Protein AF-0000000075321554 (afdb_homodimer)

Secondary structure (DSSP, 8-state):
----S-EEESSS---HHHHHHHHTT---EEE-HHHHHHHHHHHHHHHHHHHHT---TTTTB--GGGTT-B--THHHHHHHHHHHHHH---EEEEPPHHHHHHHHHHHHHHHTTS-S---HHHHHHHHHHHHTT-EE--EEE--SSSSHHHHHHHHHHTT-SEEEETTEEEEHHHHHHHTT--PPPP-TTHHHHTT-SSHHHHHHHHHHHHHHHHHHHHHHHHHHHHHHHTT--GGGG-HHHHTTS--HHHHHHHHHHHHHTTT-HHHHHTTTSSS---HHHHTHHHHHHHHHHHHHHHHHHHHHHHTS---SSEEEEETTEEEEE---TT--HHHHHHHHHHHHHHHHHHHHHHHHHHHHH-TTT-SSPGGG-SSBTTB-TT-THHHHHHHHHHHHHHHTS-GGG----BGGGTB-S---HHHHHHHHHHHHHHHHHHHHHHHHHHHHHHHTTTTSPPPHHHHHHHHHHHTTS----S----HHHHHHHHHHHH-HHHHHHHHHHHH--/----S-EEESSS---HHHHHHHHTT---EEE-HHHHHHHHHHHHHHHHHHHHT---TTTTB--GGGTT-B--THHHHHHHHHHHHHH---EEEEPPHHHHHHHHHHHHHHHTTS-S---HHHHHHHHHHHHTT-EE--EEE--SSSSHHHHHHHHHHTT-SEEEETTEEEEHHHHHHHTT--PPPP-TTHHHHTT-SSHHHHHHHHHHHHHHHHHHHHHHHHHHHHHHHTT--GGGG-HHHHTTS--HHHHHHHHHHHHHTTT-HHHHHTTTSSS---HHHHTHHHHHHHHHHHHHHHHHHHHHHHTS---SSEEEEETTEEEEE---TT--HHHHHHHHHHHHHHHHHHHHHHHHHHHHH-TTT-SSPGGG-SSBTTB-TT-THHHHHHHHHHHHHHHTS-GGG----BTTTTB-S---HHHHHHHHHHHHHHHHHHHHHHHHHHHHHHHTTTTSPPPHHHHHHHHHHHTTS----S----HHHHHHHHHHHH-HHHHHHHHHHHH--

Nearest PDB structures (foldseek):
  1eb4-assembly1_A  TM=9.473E-01  e=1.735E-39  Pseudomonas putida
  1gkj-assembly1_A  TM=9.396E-01  e=2.078E-39  Pseudomonas putida
  1gk2-assembly1_D  TM=9.416E-01  e=1.152E-38  Pseudomonas putida
  1b8f-assembly1_A  TM=9.402E-01  e=2.478E-38  Pseudomonas putida
  1gk3-assembly1_A  TM=9.379E-01  e=2.825E-37  Pseudomonas putida

pLDDT: mean 93.86, std 7.66, range [42.03, 98.88]

Radius of gyration: 30.67 Å; Cα contacts (8 Å, |Δi|>4): 2235; chains: 2; bounding box: 76×90×70 Å

Sequence (1018 aa):
MPPVEQVVIGESPVRWQEVVAVARQGAPLVLSANAWARIDNAQAIVERIIASGERAYGINTGLGALCNVSLEGEQLSQLSRNTLLSHACGVGVALPDEQTRAIICAAIINYSQGKSGLHRQVVEALLALLNRQITPQVPSQGSVGYLTHMAHIGIALLGVGNVSYRGQIMPAQQALEAEGLSPVVLGAKDGLCLVNGTPCMTGLSCLAVADAQRLTQWADVIGAMSFEALGGQINAFDAEIIALKPHPGMQIVGKNLRALLEGSEMVINSHGIRTQDALSVRSIPQVHGATRDQWVHATRQIEIELNSATDNPLLLGTPEAYRVVSQANPHGQSVAMAADLLAIAVAELGSIAERRLDRLINPTISNLPAFLVAQPGVNSGMMIVQYVAASLCAENRQLAQPAVTDNFVTSGLQEDHLSMGTNAALKLHKVLDNTTQILAIEYLLAAQAFEFLKSQRFGVGTDAAWRLLRETVPPYDVDRWLAPDIASSAKVLRSEEMLAKVMSARNERMPPVEQVVIGESPVRWQEVVAVARQGAPLVLSANAWARIDNAQAIVERIIASGERAYGINTGLGALCNVSLEGEQLSQLSRNTLLSHACGVGVALPDEQTRAIICAAIINYSQGKSGLHRQVVEALLALLNRQITPQVPSQGSVGYLTHMAHIGIALLGVGNVSYRGQIMPAQQALEAEGLSPVVLGAKDGLCLVNGTPCMTGLSCLAVADAQRLTQWADVIGAMSFEALGGQINAFDAEIIALKPHPGMQIVGKNLRALLEGSEMVINSHGIRTQDALSVRSIPQVHGATRDQWVHATRQIEIELNSATDNPLLLGTPEAYRVVSQANPHGQSVAMAADLLAIAVAELGSIAERRLDRLINPTISNLPAFLVAQPGVNSGMMIVQYVAASLCAENRQLAQPAVTDNFVTSGLQEDHLSMGTNAALKLHKVLDNTTQILAIEYLLAAQAFEFLKSQRFGVGTDAAWRLLRETVPPYDVDRWLAPDIASSAKVLRSEEMLAKVMSARNER

InterPro domains:
  IPR001106 Aromatic amino acid lyase [PF00221] (16-471)
  IPR001106 Aromatic amino acid lyase [PTHR10362] (6-454)
  IPR001106 Aromatic amino acid lyase [cd00332] (12-453)
  IPR005921 Histidine ammonia-lyase [TIGR01225] (7-503)
  IPR008948 L-Aspartase-like [SSF48557] (6-503)
  IPR024083 Fumarase/histidase, N-terminal [G3DSA:1.10.275.10] (2-197)

Structure (mmCIF, N/CA/C/O backbone):
data_AF-0000000075321554-model_v1
#
loop_
_entity.id
_entity.type
_entity.pdbx_description
1 polymer 'Histidine ammonia-lyase'
#
loop_
_atom_site.group_PDB
_atom_site.id
_atom_site.type_symbol
_atom_site.label_atom_id
_atom_site.label_alt_id
_atom_site.label_comp_id
_atom_site.label_asym_id
_atom_site.label_entity_id
_atom_site.label_seq_id
_atom_site.pdbx_PDB_ins_code
_atom_site.Cartn_x
_atom_site.Cartn_y
_atom_site.Cartn_z
_atom_site.occupancy
_atom_site.B_iso_or_equiv
_atom_site.auth_seq_id
_atom_site.auth_comp_id
_atom_site.auth_asym_id
_atom_site.auth_atom_id
_atom_site.pdbx_PDB_model_num
ATOM 1 N N . MET A 1 1 ? 22.812 8.906 -12.734 1 53.06 1 MET A N 1
ATOM 2 C CA . MET A 1 1 ? 22.297 10.148 -13.305 1 53.06 1 MET A CA 1
ATOM 3 C C . MET A 1 1 ? 23.406 11.172 -13.492 1 53.06 1 MET A C 1
ATOM 5 O O . MET A 1 1 ? 24.344 11.227 -12.695 1 53.06 1 MET A O 1
ATOM 9 N N . PRO A 1 2 ? 23.516 11.766 -14.594 1 59.81 2 PRO A N 1
ATOM 10 C CA . PRO A 1 2 ? 24.562 12.773 -14.75 1 59.81 2 PRO A CA 1
ATOM 11 C C . PRO A 1 2 ? 24.5 13.852 -13.68 1 59.81 2 PRO A C 1
ATOM 13 O O . PRO A 1 2 ? 23.438 14.148 -13.148 1 59.81 2 PRO A O 1
ATOM 16 N N . PRO A 1 3 ? 25.656 14.203 -13.211 1 69.31 3 PRO A N 1
ATOM 17 C CA . PRO A 1 3 ? 25.688 15.25 -12.195 1 69.31 3 PRO A CA 1
ATOM 18 C C . PRO A 1 3 ? 24.875 16.484 -12.586 1 69.31 3 PRO A C 1
ATOM 20 O O . PRO A 1 3 ? 24.906 16.906 -13.742 1 69.31 3 PRO A O 1
ATOM 23 N N . VAL A 1 4 ? 23.953 16.719 -11.781 1 77.25 4 VAL A N 1
ATOM 24 C CA . VAL A 1 4 ? 23.125 17.906 -11.969 1 77.25 4 VAL A CA 1
ATOM 25 C C . VAL A 1 4 ? 23.906 19.156 -11.547 1 77.25 4 VAL A C 1
ATOM 27 O O . VAL A 1 4 ? 24.359 19.25 -10.406 1 77.25 4 VAL A O 1
ATOM 30 N N . GLU A 1 5 ? 24.25 20.047 -12.422 1 85.44 5 GLU A N 1
ATOM 31 C CA . GLU A 1 5 ? 25.031 21.234 -12.133 1 85.44 5 GLU A CA 1
ATOM 32 C C . GLU A 1 5 ? 24.328 22.141 -11.133 1 85.44 5 GLU A C 1
ATOM 34 O O . GLU A 1 5 ? 24.953 22.656 -10.203 1 85.44 5 GLU A O 1
ATOM 39 N N . GLN A 1 6 ? 23.062 22.281 -11.336 1 94.31 6 GLN A N 1
ATOM 40 C CA . GLN A 1 6 ? 22.25 23.125 -10.453 1 94.31 6 GLN A CA 1
ATOM 41 C C . GLN A 1 6 ? 20.781 22.734 -10.523 1 94.31 6 GLN A C 1
ATOM 43 O O . GLN A 1 6 ? 20.297 22.281 -11.57 1 94.31 6 GLN A O 1
ATOM 48 N N . VAL A 1 7 ? 20.156 22.828 -9.391 1 97.06 7 VAL A N 1
ATOM 49 C CA . VAL A 1 7 ? 18.703 22.625 -9.352 1 97.06 7 VAL A CA 1
ATOM 50 C C . VAL A 1 7 ? 18 23.953 -9.141 1 97.06 7 VAL A C 1
ATOM 52 O O . VAL A 1 7 ? 18.281 24.672 -8.18 1 97.06 7 VAL A O 1
ATOM 55 N N . VAL A 1 8 ? 17.094 24.375 -10.07 1 97.44 8 VAL A N 1
ATOM 56 C CA . VAL A 1 8 ? 16.344 25.609 -9.969 1 97.44 8 VAL A CA 1
ATOM 57 C C . VAL A 1 8 ? 14.891 25.312 -9.617 1 97.44 8 VAL A C 1
ATOM 59 O O . VAL A 1 8 ? 14.211 24.562 -10.336 1 97.44 8 VAL A O 1
ATOM 62 N N . ILE A 1 9 ? 14.477 25.875 -8.586 1 96.94 9 ILE A N 1
ATOM 63 C CA . ILE A 1 9 ? 13.109 25.688 -8.125 1 96.94 9 ILE A CA 1
ATOM 64 C C . ILE A 1 9 ? 12.266 26.906 -8.469 1 96.94 9 ILE A C 1
ATOM 66 O O . ILE A 1 9 ? 12.711 28.047 -8.289 1 96.94 9 ILE A O 1
ATOM 70 N N . GLY A 1 10 ? 11.016 26.703 -8.938 1 94.31 10 GLY A N 1
ATOM 71 C CA . GLY A 1 10 ? 10.062 27.797 -9.094 1 94.31 10 GLY A CA 1
ATOM 72 C C . GLY A 1 10 ? 9.492 27.906 -10.492 1 94.31 10 GLY A C 1
ATOM 73 O O . GLY A 1 10 ? 8.578 28.688 -10.734 1 94.31 10 GLY A O 1
ATOM 74 N N . GLU A 1 11 ? 9.938 27.125 -11.398 1 90.56 11 GLU A N 1
ATOM 75 C CA . GLU A 1 11 ? 9.484 27.25 -12.781 1 90.56 11 GLU A CA 1
ATOM 76 C C . GLU A 1 11 ? 8.617 26.062 -13.188 1 90.56 11 GLU A C 1
ATOM 78 O O . GLU A 1 11 ? 7.738 26.203 -14.039 1 90.56 11 GLU A O 1
ATOM 83 N N . SER A 1 12 ? 8.867 24.969 -12.711 1 93.31 12 SER A N 1
ATOM 84 C CA . SER A 1 12 ? 8.148 23.734 -13 1 93.31 12 SER A CA 1
ATOM 85 C C . SER A 1 12 ? 8.07 22.844 -11.766 1 93.31 12 SER A C 1
ATOM 87 O O . SER A 1 12 ? 8.797 23.047 -10.797 1 93.31 12 SER A O 1
ATOM 89 N N . PRO A 1 13 ? 7.113 21.922 -11.789 1 95.94 13 PRO A N 1
ATOM 90 C CA . PRO A 1 13 ? 7.047 20.984 -10.664 1 95.94 13 PRO A CA 1
ATOM 91 C C . PRO A 1 13 ? 8.367 20.266 -10.414 1 95.94 13 PRO A C 1
ATOM 93 O O . PRO A 1 13 ? 9.055 19.875 -11.367 1 95.94 13 PRO A O 1
ATOM 96 N N . VAL A 1 14 ? 8.695 20.141 -9.188 1 97.69 14 VAL A N 1
ATOM 97 C CA . VAL A 1 14 ? 9.953 19.516 -8.773 1 97.69 14 VAL A CA 1
ATOM 98 C C . VAL A 1 14 ? 9.805 18 -8.781 1 97.69 14 VAL A C 1
ATOM 100 O O . VAL A 1 14 ? 8.758 17.469 -8.406 1 97.69 14 VAL A O 1
ATOM 103 N N . ARG A 1 15 ? 10.82 17.312 -9.219 1 97.44 15 ARG A N 1
ATOM 104 C CA . ARG A 1 15 ? 10.875 15.859 -9.211 1 97.44 15 ARG A CA 1
ATOM 105 C C . ARG A 1 15 ? 11.805 15.352 -8.109 1 97.44 15 ARG A C 1
ATOM 107 O O . ARG A 1 15 ? 12.742 16.062 -7.711 1 97.44 15 ARG A O 1
ATOM 114 N N . TRP A 1 16 ? 11.484 14.094 -7.59 1 98.25 16 TRP A N 1
ATOM 115 C CA . TRP A 1 16 ? 12.25 13.547 -6.477 1 98.25 16 TRP A CA 1
ATOM 116 C C . TRP A 1 16 ? 13.734 13.477 -6.824 1 98.25 16 TRP A C 1
ATOM 118 O O . TRP A 1 16 ? 14.594 13.602 -5.949 1 98.25 16 TRP A O 1
ATOM 128 N N . GLN A 1 17 ? 14.094 13.32 -8.086 1 97.88 17 GLN A N 1
ATOM 129 C CA . GLN A 1 17 ? 15.484 13.242 -8.516 1 97.88 17 GLN A CA 1
ATOM 130 C C . GLN A 1 17 ? 16.234 14.523 -8.188 1 97.88 17 GLN A C 1
ATOM 132 O O . GLN A 1 17 ? 17.438 14.492 -7.883 1 97.88 17 GLN A O 1
ATOM 137 N N . GLU A 1 18 ? 15.562 15.648 -8.273 1 98.06 18 GLU A N 1
ATOM 138 C CA . GLU A 1 18 ? 16.172 16.938 -7.953 1 98.06 18 GLU A CA 1
ATOM 139 C C . GLU A 1 18 ? 16.5 17.031 -6.469 1 98.06 18 GLU A C 1
ATOM 141 O O . GLU A 1 18 ? 17.531 17.594 -6.086 1 98.06 18 GLU A O 1
ATOM 146 N N . VAL A 1 19 ? 15.609 16.5 -5.609 1 98.62 19 VAL A N 1
ATOM 147 C CA . VAL A 1 19 ? 15.883 16.438 -4.176 1 98.62 19 VAL A CA 1
ATOM 148 C C . VAL A 1 19 ? 17.109 15.578 -3.918 1 98.62 19 VAL A C 1
ATOM 150 O O . VAL A 1 19 ? 17.969 15.938 -3.107 1 98.62 19 VAL A O 1
ATOM 153 N N . VAL A 1 20 ? 17.203 14.461 -4.602 1 98.12 20 VAL A N 1
ATOM 154 C CA . VAL A 1 20 ? 18.344 13.555 -4.457 1 98.12 20 VAL A CA 1
ATOM 155 C C . VAL A 1 20 ? 19.625 14.258 -4.906 1 98.12 20 VAL A C 1
ATOM 157 O O . VAL A 1 20 ? 20.656 14.156 -4.242 1 98.12 20 VAL A O 1
ATOM 160 N N . ALA A 1 21 ? 19.594 14.961 -6 1 98 21 ALA A N 1
ATOM 161 C CA . ALA A 1 21 ? 20.75 15.688 -6.52 1 98 21 ALA A CA 1
ATOM 162 C C . ALA A 1 21 ? 21.266 16.688 -5.496 1 98 21 ALA A C 1
ATOM 164 O O . ALA A 1 21 ? 22.484 16.812 -5.312 1 98 21 ALA A O 1
ATOM 165 N N . VAL A 1 22 ? 20.391 17.344 -4.824 1 98.38 22 VAL A N 1
ATOM 166 C CA . VAL A 1 22 ? 20.766 18.359 -3.844 1 98.38 22 VAL A CA 1
ATOM 167 C C . VAL A 1 22 ? 21.25 17.688 -2.562 1 98.38 22 VAL A C 1
ATOM 169 O O . VAL A 1 22 ? 22.328 18 -2.051 1 98.38 22 VAL A O 1
ATOM 172 N N . ALA A 1 23 ? 20.516 16.766 -2.076 1 98.31 23 ALA A N 1
ATOM 173 C CA . ALA A 1 23 ? 20.688 16.203 -0.743 1 98.31 23 ALA A CA 1
ATOM 174 C C . ALA A 1 23 ? 21.875 15.242 -0.712 1 98.31 23 ALA A C 1
ATOM 176 O O . ALA A 1 23 ? 22.625 15.211 0.264 1 98.31 23 ALA A O 1
ATOM 177 N N . ARG A 1 24 ? 22 14.469 -1.731 1 95.94 24 ARG A N 1
ATOM 178 C CA . ARG A 1 24 ? 23 13.398 -1.736 1 95.94 24 ARG A CA 1
ATOM 179 C C . ARG A 1 24 ? 24.219 13.789 -2.557 1 95.94 24 ARG A C 1
ATOM 181 O O . ARG A 1 24 ? 25.344 13.5 -2.168 1 95.94 24 ARG A O 1
ATOM 188 N N . GLN A 1 25 ? 24.016 14.516 -3.693 1 94.88 25 GLN A N 1
ATOM 189 C CA . GLN A 1 25 ? 25.125 14.805 -4.609 1 94.88 25 GLN A CA 1
ATOM 190 C C . GLN A 1 25 ? 25.656 16.219 -4.398 1 94.88 25 GLN A C 1
ATOM 192 O O . GLN A 1 25 ? 26.672 16.594 -4.996 1 94.88 25 GLN A O 1
ATOM 197 N N . GLY A 1 26 ? 25 17.031 -3.641 1 95.81 26 GLY A N 1
ATOM 198 C CA . GLY A 1 26 ? 25.5 18.359 -3.275 1 95.81 26 GLY A CA 1
ATOM 199 C C . GLY A 1 26 ? 25.25 19.406 -4.34 1 95.81 26 GLY A C 1
ATOM 200 O O . GLY A 1 26 ? 25.891 20.453 -4.352 1 95.81 26 GLY A O 1
ATOM 201 N N . ALA A 1 27 ? 24.297 19.078 -5.266 1 97.44 27 ALA A N 1
ATOM 202 C CA . ALA A 1 27 ? 23.953 20.078 -6.273 1 97.44 27 ALA A CA 1
ATOM 203 C C . ALA A 1 27 ? 23.453 21.359 -5.625 1 97.44 27 ALA A C 1
ATOM 205 O O . ALA A 1 27 ? 22.672 21.328 -4.676 1 97.44 27 ALA A O 1
ATOM 206 N N . PRO A 1 28 ? 24 22.5 -6.113 1 97.94 28 PRO A N 1
ATOM 207 C CA . PRO A 1 28 ? 23.469 23.766 -5.578 1 97.94 28 PRO A CA 1
ATOM 208 C C . PRO A 1 28 ? 21.984 23.953 -5.867 1 97.94 28 PRO A C 1
ATOM 210 O O . PRO A 1 28 ? 21.516 23.641 -6.965 1 97.94 28 PRO A O 1
ATOM 213 N N . LEU A 1 29 ? 21.281 24.438 -4.902 1 98.38 29 LEU A N 1
ATOM 214 C CA . LEU A 1 29 ? 19.875 24.75 -5.039 1 98.38 29 LEU A CA 1
ATOM 215 C C . LEU A 1 29 ? 19.656 26.266 -5.16 1 98.38 29 LEU A C 1
ATOM 217 O O . LEU A 1 29 ? 20.203 27.031 -4.367 1 98.38 29 LEU A O 1
ATOM 221 N N . VAL A 1 30 ? 18.953 26.688 -6.184 1 98.12 30 VAL A N 1
ATOM 222 C CA . VAL A 1 30 ? 18.625 28.094 -6.371 1 98.12 30 VAL A CA 1
ATOM 223 C C . VAL A 1 30 ? 17.125 28.25 -6.609 1 98.12 30 VAL A C 1
ATOM 225 O O . VAL A 1 30 ? 16.469 27.344 -7.113 1 98.12 30 VAL A O 1
ATOM 228 N N . LEU A 1 31 ? 16.594 29.391 -6.199 1 98.38 31 LEU A N 1
ATOM 229 C CA . LEU A 1 31 ? 15.203 29.719 -6.465 1 98.38 31 LEU A CA 1
ATOM 230 C C . LEU A 1 31 ? 15.086 30.719 -7.621 1 98.38 31 LEU A C 1
ATOM 232 O O . LEU A 1 31 ? 15.914 31.625 -7.754 1 98.38 31 LEU A O 1
ATOM 236 N N . SER A 1 32 ? 14.117 30.516 -8.469 1 98.19 32 SER A N 1
ATOM 237 C CA . SER A 1 32 ? 13.859 31.438 -9.562 1 98.19 32 SER A CA 1
ATOM 238 C C . SER A 1 32 ? 13.328 32.781 -9.047 1 98.19 32 SER A C 1
ATOM 240 O O . SER A 1 32 ? 12.922 32.875 -7.887 1 98.19 32 SER A O 1
ATOM 242 N N . ALA A 1 33 ? 13.352 33.781 -9.906 1 98.06 33 ALA A N 1
ATOM 243 C CA . ALA A 1 33 ? 12.789 35.062 -9.562 1 98.06 33 ALA A CA 1
ATOM 244 C C . ALA A 1 33 ? 11.305 34.969 -9.219 1 98.06 33 ALA A C 1
ATOM 246 O O . ALA A 1 33 ? 10.812 35.656 -8.32 1 98.06 33 ALA A O 1
ATOM 247 N N . ASN A 1 34 ? 10.695 34.062 -9.953 1 97.75 34 ASN A N 1
ATOM 248 C CA . ASN A 1 34 ? 9.273 33.875 -9.711 1 97.75 34 ASN A CA 1
ATOM 249 C C . ASN A 1 34 ? 9.023 33.281 -8.32 1 97.75 34 ASN A C 1
ATOM 251 O O . ASN A 1 34 ? 8.062 33.656 -7.648 1 97.75 34 ASN A O 1
ATOM 255 N N . ALA A 1 35 ? 9.828 32.344 -7.93 1 98.06 35 ALA A N 1
ATOM 256 C CA . ALA A 1 35 ? 9.703 31.766 -6.598 1 98.06 35 ALA A CA 1
ATOM 257 C C . ALA A 1 35 ? 9.906 32.812 -5.508 1 98.06 35 ALA A C 1
ATOM 259 O O . ALA A 1 35 ? 9.164 32.844 -4.527 1 98.06 35 ALA A O 1
ATOM 260 N N . TRP A 1 36 ? 10.883 33.656 -5.676 1 98.5 36 TRP A N 1
ATOM 261 C CA . TRP A 1 36 ? 11.148 34.719 -4.703 1 98.5 36 TRP A CA 1
ATOM 262 C C . TRP A 1 36 ? 9.992 35.719 -4.648 1 98.5 36 TRP A C 1
ATOM 264 O O . TRP A 1 36 ? 9.633 36.188 -3.57 1 98.5 36 TRP A O 1
ATOM 274 N N . ALA A 1 37 ? 9.43 36 -5.812 1 98.38 37 ALA A N 1
ATOM 275 C CA . ALA A 1 37 ? 8.297 36.906 -5.863 1 98.38 37 ALA A CA 1
ATOM 276 C C . ALA A 1 37 ? 7.113 36.344 -5.074 1 98.38 37 ALA A C 1
ATOM 278 O O . ALA A 1 37 ? 6.406 37.094 -4.398 1 98.38 37 ALA A O 1
ATOM 279 N N . ARG A 1 38 ? 6.898 35.094 -5.191 1 98.25 38 ARG A N 1
ATOM 280 C CA . ARG A 1 38 ? 5.82 34.438 -4.449 1 98.25 38 ARG A CA 1
ATOM 281 C C . ARG A 1 38 ? 6.074 34.531 -2.945 1 98.25 38 ARG A C 1
ATOM 283 O O . ARG A 1 38 ? 5.16 34.812 -2.168 1 98.25 38 ARG A O 1
ATOM 290 N N . ILE A 1 39 ? 7.316 34.25 -2.549 1 98.38 39 ILE A N 1
ATOM 291 C CA . ILE A 1 39 ? 7.699 34.312 -1.142 1 98.38 39 ILE A CA 1
ATOM 292 C C . ILE A 1 39 ? 7.504 35.719 -0.607 1 98.38 39 ILE A C 1
ATOM 294 O O . ILE A 1 39 ? 6.926 35.938 0.466 1 98.38 39 ILE A O 1
ATOM 298 N N . ASP A 1 40 ? 7.91 36.719 -1.361 1 98.31 40 ASP A N 1
ATOM 299 C CA . ASP A 1 40 ? 7.809 38.125 -0.96 1 98.31 40 ASP A CA 1
ATOM 300 C C . ASP A 1 40 ? 6.348 38.531 -0.847 1 98.31 40 ASP A C 1
ATOM 302 O O . ASP A 1 40 ? 5.984 39.281 0.063 1 98.31 40 ASP A O 1
ATOM 306 N N . ASN A 1 41 ? 5.59 38.125 -1.799 1 98.31 41 ASN A N 1
ATOM 307 C CA . ASN A 1 41 ? 4.164 38.438 -1.744 1 98.31 41 ASN A CA 1
ATOM 308 C C . ASN A 1 41 ? 3.521 37.906 -0.468 1 98.31 41 ASN A C 1
ATOM 310 O O . ASN A 1 41 ? 2.754 38.594 0.188 1 98.31 41 ASN A O 1
ATOM 314 N N . ALA A 1 42 ? 3.768 36.719 -0.159 1 98 42 ALA A N 1
ATOM 315 C CA . ALA A 1 42 ? 3.203 36.094 1.043 1 98 42 ALA A CA 1
ATOM 316 C C . ALA A 1 42 ? 3.684 36.812 2.299 1 98 42 ALA A C 1
ATOM 318 O O . ALA A 1 42 ? 2.908 37.031 3.232 1 98 42 ALA A O 1
ATOM 319 N N . GLN A 1 43 ? 4.977 37.156 2.316 1 97 43 GLN A N 1
ATOM 320 C CA . GLN A 1 43 ? 5.516 37.875 3.467 1 97 43 GLN A CA 1
ATOM 321 C C . GLN A 1 43 ? 4.883 39.25 3.602 1 97 43 GLN A C 1
ATOM 323 O O . GLN A 1 43 ? 4.625 39.719 4.715 1 97 43 GLN A O 1
ATOM 328 N N . ALA A 1 44 ? 4.602 39.875 2.521 1 97.31 44 ALA A N 1
ATOM 329 C CA . ALA A 1 44 ? 3.947 41.188 2.527 1 97.31 44 ALA A CA 1
ATOM 330 C C . ALA A 1 44 ? 2.549 41.094 3.131 1 97.31 44 ALA A C 1
ATOM 332 O O . ALA A 1 44 ? 2.088 42.031 3.791 1 97.31 44 ALA A O 1
ATOM 333 N N . ILE A 1 45 ? 1.886 40.031 2.885 1 96.44 45 ILE A N 1
ATOM 334 C CA . ILE A 1 45 ? 0.583 39.812 3.5 1 96.44 45 ILE A CA 1
ATOM 335 C C . ILE A 1 45 ? 0.728 39.781 5.02 1 96.44 45 ILE A C 1
ATOM 337 O O . ILE A 1 45 ? -0.06 40.375 5.738 1 96.44 45 ILE A O 1
ATOM 341 N N . VAL A 1 46 ? 1.737 39.062 5.531 1 95 46 VAL A N 1
ATOM 342 C CA . VAL A 1 46 ? 1.99 38.969 6.965 1 95 46 VAL A CA 1
ATOM 343 C C . VAL A 1 46 ? 2.27 40.375 7.539 1 95 46 VAL A C 1
ATOM 345 O O . VAL A 1 46 ? 1.735 40.719 8.594 1 95 46 VAL A O 1
ATOM 348 N N . GLU A 1 47 ? 3.068 41.125 6.84 1 93.19 47 GLU A N 1
ATOM 349 C CA . GLU A 1 47 ? 3.398 42.469 7.281 1 93.19 47 GLU A CA 1
ATOM 350 C C . GLU A 1 47 ? 2.15 43.344 7.352 1 93.19 47 GLU A C 1
ATOM 352 O O . GLU A 1 47 ? 1.998 44.125 8.281 1 93.19 47 GLU A O 1
ATOM 357 N N . ARG A 1 48 ? 1.368 43.156 6.371 1 93.31 48 ARG A N 1
ATOM 358 C CA . ARG A 1 48 ? 0.122 43.938 6.344 1 93.31 48 ARG A CA 1
ATOM 359 C C . ARG A 1 48 ? -0.759 43.562 7.539 1 93.31 48 ARG A C 1
ATOM 361 O O . ARG A 1 48 ? -1.393 44.438 8.133 1 93.31 48 ARG A O 1
ATOM 368 N N . ILE A 1 49 ? -0.866 42.344 7.855 1 91.38 49 ILE A N 1
ATOM 369 C CA . ILE A 1 49 ? -1.68 41.844 8.969 1 91.38 49 ILE A CA 1
ATOM 370 C C . ILE A 1 49 ? -1.153 42.438 10.281 1 91.38 49 ILE A C 1
ATOM 372 O O . ILE A 1 49 ? -1.931 42.875 11.125 1 91.38 49 ILE A O 1
ATOM 376 N N . ILE A 1 50 ? 0.171 42.406 10.477 1 88.19 50 ILE A N 1
ATOM 377 C CA . ILE A 1 50 ? 0.794 42.938 11.688 1 88.19 50 ILE A CA 1
ATOM 378 C C . ILE A 1 50 ? 0.52 44.438 11.797 1 88.19 50 ILE A C 1
ATOM 380 O O . ILE A 1 50 ? 0.173 44.938 12.867 1 88.19 50 ILE A O 1
ATOM 384 N N . ALA A 1 51 ? 0.631 45.094 10.688 1 88.06 51 ALA A N 1
ATOM 385 C CA . ALA A 1 51 ? 0.456 46.531 10.656 1 88.06 51 ALA A CA 1
ATOM 386 C C . ALA A 1 51 ? -0.991 46.938 10.953 1 88.06 51 ALA A C 1
ATOM 388 O O . ALA A 1 51 ? -1.25 47.938 11.594 1 88.06 51 ALA A O 1
ATOM 389 N N . SER A 1 52 ? -1.855 46.125 10.484 1 87.25 52 SER A N 1
ATOM 390 C CA . SER A 1 52 ? -3.273 46.438 10.648 1 87.25 52 SER A CA 1
ATOM 391 C C . SER A 1 52 ? -3.76 46.062 12.047 1 87.25 52 SER A C 1
ATOM 393 O O . SER A 1 52 ? -4.797 46.562 12.492 1 87.25 52 SER A O 1
ATOM 395 N N . GLY A 1 53 ? -3.037 45.094 12.625 1 81.94 53 GLY A N 1
ATOM 396 C CA . GLY A 1 53 ? -3.441 44.625 13.945 1 81.94 53 GLY A CA 1
ATOM 397 C C . GLY A 1 53 ? -4.543 43.594 13.891 1 81.94 53 GLY A C 1
ATOM 398 O O . GLY A 1 53 ? -5.062 43.156 14.938 1 81.94 53 GLY A O 1
ATOM 399 N N . GLU A 1 54 ? -4.863 43.156 12.75 1 82.12 54 GLU A N 1
ATOM 400 C CA . GLU A 1 54 ? -5.859 42.094 12.578 1 82.12 54 GLU A CA 1
ATOM 401 C C . GLU A 1 54 ? -5.379 40.781 13.172 1 82.12 54 GLU A C 1
ATOM 403 O O . GLU A 1 54 ? -4.207 40.406 13.039 1 82.12 54 GLU A O 1
ATOM 408 N N . ARG A 1 55 ? -6.297 40.125 13.859 1 80.44 55 ARG A N 1
ATOM 409 C CA . ARG A 1 55 ? -5.957 38.875 14.484 1 80.44 55 ARG A CA 1
ATOM 410 C C . ARG A 1 55 ? -5.852 37.75 13.438 1 80.44 55 ARG A C 1
ATOM 412 O O . ARG A 1 55 ? -6.785 37.531 12.664 1 80.44 55 ARG A O 1
ATOM 419 N N . ALA A 1 56 ? -4.734 37.156 13.484 1 78.62 56 ALA A N 1
ATOM 420 C CA . ALA A 1 56 ? -4.508 36.031 12.562 1 78.62 56 ALA A CA 1
ATOM 421 C C . ALA A 1 56 ? -3.672 34.938 13.219 1 78.62 56 ALA A C 1
ATOM 423 O O . ALA A 1 56 ? -2.549 35.188 13.664 1 78.62 56 ALA A O 1
ATOM 424 N N . TYR A 1 57 ? -4.168 33.75 13.133 1 75.44 57 TYR A N 1
ATOM 425 C CA . TYR A 1 57 ? -3.555 32.594 13.773 1 75.44 57 TYR A CA 1
ATOM 426 C C . TYR A 1 57 ? -2.115 32.406 13.305 1 75.44 57 TYR A C 1
ATOM 428 O O . TYR A 1 57 ? -1.839 32.406 12.102 1 75.44 57 TYR A O 1
ATOM 436 N N . GLY A 1 58 ? -1.257 32.219 14.266 1 74.62 58 GLY A N 1
ATOM 437 C CA . GLY A 1 58 ? 0.129 31.875 13.984 1 74.62 58 GLY A CA 1
ATOM 438 C C . GLY A 1 58 ? 0.934 33.062 13.469 1 74.62 58 GLY A C 1
ATOM 439 O O . GLY A 1 58 ? 2.146 32.938 13.281 1 74.62 58 GLY A O 1
ATOM 440 N N . ILE A 1 59 ? 0.229 34.094 13.234 1 79.38 59 ILE A N 1
ATOM 441 C CA . ILE A 1 59 ? 0.909 35.312 12.805 1 79.38 59 ILE A CA 1
ATOM 442 C C . ILE A 1 59 ? 1.059 36.281 13.984 1 79.38 59 ILE A C 1
ATOM 444 O O . ILE A 1 59 ? 2.176 36.625 14.367 1 79.38 59 ILE A O 1
ATOM 448 N N . ASN A 1 60 ? -0.029 36.531 14.586 1 77.56 60 ASN A N 1
ATOM 449 C CA . ASN A 1 60 ? 0.065 37.375 15.773 1 77.56 60 ASN A CA 1
ATOM 450 C C . ASN A 1 60 ? -0.709 36.781 16.953 1 77.56 60 ASN A C 1
ATOM 452 O O . ASN A 1 60 ? -1.193 37.5 17.812 1 77.56 60 ASN A O 1
ATOM 456 N N . THR A 1 61 ? -0.94 35.562 16.859 1 73.56 61 THR A N 1
ATOM 457 C CA . THR A 1 61 ? -1.489 34.781 17.984 1 73.56 61 THR A CA 1
ATOM 458 C C . THR A 1 61 ? -0.562 33.625 18.359 1 73.56 61 THR A C 1
ATOM 460 O O . THR A 1 61 ? 0.403 33.344 17.641 1 73.56 61 THR A O 1
ATOM 463 N N . GLY A 1 62 ? -0.843 32.969 19.5 1 68.19 62 GLY A N 1
ATOM 464 C CA . GLY A 1 62 ? -0.138 31.766 19.891 1 68.19 62 GLY A CA 1
ATOM 465 C C . GLY A 1 62 ? -0.473 30.578 19.016 1 68.19 62 GLY A C 1
ATOM 466 O O . GLY A 1 62 ? -1.144 30.719 17.984 1 68.19 62 GLY A O 1
ATOM 467 N N . LEU A 1 63 ? 0.232 29.484 19.297 1 67.81 63 LEU A N 1
ATOM 468 C CA . LEU A 1 63 ? 0.127 28.281 18.484 1 67.81 63 LEU A CA 1
ATOM 469 C C . LEU A 1 63 ? -0.593 27.172 19.25 1 67.81 63 LEU A C 1
ATOM 471 O O . LEU A 1 63 ? -0.6 27.156 20.484 1 67.81 63 LEU A O 1
ATOM 475 N N . GLY A 1 64 ? -1.185 26.234 18.422 1 62.16 64 GLY A N 1
ATOM 476 C CA . GLY A 1 64 ? -1.842 25.094 19.031 1 62.16 64 GLY A CA 1
ATOM 477 C C . GLY A 1 64 ? -2.914 25.484 20.031 1 62.16 64 GLY A C 1
ATOM 478 O O . GLY A 1 64 ? -3.807 26.281 19.719 1 62.16 64 GLY A O 1
ATOM 479 N N . ALA A 1 65 ? -2.809 24.953 21.281 1 61.44 65 ALA A N 1
ATOM 480 C CA . ALA A 1 65 ? -3.754 25.25 22.344 1 61.44 65 ALA A CA 1
ATOM 481 C C . ALA A 1 65 ? -3.654 26.703 22.797 1 61.44 65 ALA A C 1
ATOM 483 O O . ALA A 1 65 ? -4.551 27.219 23.469 1 61.44 65 ALA A O 1
ATOM 484 N N . LEU A 1 66 ? -2.654 27.438 22.359 1 60.5 66 LEU A N 1
ATOM 485 C CA . LEU A 1 66 ? -2.451 28.844 22.75 1 60.5 66 LEU A CA 1
ATOM 486 C C . LEU A 1 66 ? -2.906 29.781 21.625 1 60.5 66 LEU A C 1
ATOM 488 O O . LEU A 1 66 ? -2.576 30.969 21.641 1 60.5 66 LEU A O 1
ATOM 492 N N . CYS A 1 67 ? -3.662 29.328 20.703 1 65.25 67 CYS A N 1
ATOM 493 C CA . CYS A 1 67 ? -4.023 30.047 19.5 1 65.25 67 CYS A CA 1
ATOM 494 C C . CYS A 1 67 ? -4.855 31.281 19.828 1 65.25 67 CYS A C 1
ATOM 496 O O . CYS A 1 67 ? -4.984 32.188 19 1 65.25 67 CYS A O 1
ATOM 498 N N . ASN A 1 68 ? -5.246 31.406 21.062 1 64.94 68 ASN A N 1
ATOM 499 C CA . ASN A 1 68 ? -6.109 32.531 21.406 1 64.94 68 ASN A CA 1
ATOM 500 C C . ASN A 1 68 ? -5.32 33.656 22.078 1 64.94 68 ASN A C 1
ATOM 502 O O . ASN A 1 68 ? -5.871 34.719 22.359 1 64.94 68 ASN A O 1
ATOM 506 N N . VAL A 1 69 ? -3.99 33.5 22.188 1 69.31 69 VAL A N 1
ATOM 507 C CA . VAL A 1 69 ? -3.158 34.531 22.812 1 69.31 69 VAL A CA 1
ATOM 508 C C . VAL A 1 69 ? -2.625 35.5 21.75 1 69.31 69 VAL A C 1
ATOM 510 O O . VAL A 1 69 ? -1.97 35.062 20.797 1 69.31 69 VAL A O 1
ATOM 513 N N . SER A 1 70 ? -2.93 36.812 21.859 1 74.94 70 SER A N 1
ATOM 514 C CA . SER A 1 70 ? -2.443 37.844 20.938 1 74.94 70 SER A CA 1
ATOM 515 C C . SER A 1 70 ? -1.054 38.312 21.344 1 74.94 70 SER A C 1
ATOM 517 O O . SER A 1 70 ? -0.77 38.5 22.516 1 74.94 70 SER A O 1
ATOM 519 N N . LEU A 1 71 ? -0.226 38.5 20.312 1 77.38 71 LEU A N 1
ATOM 520 C CA . LEU A 1 71 ? 1.153 38.906 20.531 1 77.38 71 LEU A CA 1
ATOM 521 C C . LEU A 1 71 ? 1.473 40.188 19.734 1 77.38 71 LEU A C 1
ATOM 523 O O . LEU A 1 71 ? 0.825 40.469 18.719 1 77.38 71 LEU A O 1
ATOM 527 N N . GLU A 1 72 ? 2.342 41.094 20.297 1 76.5 72 GLU A N 1
ATOM 528 C CA . GLU A 1 72 ? 2.695 42.312 19.594 1 76.5 72 GLU A CA 1
ATOM 529 C C . GLU A 1 72 ? 4.207 42.531 19.578 1 76.5 72 GLU A C 1
ATOM 531 O O . GLU A 1 72 ? 4.918 42.031 20.438 1 76.5 72 GLU A O 1
ATOM 536 N N . GLY A 1 73 ? 4.617 43.281 18.5 1 73.38 73 GLY A N 1
ATOM 537 C CA . GLY A 1 73 ? 5.977 43.781 18.391 1 73.38 73 GLY A CA 1
ATOM 538 C C . GLY A 1 73 ? 7.027 42.688 18.547 1 73.38 73 GLY A C 1
ATOM 539 O O . GLY A 1 73 ? 6.98 41.656 17.859 1 73.38 73 GLY A O 1
ATOM 540 N N . GLU A 1 74 ? 7.852 42.938 19.453 1 77.25 74 GLU A N 1
ATOM 541 C CA . GLU A 1 74 ? 9.016 42.094 19.734 1 77.25 74 GLU A CA 1
ATOM 542 C C . GLU A 1 74 ? 8.594 40.688 20.203 1 77.25 74 GLU A C 1
ATOM 544 O O . GLU A 1 74 ? 9.359 39.75 20.078 1 77.25 74 GLU A O 1
ATOM 549 N N . GLN A 1 75 ? 7.473 40.625 20.594 1 82.12 75 GLN A N 1
ATOM 550 C CA . GLN A 1 75 ? 6.957 39.344 21.094 1 82.12 75 GLN A CA 1
ATOM 551 C C . GLN A 1 75 ? 6.816 38.344 19.953 1 82.12 75 GLN A C 1
ATOM 553 O O . GLN A 1 75 ? 6.926 37.125 20.188 1 82.12 75 GLN A O 1
ATOM 558 N N . LEU A 1 76 ? 6.633 38.875 18.828 1 83.06 76 LEU A N 1
ATOM 559 C CA . LEU A 1 76 ? 6.438 37.969 17.672 1 83.06 76 LEU A CA 1
ATOM 560 C C . LEU A 1 76 ? 7.738 37.281 17.297 1 83.06 76 LEU A C 1
ATOM 562 O O . LEU A 1 76 ? 7.746 36.094 17.016 1 83.06 76 LEU A O 1
ATOM 566 N N . SER A 1 77 ? 8.75 38 17.344 1 86.19 77 SER A N 1
ATOM 567 C CA . SER A 1 77 ? 10.07 37.438 17.109 1 86.19 77 SER A CA 1
ATOM 568 C C . SER A 1 77 ? 10.461 36.469 18.219 1 86.19 77 SER A C 1
ATOM 570 O O . SER A 1 77 ? 11.047 35.406 17.938 1 86.19 77 SER A O 1
ATOM 572 N N . GLN A 1 78 ? 10.156 36.812 19.344 1 87.56 78 GLN A N 1
ATOM 573 C CA . GLN A 1 78 ? 10.469 35.938 20.484 1 87.56 78 GLN A CA 1
ATOM 574 C C . GLN A 1 78 ? 9.68 34.656 20.406 1 87.56 78 GLN A C 1
ATOM 576 O O . GLN A 1 78 ? 10.203 33.562 20.75 1 87.56 78 GLN A O 1
ATOM 581 N N . LEU A 1 79 ? 8.469 34.75 20.031 1 86 79 LEU A N 1
ATOM 582 C CA . LEU A 1 79 ? 7.648 33.562 19.875 1 86 79 LEU A CA 1
ATOM 583 C C . LEU A 1 79 ? 8.266 32.594 18.859 1 86 79 LEU A C 1
ATOM 585 O O . LEU A 1 79 ? 8.336 31.391 19.109 1 86 79 LEU A O 1
ATOM 589 N N . SER A 1 80 ? 8.625 33.188 17.797 1 90.62 80 SER A N 1
ATOM 590 C CA . SER A 1 80 ? 9.25 32.344 16.766 1 90.62 80 SER A CA 1
ATOM 591 C C . SER A 1 80 ? 10.5 31.656 17.297 1 90.62 80 SER A C 1
ATOM 593 O O . SER A 1 80 ? 10.695 30.469 17.078 1 90.62 80 SER A O 1
ATOM 595 N N . ARG A 1 81 ? 11.305 32.375 17.953 1 91.19 81 ARG A N 1
ATOM 596 C CA . ARG A 1 81 ? 12.523 31.812 18.531 1 91.19 81 ARG A CA 1
ATOM 597 C C . ARG A 1 81 ? 12.195 30.734 19.547 1 91.19 81 ARG A C 1
ATOM 599 O O . ARG A 1 81 ? 12.797 29.656 19.516 1 91.19 81 ARG A O 1
ATOM 606 N N . ASN A 1 82 ? 11.281 30.984 20.438 1 89.19 82 ASN A N 1
ATOM 607 C CA . ASN A 1 82 ? 10.906 30.047 21.484 1 89.19 82 ASN A CA 1
ATOM 608 C C . ASN A 1 82 ? 10.289 28.766 20.891 1 89.19 82 ASN A C 1
ATOM 610 O O . ASN A 1 82 ? 10.484 27.672 21.438 1 89.19 82 ASN A O 1
ATOM 614 N N . THR A 1 83 ? 9.547 28.953 19.812 1 88.62 83 THR A N 1
ATOM 615 C CA . THR A 1 83 ? 8.953 27.812 19.141 1 88.62 83 THR A CA 1
ATOM 616 C C . THR A 1 83 ? 10.031 26.844 18.672 1 88.62 83 THR A C 1
ATOM 618 O O . THR A 1 83 ? 9.93 25.625 18.891 1 88.62 83 THR A O 1
ATOM 621 N N . LEU A 1 84 ? 11.016 27.344 18.094 1 93.25 84 LEU A N 1
ATOM 622 C CA . LEU A 1 84 ? 12.094 26.484 17.609 1 93.25 84 LEU A CA 1
ATOM 623 C C . LEU A 1 84 ? 12.828 25.812 18.766 1 93.25 84 LEU A C 1
ATOM 625 O O . LEU A 1 84 ? 13.086 24.609 18.734 1 93.25 84 LEU A O 1
ATOM 629 N N . LEU A 1 85 ? 13.078 26.578 19.812 1 92.12 85 LEU A N 1
ATOM 630 C CA . LEU A 1 85 ? 13.836 26.062 20.953 1 92.12 85 LEU A CA 1
ATOM 631 C C . LEU A 1 85 ? 13.047 24.984 21.688 1 92.12 85 LEU A C 1
ATOM 633 O O . LEU A 1 85 ? 13.602 23.969 22.094 1 92.12 85 LEU A O 1
ATOM 637 N N . SER A 1 86 ? 11.789 25.234 21.844 1 90.88 86 SER A N 1
ATOM 638 C CA . SER A 1 86 ? 10.953 24.297 22.594 1 90.88 86 SER A CA 1
ATOM 639 C C . SER A 1 86 ? 10.688 23.031 21.781 1 90.88 86 SER A C 1
ATOM 641 O O . SER A 1 86 ? 10.57 21.938 22.344 1 90.88 86 SER A O 1
ATOM 643 N N . HIS A 1 87 ? 10.578 23.156 20.453 1 91.88 87 HIS A N 1
ATOM 644 C CA . HIS A 1 87 ? 10.164 22.047 19.609 1 91.88 87 HIS A CA 1
ATOM 645 C C . HIS A 1 87 ? 11.367 21.219 19.172 1 91.88 87 HIS A C 1
ATOM 647 O O . HIS A 1 87 ? 11.211 20.078 18.719 1 91.88 87 HIS A O 1
ATOM 653 N N . ALA A 1 88 ? 12.57 21.75 19.312 1 94.56 88 ALA A N 1
ATOM 654 C CA . ALA A 1 88 ? 13.789 20.984 19.031 1 94.56 88 ALA A CA 1
ATOM 655 C C . ALA A 1 88 ? 14.109 20.016 20.156 1 94.56 88 ALA A C 1
ATOM 657 O O . ALA A 1 88 ? 15.094 20.188 20.875 1 94.56 88 ALA A O 1
ATOM 658 N N . CYS A 1 89 ? 13.398 18.953 20.297 1 92.69 89 CYS A N 1
ATOM 659 C CA . CYS A 1 89 ? 13.5 18.047 21.438 1 92.69 89 CYS A CA 1
ATOM 660 C C . CYS A 1 89 ? 13.609 16.594 20.984 1 92.69 89 CYS A C 1
ATOM 662 O O . CYS A 1 89 ? 13.266 15.68 21.734 1 92.69 89 CYS A O 1
ATOM 664 N N . GLY A 1 90 ? 14.031 16.453 19.75 1 93 90 GLY A N 1
ATOM 665 C CA . GLY A 1 90 ? 14.266 15.102 19.25 1 93 90 GLY A CA 1
ATOM 666 C C . GLY A 1 90 ? 15.352 14.375 20.016 1 93 90 GLY A C 1
ATOM 667 O O . GLY A 1 90 ? 16.156 15 20.703 1 93 90 GLY A O 1
ATOM 668 N N . VAL A 1 91 ? 15.414 13.023 19.953 1 92 91 VAL A N 1
ATOM 669 C CA . VAL A 1 91 ? 16.406 12.211 20.656 1 92 91 VAL A CA 1
ATOM 670 C C . VAL A 1 91 ? 16.984 11.172 19.688 1 92 91 VAL A C 1
ATOM 672 O O . VAL A 1 91 ? 16.547 11.062 18.547 1 92 91 VAL A O 1
ATOM 675 N N . GLY A 1 92 ? 18.016 10.5 20.109 1 93.31 92 GLY A N 1
ATOM 676 C CA . GLY A 1 92 ? 18.609 9.414 19.328 1 93.31 92 GLY A CA 1
ATOM 677 C C . GLY A 1 92 ? 19.766 9.867 18.453 1 93.31 92 GLY A C 1
ATOM 678 O O . GLY A 1 92 ? 20.203 11.016 18.547 1 93.31 92 GLY A O 1
ATOM 679 N N . VAL A 1 93 ? 20.219 8.93 17.688 1 94.06 93 VAL A N 1
ATOM 680 C CA . VAL A 1 93 ? 21.344 9.188 16.812 1 94.06 93 VAL A CA 1
ATOM 681 C C . VAL A 1 93 ? 20.938 10.18 15.719 1 94.06 93 VAL A C 1
ATOM 683 O O . VAL A 1 93 ? 19.797 10.18 15.266 1 94.06 93 VAL A O 1
ATOM 686 N N . ALA A 1 94 ? 21.875 11.023 15.336 1 96.94 94 ALA A N 1
ATOM 687 C CA . ALA A 1 94 ? 21.594 12.023 14.312 1 96.94 94 ALA A CA 1
ATOM 688 C C . ALA A 1 94 ? 21.281 11.375 12.969 1 96.94 94 ALA A C 1
ATOM 690 O O . ALA A 1 94 ? 21.906 10.367 12.609 1 96.94 94 ALA A O 1
ATOM 691 N N . LEU A 1 95 ? 20.359 11.953 12.25 1 97.88 95 LEU A N 1
ATOM 692 C CA . LEU A 1 95 ? 20.141 11.578 10.859 1 97.88 95 LEU A CA 1
ATOM 693 C C . LEU A 1 95 ? 21.438 11.719 10.055 1 97.88 95 LEU A C 1
ATOM 695 O O . LEU A 1 95 ? 22.219 12.633 10.297 1 97.88 95 LEU A O 1
ATOM 699 N N . PRO A 1 96 ? 21.641 10.797 9.102 1 97.44 96 PRO A N 1
ATOM 700 C CA . PRO A 1 96 ? 22.688 11.07 8.125 1 97.44 96 PRO A CA 1
ATOM 701 C C . PRO A 1 96 ? 22.531 12.43 7.445 1 97.44 96 PRO A C 1
ATOM 703 O O . PRO A 1 96 ? 21.406 12.891 7.246 1 97.44 96 PRO A O 1
ATOM 706 N N . ASP A 1 97 ? 23.641 13.062 7.004 1 98.38 97 ASP A N 1
ATOM 707 C CA . ASP A 1 97 ? 23.625 14.398 6.406 1 98.38 97 ASP A CA 1
ATOM 708 C C . ASP A 1 97 ? 22.656 14.461 5.227 1 98.38 97 ASP A C 1
ATOM 710 O O . ASP A 1 97 ? 21.891 15.422 5.094 1 98.38 97 ASP A O 1
ATOM 714 N N . GLU A 1 98 ? 22.688 13.469 4.359 1 98.31 98 GLU A N 1
ATOM 715 C CA . GLU A 1 98 ? 21.859 13.523 3.16 1 98.31 98 GLU A CA 1
ATOM 716 C C . GLU A 1 98 ? 20.375 13.57 3.514 1 98.31 98 GLU A C 1
ATOM 718 O O . GLU A 1 98 ? 19.594 14.211 2.811 1 98.31 98 GLU A O 1
ATOM 723 N N . GLN A 1 99 ? 19.969 12.922 4.602 1 98.62 99 GLN A N 1
ATOM 724 C CA . GLN A 1 99 ? 18.578 12.938 5.02 1 98.62 99 GLN A CA 1
ATOM 725 C C . GLN A 1 99 ? 18.172 14.32 5.531 1 98.62 99 GLN A C 1
ATOM 727 O O . GLN A 1 99 ? 17.125 14.844 5.168 1 98.62 99 GLN A O 1
ATOM 732 N N . THR A 1 100 ? 19.031 14.93 6.395 1 98.69 100 THR A N 1
ATOM 733 C CA . THR A 1 100 ? 18.766 16.281 6.867 1 98.69 100 THR A CA 1
ATOM 734 C C . THR A 1 100 ? 18.719 17.266 5.695 1 98.69 100 THR A C 1
ATOM 736 O O . THR A 1 100 ? 17.844 18.125 5.637 1 98.69 100 THR A O 1
ATOM 739 N N . ARG A 1 101 ? 19.625 17.109 4.789 1 98.81 101 ARG A N 1
ATOM 740 C CA . ARG A 1 101 ? 19.672 17.969 3.619 1 98.81 101 ARG A CA 1
ATOM 741 C C . ARG A 1 101 ? 18.422 17.797 2.76 1 98.81 101 ARG A C 1
ATOM 743 O O . ARG A 1 101 ? 17.906 18.781 2.203 1 98.81 101 ARG A O 1
ATOM 750 N N . ALA A 1 102 ? 17.906 16.547 2.617 1 98.81 102 ALA A N 1
ATOM 751 C CA . ALA A 1 102 ? 16.672 16.297 1.877 1 98.81 102 ALA A CA 1
ATOM 752 C C . ALA A 1 102 ? 15.492 17 2.533 1 98.81 102 ALA A C 1
ATOM 754 O O . ALA A 1 102 ? 14.609 17.531 1.846 1 98.81 102 ALA A O 1
ATOM 755 N N . ILE A 1 103 ? 15.461 17 3.842 1 98.62 103 ILE A N 1
ATOM 756 C CA . ILE A 1 103 ? 14.398 17.672 4.59 1 98.62 103 ILE A CA 1
ATOM 757 C C . ILE A 1 103 ? 14.445 19.172 4.32 1 98.62 103 ILE A C 1
ATOM 759 O O . ILE A 1 103 ? 13.414 19.781 4.035 1 98.62 103 ILE A O 1
ATOM 763 N N . ILE A 1 104 ? 15.672 19.75 4.383 1 98.75 104 ILE A N 1
ATOM 764 C CA . ILE A 1 104 ? 15.836 21.172 4.133 1 98.75 104 ILE A CA 1
ATOM 765 C C . ILE A 1 104 ? 15.398 21.5 2.709 1 98.75 104 ILE A C 1
ATOM 767 O O . ILE A 1 104 ? 14.688 22.484 2.48 1 98.75 104 ILE A O 1
ATOM 771 N N . CYS A 1 105 ? 15.797 20.656 1.771 1 98.81 105 CYS A N 1
ATOM 772 C CA . CYS A 1 105 ? 15.43 20.859 0.373 1 98.81 105 CYS A CA 1
ATOM 773 C C . CYS A 1 105 ? 13.914 20.844 0.196 1 98.81 105 CYS A C 1
ATOM 775 O O . CYS A 1 105 ? 13.352 21.734 -0.456 1 98.81 105 CYS A O 1
ATOM 777 N N . ALA A 1 106 ? 13.242 19.891 0.777 1 98.56 106 ALA A N 1
ATOM 778 C CA . ALA A 1 106 ? 11.789 19.781 0.689 1 98.56 106 ALA A CA 1
ATOM 779 C C . ALA A 1 106 ? 11.102 20.984 1.324 1 98.56 106 ALA A C 1
ATOM 781 O O . ALA A 1 106 ? 10.078 21.453 0.833 1 98.56 106 ALA A O 1
ATOM 782 N N . ALA A 1 107 ? 11.656 21.469 2.416 1 98.5 107 ALA A N 1
ATOM 783 C CA . ALA A 1 107 ? 11.109 22.641 3.076 1 98.5 107 ALA A CA 1
ATOM 784 C C . ALA A 1 107 ? 11.18 23.875 2.168 1 98.5 107 ALA A C 1
ATOM 786 O O . ALA A 1 107 ? 10.211 24.625 2.057 1 98.5 107 ALA A O 1
ATOM 787 N N . ILE A 1 108 ? 12.336 24.016 1.532 1 98.62 108 ILE A N 1
ATOM 788 C CA . ILE A 1 108 ? 12.531 25.156 0.645 1 98.62 108 ILE A CA 1
ATOM 789 C C . ILE A 1 108 ? 11.547 25.078 -0.521 1 98.62 108 ILE A C 1
ATOM 791 O O . ILE A 1 108 ? 10.969 26.078 -0.932 1 98.62 108 ILE A O 1
ATOM 795 N N . ILE A 1 109 ? 11.32 23.891 -1.021 1 98.56 109 ILE A N 1
ATOM 796 C CA . ILE A 1 109 ? 10.352 23.688 -2.092 1 98.56 109 ILE A CA 1
ATOM 797 C C . ILE A 1 109 ? 8.961 24.078 -1.609 1 98.56 109 ILE A C 1
ATOM 799 O O . ILE A 1 109 ? 8.211 24.75 -2.33 1 98.56 109 ILE A O 1
ATOM 803 N N . ASN A 1 110 ? 8.625 23.703 -0.431 1 97.88 110 ASN A N 1
ATOM 804 C CA . ASN A 1 110 ? 7.344 24.078 0.163 1 97.88 110 ASN A CA 1
ATOM 805 C C . ASN A 1 110 ? 7.188 25.594 0.263 1 97.88 110 ASN A C 1
ATOM 807 O O . ASN A 1 110 ? 6.152 26.141 -0.112 1 97.88 110 ASN A O 1
ATOM 811 N N . TYR A 1 111 ? 8.203 26.297 0.732 1 98.12 111 TYR A N 1
ATOM 812 C CA . TYR A 1 111 ? 8.164 27.734 0.912 1 98.12 111 TYR A CA 1
ATOM 813 C C . TYR A 1 111 ? 8.109 28.453 -0.433 1 98.12 111 TYR A C 1
ATOM 815 O O . TYR A 1 111 ? 7.512 29.531 -0.546 1 98.12 111 TYR A O 1
ATOM 823 N N . SER A 1 112 ? 8.672 27.828 -1.427 1 97.88 112 SER A N 1
ATOM 824 C CA . SER A 1 112 ? 8.734 28.438 -2.752 1 97.88 112 SER A CA 1
ATOM 825 C C . SER A 1 112 ? 7.344 28.562 -3.373 1 97.88 112 SER A C 1
ATOM 827 O O . SER A 1 112 ? 7.152 29.297 -4.336 1 97.88 112 SER A O 1
ATOM 829 N N . GLN A 1 113 ? 6.367 27.828 -2.777 1 97.19 113 GLN A N 1
ATOM 830 C CA . GLN A 1 113 ? 4.988 27.938 -3.248 1 97.19 113 GLN A CA 1
ATOM 831 C C . GLN A 1 113 ? 4.402 29.297 -2.939 1 97.19 113 GLN A C 1
ATOM 833 O O . GLN A 1 113 ? 3.383 29.688 -3.516 1 97.19 113 GLN A O 1
ATOM 838 N N . GLY A 1 114 ? 4.98 30.031 -2.01 1 97.69 114 GLY A N 1
ATOM 839 C CA . GLY A 1 114 ? 4.57 31.391 -1.685 1 97.69 114 GLY A CA 1
ATOM 840 C C . GLY A 1 114 ? 3.254 31.453 -0.935 1 97.69 114 GLY A C 1
ATOM 841 O O . GLY A 1 114 ? 2.434 32.344 -1.18 1 97.69 114 GLY A O 1
ATOM 842 N N . LYS A 1 115 ? 3.062 30.453 -0.082 1 98.31 115 LYS A N 1
ATOM 843 C CA . LYS A 1 115 ? 1.801 30.406 0.651 1 98.31 115 LYS A CA 1
ATOM 844 C C . LYS A 1 115 ? 2.041 30.422 2.158 1 98.31 115 LYS A C 1
ATOM 846 O O . LYS A 1 115 ? 1.09 30.422 2.943 1 98.31 115 LYS A O 1
ATOM 851 N N . SER A 1 116 ? 3.287 30.5 2.643 1 97.31 116 SER A N 1
ATOM 852 C CA . SER A 1 116 ? 3.631 30.359 4.051 1 97.31 116 SER A CA 1
ATOM 853 C C . SER A 1 116 ? 3.779 31.703 4.73 1 97.31 116 SER A C 1
ATOM 855 O O . SER A 1 116 ? 3.369 31.875 5.883 1 97.31 116 SER A O 1
ATOM 857 N N . GLY A 1 117 ? 4.402 32.688 4.07 1 96.56 117 GLY A N 1
ATOM 858 C CA . GLY A 1 117 ? 4.527 34.031 4.598 1 96.56 117 GLY A CA 1
ATOM 859 C C . GLY A 1 117 ? 5.785 34.25 5.422 1 96.56 117 GLY A C 1
ATOM 860 O O . GLY A 1 117 ? 5.875 35.188 6.203 1 96.56 117 GLY A O 1
ATOM 861 N N . LEU A 1 118 ? 6.758 33.375 5.336 1 95.88 118 LEU A N 1
ATOM 862 C CA . LEU A 1 118 ? 7.996 33.562 6.082 1 95.88 118 LEU A CA 1
ATOM 863 C C . LEU A 1 118 ? 8.867 34.625 5.43 1 95.88 118 LEU A C 1
ATOM 865 O O . LEU A 1 118 ? 8.695 34.938 4.254 1 95.88 118 LEU A O 1
ATOM 869 N N . HIS A 1 119 ? 9.805 35.156 6.223 1 96.25 119 HIS A N 1
ATOM 870 C CA . HIS A 1 119 ? 10.734 36.156 5.715 1 96.25 119 HIS A CA 1
ATOM 871 C C . HIS A 1 119 ? 11.711 35.531 4.715 1 96.25 119 HIS A C 1
ATOM 873 O O . HIS A 1 119 ? 12.18 34.406 4.902 1 96.25 119 HIS A O 1
ATOM 879 N N . ARG A 1 120 ? 12.023 36.312 3.689 1 97.38 120 ARG A N 1
ATOM 880 C CA . ARG A 1 120 ? 12.969 35.906 2.65 1 97.38 120 ARG A CA 1
ATOM 881 C C . ARG A 1 120 ? 14.297 35.469 3.258 1 97.38 120 ARG A C 1
ATOM 883 O O . ARG A 1 120 ? 14.906 34.5 2.811 1 97.38 120 ARG A O 1
ATOM 890 N N . GLN A 1 121 ? 14.75 36.156 4.27 1 97.12 121 GLN A N 1
ATOM 891 C CA . GLN A 1 121 ? 16.062 35.906 4.863 1 97.12 121 GLN A CA 1
ATOM 892 C C . GLN A 1 121 ? 16.141 34.5 5.449 1 97.12 121 GLN A C 1
ATOM 894 O O . GLN A 1 121 ? 17.203 33.906 5.477 1 97.12 121 GLN A O 1
ATOM 899 N N . VAL A 1 122 ? 15.023 34 5.938 1 98 122 VAL A N 1
ATOM 900 C CA . VAL A 1 122 ? 15 32.656 6.504 1 98 122 VAL A CA 1
ATOM 901 C C . VAL A 1 122 ? 15.242 31.625 5.402 1 98 122 VAL A C 1
ATOM 903 O O . VAL A 1 122 ? 16.016 30.672 5.586 1 98 122 VAL A O 1
ATOM 906 N N . VAL A 1 123 ? 14.586 31.828 4.227 1 98.44 123 VAL A N 1
ATOM 907 C CA . VAL A 1 123 ? 14.758 30.922 3.094 1 98.44 123 VAL A CA 1
ATOM 908 C C . VAL A 1 123 ? 16.188 31.031 2.572 1 98.44 123 VAL A C 1
ATOM 910 O O . VAL A 1 123 ? 16.812 30.016 2.234 1 98.44 123 VAL A O 1
ATOM 913 N N . GLU A 1 124 ? 16.703 32.25 2.508 1 98.31 124 GLU A N 1
ATOM 914 C CA . GLU A 1 124 ? 18.078 32.469 2.105 1 98.31 124 GLU A CA 1
ATOM 915 C C . GLU A 1 124 ? 19.047 31.734 3.033 1 98.31 124 GLU A C 1
ATOM 917 O O . GLU A 1 124 ? 20.047 31.172 2.58 1 98.31 124 GLU A O 1
ATOM 922 N N . ALA A 1 125 ? 18.766 31.781 4.297 1 98.5 125 ALA A N 1
ATOM 923 C CA . ALA A 1 125 ? 19.609 31.094 5.27 1 98.5 125 ALA A CA 1
ATOM 924 C C . ALA A 1 125 ? 19.578 29.594 5.066 1 98.5 125 ALA A C 1
ATOM 926 O O . ALA A 1 125 ? 20.609 28.922 5.18 1 98.5 125 ALA A O 1
ATOM 927 N N . LEU A 1 126 ? 18.422 29.016 4.852 1 98.62 126 LEU A N 1
ATOM 928 C CA . LEU A 1 126 ? 18.297 27.578 4.57 1 98.62 126 LEU A CA 1
ATOM 929 C C . LEU A 1 126 ? 19.078 27.219 3.312 1 98.62 126 LEU A C 1
ATOM 931 O O . LEU A 1 126 ? 19.75 26.188 3.275 1 98.62 126 LEU A O 1
ATOM 935 N N . LEU A 1 127 ? 18.906 28.047 2.285 1 98.56 127 LEU A N 1
ATOM 936 C CA . LEU A 1 127 ? 19.688 27.844 1.06 1 98.56 127 LEU A CA 1
ATOM 937 C C . LEU A 1 127 ? 21.172 27.844 1.35 1 98.56 127 LEU A C 1
ATOM 939 O O . LEU A 1 127 ? 21.922 27.031 0.795 1 98.56 127 LEU A O 1
ATOM 943 N N . ALA A 1 128 ? 21.578 28.766 2.15 1 98.38 128 ALA A N 1
ATOM 944 C CA . ALA A 1 128 ? 22.984 28.875 2.496 1 98.38 128 ALA A CA 1
ATOM 945 C C . ALA A 1 128 ? 23.469 27.609 3.203 1 98.38 128 ALA A C 1
ATOM 947 O O . ALA A 1 128 ? 24.578 27.125 2.93 1 98.38 128 ALA A O 1
ATOM 948 N N . LEU A 1 129 ? 22.641 27.094 4.207 1 98.25 129 LEU A N 1
ATOM 949 C CA . LEU A 1 129 ? 23 25.844 4.855 1 98.25 129 LEU A CA 1
ATOM 950 C C . LEU A 1 129 ? 23.25 24.75 3.824 1 98.25 129 LEU A C 1
ATOM 952 O O . LEU A 1 129 ? 24.266 24.047 3.891 1 98.25 129 LEU A O 1
ATOM 956 N N . LEU A 1 130 ? 22.328 24.609 2.861 1 97.88 130 LEU A N 1
ATOM 957 C CA . LEU A 1 130 ? 22.406 23.547 1.854 1 97.88 130 LEU A CA 1
ATOM 958 C C . LEU A 1 130 ? 23.625 23.75 0.961 1 97.88 130 LEU A C 1
ATOM 960 O O . LEU A 1 130 ? 24.438 22.828 0.783 1 97.88 130 LEU A O 1
ATOM 964 N N . ASN A 1 131 ? 23.75 24.938 0.484 1 98.06 131 ASN A N 1
ATOM 965 C CA . ASN A 1 131 ? 24.734 25.203 -0.562 1 98.06 131 ASN A CA 1
ATOM 966 C C . ASN A 1 131 ? 26.156 25.266 0.003 1 98.06 131 ASN A C 1
ATOM 968 O O . ASN A 1 131 ? 27.125 24.969 -0.699 1 98.06 131 ASN A O 1
ATOM 972 N N . ARG A 1 132 ? 26.312 25.641 1.242 1 97.81 132 ARG A N 1
ATOM 973 C CA . ARG A 1 132 ? 27.625 25.703 1.883 1 97.81 132 ARG A CA 1
ATOM 974 C C . ARG A 1 132 ? 27.938 24.422 2.629 1 97.81 132 ARG A C 1
ATOM 976 O O . ARG A 1 132 ? 28.969 24.312 3.293 1 97.81 132 ARG A O 1
ATOM 983 N N . GLN A 1 133 ? 27.031 23.484 2.635 1 97.75 133 GLN A N 1
ATOM 984 C CA . GLN A 1 133 ? 27.188 22.156 3.215 1 97.75 133 GLN A CA 1
ATOM 985 C C . GLN A 1 133 ? 27.328 22.234 4.73 1 97.75 133 GLN A C 1
ATOM 987 O O . GLN A 1 133 ? 28.219 21.594 5.305 1 97.75 133 GLN A O 1
ATOM 992 N N . ILE A 1 134 ? 26.641 23.141 5.309 1 98.62 134 ILE A N 1
ATOM 993 C CA . ILE A 1 134 ? 26.453 23.188 6.754 1 98.62 134 ILE A CA 1
ATOM 994 C C . ILE A 1 134 ? 25.203 22.406 7.148 1 98.62 134 ILE A C 1
ATOM 996 O O . ILE A 1 134 ? 24.078 22.906 7.008 1 98.62 134 ILE A O 1
ATOM 1000 N N . THR A 1 135 ? 25.359 21.219 7.672 1 98.88 135 THR A N 1
ATOM 1001 C CA . THR A 1 135 ? 24.203 20.344 7.867 1 98.88 135 THR A CA 1
ATOM 1002 C C . THR A 1 135 ? 23.891 20.188 9.352 1 98.88 135 THR A C 1
ATOM 1004 O O . THR A 1 135 ? 24.672 19.578 10.086 1 98.88 135 THR A O 1
ATOM 1007 N N . PRO A 1 136 ? 22.734 20.672 9.805 1 98.81 136 PRO A N 1
ATOM 1008 C CA . PRO A 1 136 ? 22.359 20.516 11.211 1 98.81 136 PRO A CA 1
ATOM 1009 C C . PRO A 1 136 ? 22.328 19.062 11.664 1 98.81 136 PRO A C 1
ATOM 1011 O O . PRO A 1 136 ? 21.891 18.188 10.906 1 98.81 136 PRO A O 1
ATOM 1014 N N . GLN A 1 137 ? 22.812 18.766 12.898 1 98.19 137 GLN A N 1
ATOM 1015 C CA . GLN A 1 137 ? 22.641 17.469 13.531 1 98.19 137 GLN A CA 1
ATOM 1016 C C . GLN A 1 137 ? 21.219 17.297 14.055 1 98.19 137 GLN A C 1
ATOM 1018 O O . GLN A 1 137 ? 20.875 17.812 15.117 1 98.19 137 GLN A O 1
ATOM 1023 N N . VAL A 1 138 ? 20.438 16.531 13.344 1 97.94 138 VAL A N 1
ATOM 1024 C CA . VAL A 1 138 ? 19.031 16.328 13.68 1 97.94 138 VAL A CA 1
ATOM 1025 C C . VAL A 1 138 ? 18.844 14.938 14.281 1 97.94 138 VAL A C 1
ATOM 1027 O O . VAL A 1 138 ? 19.062 13.922 13.602 1 97.94 138 VAL A O 1
ATOM 1030 N N . PRO A 1 139 ? 18.469 14.859 15.57 1 95.69 139 PRO A N 1
ATOM 1031 C CA . PRO A 1 139 ? 18.188 13.531 16.125 1 95.69 139 PRO A CA 1
ATOM 1032 C C . PRO A 1 139 ? 17.078 12.797 15.375 1 95.69 139 PRO A C 1
ATOM 1034 O O . PRO A 1 139 ? 16.094 13.406 14.969 1 95.69 139 PRO A O 1
ATOM 1037 N N . SER A 1 140 ? 17.141 11.516 15.25 1 95.56 140 SER A N 1
ATOM 1038 C CA . SER A 1 140 ? 16.312 10.75 14.328 1 95.56 140 SER A CA 1
ATOM 1039 C C . SER A 1 140 ? 14.969 10.406 14.961 1 95.56 140 SER A C 1
ATOM 1041 O O . SER A 1 140 ? 14.016 10.062 14.25 1 95.56 140 SER A O 1
ATOM 1043 N N . GLN A 1 141 ? 14.773 10.508 16.297 1 92.56 141 GLN A N 1
ATOM 1044 C CA . GLN A 1 141 ? 13.578 9.977 16.953 1 92.56 141 GLN A CA 1
ATOM 1045 C C . GLN A 1 141 ? 12.789 11.086 17.641 1 92.56 141 GLN A C 1
ATOM 1047 O O . GLN A 1 141 ? 13.352 12.102 18.047 1 92.56 141 GLN A O 1
ATOM 1052 N N . GLY A 1 142 ? 11.508 10.836 17.719 1 87.94 142 GLY A N 1
ATOM 1053 C CA . GLY A 1 142 ? 10.688 11.711 18.547 1 87.94 142 GLY A CA 1
ATOM 1054 C C . GLY A 1 142 ? 9.68 12.516 17.75 1 87.94 142 GLY A C 1
ATOM 1055 O O . GLY A 1 142 ? 8.852 13.227 18.328 1 87.94 142 GLY A O 1
ATOM 1056 N N . SER A 1 143 ? 9.688 12.359 16.453 1 88.62 143 SER A N 1
ATOM 1057 C CA . SER A 1 143 ? 8.75 13.117 15.625 1 88.62 143 SER A CA 1
ATOM 1058 C C . SER A 1 143 ? 7.523 12.281 15.273 1 88.62 143 SER A C 1
ATOM 1060 O O . SER A 1 143 ? 7.648 11.117 14.883 1 88.62 143 SER A O 1
ATOM 1062 N N . VAL A 1 144 ? 6.332 12.852 15.406 1 84.75 144 VAL A N 1
ATOM 1063 C CA . VAL A 1 144 ? 5.094 12.164 15.055 1 84.75 144 VAL A CA 1
ATOM 1064 C C . VAL A 1 144 ? 4.672 12.547 13.633 1 84.75 144 VAL A C 1
ATOM 1066 O O . VAL A 1 144 ? 3.594 12.164 13.18 1 84.75 144 VAL A O 1
ATOM 1069 N N . GLY A 1 145 ? 5.551 13.234 13.008 1 81 145 GLY A N 1
ATOM 1070 C CA . GLY A 1 145 ? 5.23 13.633 11.641 1 81 145 GLY A CA 1
ATOM 1071 C C . GLY A 1 145 ? 5.832 14.969 11.25 1 81 145 GLY A C 1
ATOM 1072 O O . GLY A 1 145 ? 6.469 15.078 10.203 1 81 145 GLY A O 1
ATOM 1073 N N . TYR A 1 146 ? 5.629 15.891 12.031 1 80.25 146 TYR A N 1
ATOM 1074 C CA . TYR A 1 146 ? 6.148 17.234 11.797 1 80.25 146 TYR A CA 1
ATOM 1075 C C . TYR A 1 146 ? 6.605 17.875 13.102 1 80.25 146 TYR A C 1
ATOM 1077 O O . TYR A 1 146 ? 6.574 17.234 14.156 1 80.25 146 TYR A O 1
ATOM 1085 N N . LEU A 1 147 ? 7.301 19.031 13.117 1 83.56 147 LEU A N 1
ATOM 1086 C CA . LEU A 1 147 ? 7.672 19.953 14.188 1 83.56 147 LEU A CA 1
ATOM 1087 C C . LEU A 1 147 ? 9.125 19.75 14.609 1 83.56 147 LEU A C 1
ATOM 1089 O O . LEU A 1 147 ? 9.945 20.656 14.484 1 83.56 147 LEU A O 1
ATOM 1093 N N . THR A 1 148 ? 9.438 18.422 14.969 1 91.12 148 THR A N 1
ATOM 1094 C CA . THR A 1 148 ? 10.625 18.188 15.789 1 91.12 148 THR A CA 1
ATOM 1095 C C . THR A 1 148 ? 11.891 18.297 14.945 1 91.12 148 THR A C 1
ATOM 1097 O O . THR A 1 148 ? 12.812 19.031 15.297 1 91.12 148 THR A O 1
ATOM 1100 N N . HIS A 1 149 ? 11.938 17.625 13.844 1 95.44 149 HIS A N 1
ATOM 1101 C CA . HIS A 1 149 ? 13.141 17.594 13.031 1 95.44 149 HIS A CA 1
ATOM 1102 C C . HIS A 1 149 ? 13.43 18.969 12.422 1 95.44 149 HIS A C 1
ATOM 1104 O O . HIS A 1 149 ? 14.57 19.438 12.445 1 95.44 149 HIS A O 1
ATOM 1110 N N . MET A 1 150 ? 12.422 19.578 11.977 1 95.38 150 MET A N 1
ATOM 1111 C CA . MET A 1 150 ? 12.578 20.891 11.375 1 95.38 150 MET A CA 1
ATOM 1112 C C . MET A 1 150 ? 12.961 21.938 12.422 1 95.38 150 MET A C 1
ATOM 1114 O O . MET A 1 150 ? 13.688 22.891 12.125 1 95.38 150 MET A O 1
ATOM 1118 N N . ALA A 1 151 ? 12.461 21.719 13.641 1 95.56 151 ALA A N 1
ATOM 1119 C CA . ALA A 1 151 ? 12.875 22.609 14.727 1 95.56 151 ALA A CA 1
ATOM 1120 C C . ALA A 1 151 ? 14.383 22.547 14.945 1 95.56 151 ALA A C 1
ATOM 1122 O O . ALA A 1 151 ? 15.031 23.562 15.164 1 95.56 151 ALA A O 1
ATOM 1123 N N . HIS A 1 152 ? 14.898 21.359 14.883 1 96.38 152 HIS A N 1
ATOM 1124 C CA . HIS A 1 152 ? 16.344 21.188 15.031 1 96.38 152 HIS A CA 1
ATOM 1125 C C . HIS A 1 152 ? 17.094 21.859 13.891 1 96.38 152 HIS A C 1
ATOM 1127 O O . HIS A 1 152 ? 18.188 22.391 14.102 1 96.38 152 HIS A O 1
ATOM 1133 N N . ILE A 1 153 ? 16.562 21.812 12.734 1 97.81 153 ILE A N 1
ATOM 1134 C CA . ILE A 1 153 ? 17.141 22.531 11.609 1 97.81 153 ILE A CA 1
ATOM 1135 C C . ILE A 1 153 ? 17.031 24.047 11.852 1 97.81 153 ILE A C 1
ATOM 1137 O O . ILE A 1 153 ? 18 24.781 11.625 1 97.81 153 ILE A O 1
ATOM 1141 N N . GLY A 1 154 ? 15.914 24.469 12.344 1 97.62 154 GLY A N 1
ATOM 1142 C CA . GLY A 1 154 ? 15.648 25.875 12.586 1 97.62 154 GLY A CA 1
ATOM 1143 C C . GLY A 1 154 ? 16.578 26.484 13.617 1 97.62 154 GLY A C 1
ATOM 1144 O O . GLY A 1 154 ? 17.016 27.625 13.453 1 97.62 154 GLY A O 1
ATOM 1145 N N . ILE A 1 155 ? 16.875 25.75 14.656 1 97.06 155 ILE A N 1
ATOM 1146 C CA . ILE A 1 155 ? 17.703 26.344 15.703 1 97.06 155 ILE A CA 1
ATOM 1147 C C . ILE A 1 155 ? 19.125 26.531 15.18 1 97.06 155 ILE A C 1
ATOM 1149 O O . ILE A 1 155 ? 19.844 27.406 15.648 1 97.06 155 ILE A O 1
ATOM 1153 N N . ALA A 1 156 ? 19.531 25.734 14.234 1 97.94 156 ALA A N 1
ATOM 1154 C CA . ALA A 1 156 ? 20.844 25.922 13.625 1 97.94 156 ALA A CA 1
ATOM 1155 C C . ALA A 1 156 ? 20.938 27.281 12.93 1 97.94 156 ALA A C 1
ATOM 1157 O O . ALA A 1 156 ? 22 27.891 12.891 1 97.94 156 ALA A O 1
ATOM 1158 N N . LEU A 1 157 ? 19.828 27.75 12.383 1 97.81 157 LEU A N 1
ATOM 1159 C CA . LEU A 1 157 ? 19.781 29.078 11.766 1 97.81 157 LEU A CA 1
ATOM 1160 C C . LEU A 1 157 ? 20.062 30.172 12.789 1 97.81 157 LEU A C 1
ATOM 1162 O O . LEU A 1 157 ? 20.484 31.266 12.422 1 97.81 157 LEU A O 1
ATOM 1166 N N . LEU A 1 158 ? 19.812 29.844 14.055 1 97.25 158 LEU A N 1
ATOM 1167 C CA . LEU A 1 158 ? 20 30.797 15.156 1 97.25 158 LEU A CA 1
ATOM 1168 C C . LEU A 1 158 ? 21.406 30.656 15.75 1 97.25 158 LEU A C 1
ATOM 1170 O O . LEU A 1 158 ? 21.734 31.344 16.719 1 97.25 158 LEU A O 1
ATOM 1174 N N . GLY A 1 159 ? 22.172 29.766 15.18 1 97.5 159 GLY A N 1
ATOM 1175 C CA . GLY A 1 159 ? 23.5 29.5 15.719 1 97.5 159 GLY A CA 1
ATOM 1176 C C . GLY A 1 159 ? 23.469 28.531 16.891 1 97.5 159 GLY A C 1
ATOM 1177 O O . GLY A 1 159 ? 24.469 28.406 17.609 1 97.5 159 GLY A O 1
ATOM 1178 N N . VAL A 1 160 ? 22.391 27.906 17.141 1 97.31 160 VAL A N 1
ATOM 1179 C CA . VAL A 1 160 ? 22.219 26.984 18.25 1 97.31 160 VAL A CA 1
ATOM 1180 C C . VAL A 1 160 ? 22.344 25.547 17.766 1 97.31 160 VAL A C 1
ATOM 1182 O O . VAL A 1 160 ? 21.938 25.219 16.641 1 97.31 160 VAL A O 1
ATOM 1185 N N . GLY A 1 161 ? 22.875 24.672 18.609 1 97.12 161 GLY A N 1
ATOM 1186 C CA . GLY A 1 161 ? 23.031 23.266 18.266 1 97.12 161 GLY A CA 1
ATOM 1187 C C . GLY A 1 161 ? 24.328 22.984 17.547 1 97.12 161 GLY A C 1
ATOM 1188 O O . GLY A 1 161 ? 25.25 23.797 17.562 1 97.12 161 GLY A O 1
ATOM 1189 N N . ASN A 1 162 ? 24.391 21.734 17.031 1 98.25 162 ASN A N 1
ATOM 1190 C CA . ASN A 1 162 ? 25.578 21.281 16.312 1 98.25 162 ASN A CA 1
ATOM 1191 C C . ASN A 1 162 ? 25.281 21.016 14.836 1 98.25 162 ASN A C 1
ATOM 1193 O O . ASN A 1 162 ? 24.141 20.766 14.469 1 98.25 162 ASN A O 1
ATOM 1197 N N . VAL A 1 163 ? 26.312 21.172 14.023 1 98.75 163 VAL A N 1
ATOM 1198 C CA . VAL A 1 163 ? 26.203 20.906 12.594 1 98.75 163 VAL A CA 1
ATOM 1199 C C . VAL A 1 163 ? 27.391 20.078 12.125 1 98.75 163 VAL A C 1
ATOM 1201 O O . VAL A 1 163 ? 28.422 20.016 12.797 1 98.75 163 VAL A O 1
ATOM 1204 N N . SER A 1 164 ? 27.156 19.312 11.109 1 98.69 164 SER A N 1
ATOM 1205 C CA . SER A 1 164 ? 28.25 18.719 10.336 1 98.69 164 SER A CA 1
ATOM 1206 C C . SER A 1 164 ? 28.781 19.703 9.305 1 98.69 164 SER A C 1
ATOM 1208 O O . SER A 1 164 ? 28.016 20.234 8.484 1 98.69 164 SER A O 1
ATOM 1210 N N . TYR A 1 165 ? 30.094 20.062 9.305 1 98.06 165 TYR A N 1
ATOM 1211 C CA . TYR A 1 165 ? 30.734 21.047 8.43 1 98.06 165 TYR A CA 1
ATOM 1212 C C . TYR A 1 165 ? 32.188 20.703 8.211 1 98.06 165 TYR A C 1
ATOM 1214 O O . TYR A 1 165 ? 32.938 20.516 9.164 1 98.06 165 TYR A O 1
ATOM 1222 N N . ARG A 1 166 ? 32.5 20.453 6.941 1 96.5 166 ARG A N 1
ATOM 1223 C CA . ARG A 1 166 ? 33.875 20.156 6.535 1 96.5 166 ARG A CA 1
ATOM 1224 C C . ARG A 1 166 ? 34.406 18.922 7.27 1 96.5 166 ARG A C 1
ATOM 1226 O O . ARG A 1 166 ? 35.5 18.953 7.801 1 96.5 166 ARG A O 1
ATOM 1233 N N . GLY A 1 167 ? 33.562 18 7.398 1 95.81 167 GLY A N 1
ATOM 1234 C CA . GLY A 1 167 ? 33.938 16.703 7.926 1 95.81 167 GLY A CA 1
ATOM 1235 C C . GLY A 1 167 ? 33.969 16.656 9.445 1 95.81 167 GLY A C 1
ATOM 1236 O O . GLY A 1 167 ? 34.375 15.648 10.031 1 95.81 167 GLY A O 1
ATOM 1237 N N . GLN A 1 168 ? 33.5 17.703 10.086 1 97.5 168 GLN A N 1
ATOM 1238 C CA . GLN A 1 168 ? 33.562 17.781 11.539 1 97.5 168 GLN A CA 1
ATOM 1239 C C . GLN A 1 168 ? 32.188 18.188 12.102 1 97.5 168 GLN A C 1
ATOM 1241 O O . GLN A 1 168 ? 31.422 18.891 11.438 1 97.5 168 GLN A O 1
ATOM 1246 N N . ILE A 1 169 ? 31.938 17.703 13.336 1 98.38 169 ILE A N 1
ATOM 1247 C CA . ILE A 1 169 ? 30.797 18.203 14.086 1 98.38 169 ILE A CA 1
ATOM 1248 C C . ILE A 1 169 ? 31.219 19.391 14.945 1 98.38 169 ILE A C 1
ATOM 1250 O O . ILE A 1 169 ? 32.188 19.312 15.703 1 98.38 169 ILE A O 1
ATOM 1254 N N . MET A 1 170 ? 30.547 20.5 14.828 1 98.38 170 MET A N 1
ATOM 1255 C CA . MET A 1 170 ? 30.891 21.703 15.57 1 98.38 170 MET A CA 1
ATOM 1256 C C . MET A 1 170 ? 29.641 22.531 15.883 1 98.38 170 MET A C 1
ATOM 1258 O O . MET A 1 170 ? 28.578 22.281 15.32 1 98.38 170 MET A O 1
ATOM 1262 N N . PRO A 1 171 ? 29.75 23.453 16.766 1 98.25 171 PRO A N 1
ATOM 1263 C CA . PRO A 1 171 ? 28.609 24.344 17.031 1 98.25 171 PRO A CA 1
ATOM 1264 C C . PRO A 1 171 ? 28.156 25.125 15.805 1 98.25 171 PRO A C 1
ATOM 1266 O O . PRO A 1 171 ? 29 25.578 15.031 1 98.25 171 PRO A O 1
ATOM 1269 N N . ALA A 1 172 ? 26.891 25.25 15.617 1 98.5 172 ALA A N 1
ATOM 1270 C CA . ALA A 1 172 ? 26.328 25.938 14.461 1 98.5 172 ALA A CA 1
ATOM 1271 C C . ALA A 1 172 ? 26.906 27.359 14.344 1 98.5 172 ALA A C 1
ATOM 1273 O O . ALA A 1 172 ? 27.219 27.812 13.242 1 98.5 172 ALA A O 1
ATOM 1274 N N . GLN A 1 173 ? 26.984 28 15.477 1 98.12 173 GLN A N 1
ATOM 1275 C CA . GLN A 1 173 ? 27.5 29.359 15.5 1 98.12 173 GLN A CA 1
ATOM 1276 C C . GLN A 1 173 ? 28.875 29.438 14.844 1 98.12 173 GLN A C 1
ATOM 1278 O O . GLN A 1 173 ? 29.141 30.359 14.055 1 98.12 173 GLN A O 1
ATOM 1283 N N . GLN A 1 174 ? 29.719 28.516 15.141 1 98.31 174 GLN A N 1
ATOM 1284 C CA . GLN A 1 174 ? 31.078 28.484 14.609 1 98.31 174 GLN A CA 1
ATOM 1285 C C . GLN A 1 174 ? 31.062 28.234 13.109 1 98.31 174 GLN A C 1
ATOM 1287 O O . GLN A 1 174 ? 31.828 28.859 12.367 1 98.31 174 GLN A O 1
ATOM 1292 N N . ALA A 1 175 ? 30.281 27.328 12.672 1 98.5 175 ALA A N 1
ATOM 1293 C CA . ALA A 1 175 ? 30.188 27.016 11.242 1 98.5 175 ALA A CA 1
ATOM 1294 C C . ALA A 1 175 ? 29.656 28.219 10.453 1 98.5 175 ALA A C 1
ATOM 1296 O O . ALA A 1 175 ? 30.156 28.516 9.367 1 98.5 175 ALA A O 1
ATOM 1297 N N . LEU A 1 176 ? 28.625 28.875 11 1 98.31 176 LEU A N 1
ATOM 1298 C CA . LEU A 1 176 ? 28.078 30.062 10.352 1 98.31 176 LEU A CA 1
ATOM 1299 C C . LEU A 1 176 ? 29.141 31.141 10.234 1 98.31 176 LEU A C 1
ATOM 1301 O O . LEU A 1 176 ? 29.328 31.719 9.164 1 98.31 176 LEU A O 1
ATOM 1305 N N . GLU A 1 177 ? 29.828 31.344 11.258 1 97.88 177 GLU A N 1
ATOM 1306 C CA . GLU A 1 177 ? 30.875 32.375 11.273 1 97.88 177 GLU A CA 1
ATOM 1307 C C . GLU A 1 177 ? 31.969 32.031 10.258 1 97.88 177 GLU A C 1
ATOM 1309 O O . GLU A 1 177 ? 32.5 32.938 9.594 1 97.88 177 GLU A O 1
ATOM 1314 N N . ALA A 1 178 ? 32.312 30.797 10.211 1 98 178 ALA A N 1
ATOM 1315 C CA . ALA A 1 178 ? 33.375 30.359 9.289 1 98 178 ALA A CA 1
ATOM 1316 C C . ALA A 1 178 ? 33 30.688 7.844 1 98 178 ALA A C 1
ATOM 1318 O O . ALA A 1 178 ? 33.875 30.875 6.992 1 98 178 ALA A O 1
ATOM 1319 N N . GLU A 1 179 ? 31.734 30.812 7.52 1 97.75 179 GLU A N 1
ATOM 1320 C CA . GLU A 1 179 ? 31.25 31.094 6.168 1 97.75 179 GLU A CA 1
ATOM 1321 C C . GLU A 1 179 ? 30.797 32.531 6.031 1 97.75 179 GLU A C 1
ATOM 1323 O O . GLU A 1 179 ? 30.188 32.906 5.023 1 97.75 179 GLU A O 1
ATOM 1328 N N . GLY A 1 180 ? 30.984 33.344 7.051 1 97.5 180 GLY A N 1
ATOM 1329 C CA . GLY A 1 180 ? 30.594 34.719 7.023 1 97.5 180 GLY A CA 1
ATOM 1330 C C . GLY A 1 180 ? 29.094 34.938 7.129 1 97.5 180 GLY A C 1
ATOM 1331 O O . GLY A 1 180 ? 28.547 35.906 6.617 1 97.5 180 GLY A O 1
ATOM 1332 N N . LEU A 1 181 ? 28.438 33.969 7.688 1 97.38 181 LEU A N 1
ATOM 1333 C CA . LEU A 1 181 ? 27 34.062 7.875 1 97.38 181 LEU A CA 1
ATOM 1334 C C . LEU A 1 181 ? 26.656 34.438 9.305 1 97.38 181 LEU A C 1
ATOM 1336 O O . LEU A 1 181 ? 27.438 34.188 10.227 1 97.38 181 LEU A O 1
ATOM 1340 N N . SER A 1 182 ? 25.578 35.125 9.484 1 96.25 182 SER A N 1
ATOM 1341 C CA . SER A 1 182 ? 25.062 35.5 10.797 1 96.25 182 SER A CA 1
ATOM 1342 C C . SER A 1 182 ? 23.781 34.719 11.117 1 96.25 182 SER A C 1
ATOM 1344 O O . SER A 1 182 ? 23.016 34.375 10.211 1 96.25 182 SER A O 1
ATOM 1346 N N . PRO A 1 183 ? 23.625 34.438 12.43 1 96.56 183 PRO A N 1
ATOM 1347 C CA . PRO A 1 183 ? 22.328 33.875 12.797 1 96.56 183 PRO A CA 1
ATOM 1348 C C . PRO A 1 183 ? 21.156 34.719 12.312 1 96.56 183 PRO A C 1
ATOM 1350 O O . PRO A 1 183 ? 21.234 35.938 12.305 1 96.56 183 PRO A O 1
ATOM 1353 N N . VAL A 1 184 ? 20.125 34.062 11.961 1 96.06 184 VAL A N 1
ATOM 1354 C CA . VAL A 1 184 ? 18.969 34.75 11.406 1 96.06 184 VAL A CA 1
ATOM 1355 C C . VAL A 1 184 ? 18.125 35.344 12.539 1 96.06 184 VAL A C 1
ATOM 1357 O O . VAL A 1 184 ? 18.047 34.75 13.625 1 96.06 184 VAL A O 1
ATOM 1360 N N . VAL A 1 185 ? 17.594 36.469 12.328 1 93.31 185 VAL A N 1
ATOM 1361 C CA . VAL A 1 185 ? 16.578 37.031 13.203 1 93.31 185 VAL A CA 1
ATOM 1362 C C . VAL A 1 185 ? 15.188 36.688 12.672 1 93.31 185 VAL A C 1
ATOM 1364 O O . VAL A 1 185 ? 14.812 37.062 11.57 1 93.31 185 VAL A O 1
ATOM 1367 N N . LEU A 1 186 ? 14.516 35.969 13.453 1 94.56 186 LEU A N 1
ATOM 1368 C CA . LEU A 1 186 ? 13.203 35.5 13.023 1 94.56 186 LEU A CA 1
ATOM 1369 C C . LEU A 1 186 ? 12.141 36.594 13.242 1 94.56 186 LEU A C 1
ATOM 1371 O O . LEU A 1 186 ? 12.227 37.344 14.195 1 94.56 186 LEU A O 1
ATOM 1375 N N . GLY A 1 187 ? 11.234 36.688 12.336 1 90.81 187 GLY A N 1
ATOM 1376 C CA . GLY A 1 187 ? 10.062 37.5 12.508 1 90.81 187 GLY A CA 1
ATOM 1377 C C . GLY A 1 187 ? 8.797 36.719 12.805 1 90.81 187 GLY A C 1
ATOM 1378 O O . GLY A 1 187 ? 8.875 35.562 13.211 1 90.81 187 GLY A O 1
ATOM 1379 N N . ALA A 1 188 ? 7.691 37.531 12.648 1 88.31 188 ALA A N 1
ATOM 1380 C CA . ALA A 1 188 ? 6.391 36.875 12.852 1 88.31 188 ALA A CA 1
ATOM 1381 C C . ALA A 1 188 ? 6.199 35.688 11.914 1 88.31 188 ALA A C 1
ATOM 1383 O O . ALA A 1 188 ? 6.578 35.781 10.734 1 88.31 188 ALA A O 1
ATOM 1384 N N . LYS A 1 189 ? 5.691 34.562 12.383 1 92.5 189 LYS A N 1
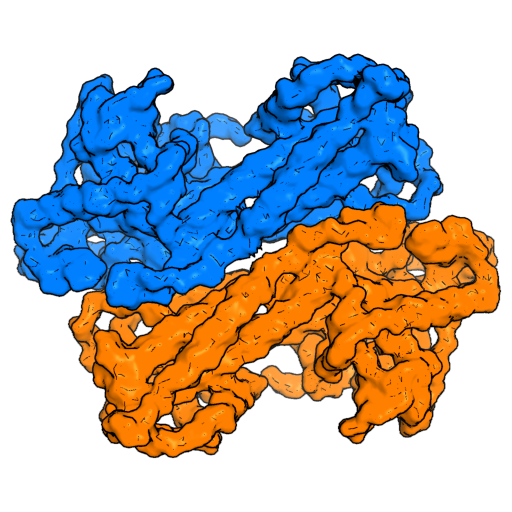ATOM 1385 C CA . LYS A 1 189 ? 5.25 33.375 11.688 1 92.5 189 LYS A CA 1
ATOM 1386 C C . LYS A 1 189 ? 6.441 32.531 11.242 1 92.5 189 LYS A C 1
ATOM 1388 O O . LYS A 1 189 ? 6.285 31.344 10.922 1 92.5 189 LYS A O 1
ATOM 1393 N N . ASP A 1 190 ? 7.746 33.125 11.266 1 94.75 190 ASP A N 1
ATOM 1394 C CA . ASP A 1 190 ? 8.914 32.375 10.805 1 94.75 190 ASP A CA 1
ATOM 1395 C C . ASP A 1 190 ? 9.055 31.062 11.57 1 94.75 190 ASP A C 1
ATOM 1397 O O . ASP A 1 190 ? 9.242 30 10.961 1 94.75 190 ASP A O 1
ATOM 1401 N N . GLY A 1 191 ? 8.992 31.172 12.883 1 93.06 191 GLY A N 1
ATOM 1402 C CA . GLY A 1 191 ? 9.148 29.984 13.703 1 93.06 191 GLY A CA 1
ATOM 1403 C C . GLY A 1 191 ? 8.109 28.922 13.414 1 93.06 191 GLY A C 1
ATOM 1404 O O . GLY A 1 191 ? 8.43 27.734 13.359 1 93.06 191 GLY A O 1
ATOM 1405 N N . LEU A 1 192 ? 6.855 29.359 13.234 1 92.69 192 LEU A N 1
ATOM 1406 C CA . LEU A 1 192 ? 5.773 28.422 12.938 1 92.69 192 LEU A CA 1
ATOM 1407 C C . LEU A 1 192 ? 6 27.75 11.586 1 92.69 192 LEU A C 1
ATOM 1409 O O . LEU A 1 192 ? 5.789 26.531 11.445 1 92.69 192 LEU A O 1
ATOM 1413 N N . CYS A 1 193 ? 6.406 28.5 10.602 1 95.31 193 CYS A N 1
ATOM 1414 C CA . CYS A 1 193 ? 6.676 27.953 9.281 1 95.31 193 CYS A CA 1
ATOM 1415 C C . CYS A 1 193 ? 7.75 26.859 9.344 1 95.31 193 CYS A C 1
ATOM 1417 O O . CYS A 1 193 ? 7.656 25.859 8.648 1 95.31 193 CYS A O 1
ATOM 1419 N N . LEU A 1 194 ? 8.688 27.047 10.188 1 96 194 LEU A N 1
ATOM 1420 C CA . LEU A 1 194 ? 9.852 26.172 10.258 1 96 194 LEU A CA 1
ATOM 1421 C C . LEU A 1 194 ? 9.516 24.875 11.008 1 96 194 LEU A C 1
ATOM 1423 O O . LEU A 1 194 ? 10.305 23.938 11.016 1 96 194 LEU A O 1
ATOM 1427 N N . VAL A 1 195 ? 8.375 24.75 11.625 1 93.62 195 VAL A N 1
ATOM 1428 C CA . VAL A 1 195 ? 8.047 23.531 12.344 1 93.62 195 VAL A CA 1
ATOM 1429 C C . VAL A 1 195 ? 6.758 22.938 11.789 1 93.62 195 VAL A C 1
ATOM 1431 O O . VAL A 1 195 ? 6.09 22.156 12.469 1 93.62 195 VAL A O 1
ATOM 1434 N N . ASN A 1 196 ? 6.367 23.344 10.656 1 93.06 196 ASN A N 1
ATOM 1435 C CA . ASN A 1 196 ? 5.074 22.938 10.109 1 93.06 196 ASN A CA 1
ATOM 1436 C C . ASN A 1 196 ? 5.23 22.234 8.766 1 93.06 196 ASN A C 1
ATOM 1438 O O . ASN A 1 196 ? 6.258 22.391 8.094 1 93.06 196 ASN A O 1
ATOM 1442 N N . GLY A 1 197 ? 4.215 21.422 8.461 1 95.38 197 GLY A N 1
ATOM 1443 C CA . GLY A 1 197 ? 4.129 20.859 7.125 1 95.38 197 GLY A CA 1
ATOM 1444 C C . GLY A 1 197 ? 4.75 19.469 7.031 1 95.38 197 GLY A C 1
ATOM 1445 O O . GLY A 1 197 ? 5.09 18.859 8.047 1 95.38 197 GLY A O 1
ATOM 1446 N N . THR A 1 198 ? 4.875 18.953 5.785 1 97.56 198 THR A N 1
ATOM 1447 C CA . THR A 1 198 ? 5.277 17.562 5.59 1 97.56 198 THR A CA 1
ATOM 1448 C C . THR A 1 198 ? 6.68 17.484 5 1 97.56 198 THR A C 1
ATOM 1450 O O . THR A 1 198 ? 7.043 16.484 4.371 1 97.56 198 THR A O 1
ATOM 1453 N N . PRO A 1 199 ? 7.527 18.531 5.078 1 97.38 199 PRO A N 1
ATOM 1454 C CA . PRO A 1 199 ? 8.852 18.484 4.449 1 97.38 199 PRO A CA 1
ATOM 1455 C C . PRO A 1 199 ? 9.703 17.328 4.961 1 97.38 199 PRO A C 1
ATOM 1457 O O . PRO A 1 199 ? 10.43 16.703 4.184 1 97.38 199 PRO A O 1
ATOM 1460 N N . CYS A 1 200 ? 9.633 17.047 6.27 1 97.5 200 CYS A N 1
ATOM 1461 C CA . CYS A 1 200 ? 10.477 16 6.84 1 97.5 200 CYS A CA 1
ATOM 1462 C C . CYS A 1 200 ? 10.164 14.648 6.199 1 97.5 200 CYS A C 1
ATOM 1464 O O . CYS A 1 200 ? 11.039 14.047 5.562 1 97.5 200 CYS A O 1
ATOM 1466 N N . MET A 1 201 ? 8.922 14.18 6.32 1 98.19 201 MET A N 1
ATOM 1467 C CA . MET A 1 201 ? 8.547 12.883 5.773 1 98.19 201 MET A CA 1
ATOM 1468 C C . MET A 1 201 ? 8.688 12.867 4.254 1 98.19 201 MET A C 1
ATOM 1470 O O . MET A 1 201 ? 9.062 11.844 3.676 1 98.19 201 MET A O 1
ATOM 1474 N N . THR A 1 202 ? 8.422 13.992 3.592 1 98.62 202 THR A N 1
ATOM 1475 C CA . THR A 1 202 ? 8.484 14.055 2.137 1 98.62 202 THR A CA 1
ATOM 1476 C C . THR A 1 202 ? 9.93 14.008 1.654 1 98.62 202 THR A C 1
ATOM 1478 O O . THR A 1 202 ? 10.25 13.273 0.715 1 98.62 202 THR A O 1
ATOM 1481 N N . GLY A 1 203 ? 10.812 14.789 2.279 1 98.69 203 GLY A N 1
ATOM 1482 C CA . GLY A 1 203 ? 12.219 14.75 1.929 1 98.69 203 GLY A CA 1
ATOM 1483 C C . GLY A 1 203 ? 12.844 13.375 2.105 1 98.69 203 GLY A C 1
ATOM 1484 O O . GLY A 1 203 ? 13.523 12.883 1.208 1 98.69 203 GLY A O 1
ATOM 1485 N N . LEU A 1 204 ? 12.594 12.789 3.287 1 98.62 204 LEU A N 1
ATOM 1486 C CA . LEU A 1 204 ? 13.086 11.445 3.564 1 98.62 204 LEU A CA 1
ATOM 1487 C C . LEU A 1 204 ? 12.578 10.453 2.523 1 98.62 20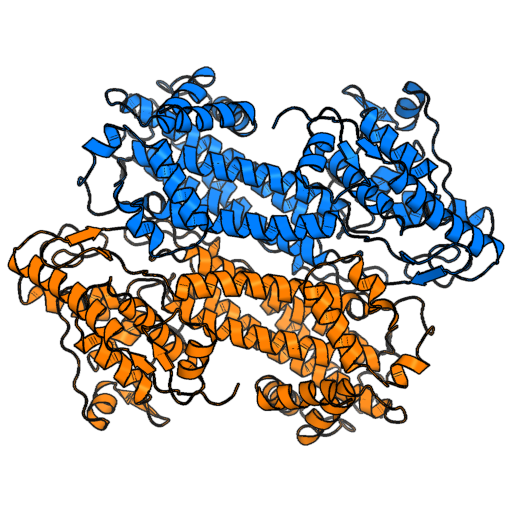4 LEU A C 1
ATOM 1489 O O . LEU A 1 204 ? 13.328 9.594 2.062 1 98.62 204 LEU A O 1
ATOM 1493 N N . SER A 1 205 ? 11.312 10.594 2.143 1 98.81 205 SER A N 1
ATOM 1494 C CA . SER A 1 205 ? 10.688 9.664 1.213 1 98.81 205 SER A CA 1
ATOM 1495 C C . SER A 1 205 ? 11.258 9.812 -0.192 1 98.81 205 SER A C 1
ATOM 1497 O O . SER A 1 205 ? 11.375 8.836 -0.934 1 98.81 205 SER A O 1
ATOM 1499 N N . CYS A 1 206 ? 11.664 11.039 -0.561 1 98.81 206 CYS A N 1
ATOM 1500 C CA . CYS A 1 206 ? 12.305 11.234 -1.856 1 98.81 206 CYS A CA 1
ATOM 1501 C C . CYS A 1 206 ? 13.594 10.43 -1.959 1 98.81 206 CYS A C 1
ATOM 1503 O O . CYS A 1 206 ? 13.852 9.789 -2.98 1 98.81 206 CYS A O 1
ATOM 1505 N N . LEU A 1 207 ? 14.391 10.43 -0.935 1 98.75 207 LEU A N 1
ATOM 1506 C CA . LEU A 1 207 ? 15.609 9.625 -0.918 1 98.75 207 LEU A CA 1
ATOM 1507 C C . LEU A 1 207 ? 15.273 8.141 -0.995 1 98.75 207 LEU A C 1
ATOM 1509 O O . LEU A 1 207 ? 15.961 7.383 -1.689 1 98.75 207 LEU A O 1
ATOM 1513 N N . ALA A 1 208 ? 14.242 7.789 -0.243 1 98.81 208 ALA A N 1
ATOM 1514 C CA . ALA A 1 208 ? 13.844 6.387 -0.208 1 98.81 208 ALA A CA 1
ATOM 1515 C C . ALA A 1 208 ? 13.406 5.906 -1.59 1 98.81 208 ALA A C 1
ATOM 1517 O O . ALA A 1 208 ? 13.68 4.766 -1.971 1 98.81 208 ALA A O 1
ATOM 1518 N N . VAL A 1 209 ? 12.688 6.746 -2.316 1 98.75 209 VAL A N 1
ATOM 1519 C CA . VAL A 1 209 ? 12.258 6.418 -3.672 1 98.75 209 VAL A CA 1
ATOM 1520 C C . VAL A 1 209 ? 13.477 6.094 -4.535 1 98.75 209 VAL A C 1
ATOM 1522 O O . VAL A 1 209 ? 13.469 5.117 -5.289 1 98.75 209 VAL A O 1
ATOM 1525 N N . ALA A 1 210 ? 14.492 6.867 -4.434 1 98.5 210 ALA A N 1
ATOM 1526 C CA . ALA A 1 210 ? 15.719 6.668 -5.207 1 98.5 210 ALA A CA 1
ATOM 1527 C C . ALA A 1 210 ? 16.359 5.324 -4.871 1 98.5 210 ALA A C 1
ATOM 1529 O O . ALA A 1 210 ? 16.766 4.578 -5.77 1 98.5 210 ALA A O 1
ATOM 1530 N N . ASP A 1 211 ? 16.5 5.07 -3.6 1 98.56 211 ASP A N 1
ATOM 1531 C CA . ASP A 1 211 ? 17.141 3.832 -3.154 1 98.56 211 ASP A CA 1
ATOM 1532 C C . ASP A 1 211 ? 16.312 2.615 -3.568 1 98.56 211 ASP A C 1
ATOM 1534 O O . ASP A 1 211 ? 16.859 1.588 -3.967 1 98.56 211 ASP A O 1
ATOM 1538 N N . ALA A 1 212 ? 14.992 2.732 -3.434 1 98.69 212 ALA A N 1
ATOM 1539 C CA . ALA A 1 212 ? 14.117 1.636 -3.838 1 98.69 212 ALA A CA 1
ATOM 1540 C C . ALA A 1 212 ? 14.234 1.36 -5.332 1 98.69 212 ALA A C 1
ATOM 1542 O O . ALA A 1 212 ? 14.227 0.203 -5.758 1 98.69 212 ALA A O 1
ATOM 1543 N N . GLN A 1 213 ? 14.297 2.393 -6.125 1 97.88 213 GLN A N 1
ATOM 1544 C CA . GLN A 1 213 ? 14.461 2.232 -7.566 1 97.88 213 GLN A CA 1
ATOM 1545 C C . GLN A 1 213 ? 15.742 1.468 -7.895 1 97.88 213 GLN A C 1
ATOM 1547 O O . GLN A 1 213 ? 15.727 0.546 -8.711 1 97.88 213 GLN A O 1
ATOM 1552 N N . ARG A 1 214 ? 16.797 1.847 -7.309 1 97.69 214 ARG A N 1
ATOM 1553 C CA . ARG A 1 214 ? 18.094 1.192 -7.52 1 97.69 214 ARG A CA 1
ATOM 1554 C C . ARG A 1 214 ? 18.031 -0.275 -7.105 1 97.69 214 ARG A C 1
ATOM 1556 O O . ARG A 1 214 ? 18.5 -1.15 -7.836 1 97.69 214 ARG A O 1
ATOM 1563 N N . LEU A 1 215 ? 17.422 -0.523 -5.957 1 98.38 215 LEU A N 1
ATOM 1564 C CA . LEU A 1 215 ? 17.375 -1.887 -5.441 1 98.38 215 LEU A CA 1
ATOM 1565 C C . LEU A 1 215 ? 16.516 -2.771 -6.332 1 98.38 215 LEU A C 1
ATOM 1567 O O . LEU A 1 215 ? 16.797 -3.957 -6.508 1 98.38 215 LEU A O 1
ATOM 1571 N N . THR A 1 216 ? 15.406 -2.207 -6.891 1 97.94 216 THR A N 1
ATOM 1572 C CA . THR A 1 216 ? 14.562 -2.998 -7.781 1 97.94 216 THR A CA 1
ATOM 1573 C C . THR A 1 216 ? 15.336 -3.424 -9.023 1 97.94 216 THR A C 1
ATOM 1575 O O . THR A 1 216 ? 15.148 -4.531 -9.531 1 97.94 216 THR A O 1
ATOM 1578 N N . GLN A 1 217 ? 16.219 -2.594 -9.516 1 97.5 217 GLN A N 1
ATOM 1579 C CA . GLN A 1 217 ? 17.047 -2.916 -10.672 1 97.5 217 GLN A CA 1
ATOM 1580 C C . GLN A 1 217 ? 18.094 -3.969 -10.328 1 97.5 217 GLN A C 1
ATOM 1582 O O . GLN A 1 217 ? 18.281 -4.938 -11.07 1 97.5 217 GLN A O 1
ATOM 1587 N N . TRP A 1 218 ? 18.734 -3.762 -9.195 1 98.44 218 TRP A N 1
ATOM 1588 C CA . TRP A 1 218 ? 19.719 -4.738 -8.75 1 98.44 218 TRP A CA 1
ATOM 1589 C C . TRP A 1 218 ? 19.062 -6.086 -8.469 1 98.44 218 TRP A C 1
ATOM 1591 O O . TRP A 1 218 ? 19.672 -7.137 -8.703 1 98.44 218 TRP A O 1
ATOM 1601 N N . ALA A 1 219 ? 17.875 -6.039 -7.934 1 98.75 219 ALA A N 1
ATOM 1602 C CA . ALA A 1 219 ? 17.172 -7.281 -7.641 1 98.75 219 ALA A CA 1
ATOM 1603 C C . ALA A 1 219 ? 16.984 -8.117 -8.906 1 98.75 219 ALA A C 1
ATOM 1605 O O . ALA A 1 219 ? 17.125 -9.344 -8.867 1 98.75 219 ALA A O 1
ATOM 1606 N N . ASP A 1 220 ? 16.656 -7.465 -10.039 1 98.5 220 ASP A N 1
ATOM 1607 C CA . ASP A 1 220 ? 16.531 -8.188 -11.297 1 98.5 220 ASP A CA 1
ATOM 1608 C C . ASP A 1 220 ? 17.859 -8.812 -11.711 1 98.5 220 ASP A C 1
ATOM 1610 O O . ASP A 1 220 ? 17.891 -9.969 -12.141 1 98.5 220 ASP A O 1
ATOM 1614 N N . VAL A 1 221 ? 18.953 -8.031 -11.586 1 98.56 221 VAL A N 1
ATOM 1615 C CA . VAL A 1 221 ? 20.281 -8.492 -11.977 1 98.56 221 VAL A CA 1
ATOM 1616 C C . VAL A 1 221 ? 20.688 -9.688 -11.125 1 98.56 221 VAL A C 1
ATOM 1618 O O . VAL A 1 221 ? 21.062 -10.742 -11.656 1 98.56 221 VAL A O 1
ATOM 1621 N N . ILE A 1 222 ? 20.578 -9.516 -9.852 1 98.81 222 ILE A N 1
ATOM 1622 C CA . ILE A 1 222 ? 21.031 -10.531 -8.898 1 98.81 222 ILE A CA 1
ATOM 1623 C C . ILE A 1 222 ? 20.109 -11.75 -8.977 1 98.81 222 ILE A C 1
ATOM 1625 O O . ILE A 1 222 ? 20.578 -12.891 -8.93 1 98.81 222 ILE A O 1
ATOM 1629 N N . GLY A 1 223 ? 18.797 -11.484 -9.086 1 98.75 223 GLY A N 1
ATOM 1630 C CA . GLY A 1 223 ? 17.875 -12.578 -9.312 1 98.75 223 GLY A CA 1
ATOM 1631 C C . GLY A 1 223 ? 18.172 -13.391 -10.555 1 98.75 223 GLY A C 1
ATOM 1632 O O . GLY A 1 223 ? 18.078 -14.617 -10.539 1 98.75 223 GLY A O 1
ATOM 1633 N N . ALA A 1 224 ? 18.531 -12.688 -11.625 1 98.69 224 ALA A N 1
ATOM 1634 C CA . ALA A 1 224 ? 18.922 -13.367 -12.867 1 98.69 224 ALA A CA 1
ATOM 1635 C C . ALA A 1 224 ? 20.156 -14.234 -12.656 1 98.69 224 ALA A C 1
ATOM 1637 O O . ALA A 1 224 ? 20.25 -15.328 -13.203 1 98.69 224 ALA A O 1
ATOM 1638 N N . MET A 1 225 ? 21.125 -13.734 -11.922 1 98.69 225 MET A N 1
ATOM 1639 C CA . MET A 1 225 ? 22.328 -14.508 -11.641 1 98.69 225 MET A CA 1
ATOM 1640 C C . MET A 1 225 ? 21.984 -15.781 -10.875 1 98.69 225 MET A C 1
ATOM 1642 O O . MET A 1 225 ? 22.484 -16.859 -11.203 1 98.69 225 MET A O 1
ATOM 1646 N N . SER A 1 226 ? 21.203 -15.656 -9.82 1 98.62 226 SER A N 1
ATOM 1647 C CA . SER A 1 226 ? 20.781 -16.828 -9.055 1 98.62 226 SER A CA 1
ATOM 1648 C C . SER A 1 226 ? 20 -17.812 -9.93 1 98.62 226 SER A C 1
ATOM 1650 O O . SER A 1 226 ? 20.219 -19.016 -9.844 1 98.62 226 SER A O 1
ATOM 1652 N N . PHE A 1 227 ? 19.125 -17.281 -10.758 1 98.31 227 PHE A N 1
ATOM 1653 C CA . PHE A 1 227 ? 18.359 -18.094 -11.703 1 98.31 227 PHE A CA 1
ATOM 1654 C C . PHE A 1 227 ? 19.281 -18.906 -12.594 1 98.31 227 PHE A C 1
ATOM 1656 O O . PHE A 1 227 ? 19.078 -20.109 -12.758 1 98.31 227 PHE A O 1
ATOM 1663 N N . GLU A 1 228 ? 20.25 -18.25 -13.148 1 98.06 228 GLU A N 1
ATOM 1664 C CA . GLU A 1 228 ? 21.219 -18.859 -14.055 1 98.06 228 GLU A CA 1
ATOM 1665 C C . GLU A 1 228 ? 22.062 -19.906 -13.336 1 98.06 228 GLU A C 1
ATOM 1667 O O . GLU A 1 228 ? 22.219 -21.031 -13.836 1 98.06 228 GLU A O 1
ATOM 1672 N N . ALA A 1 229 ? 22.516 -19.547 -12.188 1 97.5 229 ALA A N 1
ATOM 1673 C CA . ALA A 1 229 ? 23.359 -20.453 -11.414 1 97.5 229 ALA A CA 1
ATOM 1674 C C . ALA A 1 229 ? 22.609 -21.719 -11.016 1 97.5 229 ALA A C 1
ATOM 1676 O O . ALA A 1 229 ? 23.203 -22.797 -10.93 1 97.5 229 ALA A O 1
ATOM 1677 N N . LEU A 1 230 ? 21.328 -21.594 -10.82 1 96.69 230 LEU A N 1
ATOM 1678 C CA . LEU A 1 230 ? 20.516 -22.719 -10.359 1 96.69 230 LEU A CA 1
ATOM 1679 C C . LEU A 1 230 ? 19.953 -23.5 -11.539 1 96.69 230 LEU A C 1
ATOM 1681 O O . LEU A 1 230 ? 19.188 -24.438 -11.359 1 96.69 230 LEU A O 1
ATOM 1685 N N . GLY A 1 231 ? 20.344 -23.094 -12.734 1 96.06 231 GLY A N 1
ATOM 1686 C CA . GLY A 1 231 ? 19.828 -23.766 -13.914 1 96.06 231 GLY A CA 1
ATOM 1687 C C . GLY A 1 231 ? 18.344 -23.547 -14.133 1 96.06 231 GLY A C 1
ATOM 1688 O O . GLY A 1 231 ? 17.609 -24.5 -14.367 1 96.06 231 GLY A O 1
ATOM 1689 N N . GLY A 1 232 ? 17.938 -22.328 -13.969 1 96.25 232 GLY A N 1
ATOM 1690 C CA . GLY A 1 232 ? 16.531 -22 -14.07 1 96.25 232 GLY A CA 1
ATOM 1691 C C . GLY A 1 232 ? 15.93 -22.328 -15.422 1 96.25 232 GLY A C 1
ATOM 1692 O O . GLY A 1 232 ? 16.625 -22.281 -16.438 1 96.25 232 GLY A O 1
ATOM 1693 N N . GLN A 1 233 ? 14.656 -22.672 -15.43 1 95.88 233 GLN A N 1
ATOM 1694 C CA . GLN A 1 233 ? 13.914 -22.969 -16.656 1 95.88 233 GLN A CA 1
ATOM 1695 C C . GLN A 1 233 ? 13.359 -21.688 -17.281 1 95.88 233 GLN A C 1
ATOM 1697 O O . GLN A 1 233 ? 12.359 -21.141 -16.797 1 95.88 233 GLN A O 1
ATOM 1702 N N . ILE A 1 234 ? 13.93 -21.234 -18.391 1 96.5 234 ILE A N 1
ATOM 1703 C CA . ILE A 1 234 ? 13.773 -19.906 -18.953 1 96.5 234 ILE A CA 1
ATOM 1704 C C . ILE A 1 234 ? 12.336 -19.719 -19.438 1 96.5 234 ILE A C 1
ATOM 1706 O O . ILE A 1 234 ? 11.867 -18.594 -19.609 1 96.5 234 ILE A O 1
ATOM 1710 N N . ASN A 1 235 ? 11.578 -20.812 -19.625 1 94.69 235 ASN A N 1
ATOM 1711 C CA . ASN A 1 235 ? 10.203 -20.734 -20.094 1 94.69 235 ASN A CA 1
ATOM 1712 C C . ASN A 1 235 ? 9.328 -19.938 -19.141 1 94.69 235 ASN A C 1
ATOM 1714 O O . ASN A 1 235 ? 8.344 -19.312 -19.547 1 94.69 235 ASN A O 1
ATOM 1718 N N . ALA A 1 236 ? 9.711 -19.891 -17.891 1 96 236 ALA A N 1
ATOM 1719 C CA . ALA A 1 236 ? 8.961 -19.141 -16.891 1 96 236 ALA A CA 1
ATOM 1720 C C . ALA A 1 236 ? 8.992 -17.641 -17.188 1 96 236 ALA A C 1
ATOM 1722 O O . ALA A 1 236 ? 8.125 -16.906 -16.734 1 96 236 ALA A O 1
ATOM 1723 N N . PHE A 1 237 ? 9.977 -17.203 -18.031 1 97.81 237 PHE A N 1
ATOM 1724 C CA . PHE A 1 237 ? 10.125 -15.797 -18.344 1 97.81 237 PHE A CA 1
ATOM 1725 C C . PHE A 1 237 ? 9.711 -15.516 -19.781 1 97.81 237 PHE A C 1
ATOM 1727 O O . PHE A 1 237 ? 9.961 -14.43 -20.312 1 97.81 237 PHE A O 1
ATOM 1734 N N . ASP A 1 238 ? 8.992 -16.5 -20.422 1 97.12 238 ASP A N 1
ATOM 1735 C CA . ASP A 1 238 ? 8.523 -16.359 -21.812 1 97.12 238 ASP A CA 1
ATOM 1736 C C . ASP A 1 238 ? 7.656 -15.117 -21.969 1 97.12 238 ASP A C 1
ATOM 1738 O O . ASP A 1 238 ? 6.766 -14.867 -21.141 1 97.12 238 ASP A O 1
ATOM 1742 N N . ALA A 1 239 ? 7.941 -14.367 -23.031 1 97.62 239 ALA A N 1
ATOM 1743 C CA . ALA A 1 239 ? 7.273 -13.078 -23.219 1 97.62 239 ALA A CA 1
ATOM 1744 C C . ALA A 1 239 ? 5.773 -13.266 -23.422 1 97.62 239 ALA A C 1
ATOM 1746 O O . ALA A 1 239 ? 4.977 -12.438 -22.953 1 97.62 239 ALA A O 1
ATOM 1747 N N . GLU A 1 240 ? 5.363 -14.266 -24.125 1 97.62 240 GLU A N 1
ATOM 1748 C CA . GLU A 1 240 ? 3.943 -14.516 -24.344 1 97.62 240 GLU A CA 1
ATOM 1749 C C . GLU A 1 240 ? 3.238 -14.898 -23.047 1 97.62 240 GLU A C 1
ATOM 1751 O O . GLU A 1 240 ? 2.088 -14.516 -22.828 1 97.62 240 GLU A O 1
ATOM 1756 N N . ILE A 1 241 ? 3.945 -15.711 -22.219 1 97.12 241 ILE A N 1
ATOM 1757 C CA . ILE A 1 241 ? 3.406 -16.141 -20.938 1 97.12 241 ILE A CA 1
ATOM 1758 C C . ILE A 1 241 ? 3.258 -14.93 -20 1 97.12 241 ILE A C 1
ATOM 1760 O O . ILE A 1 241 ? 2.219 -14.758 -19.359 1 97.12 241 ILE A O 1
ATOM 1764 N N . ILE A 1 242 ? 4.305 -14.117 -19.906 1 97.88 242 ILE A N 1
ATOM 1765 C CA . ILE A 1 242 ? 4.309 -12.938 -19.062 1 97.88 242 ILE A CA 1
ATOM 1766 C C . ILE A 1 242 ? 3.174 -12 -19.469 1 97.88 242 ILE A C 1
ATOM 1768 O O . ILE A 1 242 ? 2.539 -11.367 -18.625 1 97.88 242 ILE A O 1
ATOM 1772 N N . ALA A 1 243 ? 2.855 -11.922 -20.734 1 98.25 243 ALA A N 1
ATOM 1773 C CA . ALA A 1 243 ? 1.835 -11.031 -21.266 1 98.25 243 ALA A CA 1
ATOM 1774 C C . ALA A 1 243 ? 0.438 -11.469 -20.844 1 98.25 243 ALA A C 1
ATOM 1776 O O . ALA A 1 243 ? -0.509 -10.688 -20.891 1 98.25 243 ALA A O 1
ATOM 1777 N N . LEU A 1 244 ? 0.223 -12.695 -20.406 1 98.25 244 LEU A N 1
ATOM 1778 C CA . LEU A 1 244 ? -1.077 -13.227 -20.016 1 98.25 244 LEU A CA 1
ATOM 1779 C C . LEU A 1 244 ? -1.455 -12.766 -18.609 1 98.25 244 LEU A C 1
ATOM 1781 O O . LEU A 1 244 ? -2.588 -12.969 -18.172 1 98.25 244 LEU A O 1
ATOM 1785 N N . LYS A 1 245 ? -0.6 -12.219 -17.875 1 98.19 245 LYS A N 1
ATOM 1786 C CA . LYS A 1 245 ? -0.801 -11.531 -16.594 1 98.19 245 LYS A CA 1
ATOM 1787 C C . LYS A 1 245 ? -0.225 -10.117 -16.641 1 98.19 245 LYS A C 1
ATOM 1789 O O . LYS A 1 245 ? 0.838 -9.859 -16.062 1 98.19 245 LYS A O 1
ATOM 1794 N N . PRO A 1 246 ? -0.957 -9.188 -17.234 1 97.88 246 PRO A N 1
ATOM 1795 C CA . PRO A 1 246 ? -0.342 -7.973 -17.781 1 97.88 246 PRO A CA 1
ATOM 1796 C C . PRO A 1 246 ? -0.185 -6.867 -16.734 1 97.88 246 PRO A C 1
ATOM 1798 O O . PRO A 1 246 ? -0.488 -5.703 -17.016 1 97.88 246 PRO A O 1
ATOM 1801 N N . HIS A 1 247 ? 0.279 -7.207 -15.555 1 98.5 247 HIS A N 1
ATOM 1802 C CA . HIS A 1 247 ? 0.745 -6.172 -14.633 1 98.5 247 HIS A CA 1
ATOM 1803 C C . HIS A 1 247 ? 1.943 -5.426 -15.211 1 98.5 247 HIS A C 1
ATOM 1805 O O . HIS A 1 247 ? 2.908 -6.043 -15.664 1 98.5 247 HIS A O 1
ATOM 1811 N N . PRO A 1 248 ? 1.961 -4.086 -15.203 1 98.5 248 PRO A N 1
ATOM 1812 C CA . PRO A 1 248 ? 3.035 -3.33 -15.852 1 98.5 248 PRO A CA 1
ATOM 1813 C C . PRO A 1 248 ? 4.418 -3.693 -15.312 1 98.5 248 PRO A C 1
ATOM 1815 O O . PRO A 1 248 ? 5.355 -3.881 -16.094 1 98.5 248 PRO A O 1
ATOM 1818 N N . GLY A 1 249 ? 4.562 -3.779 -13.984 1 98.62 249 GLY A N 1
ATOM 1819 C CA . GLY A 1 249 ? 5.844 -4.133 -13.398 1 98.62 249 GLY A CA 1
ATOM 1820 C C . GLY A 1 249 ? 6.344 -5.496 -13.836 1 98.62 249 GLY A C 1
ATOM 1821 O O . GLY A 1 249 ? 7.539 -5.672 -14.086 1 98.62 249 GLY A O 1
ATOM 1822 N N . MET A 1 250 ? 5.461 -6.445 -13.945 1 98.5 250 MET A N 1
ATOM 1823 C CA . MET A 1 250 ? 5.816 -7.797 -14.367 1 98.5 250 MET A CA 1
ATOM 1824 C C . MET A 1 250 ? 6.383 -7.793 -15.781 1 98.5 250 MET A C 1
ATOM 1826 O O . MET A 1 250 ? 7.328 -8.523 -16.078 1 98.5 250 MET A O 1
ATOM 1830 N N . GLN A 1 251 ? 5.758 -6.965 -16.672 1 98.62 251 GLN A N 1
ATOM 1831 C CA . GLN A 1 251 ? 6.242 -6.875 -18.047 1 98.62 251 GLN A CA 1
ATOM 1832 C C . GLN A 1 251 ? 7.68 -6.359 -18.094 1 98.62 251 GLN A C 1
ATOM 1834 O O . GLN A 1 251 ? 8.508 -6.879 -18.844 1 98.62 251 GLN A O 1
ATOM 1839 N N . ILE A 1 252 ? 7.969 -5.363 -17.281 1 98.56 252 ILE A N 1
ATOM 1840 C CA . ILE A 1 252 ? 9.297 -4.758 -17.219 1 98.56 252 ILE A CA 1
ATOM 1841 C C . ILE A 1 252 ? 10.312 -5.777 -16.703 1 98.56 252 ILE A C 1
ATOM 1843 O O . ILE A 1 252 ? 11.383 -5.949 -17.281 1 98.56 252 ILE A O 1
ATOM 1847 N N . VAL A 1 253 ? 9.984 -6.48 -15.656 1 98.62 253 VAL A N 1
ATOM 1848 C CA . VAL A 1 253 ? 10.891 -7.445 -15.039 1 98.62 253 VAL A CA 1
ATOM 1849 C C . VAL A 1 253 ? 11.148 -8.602 -16 1 98.62 253 VAL A C 1
ATOM 1851 O O . VAL A 1 253 ? 12.289 -9.047 -16.156 1 98.62 253 VAL A O 1
ATOM 1854 N N . GLY A 1 254 ? 10.023 -9.133 -16.625 1 98.44 254 GLY A N 1
ATOM 1855 C CA . GLY A 1 254 ? 10.203 -10.188 -17.609 1 98.44 254 GLY A CA 1
ATOM 1856 C C . GLY A 1 254 ? 11.172 -9.82 -18.719 1 98.44 254 GLY A C 1
ATOM 1857 O O . GLY A 1 254 ? 12.047 -10.609 -19.062 1 98.44 254 GLY A O 1
ATOM 1858 N N . LYS A 1 255 ? 11.047 -8.633 -19.266 1 97.94 255 LYS A N 1
ATOM 1859 C CA . LYS A 1 255 ? 11.938 -8.125 -20.312 1 97.94 255 LYS A CA 1
ATOM 1860 C C . LYS A 1 255 ? 13.375 -8.023 -19.797 1 97.94 255 LYS A C 1
ATOM 1862 O O . LYS A 1 255 ? 14.312 -8.414 -20.5 1 97.94 255 LYS A O 1
ATOM 1867 N N . ASN A 1 256 ? 13.555 -7.484 -18.625 1 97.62 256 ASN A N 1
ATOM 1868 C CA . ASN A 1 256 ? 14.875 -7.344 -18.031 1 97.62 256 ASN A CA 1
ATOM 1869 C C . ASN A 1 256 ? 15.57 -8.695 -17.875 1 97.62 256 ASN A C 1
ATOM 1871 O O . ASN A 1 256 ? 16.75 -8.836 -18.203 1 97.62 256 ASN A O 1
ATOM 1875 N N . LEU A 1 257 ? 14.836 -9.641 -17.312 1 98.31 257 LEU A N 1
ATOM 1876 C CA . LEU A 1 257 ? 15.414 -10.953 -17.047 1 98.31 257 LEU A CA 1
ATOM 1877 C C . LEU A 1 257 ? 15.844 -11.641 -18.344 1 98.31 257 LEU A C 1
ATOM 1879 O O . LEU A 1 257 ? 16.938 -12.203 -18.406 1 98.31 257 LEU A O 1
ATOM 1883 N N . ARG A 1 258 ? 15 -11.578 -19.375 1 97.81 258 ARG A N 1
ATOM 1884 C CA . ARG A 1 258 ? 15.367 -12.164 -20.656 1 97.81 258 ARG A CA 1
ATOM 1885 C C . ARG A 1 258 ? 16.609 -11.492 -21.219 1 97.81 258 ARG A C 1
ATOM 1887 O O . ARG A 1 258 ? 17.5 -12.164 -21.766 1 97.81 258 ARG A O 1
ATOM 1894 N N . ALA A 1 259 ? 16.719 -10.18 -21.109 1 97.31 259 ALA A N 1
ATOM 1895 C CA . ALA A 1 259 ? 17.859 -9.438 -21.609 1 97.31 259 ALA A CA 1
ATOM 1896 C C . ALA A 1 259 ? 19.125 -9.781 -20.844 1 97.31 259 ALA A C 1
ATOM 1898 O O . ALA A 1 259 ? 20.203 -9.969 -21.422 1 97.31 259 ALA A O 1
ATOM 1899 N N . LEU A 1 260 ? 19.031 -9.867 -19.562 1 97.88 260 LEU A N 1
ATOM 1900 C CA . LEU A 1 260 ? 20.172 -10.156 -18.703 1 97.88 260 LEU A CA 1
ATOM 1901 C C . LEU A 1 260 ? 20.719 -11.555 -18.969 1 97.88 260 LEU A C 1
ATOM 1903 O O . LEU A 1 260 ? 21.938 -11.773 -18.906 1 97.88 260 LEU A O 1
ATOM 1907 N N . LEU A 1 261 ? 19.844 -12.531 -19.328 1 97.88 261 LEU A N 1
ATOM 1908 C CA . LEU A 1 261 ? 20.203 -13.938 -19.453 1 97.88 261 LEU A CA 1
ATOM 1909 C C . LEU A 1 261 ? 20.516 -14.305 -20.891 1 97.88 261 LEU A C 1
ATOM 1911 O O . LEU A 1 261 ? 20.828 -15.453 -21.203 1 97.88 261 LEU A O 1
ATOM 1915 N N . GLU A 1 262 ? 20.438 -13.312 -21.781 1 96.81 262 GLU A N 1
ATOM 1916 C CA . GLU A 1 262 ? 20.656 -13.555 -23.203 1 96.81 262 GLU A CA 1
ATOM 1917 C C . GLU A 1 262 ? 22.016 -14.203 -23.438 1 96.81 262 GLU A C 1
ATOM 1919 O O . GLU A 1 262 ? 23.031 -13.742 -22.906 1 96.81 262 GLU A O 1
ATOM 1924 N N . GLY A 1 263 ? 22.078 -15.305 -24.219 1 96.06 263 GLY A N 1
ATOM 1925 C CA . GLY A 1 263 ? 23.312 -15.953 -24.609 1 96.06 263 GLY A CA 1
ATOM 1926 C C . GLY A 1 263 ? 23.844 -16.922 -23.562 1 96.06 263 GLY A C 1
ATOM 1927 O O . GLY A 1 263 ? 24.891 -17.531 -23.766 1 96.06 263 GLY A O 1
ATOM 1928 N N . SER A 1 264 ? 23.156 -17.125 -22.5 1 97.19 264 SER A N 1
ATOM 1929 C CA . SER A 1 264 ? 23.609 -18 -21.422 1 97.19 264 SER A CA 1
ATOM 1930 C C . SER A 1 264 ? 23.594 -19.453 -21.844 1 97.19 264 SER A C 1
ATOM 1932 O O . SER A 1 264 ? 22.531 -20.047 -22.016 1 97.19 264 SER A O 1
ATOM 1934 N N . GLU A 1 265 ? 24.75 -20.031 -21.938 1 97.25 265 GLU A N 1
ATOM 1935 C CA . GLU A 1 265 ? 24.844 -21.469 -22.203 1 97.25 265 GLU A CA 1
ATOM 1936 C C . GLU A 1 265 ? 24.312 -22.281 -21.016 1 97.25 265 GLU A C 1
ATOM 1938 O O . GLU A 1 265 ? 23.75 -23.359 -21.203 1 97.25 265 GLU A O 1
ATOM 1943 N N . MET A 1 266 ? 24.516 -21.734 -19.844 1 94.69 266 MET A N 1
ATOM 1944 C CA . MET A 1 266 ? 24.016 -22.406 -18.656 1 94.69 266 MET A CA 1
ATOM 1945 C C . MET A 1 266 ? 22.5 -22.594 -18.734 1 94.69 266 MET A C 1
ATOM 1947 O O . MET A 1 266 ? 21.984 -23.672 -18.453 1 94.69 266 MET A O 1
ATOM 1951 N N . VAL A 1 267 ? 21.812 -21.562 -19.078 1 96.12 267 VAL A N 1
ATOM 1952 C CA . VAL A 1 267 ? 20.359 -21.594 -19.141 1 96.12 267 VAL A CA 1
ATOM 1953 C C . VAL A 1 267 ? 19.906 -22.484 -20.312 1 96.12 267 VAL A C 1
ATOM 1955 O O . VAL A 1 267 ? 19 -23.281 -20.156 1 96.12 267 VAL A O 1
ATOM 1958 N N . ILE A 1 268 ? 20.594 -22.344 -21.406 1 95.75 268 ILE A N 1
ATOM 1959 C CA . ILE A 1 268 ? 20.266 -23.141 -22.594 1 95.75 268 ILE A CA 1
ATOM 1960 C C . ILE A 1 268 ? 20.469 -24.625 -22.297 1 95.75 268 ILE A C 1
ATOM 1962 O O . ILE A 1 268 ? 19.609 -25.438 -22.594 1 95.75 268 ILE A O 1
ATOM 1966 N N . ASN A 1 269 ? 21.562 -24.938 -21.641 1 94.62 269 ASN A N 1
ATOM 1967 C CA . ASN A 1 269 ? 21.922 -26.328 -21.375 1 94.62 269 ASN A CA 1
ATOM 1968 C C . ASN A 1 269 ? 21.047 -26.922 -20.281 1 94.62 269 ASN A C 1
ATOM 1970 O O . ASN A 1 269 ? 20.953 -28.156 -20.141 1 94.62 269 ASN A O 1
ATOM 1974 N N . SER A 1 270 ? 20.469 -26.047 -19.547 1 92.81 270 SER A N 1
ATOM 1975 C CA . SER A 1 270 ? 19.641 -26.516 -18.438 1 92.81 270 SER A CA 1
ATOM 1976 C C . SER A 1 270 ? 18.188 -26.703 -18.859 1 92.81 270 SER A C 1
ATOM 1978 O O . SER A 1 270 ? 17.359 -27.156 -18.062 1 92.81 270 SER A O 1
ATOM 1980 N N . HIS A 1 271 ? 17.906 -26.312 -20.031 1 91.56 271 HIS A N 1
ATOM 1981 C CA . HIS A 1 271 ? 16.531 -26.359 -20.5 1 91.56 271 HIS A CA 1
ATOM 1982 C C . HIS A 1 271 ? 15.977 -27.781 -20.422 1 91.56 271 HIS A C 1
ATOM 1984 O O . HIS A 1 271 ? 16.578 -28.719 -20.953 1 91.56 271 HIS A O 1
ATOM 1990 N N . GLY A 1 272 ? 14.867 -27.938 -19.656 1 86.69 272 GLY A N 1
ATOM 1991 C CA . GLY A 1 272 ? 14.172 -29.219 -19.641 1 86.69 272 GLY A CA 1
ATOM 1992 C C . GLY A 1 272 ? 14.656 -30.141 -18.547 1 86.69 272 GLY A C 1
ATOM 1993 O O . GLY A 1 272 ? 14.133 -31.234 -18.375 1 86.69 272 GLY A O 1
ATOM 1994 N N . ILE A 1 273 ? 15.656 -29.719 -17.734 1 86.5 273 ILE A N 1
ATOM 1995 C CA . ILE A 1 273 ? 16.219 -30.578 -16.703 1 86.5 273 ILE A CA 1
ATOM 1996 C C . ILE A 1 273 ? 15.172 -30.812 -15.609 1 86.5 273 ILE A C 1
ATOM 1998 O O . ILE A 1 273 ? 15.258 -31.797 -14.859 1 86.5 273 ILE A O 1
ATOM 2002 N N . ARG A 1 274 ? 14.297 -29.938 -15.477 1 86.5 274 ARG A N 1
ATOM 2003 C CA . ARG A 1 274 ? 13.164 -30.078 -14.57 1 86.5 274 ARG A CA 1
ATOM 2004 C C . ARG A 1 274 ? 11.914 -29.406 -15.148 1 86.5 274 ARG A C 1
ATOM 2006 O O . ARG A 1 274 ? 12.023 -28.531 -16.016 1 86.5 274 ARG A O 1
ATOM 2013 N N . THR A 1 275 ? 10.789 -29.828 -14.68 1 82.62 275 THR A N 1
ATOM 2014 C CA . THR A 1 275 ? 9.523 -29.328 -15.195 1 82.62 275 THR A CA 1
ATOM 2015 C C . THR A 1 275 ? 9.32 -27.859 -14.812 1 82.62 275 THR A C 1
ATOM 2017 O O . THR A 1 275 ? 8.898 -27.062 -15.648 1 82.62 275 THR A O 1
ATOM 2020 N N . GLN A 1 276 ? 9.594 -27.578 -13.609 1 89.19 276 GLN A N 1
ATOM 2021 C CA . GLN A 1 276 ? 9.477 -26.203 -13.125 1 89.19 276 GLN A CA 1
ATOM 2022 C C . GLN A 1 276 ? 10.43 -25.953 -11.961 1 89.19 276 GLN A C 1
ATOM 2024 O O . GLN A 1 276 ? 10.75 -26.859 -11.195 1 89.19 276 GLN A O 1
ATOM 2029 N N . ASP A 1 277 ? 10.797 -24.672 -11.867 1 93.12 277 ASP A N 1
ATOM 2030 C CA . ASP A 1 277 ? 11.633 -24.25 -10.75 1 93.12 277 ASP A CA 1
ATOM 2031 C C . ASP A 1 277 ? 10.789 -23.938 -9.516 1 93.12 277 ASP A C 1
ATOM 2033 O O . ASP A 1 277 ? 9.57 -23.797 -9.609 1 93.12 277 ASP A O 1
ATOM 2037 N N . ALA A 1 278 ? 11.484 -23.906 -8.32 1 93.75 278 ALA A N 1
ATOM 2038 C CA . ALA A 1 278 ? 10.828 -23.422 -7.105 1 93.75 278 ALA A CA 1
ATOM 2039 C C . ALA A 1 278 ? 10.281 -22.016 -7.301 1 93.75 278 ALA A C 1
ATOM 2041 O O . ALA A 1 278 ? 10.758 -21.281 -8.164 1 93.75 278 ALA A O 1
ATOM 2042 N N . LEU A 1 279 ? 9.312 -21.656 -6.508 1 94.62 279 LEU A N 1
ATOM 2043 C CA . LEU A 1 279 ? 8.602 -20.391 -6.684 1 94.62 279 LEU A CA 1
ATOM 2044 C C . LEU A 1 279 ? 9.562 -19.219 -6.57 1 94.62 279 LEU A C 1
ATOM 2046 O O . LEU A 1 279 ? 9.477 -18.266 -7.352 1 94.62 279 LEU A O 1
ATOM 2050 N N . SER A 1 280 ? 10.516 -19.25 -5.684 1 96.75 280 SER A N 1
ATOM 2051 C CA . SER A 1 280 ? 11.43 -18.141 -5.496 1 96.75 280 SER A CA 1
ATOM 2052 C C . SER A 1 280 ? 12.258 -17.875 -6.75 1 96.75 280 SER A C 1
ATOM 2054 O O . SER A 1 280 ? 12.719 -16.75 -6.973 1 96.75 280 SER A O 1
ATOM 2056 N N . VAL A 1 281 ? 12.391 -18.906 -7.59 1 97.62 281 VAL A N 1
ATOM 2057 C CA . VAL A 1 281 ? 13.219 -18.812 -8.789 1 97.62 281 VAL A CA 1
ATOM 2058 C C . VAL A 1 281 ? 12.352 -18.438 -9.984 1 97.62 281 VAL A C 1
ATOM 2060 O O . VAL A 1 281 ? 12.711 -17.547 -10.758 1 97.62 281 VAL A O 1
ATOM 2063 N N . ARG A 1 282 ? 11.211 -19.031 -10.094 1 97.56 282 ARG A N 1
ATOM 2064 C CA . ARG A 1 282 ? 10.445 -18.828 -11.32 1 97.56 282 ARG A CA 1
ATOM 2065 C C . ARG A 1 282 ? 9.453 -17.688 -11.18 1 97.56 282 ARG A C 1
ATOM 2067 O O . ARG A 1 282 ? 8.891 -17.219 -12.172 1 97.56 282 ARG A O 1
ATOM 2074 N N . SER A 1 283 ? 9.188 -17.172 -9.938 1 97.94 283 SER A N 1
ATOM 2075 C CA . SER A 1 283 ? 8.18 -16.125 -9.758 1 97.94 283 SER A CA 1
ATOM 2076 C C . SER A 1 283 ? 8.82 -14.758 -9.617 1 97.94 283 SER A C 1
ATOM 2078 O O . SER A 1 283 ? 8.188 -13.82 -9.133 1 97.94 283 SER A O 1
ATOM 2080 N N . ILE A 1 284 ? 10.086 -14.617 -10.047 1 98.69 284 ILE A N 1
ATOM 2081 C CA . ILE A 1 284 ? 10.789 -13.344 -9.953 1 98.69 284 ILE A CA 1
ATOM 2082 C C . ILE A 1 284 ? 9.969 -12.25 -10.633 1 98.69 284 ILE A C 1
ATOM 2084 O O . ILE A 1 284 ? 9.734 -11.188 -10.047 1 98.69 284 ILE A O 1
ATOM 2088 N N . PRO A 1 285 ? 9.375 -12.461 -11.883 1 98.69 285 PRO A N 1
ATOM 2089 C CA . PRO A 1 285 ? 8.594 -11.391 -12.508 1 98.69 285 PRO A CA 1
ATOM 2090 C C . PRO A 1 285 ? 7.395 -10.969 -11.672 1 98.69 285 PRO A C 1
ATOM 2092 O O . PRO A 1 285 ? 7.105 -9.773 -11.562 1 98.69 285 PRO A O 1
ATOM 2095 N N . GLN A 1 286 ? 6.688 -11.906 -11.062 1 98.5 286 GLN A N 1
ATOM 2096 C CA . GLN A 1 286 ? 5.488 -11.625 -10.281 1 98.5 286 GLN A CA 1
ATOM 2097 C C . GLN A 1 286 ? 5.824 -10.805 -9.039 1 98.5 286 GLN A C 1
ATOM 2099 O O . GLN A 1 286 ? 5.16 -9.812 -8.742 1 98.5 286 GLN A O 1
ATOM 2104 N N . VAL A 1 287 ? 6.898 -11.18 -8.305 1 98.5 287 VAL A N 1
ATOM 2105 C CA . VAL A 1 287 ? 7.211 -10.562 -7.02 1 98.5 287 VAL A CA 1
ATOM 2106 C C . VAL A 1 287 ? 7.918 -9.234 -7.238 1 98.5 287 VAL A C 1
ATOM 2108 O O . VAL A 1 287 ? 7.516 -8.211 -6.68 1 98.5 287 VAL A O 1
ATOM 2111 N N . HIS A 1 288 ? 9.008 -9.227 -8.133 1 98.81 288 HIS A N 1
ATOM 2112 C CA . HIS A 1 288 ? 9.688 -7.98 -8.461 1 98.81 288 HIS A CA 1
ATOM 2113 C C . HIS A 1 288 ? 8.734 -6.996 -9.133 1 98.81 288 HIS A C 1
ATOM 2115 O O . HIS A 1 288 ? 8.789 -5.793 -8.867 1 98.81 288 HIS A O 1
ATOM 2121 N N . GLY A 1 289 ? 7.895 -7.559 -10.023 1 98.81 289 GLY A N 1
ATOM 2122 C CA . GLY A 1 289 ? 6.949 -6.715 -10.734 1 98.81 289 GLY A CA 1
ATOM 2123 C C . GLY A 1 289 ? 5.953 -6.027 -9.82 1 98.81 289 GLY A C 1
ATOM 2124 O O . GLY A 1 289 ? 5.66 -4.84 -9.992 1 98.81 289 GLY A O 1
ATOM 2125 N N . ALA A 1 290 ? 5.406 -6.777 -8.875 1 98.69 290 ALA A N 1
ATOM 2126 C CA . ALA A 1 290 ? 4.484 -6.199 -7.902 1 98.69 290 ALA A CA 1
ATOM 2127 C C . ALA A 1 290 ? 5.152 -5.074 -7.117 1 98.69 290 ALA A C 1
ATOM 2129 O O . ALA A 1 290 ? 4.523 -4.055 -6.824 1 98.69 290 ALA A O 1
ATOM 2130 N N . THR A 1 291 ? 6.426 -5.262 -6.734 1 98.56 291 THR A N 1
ATOM 2131 C CA . THR A 1 291 ? 7.191 -4.238 -6.031 1 98.56 291 THR A CA 1
ATOM 2132 C C . THR A 1 291 ? 7.316 -2.975 -6.875 1 98.56 291 THR A C 1
ATOM 2134 O O . THR A 1 291 ? 7.145 -1.864 -6.371 1 98.56 291 THR A O 1
ATOM 2137 N N . ARG A 1 292 ? 7.555 -3.152 -8.172 1 98.62 292 ARG A N 1
ATOM 2138 C CA . ARG A 1 292 ? 7.695 -2.016 -9.078 1 98.62 292 ARG A CA 1
ATOM 2139 C C . ARG A 1 292 ? 6.383 -1.248 -9.195 1 98.62 292 ARG A C 1
ATOM 2141 O O . ARG A 1 292 ? 6.383 -0.017 -9.273 1 98.62 292 ARG A O 1
ATOM 2148 N N . ASP A 1 293 ? 5.293 -1.979 -9.258 1 98.69 293 ASP A N 1
ATOM 2149 C CA . ASP A 1 293 ? 3.996 -1.315 -9.352 1 98.69 293 ASP A CA 1
ATOM 2150 C C . ASP A 1 293 ? 3.715 -0.483 -8.102 1 98.69 293 ASP A C 1
ATOM 2152 O O . ASP A 1 293 ? 3.137 0.603 -8.195 1 98.69 293 ASP A O 1
ATOM 2156 N N . GLN A 1 294 ? 4.07 -1.015 -6.898 1 98.75 294 GLN A N 1
ATOM 2157 C CA . GLN A 1 294 ? 3.936 -0.235 -5.672 1 98.75 294 GLN A CA 1
ATOM 2158 C C . GLN A 1 294 ? 4.84 0.994 -5.699 1 98.75 294 GLN A C 1
ATOM 2160 O O . GLN A 1 294 ? 4.457 2.066 -5.227 1 98.75 294 GLN A O 1
ATOM 2165 N N . TRP A 1 295 ? 6.082 0.819 -6.219 1 98.69 295 TRP A N 1
ATOM 2166 C CA . TRP A 1 295 ? 7.039 1.919 -6.316 1 98.69 295 TRP A CA 1
ATOM 2167 C C . TRP A 1 295 ? 6.477 3.053 -7.168 1 98.69 295 TRP A C 1
ATOM 2169 O O . TRP A 1 295 ? 6.586 4.227 -6.797 1 98.69 295 TRP A O 1
ATOM 2179 N N . VAL A 1 296 ? 5.816 2.736 -8.289 1 98.75 296 VAL A N 1
ATOM 2180 C CA . VAL A 1 296 ? 5.246 3.74 -9.18 1 98.75 296 VAL A CA 1
ATOM 2181 C C . VAL A 1 296 ? 4.148 4.516 -8.453 1 98.75 296 VAL A C 1
ATOM 2183 O O . VAL A 1 296 ? 4.109 5.746 -8.516 1 98.75 296 VAL A O 1
ATOM 2186 N N . HIS A 1 297 ? 3.33 3.842 -7.781 1 98.5 297 HIS A N 1
ATOM 2187 C CA . HIS A 1 297 ? 2.219 4.457 -7.066 1 98.5 297 HIS A CA 1
ATOM 2188 C C . HIS A 1 297 ? 2.715 5.352 -5.938 1 98.5 297 HIS A C 1
ATOM 2190 O O . HIS A 1 297 ? 2.293 6.504 -5.816 1 98.5 297 HIS A O 1
ATOM 2196 N N . ALA A 1 298 ? 3.613 4.809 -5.094 1 98.69 298 ALA A N 1
ATOM 2197 C CA . ALA A 1 298 ? 4.16 5.559 -3.969 1 98.69 298 ALA A CA 1
ATOM 2198 C C . ALA A 1 298 ? 4.887 6.812 -4.445 1 98.69 298 ALA A C 1
ATOM 2200 O O . ALA A 1 298 ? 4.762 7.879 -3.838 1 98.69 298 ALA A O 1
ATOM 2201 N N . THR A 1 299 ? 5.633 6.695 -5.535 1 98.69 299 THR A N 1
ATOM 2202 C CA . THR A 1 299 ? 6.391 7.816 -6.082 1 98.69 299 THR A CA 1
ATOM 2203 C C . THR A 1 299 ? 5.457 8.945 -6.508 1 98.69 299 THR A C 1
ATOM 2205 O O . THR A 1 299 ? 5.738 10.117 -6.262 1 98.69 299 THR A O 1
ATOM 2208 N N . ARG A 1 300 ? 4.379 8.578 -7.078 1 98.25 300 ARG A N 1
ATOM 2209 C CA . ARG A 1 300 ? 3.398 9.586 -7.488 1 98.25 300 ARG A CA 1
ATOM 2210 C C . ARG A 1 300 ? 2.865 10.352 -6.285 1 98.25 300 ARG A C 1
ATOM 2212 O O . ARG A 1 300 ? 2.764 11.578 -6.32 1 98.25 300 ARG A O 1
ATOM 2219 N N . GLN A 1 301 ? 2.498 9.703 -5.25 1 98.5 301 GLN A N 1
ATOM 2220 C CA . GLN A 1 301 ? 1.989 10.352 -4.047 1 98.5 301 GLN A CA 1
ATOM 2221 C C . GLN A 1 301 ? 3.037 11.273 -3.432 1 98.5 301 GLN A C 1
ATOM 2223 O O . GLN A 1 301 ? 2.719 12.383 -3.002 1 98.5 301 GLN A O 1
ATOM 2228 N N . ILE A 1 302 ? 4.277 10.797 -3.404 1 98.75 302 ILE A N 1
ATOM 2229 C CA . ILE A 1 302 ? 5.371 11.547 -2.799 1 98.75 302 ILE A CA 1
ATOM 2230 C C . ILE A 1 302 ? 5.645 12.805 -3.623 1 98.75 302 ILE A C 1
ATOM 2232 O O . ILE A 1 302 ? 5.848 13.891 -3.066 1 98.75 302 ILE A O 1
ATOM 2236 N N . GLU A 1 303 ? 5.555 12.703 -4.934 1 98.56 303 GLU A N 1
ATOM 2237 C CA . GLU A 1 303 ? 5.809 13.844 -5.809 1 98.56 303 GLU A CA 1
ATOM 2238 C C . GLU A 1 303 ? 4.684 14.867 -5.715 1 98.56 303 GLU A C 1
ATOM 2240 O O . GLU A 1 303 ? 4.934 16.078 -5.746 1 98.56 303 GLU A O 1
ATOM 2245 N N . ILE A 1 304 ? 3.471 14.375 -5.602 1 98.69 304 ILE A N 1
ATOM 2246 C CA . ILE A 1 304 ? 2.359 15.305 -5.41 1 98.69 304 ILE A CA 1
ATOM 2247 C C . ILE A 1 304 ? 2.562 16.094 -4.121 1 98.69 304 ILE A C 1
ATOM 2249 O O . ILE A 1 304 ? 2.416 17.312 -4.105 1 98.69 304 ILE A O 1
ATOM 2253 N N . GLU A 1 305 ? 2.947 15.406 -3.102 1 98.19 305 GLU A N 1
ATOM 2254 C CA . GLU A 1 305 ? 3.174 16.047 -1.812 1 98.19 305 GLU A CA 1
ATOM 2255 C C . GLU A 1 305 ? 4.336 17.047 -1.889 1 98.19 305 GLU A C 1
ATOM 2257 O O . GLU A 1 305 ? 4.266 18.125 -1.313 1 98.19 305 GLU A O 1
ATOM 2262 N N . LEU A 1 306 ? 5.387 16.625 -2.588 1 98.5 306 LEU A N 1
ATOM 2263 C CA . LEU A 1 306 ? 6.578 17.453 -2.746 1 98.5 306 LEU A CA 1
ATOM 2264 C C . LEU A 1 306 ? 6.227 18.797 -3.371 1 98.5 306 LEU A C 1
ATOM 2266 O O . LEU A 1 306 ? 6.836 19.828 -3.041 1 98.5 306 LEU A O 1
ATOM 2270 N N . ASN A 1 307 ? 5.227 18.828 -4.152 1 98.38 307 ASN A N 1
ATOM 2271 C CA . ASN A 1 307 ? 4.84 20.047 -4.871 1 98.38 307 ASN A CA 1
ATOM 2272 C C . ASN A 1 307 ? 3.609 20.688 -4.246 1 98.38 307 ASN A C 1
ATOM 2274 O O . ASN A 1 307 ? 2.941 21.5 -4.883 1 98.38 307 ASN A O 1
ATOM 2278 N N . SER A 1 308 ? 3.256 2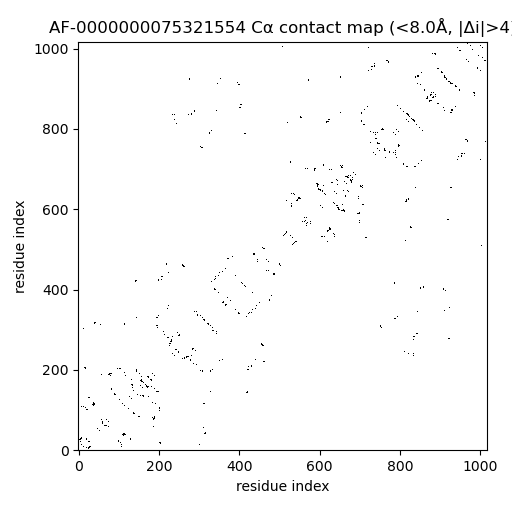0.312 -3.043 1 98.31 308 SER A N 1
ATOM 2279 C CA . SER A 1 308 ? 2.107 20.844 -2.318 1 98.31 308 SER A CA 1
ATOM 2280 C C . SER A 1 308 ? 2.523 21.953 -1.357 1 98.31 308 SER A C 1
ATOM 2282 O O . SER A 1 308 ? 3.693 22.047 -0.977 1 98.31 308 SER A O 1
ATOM 2284 N N . ALA A 1 309 ? 1.571 22.875 -1.042 1 98.31 309 ALA A N 1
ATOM 2285 C CA . ALA A 1 309 ? 1.725 23.766 0.097 1 98.31 309 ALA A CA 1
ATOM 2286 C C . ALA A 1 309 ? 1.196 23.125 1.378 1 98.31 309 ALA A C 1
ATOM 2288 O O . ALA A 1 309 ? 0.003 22.844 1.488 1 98.31 309 ALA A O 1
ATOM 2289 N N . THR A 1 310 ? 2.107 22.938 2.322 1 97.81 310 THR A N 1
ATOM 2290 C CA . THR A 1 310 ? 1.711 22.078 3.434 1 97.81 310 THR A CA 1
ATOM 2291 C C . THR A 1 310 ? 1.833 22.828 4.762 1 97.81 310 THR A C 1
ATOM 2293 O O . THR A 1 310 ? 1.855 22.203 5.824 1 97.81 310 THR A O 1
ATOM 2296 N N . ASP A 1 311 ? 1.957 24.125 4.754 1 96.19 311 ASP A N 1
ATOM 2297 C CA . ASP A 1 311 ? 1.986 24.938 5.961 1 96.19 311 ASP A CA 1
ATOM 2298 C C . ASP A 1 311 ? 0.579 25.156 6.508 1 96.19 311 ASP A C 1
ATOM 2300 O O . ASP A 1 311 ? -0.409 24.828 5.848 1 96.19 311 ASP A O 1
ATOM 2304 N N . ASN A 1 312 ? 0.52 25.672 7.727 1 94.69 312 ASN A N 1
ATOM 2305 C CA . ASN A 1 312 ? -0.719 26.0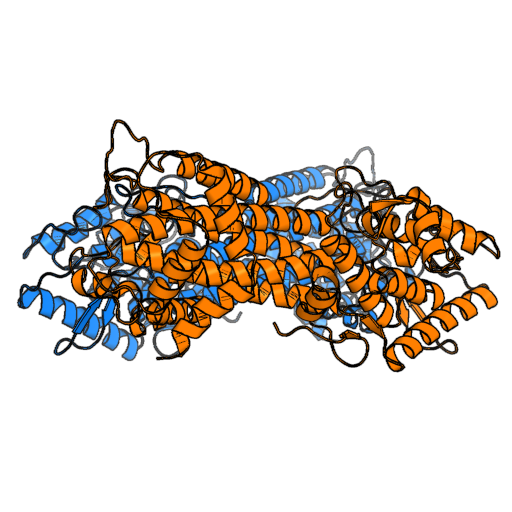78 8.375 1 94.69 312 ASN A CA 1
ATOM 2306 C C . ASN A 1 312 ? -0.479 27.203 9.375 1 94.69 312 ASN A C 1
ATOM 2308 O O . ASN A 1 312 ? 0.347 27.078 10.281 1 94.69 312 ASN A O 1
ATOM 2312 N N . PRO A 1 313 ? -1.156 28.328 9.203 1 95.06 313 PRO A N 1
ATOM 2313 C CA . PRO A 1 313 ? -2.125 28.609 8.141 1 95.06 313 PRO A CA 1
ATOM 2314 C C . PRO A 1 313 ? -1.458 28.906 6.801 1 95.06 313 PRO A C 1
ATOM 2316 O O . PRO A 1 313 ? -0.249 29.156 6.75 1 95.06 313 PRO A O 1
ATOM 2319 N N . LEU A 1 314 ? -2.301 28.859 5.758 1 97.12 314 LEU A N 1
ATOM 2320 C CA . LEU A 1 314 ? -1.85 29.25 4.426 1 97.12 314 LEU A CA 1
ATOM 2321 C C . LEU A 1 314 ? -2.4 30.609 4.043 1 97.12 314 LEU A C 1
ATOM 2323 O O . LEU A 1 314 ? -3.502 30.984 4.457 1 97.12 314 LEU A O 1
ATOM 2327 N N . LEU A 1 315 ? -1.628 31.344 3.311 1 97.06 315 LEU A N 1
ATOM 2328 C CA . LEU A 1 315 ? -1.977 32.688 2.877 1 97.06 315 LEU A CA 1
ATOM 2329 C C . LEU A 1 315 ? -2.381 32.688 1.406 1 97.06 315 LEU A C 1
ATOM 2331 O O . LEU A 1 315 ? -1.666 32.156 0.558 1 97.06 315 LEU A O 1
ATOM 2335 N N . LEU A 1 316 ? -3.543 33.281 1.092 1 96.69 316 LEU A N 1
ATOM 2336 C CA . LEU A 1 316 ? -4.047 33.406 -0.27 1 96.69 316 LEU A CA 1
ATOM 2337 C C . LEU A 1 316 ? -4.199 34.875 -0.648 1 96.69 316 LEU A C 1
ATOM 2339 O O . LEU A 1 316 ? -4.547 35.719 0.194 1 96.69 316 LEU A O 1
ATOM 2343 N N . GLY A 1 317 ? -3.863 35.219 -1.912 1 96.88 317 GLY A N 1
ATOM 2344 C CA . GLY A 1 317 ? -4.145 36.531 -2.447 1 96.88 317 GLY A CA 1
ATOM 2345 C C . GLY A 1 317 ? -2.928 37.438 -2.457 1 96.88 317 GLY A C 1
ATOM 2346 O O . GLY A 1 317 ? -1.814 37 -2.738 1 96.88 317 GLY A O 1
ATOM 2347 N N . THR A 1 318 ? -3.252 38.781 -2.264 1 97.06 318 THR A N 1
ATOM 2348 C CA . THR A 1 318 ? -2.258 39.844 -2.258 1 97.06 318 THR A CA 1
ATOM 2349 C C . THR A 1 318 ? -2.367 40.688 -0.987 1 97.06 318 THR A C 1
ATOM 2351 O O . THR A 1 318 ? -3.344 40.562 -0.244 1 97.06 318 THR A O 1
ATOM 2354 N N . PRO A 1 319 ? -1.358 41.438 -0.695 1 95.06 319 PRO A N 1
ATOM 2355 C CA . PRO A 1 319 ? -1.425 42.25 0.51 1 95.06 319 PRO A CA 1
ATOM 2356 C C . PRO A 1 319 ? -2.662 43.156 0.543 1 95.06 319 PRO A C 1
ATOM 2358 O O . PRO A 1 319 ? -3.143 43.5 1.622 1 95.06 319 PRO A O 1
ATOM 2361 N N . GLU A 1 320 ? -3.227 43.469 -0.631 1 95.12 320 GLU A N 1
ATOM 2362 C CA . GLU A 1 320 ? -4.398 44.344 -0.703 1 95.12 320 GLU A CA 1
ATOM 2363 C C . GLU A 1 320 ? -5.684 43.531 -0.476 1 95.12 320 GLU A C 1
ATOM 2365 O O . GLU A 1 320 ? -6.691 44.094 -0.035 1 95.12 320 GLU A O 1
ATOM 2370 N N . ALA A 1 321 ? -5.68 42.344 -0.782 1 96.06 321 ALA A N 1
ATOM 2371 C CA . ALA A 1 321 ? -6.816 41.406 -0.658 1 96.06 321 ALA A CA 1
ATOM 2372 C C . ALA A 1 321 ? -6.348 40 -0.342 1 96.06 321 ALA A C 1
ATOM 2374 O O . ALA A 1 321 ? -5.938 39.25 -1.239 1 96.06 321 ALA A O 1
ATOM 2375 N N . TYR A 1 322 ? -6.363 39.688 0.951 1 95.12 322 TYR A N 1
ATOM 2376 C CA . TYR A 1 322 ? -5.789 38.406 1.356 1 95.12 322 TYR A CA 1
ATOM 2377 C C . TYR A 1 322 ? -6.766 37.625 2.225 1 95.12 322 TYR A C 1
ATOM 2379 O O . TYR A 1 322 ? -7.754 38.188 2.715 1 95.12 322 TYR A O 1
ATOM 2387 N N . ARG A 1 323 ? -6.578 36.344 2.287 1 94.44 323 ARG A N 1
ATOM 2388 C CA . ARG A 1 323 ? -7.188 35.406 3.246 1 94.44 323 ARG A CA 1
ATOM 2389 C C . ARG A 1 323 ? -6.129 34.594 3.961 1 94.44 323 ARG A C 1
ATOM 2391 O O . ARG A 1 323 ? -5.16 34.156 3.342 1 94.44 323 ARG A O 1
ATOM 2398 N N . VAL A 1 324 ? -6.195 34.5 5.273 1 93.19 324 VAL A N 1
ATOM 2399 C CA . VAL A 1 324 ? -5.414 33.562 6.09 1 93.19 324 VAL A CA 1
ATOM 2400 C C . VAL A 1 324 ? -6.273 32.375 6.496 1 93.19 324 VAL A C 1
ATOM 2402 O O . VAL A 1 324 ? -7.293 32.531 7.168 1 93.19 324 VAL A O 1
ATOM 2405 N N . VAL A 1 325 ? -5.914 31.203 6.102 1 93.69 325 VAL A N 1
ATOM 2406 C CA . VAL A 1 325 ? -6.816 30.062 6.254 1 93.69 325 VAL A CA 1
ATOM 2407 C C . VAL A 1 325 ? -6.145 28.984 7.094 1 93.69 325 VAL A C 1
ATOM 2409 O O . VAL A 1 325 ? -5.125 28.422 6.691 1 93.69 325 VAL A O 1
ATOM 2412 N N . SER A 1 326 ? -6.664 28.75 8.266 1 93.38 326 SER A N 1
ATOM 2413 C CA . SER A 1 326 ? -6.281 27.578 9.062 1 93.38 326 SER A CA 1
ATOM 2414 C C . SER A 1 326 ? -6.898 26.312 8.508 1 93.38 326 SER A C 1
ATOM 2416 O O . SER A 1 326 ? -8.102 26.25 8.25 1 93.38 326 SER A O 1
ATOM 2418 N N . GLN A 1 327 ? -6.074 25.312 8.242 1 94.94 327 GLN A N 1
ATOM 2419 C CA . GLN A 1 327 ? -6.488 24.094 7.555 1 94.94 327 GLN A CA 1
ATOM 2420 C C . GLN A 1 327 ? -5.598 22.906 7.934 1 94.94 327 GLN A C 1
ATOM 2422 O O . GLN A 1 327 ? -4.977 22.922 9 1 94.94 327 GLN A O 1
ATOM 2427 N N . ALA A 1 328 ? -5.641 21.75 7.168 1 96.81 328 ALA A N 1
ATOM 2428 C CA . ALA A 1 328 ? -4.98 20.531 7.641 1 96.81 328 ALA A CA 1
ATOM 2429 C C . ALA A 1 328 ? -4.02 19.984 6.586 1 96.81 328 ALA A C 1
ATOM 2431 O O . ALA A 1 328 ? -3.73 18.797 6.559 1 96.81 328 ALA A O 1
ATOM 2432 N N . ASN A 1 329 ? -3.453 20.812 5.77 1 97.12 329 ASN A N 1
ATOM 2433 C CA . ASN A 1 329 ? -2.516 20.359 4.742 1 97.12 329 ASN A CA 1
ATOM 2434 C C . ASN A 1 329 ? -1.238 19.797 5.359 1 97.12 329 ASN A C 1
ATOM 2436 O O . ASN A 1 329 ? -0.513 19.031 4.711 1 97.12 329 ASN A O 1
ATOM 2440 N N . PRO A 1 330 ? -0.885 20.109 6.582 1 96.56 330 PRO A N 1
ATOM 2441 C CA . PRO A 1 330 ? 0.281 19.484 7.199 1 96.56 330 PRO A CA 1
ATOM 2442 C C . PRO A 1 330 ? 0.054 18 7.508 1 96.56 330 PRO A C 1
ATOM 2444 O O . PRO A 1 330 ? 0.999 17.281 7.852 1 96.56 330 PRO A O 1
ATOM 2447 N N . HIS A 1 331 ? -1.224 17.562 7.488 1 96.88 331 HIS A N 1
ATOM 2448 C CA . HIS A 1 331 ? -1.475 16.141 7.715 1 96.88 331 HIS A CA 1
ATOM 2449 C C . HIS A 1 331 ? -0.876 15.289 6.602 1 96.88 331 HIS A C 1
ATOM 2451 O O . HIS A 1 331 ? -1.221 15.461 5.43 1 96.88 331 HIS A O 1
ATOM 2457 N N . GLY A 1 332 ? 0.029 14.352 6.938 1 96.69 332 GLY A N 1
ATOM 2458 C CA . GLY A 1 332 ? 0.86 13.641 5.977 1 96.69 332 GLY A CA 1
ATOM 2459 C C . GLY A 1 332 ? 0.357 12.25 5.66 1 96.69 332 GLY A C 1
ATOM 2460 O O . GLY A 1 332 ? 1.15 11.336 5.414 1 96.69 332 GLY A O 1
ATOM 2461 N N . GLN A 1 333 ? -1.014 12.023 5.637 1 97.5 333 GLN A N 1
ATOM 2462 C CA . GLN A 1 333 ? -1.587 10.695 5.484 1 97.5 333 GLN A CA 1
ATOM 2463 C C . GLN A 1 333 ? -1.111 10.039 4.191 1 97.5 333 GLN A C 1
ATOM 2465 O O . GLN A 1 333 ? -0.775 8.852 4.18 1 97.5 333 GLN A O 1
ATOM 2470 N N . SER A 1 334 ? -1.056 10.828 3.08 1 98 334 SER A N 1
ATOM 2471 C CA . SER A 1 334 ? -0.712 10.281 1.771 1 98 334 SER A CA 1
ATOM 2472 C C . SER A 1 334 ? 0.738 9.812 1.73 1 98 334 SER A C 1
ATOM 2474 O O . SER A 1 334 ? 1.027 8.703 1.271 1 98 334 SER A O 1
ATOM 2476 N N . VAL A 1 335 ? 1.641 10.633 2.232 1 97.81 335 VAL A N 1
ATOM 2477 C CA . VAL A 1 335 ? 3.059 10.281 2.213 1 97.81 335 VAL A CA 1
ATOM 2478 C C . VAL A 1 335 ? 3.326 9.148 3.201 1 97.81 335 VAL A C 1
ATOM 2480 O O . VAL A 1 335 ? 4.148 8.273 2.938 1 97.81 335 VAL A O 1
ATOM 2483 N N . ALA A 1 336 ? 2.635 9.18 4.312 1 97.81 336 ALA A N 1
ATOM 2484 C CA . ALA A 1 336 ? 2.791 8.109 5.297 1 97.81 336 ALA A CA 1
ATOM 2485 C C . ALA A 1 336 ? 2.4 6.758 4.711 1 97.81 336 ALA A C 1
ATOM 2487 O O . ALA A 1 336 ? 3.143 5.781 4.84 1 97.81 336 ALA A O 1
ATOM 2488 N N . MET A 1 337 ? 1.278 6.688 4.039 1 98.12 337 MET A N 1
ATOM 2489 C CA . MET A 1 337 ? 0.825 5.441 3.428 1 98.12 337 MET A CA 1
ATOM 2490 C C . MET A 1 337 ? 1.769 5.008 2.311 1 98.12 337 MET A C 1
ATOM 2492 O O . MET A 1 337 ? 2.01 3.812 2.125 1 98.12 337 MET A O 1
ATOM 2496 N N . ALA A 1 338 ? 2.268 5.996 1.55 1 98.5 338 ALA A N 1
ATOM 2497 C CA . ALA A 1 338 ? 3.221 5.688 0.488 1 98.5 338 ALA A CA 1
ATOM 2498 C C . ALA A 1 338 ? 4.484 5.043 1.054 1 98.5 338 ALA A C 1
ATOM 2500 O O . ALA A 1 338 ? 4.984 4.059 0.506 1 98.5 338 ALA A O 1
ATOM 2501 N N . ALA A 1 339 ? 4.977 5.609 2.143 1 98.56 339 ALA A N 1
ATOM 2502 C CA . ALA A 1 339 ? 6.184 5.078 2.77 1 98.56 339 ALA A CA 1
ATOM 2503 C C . ALA A 1 339 ? 5.938 3.68 3.332 1 98.56 339 ALA A C 1
ATOM 2505 O O . ALA A 1 339 ? 6.777 2.787 3.186 1 98.56 339 ALA A O 1
ATOM 2506 N N . ASP A 1 340 ? 4.785 3.463 3.992 1 98.44 340 ASP A N 1
ATOM 2507 C CA . ASP A 1 340 ? 4.43 2.15 4.52 1 98.44 340 ASP A CA 1
ATOM 2508 C C . ASP A 1 340 ? 4.312 1.12 3.398 1 98.44 340 ASP A C 1
ATOM 2510 O O . ASP A 1 340 ? 4.785 -0.01 3.535 1 98.44 340 ASP A O 1
ATOM 2514 N N . LEU A 1 341 ? 3.73 1.52 2.336 1 97.94 341 LEU A N 1
ATOM 2515 C CA . LEU A 1 341 ? 3.562 0.634 1.189 1 97.94 341 LEU A CA 1
ATOM 2516 C C . LEU A 1 341 ? 4.918 0.231 0.612 1 97.94 341 LEU A C 1
ATOM 2518 O O . LEU A 1 341 ? 5.133 -0.937 0.28 1 97.94 341 LEU A O 1
ATOM 2522 N N . LEU A 1 342 ? 5.781 1.194 0.474 1 98.38 342 LEU A N 1
ATOM 2523 C CA . LEU A 1 342 ? 7.102 0.908 -0.078 1 98.38 342 LEU A CA 1
ATOM 2524 C C . LEU A 1 342 ? 7.895 -0.004 0.852 1 98.38 342 LEU A C 1
ATOM 2526 O O . LEU A 1 342 ? 8.68 -0.837 0.391 1 98.38 342 LEU A O 1
ATOM 2530 N N . ALA A 1 343 ? 7.703 0.208 2.152 1 98.62 343 ALA A N 1
ATOM 2531 C CA . ALA A 1 343 ? 8.375 -0.668 3.105 1 98.62 343 ALA A CA 1
ATOM 2532 C C . ALA A 1 343 ? 7.941 -2.119 2.922 1 98.62 343 ALA A C 1
ATOM 2534 O O . ALA A 1 343 ? 8.773 -3.029 2.928 1 98.62 343 ALA A O 1
ATOM 2535 N N . ILE A 1 344 ? 6.68 -2.344 2.734 1 98.44 344 ILE A N 1
ATOM 2536 C CA . ILE A 1 344 ? 6.133 -3.68 2.516 1 98.44 344 ILE A CA 1
ATOM 2537 C C . ILE A 1 344 ? 6.703 -4.266 1.224 1 98.44 344 ILE A C 1
ATOM 2539 O O . ILE A 1 344 ? 7.164 -5.406 1.203 1 98.44 344 ILE A O 1
ATOM 2543 N N . ALA A 1 345 ? 6.707 -3.488 0.159 1 98.62 345 ALA A N 1
ATOM 2544 C CA . ALA A 1 345 ? 7.16 -3.934 -1.156 1 98.62 345 ALA A CA 1
ATOM 2545 C C . ALA A 1 345 ? 8.641 -4.297 -1.131 1 98.62 345 ALA A C 1
ATOM 2547 O O . ALA A 1 345 ? 9.039 -5.336 -1.663 1 98.62 345 ALA A O 1
ATOM 2548 N N . VAL A 1 346 ? 9.453 -3.439 -0.492 1 98.62 346 VAL A N 1
ATOM 2549 C CA . VAL A 1 346 ? 10.898 -3.656 -0.449 1 98.62 346 VAL A CA 1
ATOM 2550 C C . VAL A 1 346 ? 11.211 -4.855 0.441 1 98.62 346 VAL A C 1
ATOM 2552 O O . VAL A 1 346 ? 12.141 -5.617 0.161 1 98.62 346 VAL A O 1
ATOM 2555 N N . ALA A 1 347 ? 10.461 -5.016 1.511 1 98.38 347 ALA A N 1
ATOM 2556 C CA . ALA A 1 347 ? 10.633 -6.195 2.357 1 98.38 347 ALA A CA 1
ATOM 2557 C C . ALA A 1 347 ? 10.438 -7.477 1.554 1 98.38 347 ALA A C 1
ATOM 2559 O O . ALA A 1 347 ? 11.156 -8.461 1.761 1 98.38 347 ALA A O 1
ATOM 2560 N N . GLU A 1 348 ? 9.562 -7.473 0.628 1 97.88 348 GLU A N 1
ATOM 2561 C CA . GLU A 1 348 ? 9.289 -8.648 -0.192 1 97.88 348 GLU A CA 1
ATOM 2562 C C . GLU A 1 348 ? 10.438 -8.93 -1.157 1 97.88 348 GLU A C 1
ATOM 2564 O O . GLU A 1 348 ? 10.719 -10.086 -1.47 1 97.88 348 GLU A O 1
ATOM 2569 N N . LEU A 1 349 ? 11.086 -7.887 -1.634 1 97.56 349 LEU A N 1
ATOM 2570 C CA . LEU A 1 349 ? 12.273 -8.07 -2.461 1 97.56 349 LEU A CA 1
ATOM 2571 C C . LEU A 1 349 ? 13.352 -8.828 -1.699 1 97.56 349 LEU A C 1
ATOM 2573 O O . LEU A 1 349 ? 13.992 -9.727 -2.252 1 97.56 349 LEU A O 1
ATOM 2577 N N . GLY A 1 350 ? 13.516 -8.406 -0.423 1 97.94 350 GLY A N 1
ATOM 2578 C CA . GLY A 1 350 ? 14.492 -9.086 0.414 1 97.94 350 GLY A CA 1
ATOM 2579 C C . GLY A 1 350 ? 14.109 -10.523 0.735 1 97.94 350 GLY A C 1
ATOM 2580 O O . GLY A 1 350 ? 14.953 -11.414 0.725 1 97.94 350 GLY A O 1
ATOM 2581 N N . SER A 1 351 ? 12.836 -10.711 0.961 1 97.31 351 SER A N 1
ATOM 2582 C CA . SER A 1 351 ? 12.344 -12.016 1.385 1 97.31 351 SER A CA 1
ATOM 2583 C C . SER A 1 351 ? 12.539 -13.062 0.292 1 97.31 351 SER A C 1
ATOM 2585 O O . SER A 1 351 ? 13.008 -14.164 0.56 1 97.31 351 SER A O 1
ATOM 2587 N N . ILE A 1 352 ? 12.203 -12.75 -0.93 1 97.94 352 ILE A N 1
ATOM 2588 C CA . ILE A 1 352 ? 12.328 -13.727 -2.006 1 97.94 352 ILE A CA 1
ATOM 2589 C C . ILE A 1 352 ? 13.805 -13.945 -2.33 1 97.94 352 ILE A C 1
ATOM 2591 O O . ILE A 1 352 ? 14.211 -15.055 -2.682 1 97.94 352 ILE A O 1
ATOM 2595 N N . ALA A 1 353 ? 14.617 -12.875 -2.197 1 98.31 353 ALA A N 1
ATOM 2596 C CA . ALA A 1 353 ? 16.062 -13.008 -2.377 1 98.31 353 ALA A CA 1
ATOM 2597 C C . ALA A 1 353 ? 16.656 -13.992 -1.372 1 98.31 353 ALA A C 1
ATOM 2599 O O . ALA A 1 353 ? 17.516 -14.789 -1.718 1 98.31 353 ALA A O 1
ATOM 2600 N N . GLU A 1 354 ? 16.219 -13.891 -0.141 1 97.31 354 GLU A N 1
ATOM 2601 C CA . GLU A 1 354 ? 16.703 -14.797 0.895 1 97.31 354 GLU A CA 1
ATOM 2602 C C . GLU A 1 354 ? 16.375 -16.25 0.555 1 97.31 354 GLU A C 1
ATOM 2604 O O . GLU A 1 354 ? 17.188 -17.141 0.807 1 97.31 354 GLU A O 1
ATOM 2609 N N . ARG A 1 355 ? 15.258 -16.547 -0.076 1 96.62 355 ARG A N 1
ATOM 2610 C CA . ARG A 1 355 ? 14.906 -17.891 -0.499 1 96.62 355 ARG A CA 1
ATOM 2611 C C . ARG A 1 355 ? 15.859 -18.391 -1.581 1 96.62 355 ARG A C 1
ATOM 2613 O O . ARG A 1 355 ? 16.281 -19.547 -1.562 1 96.62 355 ARG A O 1
ATOM 2620 N N . ARG A 1 356 ? 16.172 -17.516 -2.508 1 97.44 356 ARG A N 1
ATOM 2621 C CA . ARG A 1 356 ? 17.062 -17.906 -3.584 1 97.44 356 ARG A CA 1
ATOM 2622 C C . ARG A 1 356 ? 18.484 -18.125 -3.059 1 97.44 356 ARG A C 1
ATOM 2624 O O . ARG A 1 356 ? 19.172 -19.047 -3.484 1 97.44 356 ARG A O 1
ATOM 2631 N N . LEU A 1 357 ? 18.922 -17.203 -2.143 1 96.69 357 LEU A N 1
ATOM 2632 C CA . LEU A 1 357 ? 20.281 -17.391 -1.638 1 96.69 357 LEU A CA 1
ATOM 2633 C C . LEU A 1 357 ? 20.375 -18.672 -0.813 1 96.69 357 LEU A C 1
ATOM 2635 O O . LEU A 1 357 ? 21.422 -19.328 -0.805 1 96.69 357 LEU A O 1
ATOM 2639 N N . ASP A 1 358 ? 19.328 -19.078 -0.139 1 95.31 358 ASP A N 1
ATOM 2640 C CA . ASP A 1 358 ? 19.312 -20.391 0.519 1 95.31 358 ASP A CA 1
ATOM 2641 C C . ASP A 1 358 ? 19.469 -21.516 -0.495 1 95.31 358 ASP A C 1
ATOM 2643 O O . ASP A 1 358 ? 20.203 -22.469 -0.256 1 95.31 358 ASP A O 1
ATOM 2647 N N . ARG A 1 359 ? 18.812 -21.438 -1.649 1 95.25 359 ARG A N 1
ATOM 2648 C CA . ARG A 1 359 ? 18.875 -22.484 -2.67 1 95.25 359 ARG A CA 1
ATOM 2649 C C . ARG A 1 359 ? 20.281 -22.594 -3.258 1 95.25 359 ARG A C 1
ATOM 2651 O O . ARG A 1 359 ? 20.703 -23.672 -3.66 1 95.25 359 ARG A O 1
ATOM 2658 N N . LEU A 1 360 ? 20.984 -21.516 -3.312 1 95.94 360 LEU A N 1
ATOM 2659 C CA . LEU A 1 360 ? 22.328 -21.5 -3.871 1 95.94 360 LEU A CA 1
ATOM 2660 C C . LEU A 1 360 ? 23.281 -22.312 -2.996 1 95.94 360 LEU A C 1
ATOM 2662 O O . LEU A 1 360 ? 24.156 -23.016 -3.508 1 95.94 360 LEU A O 1
ATOM 2666 N N . ILE A 1 361 ? 23.109 -22.266 -1.692 1 93.56 361 ILE A N 1
ATOM 2667 C CA . ILE A 1 361 ? 24.141 -22.812 -0.821 1 93.56 361 ILE A CA 1
ATOM 2668 C C . ILE A 1 361 ? 23.703 -24.156 -0.258 1 93.56 361 ILE A C 1
ATOM 2670 O O . ILE A 1 361 ? 24.5 -24.891 0.332 1 93.56 361 ILE A O 1
ATOM 2674 N N . ASN A 1 362 ? 22.406 -24.453 -0.426 1 90.62 362 ASN A N 1
ATOM 2675 C CA . ASN A 1 362 ? 21.797 -25.641 0.196 1 90.62 362 ASN A CA 1
ATOM 2676 C C . ASN A 1 362 ? 22.047 -26.891 -0.634 1 90.62 362 ASN A C 1
ATOM 2678 O O . ASN A 1 362 ? 21.406 -27.078 -1.676 1 90.62 362 ASN A O 1
ATOM 2682 N N . PRO A 1 363 ? 22.859 -27.812 -0.175 1 87.81 363 PRO A N 1
ATOM 2683 C CA . PRO A 1 363 ? 23.219 -28.984 -0.976 1 87.81 363 PRO A CA 1
ATOM 2684 C C . PRO A 1 363 ? 22.062 -29.953 -1.164 1 87.81 363 PRO A C 1
ATOM 2686 O O . PRO A 1 363 ? 22.109 -30.828 -2.035 1 87.81 363 PRO A O 1
ATOM 2689 N N . THR A 1 364 ? 21.031 -29.781 -0.468 1 85.69 364 THR A N 1
ATOM 2690 C CA . THR A 1 364 ? 19.891 -30.688 -0.569 1 85.69 364 THR A CA 1
ATOM 2691 C C . THR A 1 364 ? 19.031 -30.344 -1.776 1 85.69 364 THR A C 1
ATOM 2693 O O . THR A 1 364 ? 18.25 -31.156 -2.248 1 85.69 364 THR A O 1
ATOM 2696 N N . ILE A 1 365 ? 19.203 -29.141 -2.287 1 86.81 365 ILE A N 1
ATOM 2697 C CA . ILE A 1 365 ? 18.25 -28.75 -3.328 1 86.81 365 ILE A CA 1
ATOM 2698 C C . ILE A 1 365 ? 19 -28.094 -4.484 1 86.81 365 ILE A C 1
ATOM 2700 O O . ILE A 1 365 ? 18.391 -27.672 -5.469 1 86.81 365 ILE A O 1
ATOM 2704 N N . SER A 1 366 ? 20.281 -27.984 -4.316 1 88 366 SER A N 1
ATOM 2705 C CA . SER A 1 366 ? 21.109 -27.422 -5.375 1 88 366 SER A CA 1
ATOM 2706 C C . SER A 1 366 ? 22.156 -28.438 -5.848 1 88 366 SER A C 1
ATOM 2708 O O . SER A 1 366 ? 22.562 -29.312 -5.09 1 88 366 SER A O 1
ATOM 2710 N N . ASN A 1 367 ? 22.484 -28.312 -7.059 1 87.56 367 ASN A N 1
ATOM 2711 C CA . ASN A 1 367 ? 23.547 -29.172 -7.582 1 87.56 367 ASN A CA 1
ATOM 2712 C C . ASN A 1 367 ? 24.922 -28.516 -7.438 1 87.56 367 ASN A C 1
ATOM 2714 O O . ASN A 1 367 ? 25.906 -29.031 -7.969 1 87.56 367 ASN A O 1
ATOM 2718 N N . LEU A 1 368 ? 24.984 -27.469 -6.73 1 92.25 368 LEU A N 1
ATOM 2719 C CA . LEU A 1 368 ? 26.234 -26.75 -6.469 1 92.25 368 LEU A CA 1
ATOM 2720 C C . LEU A 1 368 ? 26.938 -27.344 -5.258 1 92.25 368 LEU A C 1
ATOM 2722 O O . LEU A 1 368 ? 26.328 -28.047 -4.445 1 92.25 368 LEU A O 1
ATOM 2726 N N . PRO A 1 369 ? 28.312 -27.188 -5.195 1 91.38 369 PRO A N 1
ATOM 2727 C CA . PRO A 1 369 ? 29 -27.656 -3.994 1 91.38 369 PRO A CA 1
ATOM 2728 C C . PRO A 1 369 ? 28.391 -27.109 -2.707 1 91.38 369 PRO A C 1
ATOM 2730 O O . PRO A 1 369 ? 27.984 -25.953 -2.656 1 91.38 369 PRO A O 1
ATOM 2733 N N . ALA A 1 370 ? 28.375 -27.969 -1.743 1 89.88 370 ALA A N 1
ATOM 2734 C CA . ALA A 1 370 ? 27.781 -27.594 -0.467 1 89.88 370 ALA A CA 1
ATOM 2735 C C . ALA A 1 370 ? 28.375 -26.281 0.049 1 89.88 370 ALA A C 1
ATOM 2737 O O . ALA A 1 370 ? 29.594 -26.156 0.167 1 89.88 370 ALA A O 1
ATOM 2738 N N . PHE A 1 371 ? 27.469 -25.281 0.239 1 90.81 371 PHE A N 1
ATOM 2739 C CA . PHE A 1 371 ? 27.797 -23.984 0.841 1 90.81 371 PHE A CA 1
ATOM 2740 C C . PHE A 1 371 ? 28.812 -23.234 -0.003 1 90.81 371 PHE A C 1
ATOM 2742 O O . PHE A 1 371 ? 29.531 -22.375 0.507 1 90.81 371 PHE A O 1
ATOM 2749 N N . LEU A 1 372 ? 28.969 -23.656 -1.28 1 93.75 372 LEU A N 1
ATOM 2750 C CA . LEU A 1 372 ? 29.703 -22.984 -2.344 1 93.75 372 LEU A CA 1
ATOM 2751 C C . LEU A 1 372 ? 31.172 -22.844 -1.982 1 93.75 372 LEU A C 1
ATOM 2753 O O . LEU A 1 372 ? 31.75 -21.766 -2.098 1 93.75 372 LEU A O 1
ATOM 2757 N N . VAL A 1 373 ? 31.703 -23.875 -1.481 1 89.44 373 VAL A N 1
ATOM 2758 C CA . VAL A 1 373 ? 33.125 -23.938 -1.235 1 89.44 373 VAL A CA 1
ATOM 2759 C C . VAL A 1 373 ? 33.719 -25.219 -1.849 1 89.44 373 VAL A C 1
ATOM 2761 O O . VAL A 1 373 ? 33.031 -26.234 -1.938 1 89.44 373 VAL A O 1
ATOM 2764 N N . ALA A 1 374 ? 34.906 -25.156 -2.334 1 82.69 374 ALA A N 1
ATOM 2765 C CA . ALA A 1 374 ? 35.531 -26.25 -3.086 1 82.69 374 ALA A CA 1
ATOM 2766 C C . ALA A 1 374 ? 35.781 -27.453 -2.188 1 82.69 374 ALA A C 1
ATOM 2768 O O . ALA A 1 374 ? 35.594 -28.594 -2.594 1 82.69 374 ALA A O 1
ATOM 2769 N N . GLN A 1 375 ? 36.312 -27.25 -0.932 1 83 375 GLN A N 1
ATOM 2770 C CA . GLN A 1 375 ? 36.625 -28.344 -0.011 1 83 375 GLN A CA 1
ATOM 2771 C C . GLN A 1 375 ? 35.781 -28.25 1.254 1 83 375 GLN A C 1
ATOM 2773 O O . GLN A 1 375 ? 36.281 -27.844 2.309 1 83 375 GLN A O 1
ATOM 2778 N N . PRO A 1 376 ? 34.562 -28.859 1.122 1 78.44 376 PRO A N 1
ATOM 2779 C CA . PRO A 1 376 ? 33.719 -28.812 2.309 1 78.44 376 PRO A CA 1
ATOM 2780 C C . PRO A 1 376 ? 34.219 -29.703 3.438 1 78.44 376 PRO A C 1
ATOM 2782 O O . PRO A 1 376 ? 34.844 -30.734 3.18 1 78.44 376 PRO A O 1
ATOM 2785 N N . GLY A 1 377 ? 33.938 -29.406 4.707 1 78.25 377 GLY A N 1
ATOM 2786 C CA . GLY A 1 377 ? 34.438 -30.109 5.871 1 78.25 377 GLY A CA 1
ATOM 2787 C C . GLY A 1 377 ? 35.406 -29.297 6.688 1 78.25 377 GLY A C 1
ATOM 2788 O O . GLY A 1 377 ? 35.062 -28.75 7.738 1 78.25 377 GLY A O 1
ATOM 2789 N N . VAL A 1 378 ? 36.562 -28.984 5.965 1 80.75 378 VAL A N 1
ATOM 2790 C CA . VAL A 1 378 ? 37.5 -28.109 6.629 1 80.75 378 VAL A CA 1
ATOM 2791 C C . VAL A 1 378 ? 37.062 -26.656 6.48 1 80.75 378 VAL A C 1
ATOM 2793 O O . VAL A 1 378 ? 37.375 -25.812 7.32 1 80.75 378 VAL A O 1
ATOM 2796 N N . ASN A 1 379 ? 36.312 -26.484 5.387 1 85.38 379 ASN A N 1
ATOM 2797 C CA . ASN A 1 379 ? 35.719 -25.172 5.152 1 85.38 379 ASN A CA 1
ATOM 2798 C C . ASN A 1 379 ? 34.219 -25.203 5.387 1 85.38 379 ASN A C 1
ATOM 2800 O O . ASN A 1 379 ? 33.531 -26.141 4.988 1 85.38 379 ASN A O 1
ATOM 2804 N N . SER A 1 380 ? 33.75 -24.25 6.145 1 82.88 380 SER A N 1
ATOM 2805 C CA . SER A 1 380 ? 32.344 -24.109 6.359 1 82.88 380 SER A CA 1
ATOM 2806 C C . SER A 1 380 ? 31.641 -23.531 5.129 1 82.88 380 SER A C 1
ATOM 2808 O O . SER A 1 380 ? 30.438 -23.703 4.945 1 82.88 380 SER A O 1
ATOM 2810 N N . GLY A 1 381 ? 32.469 -22.859 4.348 1 90.12 381 GLY A N 1
ATOM 2811 C CA . GLY A 1 381 ? 31.922 -22.188 3.188 1 90.12 381 GLY A CA 1
ATOM 2812 C C . GLY A 1 381 ? 31.031 -21 3.551 1 90.12 381 GLY A C 1
ATOM 2813 O O . GLY A 1 381 ? 31.297 -20.312 4.543 1 90.12 381 GLY A O 1
ATOM 2814 N N . MET A 1 382 ? 30 -20.766 2.75 1 91.62 382 MET A N 1
ATOM 2815 C CA . MET A 1 382 ? 29.234 -19.531 2.896 1 91.62 382 MET A CA 1
ATOM 2816 C C . MET A 1 382 ? 27.891 -19.797 3.541 1 91.62 382 MET A C 1
ATOM 2818 O O . MET A 1 382 ? 26.906 -19.109 3.26 1 91.62 382 MET A O 1
ATOM 2822 N N . MET A 1 383 ? 27.922 -20.781 4.441 1 88.06 383 MET A N 1
ATOM 2823 C CA . MET A 1 383 ? 26.688 -21.234 5.094 1 88.06 383 MET A CA 1
ATOM 2824 C C . MET A 1 383 ? 26.109 -20.156 5.98 1 88.06 383 MET A C 1
ATOM 2826 O O . MET A 1 383 ? 24.891 -19.906 5.961 1 88.06 383 MET A O 1
ATOM 2830 N N . ILE A 1 384 ? 26.891 -19.422 6.703 1 88.12 384 ILE A N 1
ATOM 2831 C CA . ILE A 1 384 ? 26.438 -18.594 7.816 1 88.12 384 ILE A CA 1
ATOM 2832 C C . ILE A 1 384 ? 25.922 -17.266 7.289 1 88.12 384 ILE A C 1
ATOM 2834 O O . ILE A 1 384 ? 25.156 -16.562 7.977 1 88.12 384 ILE A O 1
ATOM 2838 N N . VAL A 1 385 ? 26.234 -16.859 6.105 1 91.56 385 VAL A N 1
ATOM 2839 C CA . VAL A 1 385 ? 25.75 -15.602 5.566 1 91.56 385 VAL A CA 1
ATOM 2840 C C . VAL A 1 385 ? 24.234 -15.656 5.379 1 91.56 385 VAL A C 1
ATOM 2842 O O . VAL A 1 385 ? 23.562 -14.633 5.418 1 91.56 385 VAL A O 1
ATOM 2845 N N . GLN A 1 386 ? 23.672 -16.859 5.203 1 92.69 386 GLN A N 1
ATOM 2846 C CA . GLN A 1 386 ? 22.219 -17 5.129 1 92.69 386 GLN A CA 1
ATOM 2847 C C . GLN A 1 386 ? 21.547 -16.609 6.445 1 92.69 386 GLN A C 1
ATOM 2849 O O . GLN A 1 386 ? 20.453 -16.047 6.453 1 92.69 386 GLN A O 1
ATOM 2854 N N . TYR A 1 387 ? 22.266 -16.922 7.574 1 90.06 387 TYR A N 1
ATOM 2855 C CA . TYR A 1 387 ? 21.734 -16.531 8.875 1 90.06 387 TYR A CA 1
ATOM 2856 C C . TYR A 1 387 ? 21.594 -15.023 8.977 1 90.06 387 TYR A C 1
ATOM 2858 O O . TYR A 1 387 ? 20.609 -14.523 9.523 1 90.06 387 TYR A O 1
ATOM 2866 N N . VAL A 1 388 ? 22.562 -14.352 8.43 1 92.75 388 VAL A N 1
ATOM 2867 C CA . VAL A 1 388 ? 22.531 -12.891 8.438 1 92.75 388 VAL A CA 1
ATOM 2868 C C . VAL A 1 388 ? 21.359 -12.391 7.621 1 92.75 388 VAL A C 1
ATOM 2870 O O . VAL A 1 388 ? 20.578 -11.555 8.094 1 92.75 388 VAL A O 1
ATOM 2873 N N . ALA A 1 389 ? 21.156 -12.945 6.457 1 96.25 389 ALA A N 1
ATOM 2874 C CA . ALA A 1 389 ? 20.062 -12.547 5.578 1 96.25 389 ALA A CA 1
ATOM 2875 C C . ALA A 1 389 ? 18.719 -12.844 6.219 1 96.25 389 ALA A C 1
ATOM 2877 O O . ALA A 1 389 ? 17.797 -12.016 6.172 1 96.25 389 ALA A O 1
ATOM 2878 N N . ALA A 1 390 ? 18.594 -14.039 6.828 1 94.25 390 ALA A N 1
ATOM 2879 C CA . ALA A 1 390 ? 17.344 -14.445 7.469 1 94.25 390 ALA A CA 1
ATOM 2880 C C . ALA A 1 390 ? 17 -13.508 8.617 1 94.25 390 ALA A C 1
ATOM 2882 O O . ALA A 1 390 ? 15.836 -13.141 8.797 1 94.25 390 ALA A O 1
ATOM 2883 N N . SER A 1 391 ? 18 -13.172 9.391 1 93.88 391 SER A N 1
ATOM 2884 C CA . SER A 1 391 ? 17.797 -12.25 10.508 1 93.88 391 SER A CA 1
ATOM 2885 C C . SER A 1 391 ? 17.312 -10.891 10.016 1 93.88 391 SER A C 1
ATOM 2887 O O . SER A 1 391 ? 16.406 -10.297 10.609 1 93.88 391 SER A O 1
ATOM 2889 N N . LEU A 1 392 ? 17.906 -10.398 8.984 1 96.19 392 LEU A N 1
ATOM 2890 C CA . LEU A 1 392 ? 17.531 -9.109 8.414 1 96.19 392 LEU A CA 1
ATOM 2891 C C . LEU A 1 392 ? 16.125 -9.156 7.84 1 96.19 392 LEU A C 1
ATOM 2893 O O . LEU A 1 392 ? 15.367 -8.188 7.945 1 96.19 392 LEU A O 1
ATOM 2897 N N . CYS A 1 393 ? 15.703 -10.281 7.215 1 96.44 393 CYS A N 1
ATOM 2898 C CA . CYS A 1 393 ? 14.344 -10.453 6.73 1 96.44 393 CYS A CA 1
ATOM 2899 C C . CYS A 1 393 ? 13.344 -10.406 7.875 1 96.44 393 CYS A C 1
ATOM 2901 O O . CYS A 1 393 ? 12.266 -9.82 7.742 1 96.44 393 CYS A O 1
ATOM 2903 N N . ALA A 1 394 ? 13.711 -11.055 8.984 1 93.88 394 ALA A N 1
ATOM 2904 C CA . ALA A 1 394 ? 12.844 -11.031 10.164 1 93.88 394 ALA A CA 1
ATOM 2905 C C . ALA A 1 394 ? 12.641 -9.609 10.664 1 93.88 394 ALA A C 1
ATOM 2907 O O . ALA A 1 394 ? 11.531 -9.219 11.023 1 93.88 394 ALA A O 1
ATOM 2908 N N . GLU A 1 395 ? 13.711 -8.875 10.703 1 95.19 395 GLU A N 1
ATOM 2909 C CA . GLU A 1 395 ? 13.602 -7.48 11.102 1 95.19 395 GLU A CA 1
ATOM 2910 C C . GLU A 1 395 ? 12.719 -6.695 10.133 1 95.19 395 GLU A C 1
ATOM 2912 O O . GLU A 1 395 ? 11.906 -5.867 10.547 1 95.19 395 GLU A O 1
ATOM 2917 N N . ASN A 1 396 ? 12.938 -6.898 8.797 1 97.31 396 ASN A N 1
ATOM 2918 C CA . ASN A 1 396 ? 12.117 -6.23 7.789 1 97.31 396 ASN A CA 1
ATOM 2919 C C . ASN A 1 396 ? 10.641 -6.535 7.977 1 97.31 396 ASN A C 1
ATOM 2921 O O . ASN A 1 396 ? 9.789 -5.664 7.762 1 97.31 396 ASN A O 1
ATOM 2925 N N . ARG A 1 397 ? 10.266 -7.766 8.336 1 95.56 397 ARG A N 1
ATOM 2926 C CA . ARG A 1 397 ? 8.875 -8.125 8.586 1 95.56 397 ARG A CA 1
ATOM 2927 C C . ARG A 1 397 ? 8.289 -7.281 9.711 1 95.56 397 ARG A C 1
ATOM 2929 O O . ARG A 1 397 ? 7.145 -6.824 9.625 1 95.56 397 ARG A O 1
ATOM 2936 N N . GLN A 1 398 ? 9.078 -7.07 10.742 1 93.19 398 GLN A N 1
ATOM 2937 C CA . GLN A 1 398 ? 8.648 -6.223 11.852 1 93.19 398 GLN A CA 1
ATOM 2938 C C . GLN A 1 398 ? 8.484 -4.773 11.398 1 93.19 398 GLN A C 1
ATOM 2940 O O . GLN A 1 398 ? 7.484 -4.129 11.719 1 93.19 398 GLN A O 1
ATOM 2945 N N . LEU A 1 399 ? 9.422 -4.316 10.633 1 95.69 399 LEU A N 1
ATOM 2946 C CA . LEU A 1 399 ? 9.445 -2.924 10.195 1 95.69 399 LEU A CA 1
ATOM 2947 C C . LEU A 1 399 ? 8.352 -2.658 9.164 1 95.69 399 LEU A C 1
ATOM 2949 O O . LEU A 1 399 ? 7.941 -1.511 8.969 1 95.69 399 LEU A O 1
ATOM 2953 N N . ALA A 1 400 ? 7.844 -3.729 8.531 1 95.75 400 ALA A N 1
ATOM 2954 C CA . ALA A 1 400 ? 6.828 -3.582 7.496 1 95.75 400 ALA A CA 1
ATOM 2955 C C . ALA A 1 400 ? 5.449 -3.355 8.102 1 95.75 400 ALA A C 1
ATOM 2957 O O . ALA A 1 400 ? 4.5 -3.008 7.398 1 95.75 400 ALA A O 1
ATOM 2958 N N . GLN A 1 401 ? 5.312 -3.502 9.406 1 94.75 401 GLN A N 1
ATOM 2959 C CA . GLN A 1 401 ? 4.074 -3.096 10.062 1 94.75 401 GLN A CA 1
ATOM 2960 C C . GLN A 1 401 ? 3.766 -1.626 9.797 1 94.75 401 GLN A C 1
ATOM 2962 O O . GLN A 1 401 ? 4.637 -0.767 9.938 1 94.75 401 GLN A O 1
ATOM 2967 N N . PRO A 1 402 ? 2.52 -1.349 9.414 1 96.31 402 PRO A N 1
ATOM 2968 C CA . PRO A 1 402 ? 2.246 0.032 9.008 1 96.31 402 PRO A CA 1
ATOM 2969 C C . PRO A 1 402 ? 2.264 1.008 10.18 1 96.31 402 PRO A C 1
ATOM 2971 O O . PRO A 1 402 ? 1.502 0.843 11.141 1 96.31 402 PRO A O 1
ATOM 2974 N N . ALA A 1 403 ? 3.057 2.078 10.078 1 95.75 403 ALA A N 1
ATOM 2975 C CA . ALA A 1 403 ? 3.123 3.137 11.078 1 95.75 403 ALA A CA 1
ATOM 2976 C C . ALA A 1 403 ? 1.855 3.986 11.07 1 95.75 403 ALA A C 1
ATOM 2978 O O . ALA A 1 403 ? 1.424 4.48 12.117 1 95.75 403 ALA A O 1
ATOM 2979 N N . VAL A 1 404 ? 1.227 4.125 9.969 1 94.56 404 VAL A N 1
ATOM 2980 C CA . VAL A 1 404 ? 0.097 5.027 9.758 1 94.56 404 VAL A CA 1
ATOM 2981 C C . VAL A 1 404 ? -1.063 4.617 10.664 1 94.56 404 VAL A C 1
ATOM 2983 O O . VAL A 1 404 ? -1.893 5.449 11.039 1 94.56 404 VAL A O 1
ATOM 2986 N N . THR A 1 405 ? -1.125 3.371 11.047 1 93.44 405 THR A N 1
ATOM 2987 C CA . THR A 1 405 ? -2.258 2.887 11.828 1 93.44 405 THR A CA 1
ATOM 2988 C C . THR A 1 405 ? -2.045 3.162 13.312 1 93.44 405 THR A C 1
ATOM 2990 O O . THR A 1 405 ? -2.922 2.883 14.133 1 93.44 405 THR A O 1
ATOM 2993 N N . ASP A 1 406 ? -0.923 3.828 13.57 1 86.38 406 ASP A N 1
ATOM 2994 C CA . ASP A 1 406 ? -0.673 4.246 14.945 1 86.38 406 ASP A CA 1
ATOM 2995 C C . ASP A 1 406 ? -1.39 5.555 15.266 1 86.38 406 ASP A C 1
ATOM 2997 O O . ASP A 1 406 ? -1.402 6.477 14.445 1 86.38 406 ASP A O 1
ATOM 3001 N N . ASN A 1 407 ? -2.377 5.539 16.062 1 79.38 407 ASN A N 1
ATOM 3002 C CA . ASN A 1 407 ? -3.182 6.73 16.312 1 79.38 407 ASN A CA 1
ATOM 3003 C C . ASN A 1 407 ? -3.059 7.207 17.75 1 79.38 407 ASN A C 1
ATOM 3005 O O . ASN A 1 407 ? -3.855 6.816 18.609 1 79.38 407 ASN A O 1
ATOM 3009 N N . PHE A 1 408 ? -2.104 8.148 17.953 1 80.19 408 PHE A N 1
ATOM 3010 C CA . PHE A 1 408 ? -1.906 8.75 19.266 1 80.19 408 PHE A CA 1
ATOM 3011 C C . PHE A 1 408 ? -2.488 10.156 19.297 1 80.19 408 PHE A C 1
ATOM 3013 O O . PHE A 1 408 ? -2.828 10.727 18.266 1 80.19 408 PHE A O 1
ATOM 3020 N N . VAL A 1 409 ? -2.695 10.602 20.484 1 83.69 409 VAL A N 1
ATOM 3021 C CA . VAL A 1 409 ? -3.287 11.914 20.703 1 83.69 409 VAL A CA 1
ATOM 3022 C C . VAL A 1 409 ? -2.268 12.836 21.375 1 83.69 409 VAL A C 1
ATOM 3024 O O . VAL A 1 409 ? -1.609 12.453 22.344 1 83.69 409 VAL A O 1
ATOM 3027 N N . THR A 1 410 ? -2.105 13.992 20.688 1 79.62 410 THR A N 1
ATOM 3028 C CA . THR A 1 410 ? -1.192 14.984 21.234 1 79.62 410 THR A CA 1
ATOM 3029 C C . THR A 1 410 ? -1.852 16.359 21.297 1 79.62 410 THR A C 1
ATOM 3031 O O . THR A 1 410 ? -2.982 16.531 20.844 1 79.62 410 THR A O 1
ATOM 3034 N N . SER A 1 411 ? -1.139 17.359 22.047 1 81.69 411 SER A N 1
ATOM 3035 C CA . SER A 1 411 ? -1.498 18.766 22.078 1 81.69 411 SER A CA 1
ATOM 3036 C C . SER A 1 411 ? -2.885 18.969 22.672 1 81.69 411 SER A C 1
ATOM 3038 O O . SER A 1 411 ? -3.736 19.625 22.078 1 81.69 411 SER A O 1
ATOM 3040 N N . GLY A 1 412 ? -3.25 18.297 23.734 1 76.44 412 GLY A N 1
ATOM 3041 C CA . GLY A 1 412 ? -4.52 18.484 24.422 1 76.44 412 GLY A CA 1
ATOM 3042 C C . GLY A 1 412 ? -5.719 18.125 23.562 1 76.44 412 GLY A C 1
ATOM 3043 O O . GLY A 1 412 ? -6.707 18.859 23.531 1 76.44 412 GLY A O 1
ATOM 3044 N N . LEU A 1 413 ? -5.641 17.156 22.641 1 83.19 413 LEU A N 1
ATOM 3045 C CA . LEU A 1 413 ? -6.719 16.594 21.844 1 83.19 413 LEU A CA 1
ATOM 3046 C C . LEU A 1 413 ? -6.938 17.391 20.562 1 83.19 413 LEU A C 1
ATOM 3048 O O . LEU A 1 413 ? -7.809 17.062 19.75 1 83.19 413 LEU A O 1
ATOM 3052 N N . GLN A 1 414 ? -6.086 18.438 20.391 1 83.62 414 GLN A N 1
ATOM 3053 C CA . GLN A 1 414 ? -6.172 19.172 19.141 1 83.62 414 GLN A CA 1
ATOM 3054 C C . GLN A 1 414 ? -5.562 18.375 17.984 1 83.62 414 GLN A C 1
ATOM 3056 O O . GLN A 1 414 ? -5.996 18.5 16.844 1 83.62 414 GLN A O 1
ATOM 3061 N N . GLU A 1 415 ? -4.535 17.656 18.312 1 87.75 415 GLU A N 1
ATOM 3062 C CA . GLU A 1 415 ? -3.92 16.719 17.375 1 87.75 415 GLU A CA 1
ATOM 3063 C C . GLU A 1 415 ? -4.289 15.273 17.734 1 87.75 415 GLU A C 1
ATOM 3065 O O . GLU A 1 415 ? -3.471 14.539 18.281 1 87.75 415 GLU A O 1
ATOM 3070 N N . ASP A 1 416 ? -5.508 14.914 17.297 1 92.12 416 ASP A N 1
ATOM 3071 C CA . ASP A 1 416 ? -6.102 13.672 17.781 1 92.12 416 ASP A CA 1
ATOM 3072 C C . ASP A 1 416 ? -6.105 12.609 16.688 1 92.12 416 ASP A C 1
ATOM 3074 O O . ASP A 1 416 ? -6.711 11.547 16.859 1 92.12 416 ASP A O 1
ATOM 3078 N N . HIS A 1 417 ? -5.531 12.883 15.617 1 94.06 417 HIS A N 1
ATOM 3079 C CA . HIS A 1 417 ? -5.25 11.922 14.555 1 94.06 417 HIS A CA 1
ATOM 3080 C C . HIS A 1 417 ? -3.971 12.289 13.805 1 94.06 417 HIS A C 1
ATOM 3082 O O . HIS A 1 417 ? -3.943 13.266 13.055 1 94.06 417 HIS A O 1
ATOM 3088 N N . LEU A 1 418 ? -2.979 11.5 14 1 93.12 418 LEU A N 1
ATOM 3089 C CA . LEU A 1 418 ? -1.652 11.789 13.469 1 93.12 418 LEU A CA 1
ATOM 3090 C C . LEU A 1 418 ? -1.273 10.773 12.391 1 93.12 418 LEU A C 1
ATOM 3092 O O . LEU A 1 418 ? -1.588 9.586 12.508 1 93.12 418 LEU A O 1
ATOM 3096 N N . SER A 1 419 ? -0.56 11.227 11.367 1 93.12 419 SER A N 1
ATOM 3097 C CA . SER A 1 419 ? -0.249 10.367 10.234 1 93.12 419 SER A CA 1
ATOM 3098 C C . SER A 1 419 ? 0.951 9.477 10.531 1 93.12 419 SER A C 1
ATOM 3100 O O . SER A 1 419 ? 1.166 8.469 9.852 1 93.12 419 SER A O 1
ATOM 3102 N N . MET A 1 420 ? 1.85 9.891 11.391 1 95.06 420 MET A N 1
ATOM 3103 C CA . MET A 1 420 ? 3.09 9.195 11.719 1 95.06 420 MET A CA 1
ATOM 3104 C C . MET A 1 420 ? 3.975 9.055 10.484 1 95.06 420 MET A C 1
ATOM 3106 O O . MET A 1 420 ? 4.672 8.055 10.328 1 95.06 420 MET A O 1
ATOM 3110 N N . GLY A 1 421 ? 3.92 10.078 9.641 1 96 421 GLY A N 1
ATOM 3111 C CA . GLY A 1 421 ? 4.609 10.016 8.359 1 96 421 GLY A CA 1
ATOM 3112 C C . GLY A 1 421 ? 6.117 9.953 8.492 1 96 421 GLY A C 1
ATOM 3113 O O . GLY A 1 421 ? 6.789 9.258 7.73 1 96 421 GLY A O 1
ATOM 3114 N N . THR A 1 422 ? 6.73 10.68 9.445 1 96.12 422 THR A N 1
ATOM 3115 C CA . THR A 1 422 ? 8.18 10.656 9.648 1 96.12 422 THR A CA 1
ATOM 3116 C C . THR A 1 422 ? 8.633 9.266 10.094 1 96.12 422 THR A C 1
ATOM 3118 O O . THR A 1 422 ? 9.625 8.742 9.594 1 96.12 422 THR A O 1
ATOM 3121 N N . ASN A 1 423 ? 7.871 8.648 11 1 95.25 423 ASN A N 1
ATOM 3122 C CA . ASN A 1 423 ? 8.18 7.293 11.438 1 95.25 423 ASN A CA 1
ATOM 3123 C C . ASN A 1 423 ? 8.117 6.301 10.281 1 95.25 423 ASN A C 1
ATOM 3125 O O . ASN A 1 423 ? 8.953 5.406 10.172 1 95.25 423 ASN A O 1
ATOM 3129 N N . ALA A 1 424 ? 7.062 6.441 9.484 1 97.38 424 ALA A N 1
ATOM 3130 C CA . ALA A 1 424 ? 6.902 5.578 8.32 1 97.38 424 ALA A CA 1
ATOM 3131 C C . ALA A 1 424 ? 8.102 5.691 7.379 1 97.38 424 ALA A C 1
ATOM 3133 O O . ALA A 1 424 ? 8.625 4.68 6.906 1 97.38 424 ALA A O 1
ATOM 3134 N N . ALA A 1 425 ? 8.562 6.922 7.121 1 97.94 425 ALA A N 1
ATOM 3135 C CA . ALA A 1 425 ? 9.688 7.156 6.223 1 97.94 425 ALA A CA 1
ATOM 3136 C C . ALA A 1 425 ? 10.984 6.613 6.816 1 97.94 425 ALA A C 1
ATOM 3138 O O . ALA A 1 425 ? 11.797 6.008 6.109 1 97.94 425 ALA A O 1
ATOM 3139 N N . LEU A 1 426 ? 11.211 6.836 8.109 1 97.5 426 LEU A N 1
ATOM 3140 C CA . LEU A 1 426 ? 12.445 6.402 8.758 1 97.5 426 LEU A CA 1
ATOM 3141 C C . LEU A 1 426 ? 12.539 4.879 8.773 1 97.5 426 LEU A C 1
ATOM 3143 O O . LEU A 1 426 ? 13.602 4.316 8.508 1 97.5 426 LEU A O 1
ATOM 3147 N N . LYS A 1 427 ? 11.445 4.195 9.117 1 96.94 427 LYS A N 1
ATOM 3148 C CA . LYS A 1 427 ? 11.5 2.736 9.102 1 96.94 427 LYS A CA 1
ATOM 3149 C C . LYS A 1 427 ? 11.727 2.207 7.688 1 96.94 427 LYS A C 1
ATOM 3151 O O . LYS A 1 427 ? 12.383 1.183 7.5 1 96.94 427 LYS A O 1
ATOM 3156 N N . LEU A 1 428 ? 11.148 2.879 6.684 1 98.56 428 LEU A N 1
ATOM 3157 C CA . LEU A 1 428 ? 11.391 2.504 5.297 1 98.56 428 LEU A CA 1
ATOM 3158 C C . LEU A 1 428 ? 12.883 2.543 4.98 1 98.56 428 LEU A C 1
ATOM 3160 O O . LEU A 1 428 ? 13.406 1.643 4.32 1 98.56 428 LEU A O 1
ATOM 3164 N N . HIS A 1 429 ? 13.586 3.609 5.422 1 98.56 429 HIS A N 1
ATOM 3165 C CA . HIS A 1 429 ? 15.023 3.703 5.188 1 98.56 429 HIS A CA 1
ATOM 3166 C C . HIS A 1 429 ? 15.758 2.518 5.805 1 98.56 429 HIS A C 1
ATOM 3168 O O . HIS A 1 429 ? 16.719 2.002 5.219 1 98.56 429 HIS A O 1
ATOM 3174 N N . LYS A 1 430 ? 15.328 2.096 6.98 1 98 430 LYS A N 1
ATOM 3175 C CA . LYS A 1 430 ? 15.938 0.93 7.613 1 98 430 LYS A CA 1
ATOM 3176 C C . LYS A 1 430 ? 15.703 -0.331 6.785 1 98 430 LYS A C 1
ATOM 3178 O O . LYS A 1 430 ? 16.609 -1.152 6.629 1 98 430 LYS A O 1
ATOM 3183 N N . VAL A 1 431 ? 14.477 -0.512 6.27 1 98.75 431 VAL A N 1
ATOM 3184 C CA . VAL A 1 431 ? 14.148 -1.652 5.422 1 98.75 431 VAL A CA 1
ATOM 3185 C C . VAL A 1 431 ? 15.031 -1.635 4.172 1 98.75 431 VAL A C 1
ATOM 3187 O O . VAL A 1 431 ? 15.516 -2.68 3.73 1 98.75 431 VAL A O 1
ATOM 3190 N N . LEU A 1 432 ? 15.203 -0.462 3.594 1 98.75 432 LEU A N 1
ATOM 3191 C CA . LEU A 1 432 ? 16.047 -0.31 2.41 1 98.75 432 LEU A CA 1
ATOM 3192 C C . LEU A 1 432 ? 17.484 -0.716 2.707 1 98.75 432 LEU A C 1
ATOM 3194 O O . LEU A 1 432 ? 18.125 -1.395 1.898 1 98.75 432 LEU A O 1
ATOM 3198 N N . ASP A 1 433 ? 17.984 -0.323 3.871 1 98.31 433 ASP A N 1
ATOM 3199 C CA . ASP A 1 433 ? 19.344 -0.694 4.273 1 98.31 433 ASP A CA 1
ATOM 3200 C C . ASP A 1 433 ? 19.469 -2.205 4.449 1 98.31 433 ASP A C 1
ATOM 3202 O O . ASP A 1 433 ? 20.422 -2.814 3.965 1 98.31 433 ASP A O 1
ATOM 3206 N N . ASN A 1 434 ? 18.5 -2.752 5.18 1 98.62 434 ASN A N 1
ATOM 3207 C CA . ASN A 1 434 ? 18.484 -4.199 5.375 1 98.62 434 ASN A CA 1
ATOM 3208 C C . ASN A 1 434 ? 18.438 -4.945 4.047 1 98.62 434 ASN A C 1
ATOM 3210 O O . ASN A 1 434 ? 19.172 -5.914 3.846 1 98.62 434 ASN A O 1
ATOM 3214 N N . THR A 1 435 ? 17.594 -4.527 3.141 1 98.81 435 THR A N 1
ATOM 3215 C CA . THR A 1 435 ? 17.406 -5.203 1.861 1 98.81 435 THR A CA 1
ATOM 3216 C C . THR A 1 435 ? 18.656 -5.066 0.992 1 98.81 435 THR A C 1
ATOM 3218 O O . THR A 1 435 ? 19 -5.984 0.248 1 98.81 435 THR A O 1
ATOM 3221 N N . THR A 1 436 ? 19.328 -3.924 1.114 1 98.75 436 THR A N 1
ATOM 3222 C CA . THR A 1 436 ? 20.625 -3.777 0.44 1 98.75 436 THR A CA 1
ATOM 3223 C C . THR A 1 436 ? 21.594 -4.867 0.882 1 98.75 436 THR A C 1
ATOM 3225 O O . THR A 1 436 ? 22.25 -5.488 0.051 1 98.75 436 THR A O 1
ATOM 3228 N N . GLN A 1 437 ? 21.641 -5.121 2.182 1 98.44 437 GLN A N 1
ATOM 3229 C CA . GLN A 1 437 ? 22.516 -6.16 2.719 1 98.44 437 GLN A CA 1
ATOM 3230 C C . GLN A 1 437 ? 22.078 -7.543 2.24 1 98.44 437 GLN A C 1
ATOM 3232 O O . GLN A 1 437 ? 22.922 -8.367 1.887 1 98.44 437 GLN A O 1
ATOM 3237 N N . ILE A 1 438 ? 20.812 -7.82 2.211 1 98.69 438 ILE A N 1
ATOM 3238 C CA . ILE A 1 438 ? 20.297 -9.109 1.788 1 98.69 438 ILE A CA 1
ATOM 3239 C C . ILE A 1 438 ? 20.656 -9.375 0.331 1 98.69 438 ILE A C 1
ATOM 3241 O O . ILE A 1 438 ? 21.172 -10.445 -0.004 1 98.69 438 ILE A O 1
ATOM 3245 N N . LEU A 1 439 ? 20.422 -8.383 -0.543 1 98.81 439 LEU A N 1
ATOM 3246 C CA . LEU A 1 439 ? 20.75 -8.516 -1.957 1 98.81 439 LEU A CA 1
ATOM 3247 C C . LEU A 1 439 ? 22.266 -8.625 -2.15 1 98.81 439 LEU A C 1
ATOM 3249 O O . LEU A 1 439 ? 22.719 -9.336 -3.045 1 98.81 439 LEU A O 1
ATOM 3253 N N . ALA A 1 440 ? 23 -7.898 -1.293 1 98.69 440 ALA A N 1
ATOM 3254 C CA . ALA A 1 440 ? 24.469 -7.992 -1.354 1 98.69 440 ALA A CA 1
ATOM 3255 C C . ALA A 1 440 ? 24.922 -9.414 -1.065 1 98.69 440 ALA A C 1
ATOM 3257 O O . ALA A 1 440 ? 25.859 -9.914 -1.706 1 98.69 440 ALA A O 1
ATOM 3258 N N . ILE A 1 441 ? 24.328 -10.023 -0.108 1 98.38 441 ILE A N 1
ATOM 3259 C CA . ILE A 1 441 ? 24.672 -11.398 0.25 1 98.38 441 ILE A CA 1
ATOM 3260 C C . ILE A 1 441 ? 24.297 -12.336 -0.896 1 98.38 441 ILE A C 1
ATOM 3262 O O . ILE A 1 441 ? 25.078 -13.203 -1.273 1 98.38 441 ILE A O 1
ATOM 3266 N N . GLU A 1 442 ? 23.094 -12.18 -1.484 1 98.69 442 GLU A N 1
ATOM 3267 C CA . GLU A 1 442 ? 22.719 -13 -2.631 1 98.69 442 GLU A CA 1
ATOM 3268 C C . GLU A 1 442 ? 23.688 -12.805 -3.791 1 98.69 442 GLU A C 1
ATOM 3270 O O . GLU A 1 442 ? 24.031 -13.766 -4.484 1 98.69 442 GLU A O 1
ATOM 3275 N N . TYR A 1 443 ? 24.109 -11.539 -4.031 1 98.62 443 TYR A N 1
ATOM 3276 C CA . TYR A 1 443 ? 25.062 -11.219 -5.086 1 98.62 443 TYR A CA 1
ATOM 3277 C C . TYR A 1 443 ? 26.375 -11.984 -4.891 1 98.62 443 TYR A C 1
ATOM 3279 O O . TYR A 1 443 ? 26.891 -12.586 -5.836 1 98.62 443 TYR A O 1
ATOM 3287 N N . LEU A 1 444 ? 26.812 -12.023 -3.684 1 97.94 444 LEU A N 1
ATOM 3288 C CA . LEU A 1 444 ? 28.031 -12.742 -3.33 1 97.94 444 LEU A CA 1
ATOM 3289 C C . LEU A 1 444 ? 27.891 -14.234 -3.623 1 97.94 444 LEU A C 1
ATOM 3291 O O . LEU A 1 444 ? 28.797 -14.836 -4.211 1 97.94 444 LEU A O 1
ATOM 3295 N N . LEU A 1 445 ? 26.828 -14.75 -3.217 1 98 445 LEU A N 1
ATOM 3296 C CA . LEU A 1 445 ? 26.609 -16.188 -3.352 1 98 445 LEU A CA 1
ATOM 3297 C C . LEU A 1 445 ? 26.422 -16.578 -4.812 1 98 445 LEU A C 1
ATOM 3299 O O . LEU A 1 445 ? 26.953 -17.594 -5.266 1 98 445 LEU A O 1
ATOM 3303 N N . ALA A 1 446 ? 25.656 -15.742 -5.52 1 98.38 446 ALA A N 1
ATOM 3304 C CA . ALA A 1 446 ? 25.453 -16 -6.941 1 98.38 446 ALA A CA 1
ATOM 3305 C C . ALA A 1 446 ? 26.781 -15.938 -7.695 1 98.38 446 ALA A C 1
ATOM 3307 O O . ALA A 1 446 ? 27.062 -16.781 -8.555 1 98.38 446 ALA A O 1
ATOM 3308 N N . ALA A 1 447 ? 27.578 -14.953 -7.383 1 98.06 447 ALA A N 1
ATOM 3309 C CA . ALA A 1 447 ? 28.891 -14.82 -8.016 1 98.06 447 ALA A CA 1
ATOM 3310 C C . ALA A 1 447 ? 29.766 -16.031 -7.691 1 98.06 447 ALA A C 1
ATOM 3312 O O . ALA A 1 447 ? 30.484 -16.516 -8.562 1 98.06 447 ALA A O 1
ATOM 3313 N N . GLN A 1 448 ? 29.75 -16.453 -6.461 1 97.12 448 GLN A N 1
ATOM 3314 C CA . GLN A 1 448 ? 30.516 -17.625 -6.074 1 97.12 448 GLN A CA 1
ATOM 3315 C C . GLN A 1 448 ? 30.047 -18.875 -6.812 1 97.12 448 GLN A C 1
ATOM 3317 O O . GLN A 1 448 ? 30.844 -19.703 -7.219 1 97.12 448 GLN A O 1
ATOM 3322 N N . ALA A 1 449 ? 28.75 -19.031 -6.934 1 97.44 449 ALA A N 1
ATOM 3323 C CA . ALA A 1 449 ? 28.203 -20.141 -7.695 1 97.44 449 ALA A CA 1
ATOM 3324 C C . ALA A 1 449 ? 28.734 -20.156 -9.125 1 97.44 449 ALA A C 1
ATOM 3326 O O . ALA A 1 449 ? 29.016 -21.219 -9.68 1 97.44 449 ALA A O 1
ATOM 3327 N N . PHE A 1 450 ? 28.891 -18.984 -9.719 1 97.69 450 PHE A N 1
ATOM 3328 C CA . PHE A 1 450 ? 29.375 -18.859 -11.086 1 97.69 450 PHE A CA 1
ATOM 3329 C C . PHE A 1 450 ? 30.781 -19.422 -11.211 1 97.69 450 PHE A C 1
ATOM 3331 O O . PHE A 1 450 ? 31.156 -19.953 -12.258 1 97.69 450 PHE A O 1
ATOM 3338 N N . GLU A 1 451 ? 31.594 -19.359 -10.141 1 96.19 451 GLU A N 1
ATOM 3339 C CA . GLU A 1 451 ? 32.969 -19.906 -10.164 1 96.19 451 GLU A CA 1
ATOM 3340 C C . GLU A 1 451 ? 32.938 -21.391 -10.453 1 96.19 451 GLU A C 1
ATOM 3342 O O . GLU A 1 451 ? 33.875 -21.922 -11.078 1 96.19 451 GLU A O 1
ATOM 3347 N N . PHE A 1 452 ? 31.984 -22.031 -10.047 1 94.88 452 PHE A N 1
ATOM 3348 C CA . PHE A 1 452 ? 31.891 -23.469 -10.219 1 94.88 452 PHE A CA 1
ATOM 3349 C C . PHE A 1 452 ? 31.281 -23.812 -11.562 1 94.88 452 PHE A C 1
ATOM 3351 O O . PHE A 1 452 ? 31.266 -24.984 -11.969 1 94.88 452 PHE A O 1
ATOM 3358 N N . LEU A 1 453 ? 30.766 -22.781 -12.266 1 95.25 453 LEU A N 1
ATOM 3359 C CA . LEU A 1 453 ? 30.031 -23.016 -13.5 1 95.25 453 LEU A CA 1
ATOM 3360 C C . LEU A 1 453 ? 30.703 -22.328 -14.68 1 95.25 453 LEU A C 1
ATOM 3362 O O . LEU A 1 453 ? 30.172 -22.297 -15.781 1 95.25 453 LEU A O 1
ATOM 3366 N N . LYS A 1 454 ? 31.812 -21.766 -14.461 1 91.81 454 LYS A N 1
ATOM 3367 C CA . LYS A 1 454 ? 32.438 -20.812 -15.391 1 91.81 454 LYS A CA 1
ATOM 3368 C C . LYS A 1 454 ? 32.969 -21.547 -16.625 1 91.81 454 LYS A C 1
ATOM 3370 O O . LYS A 1 454 ? 33.469 -20.906 -17.547 1 91.81 454 LYS A O 1
ATOM 3375 N N . SER A 1 455 ? 32.812 -22.797 -16.688 1 92.44 455 SER A N 1
ATOM 3376 C CA . SER A 1 455 ? 33.125 -23.531 -17.922 1 92.44 455 SER A CA 1
ATOM 3377 C C . SER A 1 455 ? 32.094 -23.234 -19 1 92.44 455 SER A C 1
ATOM 3379 O O . SER A 1 455 ? 32.312 -23.5 -20.188 1 92.44 455 SER A O 1
ATOM 3381 N N . GLN A 1 456 ? 30.953 -22.703 -18.641 1 93.81 456 GLN A N 1
ATOM 3382 C CA . GLN A 1 456 ? 29.875 -22.312 -19.547 1 93.81 456 GLN A CA 1
ATOM 3383 C C . GLN A 1 456 ? 29.797 -20.781 -19.688 1 93.81 456 GLN A C 1
ATOM 3385 O O . GLN A 1 456 ? 30.156 -20.062 -18.766 1 93.81 456 GLN A O 1
ATOM 3390 N N . ARG A 1 457 ? 29.297 -20.344 -20.828 1 96 457 ARG A N 1
ATOM 3391 C CA . ARG A 1 457 ? 29.094 -18.922 -21.016 1 96 457 ARG A CA 1
ATOM 3392 C C . ARG A 1 457 ? 27.844 -18.438 -20.266 1 96 457 ARG A C 1
ATOM 3394 O O . ARG A 1 457 ? 26.797 -19.078 -20.344 1 96 457 ARG A O 1
ATOM 3401 N N . PHE A 1 458 ? 28.031 -17.406 -19.594 1 97.12 458 PHE A N 1
ATOM 3402 C CA . PHE A 1 458 ? 26.922 -16.812 -18.859 1 97.12 458 PHE A CA 1
ATOM 3403 C C . PHE A 1 458 ? 26.188 -15.781 -19.719 1 97.12 458 PHE A C 1
ATOM 3405 O O . PHE A 1 458 ? 26.672 -15.43 -20.812 1 97.12 458 PHE A O 1
ATOM 3412 N N . GLY A 1 459 ? 24.969 -15.414 -19.312 1 97.06 459 GLY A N 1
ATOM 3413 C CA . GLY A 1 459 ? 24.266 -14.352 -20 1 97.06 459 GLY A CA 1
ATOM 3414 C C . GLY A 1 459 ? 25.047 -13.055 -20.078 1 97.06 459 GLY A C 1
ATOM 3415 O O . GLY A 1 459 ? 25.891 -12.789 -19.203 1 97.06 459 GLY A O 1
ATOM 3416 N N . VAL A 1 460 ? 24.734 -12.234 -21 1 96.38 460 VAL A N 1
ATOM 3417 C CA . VAL A 1 460 ? 25.5 -11.023 -21.25 1 96.38 460 VAL A CA 1
ATOM 3418 C C . VAL A 1 460 ? 25.438 -10.117 -20.016 1 96.38 460 VAL A C 1
ATOM 3420 O O . VAL A 1 460 ? 26.469 -9.578 -19.578 1 96.38 460 VAL A O 1
ATOM 3423 N N . GLY A 1 461 ? 24.25 -9.961 -19.547 1 97.06 461 GLY A N 1
ATOM 3424 C CA . GLY A 1 461 ? 24.094 -9.094 -18.375 1 97.06 461 GLY A CA 1
ATOM 3425 C C . GLY A 1 461 ? 24.641 -9.711 -17.109 1 97.06 461 GLY A C 1
ATOM 3426 O O . GLY A 1 461 ? 25.266 -9.023 -16.297 1 97.06 461 GLY A O 1
ATOM 3427 N N . THR A 1 462 ? 24.391 -11.039 -16.891 1 97.94 462 THR A N 1
ATOM 3428 C CA . THR A 1 462 ? 24.844 -11.703 -15.672 1 97.94 462 THR A CA 1
ATOM 3429 C C . THR A 1 462 ? 26.359 -11.859 -15.656 1 97.94 462 THR A C 1
ATOM 3431 O O . THR A 1 462 ? 26.984 -11.781 -14.594 1 97.94 462 THR A O 1
ATOM 3434 N N . ASP A 1 463 ? 26.922 -12.07 -16.828 1 97.62 463 ASP A N 1
ATOM 3435 C CA . ASP A 1 463 ? 28.375 -12.117 -16.938 1 97.62 463 ASP A CA 1
ATOM 3436 C C . ASP A 1 463 ? 29 -10.781 -16.531 1 97.62 463 ASP A C 1
ATOM 3438 O O . ASP A 1 463 ? 29.984 -10.75 -15.805 1 97.62 463 ASP A O 1
ATOM 3442 N N . ALA A 1 464 ? 28.391 -9.711 -17.062 1 97.44 464 ALA A N 1
ATOM 3443 C CA . ALA A 1 464 ? 28.875 -8.375 -16.719 1 97.44 464 ALA A CA 1
ATOM 3444 C C . ALA A 1 464 ? 28.812 -8.133 -15.211 1 97.44 464 ALA A C 1
ATOM 3446 O O . ALA A 1 464 ? 29.734 -7.547 -14.633 1 97.44 464 ALA A O 1
ATOM 3447 N N . ALA A 1 465 ? 27.734 -8.523 -14.602 1 98.19 465 ALA A N 1
ATOM 3448 C CA . ALA A 1 465 ? 27.562 -8.344 -13.164 1 98.19 465 ALA A CA 1
ATOM 3449 C C . ALA A 1 465 ? 28.578 -9.164 -12.383 1 98.19 465 ALA A C 1
ATOM 3451 O O . ALA A 1 465 ? 29.125 -8.703 -11.375 1 98.19 465 ALA A O 1
ATOM 3452 N N . TRP A 1 466 ? 28.797 -10.406 -12.812 1 98.12 466 TRP A N 1
ATOM 3453 C CA . TRP A 1 466 ? 29.781 -11.289 -12.188 1 98.12 466 TRP A CA 1
ATOM 3454 C C . TRP A 1 466 ? 31.172 -10.664 -12.219 1 98.12 466 TRP A C 1
ATOM 3456 O O . TRP A 1 466 ? 31.844 -10.555 -11.188 1 98.12 466 TRP A O 1
ATOM 3466 N N . ARG A 1 467 ? 31.547 -10.219 -13.367 1 97.31 467 ARG A N 1
ATOM 3467 C CA . ARG A 1 467 ? 32.875 -9.617 -13.547 1 97.31 467 ARG A CA 1
ATOM 3468 C C . ARG A 1 467 ? 33 -8.352 -12.711 1 97.31 467 ARG A C 1
ATOM 3470 O O . ARG A 1 467 ? 34.062 -8.086 -12.148 1 97.31 467 ARG A O 1
ATOM 3477 N N . LEU A 1 468 ? 31.953 -7.641 -12.719 1 97.5 468 LEU A N 1
ATOM 3478 C CA . LEU A 1 468 ? 31.953 -6.398 -11.953 1 97.5 468 LEU A CA 1
ATOM 3479 C C . LEU A 1 468 ? 32.25 -6.664 -10.484 1 97.5 468 LEU A C 1
ATOM 3481 O O . LEU A 1 468 ? 33.094 -5.996 -9.883 1 97.5 468 LEU A O 1
ATOM 3485 N N . LEU A 1 469 ? 31.516 -7.621 -9.867 1 98.12 469 LEU A N 1
ATOM 3486 C CA . LEU A 1 469 ? 31.734 -7.914 -8.453 1 98.12 469 LEU A CA 1
ATOM 3487 C C . LEU A 1 469 ? 33.156 -8.406 -8.211 1 98.12 469 LEU A C 1
ATOM 3489 O O . LEU A 1 469 ? 33.75 -8.094 -7.184 1 98.12 469 LEU A O 1
ATOM 3493 N N . ARG A 1 470 ? 33.719 -9.188 -9.109 1 97.62 470 ARG A N 1
ATOM 3494 C CA . ARG A 1 470 ? 35.031 -9.812 -8.961 1 97.62 470 ARG A CA 1
ATOM 3495 C C . ARG A 1 470 ? 36.156 -8.766 -9.062 1 97.62 470 ARG A C 1
ATOM 3497 O O . ARG A 1 470 ? 37.281 -9.047 -8.711 1 97.62 470 ARG A O 1
ATOM 3504 N N . GLU A 1 471 ? 35.781 -7.582 -9.523 1 96.75 471 GLU A N 1
ATOM 3505 C CA . GLU A 1 471 ? 36.75 -6.492 -9.469 1 96.75 471 GLU A CA 1
ATOM 3506 C C . GLU A 1 471 ? 37.094 -6.129 -8.023 1 96.75 471 GLU A C 1
ATOM 3508 O O . GLU A 1 471 ? 38.188 -5.605 -7.75 1 96.75 471 GLU A O 1
ATOM 3513 N N . THR A 1 472 ? 36.219 -6.453 -7.113 1 95.56 472 THR A N 1
ATOM 3514 C CA . THR A 1 472 ? 36.438 -5.977 -5.75 1 95.56 472 THR A CA 1
ATOM 3515 C C . THR A 1 472 ? 36.375 -7.133 -4.758 1 95.56 472 THR A C 1
ATOM 3517 O O . THR A 1 472 ? 36.938 -7.051 -3.666 1 95.56 472 THR A O 1
ATOM 3520 N N . VAL A 1 473 ? 35.656 -8.219 -5.062 1 97.12 473 VAL A N 1
ATOM 3521 C CA . VAL A 1 473 ? 35.531 -9.367 -4.18 1 97.12 473 VAL A CA 1
ATOM 3522 C C . VAL A 1 473 ? 36.062 -10.617 -4.871 1 97.12 473 VAL A C 1
ATOM 3524 O O . VAL A 1 473 ? 35.469 -11.133 -5.812 1 97.12 473 VAL A O 1
ATOM 3527 N N . PRO A 1 474 ? 37.156 -11.133 -4.422 1 96.12 474 PRO A N 1
ATOM 3528 C CA . PRO A 1 474 ? 37.719 -12.32 -5.055 1 96.12 474 PRO A CA 1
ATOM 3529 C C . PRO A 1 474 ? 36.875 -13.578 -4.805 1 96.12 474 PRO A C 1
ATOM 3531 O O . PRO A 1 474 ? 36.062 -13.609 -3.877 1 96.12 474 PRO A O 1
ATOM 3534 N N . PRO A 1 475 ? 37.031 -14.594 -5.668 1 95.44 475 PRO A N 1
ATOM 3535 C CA . PRO A 1 475 ? 36.375 -15.867 -5.402 1 95.44 475 PRO A CA 1
ATOM 3536 C C . PRO A 1 475 ? 36.688 -16.438 -4.02 1 95.44 475 PRO A C 1
ATOM 3538 O O . PRO A 1 475 ? 37.719 -16.078 -3.434 1 95.44 475 PRO A O 1
ATOM 3541 N N . TYR A 1 476 ? 35.812 -17.203 -3.469 1 92.12 476 TYR A N 1
ATOM 3542 C CA . TYR A 1 476 ? 35.906 -17.75 -2.119 1 92.12 476 TYR A CA 1
ATOM 3543 C C . TYR A 1 476 ? 36.375 -19.203 -2.148 1 92.12 476 TYR A C 1
ATOM 3545 O O . TYR A 1 476 ? 35.562 -20.125 -2.029 1 92.12 476 TYR A O 1
ATOM 3553 N N . ASP A 1 477 ? 37.656 -19.531 -2.16 1 88.12 477 ASP A N 1
ATOM 3554 C CA . ASP A 1 477 ? 38.219 -20.875 -2.275 1 88.12 477 ASP A CA 1
ATOM 3555 C C . ASP A 1 477 ? 38.406 -21.516 -0.901 1 88.12 477 ASP A C 1
ATOM 3557 O O . ASP A 1 477 ? 38.188 -22.719 -0.737 1 88.12 477 ASP A O 1
ATOM 3561 N N . VAL A 1 478 ? 38.875 -20.688 0.078 1 88.25 478 VAL A N 1
ATOM 3562 C CA . VAL A 1 478 ? 39.062 -21.109 1.46 1 88.25 478 VAL A CA 1
ATOM 3563 C C . VAL A 1 478 ? 38.344 -20.156 2.402 1 88.25 478 VAL A C 1
ATOM 3565 O O . VAL A 1 478 ? 38.125 -18.984 2.074 1 88.25 478 VAL A O 1
ATOM 3568 N N . ASP A 1 479 ? 37.938 -20.766 3.549 1 90.12 479 ASP A N 1
ATOM 3569 C CA . ASP A 1 479 ? 37.219 -19.953 4.52 1 90.12 479 ASP A CA 1
ATOM 3570 C C . ASP A 1 479 ? 38 -18.688 4.863 1 90.12 479 ASP A C 1
ATOM 3572 O O . ASP A 1 479 ? 39.219 -18.75 5.074 1 90.12 479 ASP A O 1
ATOM 3576 N N . ARG A 1 480 ? 37.344 -17.5 4.797 1 91.69 480 ARG A N 1
ATOM 3577 C CA . ARG A 1 480 ? 37.875 -16.234 5.285 1 91.69 480 ARG A CA 1
ATOM 3578 C C . ARG A 1 480 ? 36.781 -15.359 5.875 1 91.69 480 ARG A C 1
ATOM 3580 O O . ARG A 1 480 ? 35.594 -15.719 5.805 1 91.69 480 ARG A O 1
ATOM 3587 N N . TRP A 1 481 ? 37.25 -14.32 6.547 1 90.88 481 TRP A N 1
ATOM 3588 C CA . TRP A 1 481 ? 36.344 -13.367 7.152 1 90.88 481 TRP A CA 1
ATOM 3589 C C . TRP A 1 481 ? 35.406 -12.766 6.102 1 90.88 481 TRP A C 1
ATOM 3591 O O . TRP A 1 481 ? 35.844 -11.984 5.254 1 90.88 481 TRP A O 1
ATOM 3601 N N . LEU A 1 482 ? 34.062 -13.125 6.125 1 92.75 482 LEU A N 1
ATOM 3602 C CA . LEU A 1 482 ? 33.125 -12.844 5.039 1 92.75 482 LEU A CA 1
ATOM 3603 C C . LEU A 1 482 ? 32.5 -11.461 5.203 1 92.75 482 LEU A C 1
ATOM 3605 O O . LEU A 1 482 ? 31.969 -10.898 4.246 1 92.75 482 LEU A O 1
ATOM 3609 N N . ALA A 1 483 ? 32.562 -10.883 6.43 1 92.69 483 ALA A N 1
ATOM 3610 C CA . ALA A 1 483 ? 31.891 -9.609 6.691 1 92.69 483 ALA A CA 1
ATOM 3611 C C . ALA A 1 483 ? 32.406 -8.516 5.766 1 92.69 483 ALA A C 1
ATOM 3613 O O . ALA A 1 483 ? 31.641 -7.73 5.211 1 92.69 483 ALA A O 1
ATOM 3614 N N . PRO A 1 484 ? 33.719 -8.438 5.512 1 95.06 484 PRO A N 1
ATOM 3615 C CA . PRO A 1 484 ? 34.219 -7.426 4.578 1 95.06 484 PRO A CA 1
ATOM 3616 C C . PRO A 1 484 ? 33.719 -7.641 3.15 1 95.06 484 PRO A C 1
ATOM 3618 O O . PRO A 1 484 ? 33.5 -6.676 2.414 1 95.06 484 PRO A O 1
ATOM 3621 N N . ASP A 1 485 ? 33.531 -8.891 2.709 1 96.31 485 ASP A N 1
ATOM 3622 C CA . ASP A 1 485 ? 33 -9.195 1.382 1 96.31 485 ASP A CA 1
ATOM 3623 C C . ASP A 1 485 ? 31.578 -8.711 1.238 1 96.31 485 ASP A C 1
ATOM 3625 O O . ASP A 1 485 ? 31.203 -8.156 0.203 1 96.31 485 ASP A O 1
ATOM 3629 N N . ILE A 1 486 ? 30.828 -8.977 2.303 1 96.31 486 ILE A N 1
ATOM 3630 C CA . ILE A 1 486 ? 29.438 -8.492 2.303 1 96.31 486 ILE A CA 1
ATOM 3631 C C . ILE A 1 486 ? 29.422 -6.969 2.186 1 96.31 486 ILE A C 1
ATOM 3633 O O . ILE A 1 486 ? 28.672 -6.41 1.393 1 96.31 486 ILE A O 1
ATOM 3637 N N . ALA A 1 487 ? 30.266 -6.301 2.941 1 96.69 487 ALA A N 1
ATOM 3638 C CA . ALA A 1 487 ? 30.344 -4.84 2.926 1 96.69 487 ALA A CA 1
ATOM 3639 C C . ALA A 1 487 ? 30.734 -4.328 1.543 1 96.69 487 ALA A C 1
ATOM 3641 O O . ALA A 1 487 ? 30.203 -3.318 1.076 1 96.69 487 ALA A O 1
ATOM 3642 N N . SER A 1 488 ? 31.688 -5.004 0.918 1 97.31 488 SER A N 1
ATOM 3643 C CA . SER A 1 488 ? 32.125 -4.625 -0.419 1 97.31 488 SER A CA 1
ATOM 3644 C C . SER A 1 488 ? 31.016 -4.805 -1.443 1 97.31 488 SER A C 1
ATOM 3646 O O . SER A 1 488 ? 30.812 -3.955 -2.314 1 97.31 488 SER A O 1
ATOM 3648 N N . SER A 1 489 ? 30.344 -5.914 -1.355 1 98.06 489 SER A N 1
ATOM 3649 C CA . SER A 1 489 ? 29.203 -6.172 -2.236 1 98.06 489 SER A CA 1
ATOM 3650 C C . SER A 1 489 ? 28.125 -5.113 -2.061 1 98.06 489 SER A C 1
ATOM 3652 O O . SER A 1 489 ? 27.562 -4.621 -3.041 1 98.06 489 SER A O 1
ATOM 3654 N N . ALA A 1 490 ? 27.797 -4.777 -0.834 1 98.19 490 ALA A N 1
ATOM 3655 C CA . ALA A 1 490 ? 26.797 -3.746 -0.544 1 98.19 490 ALA A CA 1
ATOM 3656 C C . ALA A 1 490 ? 27.219 -2.402 -1.132 1 98.19 490 ALA A C 1
ATOM 3658 O O . ALA A 1 490 ? 26.391 -1.639 -1.615 1 98.19 490 ALA A O 1
ATOM 3659 N N . LYS A 1 491 ? 28.5 -2.107 -1.062 1 97.62 491 LYS A N 1
ATOM 3660 C CA . LYS A 1 491 ? 29.016 -0.872 -1.64 1 97.62 491 LYS A CA 1
ATOM 3661 C C . LYS A 1 491 ? 28.781 -0.826 -3.146 1 97.62 491 LYS A C 1
ATOM 3663 O O . LYS A 1 491 ? 28.453 0.229 -3.697 1 97.62 491 LYS A O 1
ATOM 3668 N N . VAL A 1 492 ? 28.953 -1.94 -3.816 1 97.75 492 VAL A N 1
ATOM 3669 C CA . VAL A 1 492 ? 28.688 -2.039 -5.246 1 97.75 492 VAL A CA 1
ATOM 3670 C C . VAL A 1 492 ? 27.234 -1.697 -5.523 1 97.75 492 VAL A C 1
ATOM 3672 O O . VAL A 1 492 ? 26.922 -0.941 -6.449 1 97.75 492 VAL A O 1
ATOM 3675 N N . LEU A 1 493 ? 26.344 -2.24 -4.699 1 98.12 493 LEU A N 1
ATOM 3676 C CA . LEU A 1 493 ? 24.906 -2.037 -4.902 1 98.12 493 LEU A CA 1
ATOM 3677 C C . LEU A 1 493 ? 24.531 -0.572 -4.703 1 98.12 493 LEU A C 1
ATOM 3679 O O . LEU A 1 493 ? 23.562 -0.091 -5.289 1 98.12 493 LEU A O 1
ATOM 3683 N N . ARG A 1 494 ? 25.281 0.17 -3.896 1 96.69 494 ARG A N 1
ATOM 3684 C CA . ARG A 1 494 ? 24.953 1.553 -3.568 1 96.69 494 ARG A CA 1
ATOM 3685 C C . ARG A 1 494 ? 25.469 2.508 -4.641 1 96.69 494 ARG A C 1
ATOM 3687 O O . ARG A 1 494 ? 25.031 3.662 -4.707 1 96.69 494 ARG A O 1
ATOM 3694 N N . SER A 1 495 ? 26.266 1.937 -5.559 1 93.94 495 SER A N 1
ATOM 3695 C CA . SER A 1 495 ? 26.875 2.777 -6.582 1 93.94 495 SER A CA 1
ATOM 3696 C C . SER A 1 495 ? 26.016 2.83 -7.84 1 93.94 495 SER A C 1
ATOM 3698 O O . SER A 1 495 ? 25.812 1.81 -8.5 1 93.94 495 SER A O 1
ATOM 3700 N N . GLU A 1 496 ? 25.562 3.92 -8.258 1 90.56 496 GLU A N 1
ATOM 3701 C CA . GLU A 1 496 ? 24.797 4.09 -9.484 1 90.56 496 GLU A CA 1
ATOM 3702 C C . GLU A 1 496 ? 25.641 3.781 -10.719 1 90.56 496 GLU A C 1
ATOM 3704 O O . GLU A 1 496 ? 25.125 3.262 -11.711 1 90.56 496 GLU A O 1
ATOM 3709 N N . GLU A 1 497 ? 26.859 4.094 -10.633 1 91.12 497 GLU A N 1
ATOM 3710 C CA . GLU A 1 497 ? 27.797 3.854 -11.734 1 91.12 497 GLU A CA 1
ATOM 3711 C C . GLU A 1 497 ? 27.938 2.361 -12.016 1 91.12 497 GLU A C 1
ATOM 3713 O O . GLU A 1 497 ? 27.969 1.943 -13.18 1 91.12 497 GLU A O 1
ATOM 3718 N N . MET A 1 498 ? 28.031 1.614 -10.953 1 93.56 498 MET A N 1
ATOM 3719 C CA . MET A 1 498 ? 28.203 0.172 -11.109 1 93.56 498 MET A CA 1
ATOM 3720 C C . MET A 1 498 ? 26.953 -0.458 -11.727 1 93.56 498 MET A C 1
ATOM 3722 O O . MET A 1 498 ? 27.062 -1.348 -12.57 1 93.56 498 MET A O 1
ATOM 3726 N N . LEU A 1 499 ? 25.844 0.009 -11.297 1 93.62 499 LEU A N 1
ATOM 3727 C CA . LEU A 1 499 ? 24.609 -0.493 -11.867 1 93.62 499 LEU A CA 1
ATOM 3728 C C . LEU A 1 499 ? 24.516 -0.166 -13.352 1 93.62 499 LEU A C 1
ATOM 3730 O O . LEU A 1 499 ? 24.094 -1.004 -14.156 1 93.62 499 LEU A O 1
ATOM 3734 N N . ALA A 1 500 ? 24.891 1.064 -13.703 1 92.62 500 ALA A N 1
ATOM 3735 C CA . ALA A 1 500 ? 24.844 1.503 -15.094 1 92.62 500 ALA A CA 1
ATOM 3736 C C . ALA A 1 500 ? 25.75 0.642 -15.969 1 92.62 500 ALA A C 1
ATOM 3738 O O . ALA A 1 500 ? 25.438 0.385 -17.125 1 92.62 500 ALA A O 1
ATOM 3739 N N . LYS A 1 501 ? 26.844 0.203 -15.406 1 91.88 501 LYS A N 1
ATOM 3740 C CA . LYS A 1 501 ? 27.766 -0.659 -16.125 1 91.88 501 LYS A CA 1
ATOM 3741 C C . LYS A 1 501 ? 27.109 -1.982 -16.5 1 91.88 501 LYS A C 1
ATOM 3743 O O . LYS A 1 501 ? 27.266 -2.463 -17.625 1 91.88 501 LYS A O 1
ATOM 3748 N N . VAL A 1 502 ? 26.359 -2.48 -15.602 1 92.62 502 VAL A N 1
ATOM 3749 C CA . VAL A 1 502 ? 25.703 -3.766 -15.828 1 92.62 502 VAL A CA 1
ATOM 3750 C C . VAL A 1 502 ? 24.547 -3.592 -16.812 1 92.62 502 VAL A C 1
ATOM 3752 O O . VAL A 1 502 ? 24.375 -4.395 -17.734 1 92.62 502 VAL A O 1
ATOM 3755 N N . MET A 1 503 ? 23.812 -2.506 -16.656 1 90.19 503 MET A N 1
ATOM 3756 C CA . MET A 1 503 ? 22.641 -2.266 -17.484 1 90.19 503 MET A CA 1
ATOM 3757 C C . MET A 1 503 ? 23.031 -1.935 -18.922 1 90.19 503 MET A C 1
ATOM 3759 O O . MET A 1 503 ? 22.297 -2.25 -19.859 1 90.19 503 MET A O 1
ATOM 3763 N N . SER A 1 504 ? 24.156 -1.312 -19.094 1 86.81 504 SER A N 1
ATOM 3764 C CA . SER A 1 504 ? 24.641 -0.99 -20.438 1 86.81 504 SER A CA 1
ATOM 3765 C C . SER A 1 504 ? 25.094 -2.246 -21.172 1 86.81 504 SER A C 1
ATOM 3767 O O . SER A 1 504 ? 24.984 -2.318 -22.406 1 86.81 504 SER A O 1
ATOM 3769 N N . ALA A 1 505 ? 25.609 -3.1 -20.453 1 82.62 505 ALA A N 1
ATOM 3770 C CA . ALA A 1 505 ? 26.047 -4.352 -21.062 1 82.62 505 ALA A CA 1
ATOM 3771 C C . ALA A 1 505 ? 24.859 -5.145 -21.609 1 82.62 505 ALA A C 1
ATOM 3773 O O . ALA A 1 505 ? 24.984 -5.809 -22.641 1 82.62 505 ALA A O 1
ATOM 3774 N N . ARG A 1 506 ? 23.859 -4.961 -21.062 1 75.25 506 ARG A N 1
ATOM 3775 C CA . ARG A 1 506 ? 22.625 -5.637 -21.438 1 75.25 506 ARG A CA 1
ATOM 3776 C C . ARG A 1 506 ? 22.094 -5.117 -22.781 1 75.25 506 ARG A C 1
ATOM 3778 O O . ARG A 1 506 ? 21.5 -5.871 -23.547 1 75.25 506 ARG A O 1
ATOM 3785 N N . ASN A 1 507 ? 22.312 -3.76 -23.078 1 70.31 507 ASN A N 1
ATOM 3786 C CA . ASN A 1 507 ? 21.797 -3.092 -24.266 1 70.31 507 ASN A CA 1
ATOM 3787 C C . ASN A 1 507 ? 22.766 -3.193 -25.438 1 70.31 507 ASN A C 1
ATOM 3789 O O . ASN A 1 507 ? 22.438 -2.838 -26.562 1 70.31 507 ASN A O 1
ATOM 3793 N N . GLU A 1 508 ? 24.062 -3.334 -25.266 1 50.72 508 GLU A N 1
ATOM 3794 C CA . GLU A 1 508 ? 25.062 -3.342 -26.328 1 50.72 508 GLU A CA 1
ATOM 3795 C C . GLU A 1 508 ? 24.859 -4.539 -27.266 1 50.72 508 GLU A C 1
ATOM 3797 O O . GLU A 1 508 ? 25.344 -4.531 -28.391 1 50.72 508 GLU A O 1
ATOM 3802 N N . ARG A 1 509 ? 24.109 -5.543 -27.141 1 42.03 509 ARG A N 1
ATOM 3803 C CA . ARG A 1 509 ? 24 -6.473 -28.25 1 42.03 509 ARG A CA 1
ATOM 3804 C C . ARG A 1 509 ? 22.578 -6.547 -28.781 1 42.03 509 ARG A C 1
ATOM 3806 O O . ARG A 1 509 ? 21.625 -6.508 -28 1 42.03 509 ARG A O 1
ATOM 3813 N N . MET B 1 1 ? -26.281 0.243 -7.961 1 52.66 1 MET B N 1
ATOM 3814 C CA . MET B 1 1 ? -26.109 -0.082 -9.375 1 52.66 1 MET B CA 1
ATOM 3815 C C . MET B 1 1 ? -27.359 -0.761 -9.922 1 52.66 1 MET B C 1
ATOM 3817 O O . MET B 1 1 ? -28.047 -1.495 -9.203 1 52.66 1 MET B O 1
ATOM 3821 N N . PRO B 1 2 ? -27.875 -0.346 -11 1 59.5 2 PRO B N 1
ATOM 3822 C CA . PRO B 1 2 ? -29.047 -1.033 -11.539 1 59.5 2 PRO B CA 1
ATOM 3823 C C . PRO B 1 2 ? -28.828 -2.537 -11.695 1 59.5 2 PRO B C 1
ATOM 3825 O O . PRO B 1 2 ? -27.688 -2.984 -11.906 1 59.5 2 PRO B O 1
ATOM 3828 N N . PRO B 1 3 ? -29.828 -3.268 -11.328 1 68.81 3 PRO B N 1
ATOM 3829 C CA . PRO B 1 3 ? -29.719 -4.719 -11.469 1 68.81 3 PRO B CA 1
ATOM 3830 C C . PRO B 1 3 ? -29.219 -5.141 -12.844 1 68.81 3 PRO B C 1
ATOM 3832 O O . PRO B 1 3 ? -29.641 -4.586 -13.859 1 68.81 3 PRO B O 1
ATOM 3835 N N . VAL B 1 4 ? -28.125 -5.766 -12.805 1 76.31 4 VAL B N 1
ATOM 3836 C CA . VAL B 1 4 ? -27.547 -6.309 -14.031 1 76.31 4 VAL B CA 1
ATOM 3837 C C . VAL B 1 4 ? -28.312 -7.551 -14.453 1 76.31 4 VAL B C 1
ATOM 3839 O O . VAL B 1 4 ? -28.438 -8.508 -13.688 1 76.31 4 VAL B O 1
ATOM 3842 N N . GLU B 1 5 ? -29.016 -7.539 -15.555 1 85.06 5 GLU B N 1
ATOM 3843 C CA . GLU B 1 5 ? -29.844 -8.648 -16.031 1 85.06 5 GLU B CA 1
ATOM 3844 C C . GLU B 1 5 ? -29 -9.898 -16.281 1 85.06 5 GLU B C 1
ATOM 3846 O O . GLU B 1 5 ? -29.391 -11 -15.898 1 85.06 5 GLU B O 1
ATOM 3851 N N . GLN B 1 6 ? -27.875 -9.68 -16.875 1 94.19 6 GLN B N 1
ATOM 3852 C CA . GLN B 1 6 ? -26.969 -10.773 -17.172 1 94.19 6 GLN B CA 1
ATOM 3853 C C . GLN B 1 6 ? -25.547 -10.273 -17.359 1 94.19 6 GLN B C 1
ATOM 3855 O O . GLN B 1 6 ? -25.328 -9.141 -17.797 1 94.19 6 GLN B O 1
ATOM 3860 N N . VAL B 1 7 ? -24.625 -11.086 -16.906 1 97 7 VAL B N 1
ATOM 3861 C CA . VAL B 1 7 ? -23.219 -10.789 -17.141 1 97 7 VAL B CA 1
ATOM 3862 C C . VAL B 1 7 ? -22.656 -11.742 -18.203 1 97 7 VAL B C 1
ATOM 3864 O O . VAL B 1 7 ? -22.734 -12.961 -18.062 1 97 7 VAL B O 1
ATOM 3867 N N . VAL B 1 8 ? -22.125 -11.227 -19.344 1 97.38 8 VAL B N 1
ATOM 3868 C CA . VAL B 1 8 ? -21.531 -12.023 -20.406 1 97.38 8 VAL B CA 1
ATOM 3869 C C . VAL B 1 8 ? -20.016 -11.875 -20.391 1 97.38 8 VAL B C 1
ATOM 3871 O O . VAL B 1 8 ? -19.484 -10.766 -20.469 1 97.38 8 VAL B O 1
ATOM 3874 N N . ILE B 1 9 ? -19.406 -12.969 -20.297 1 96.88 9 ILE B N 1
ATOM 3875 C CA . ILE B 1 9 ? -17.953 -12.992 -20.266 1 96.88 9 ILE B CA 1
ATOM 3876 C C . ILE B 1 9 ? -17.406 -13.453 -21.609 1 96.88 9 ILE B C 1
ATOM 3878 O O . ILE B 1 9 ? -17.922 -14.406 -22.203 1 96.88 9 ILE B O 1
ATOM 3882 N N . GLY B 1 10 ? -16.328 -12.789 -22.109 1 94 10 GLY B N 1
ATOM 3883 C CA . GLY B 1 10 ? -15.602 -13.289 -23.281 1 94 10 GLY B CA 1
ATOM 3884 C C . GLY B 1 10 ? -15.445 -12.258 -24.375 1 94 10 GLY B C 1
ATOM 3885 O O . GLY B 1 10 ? -14.75 -12.492 -25.359 1 94 10 GLY B O 1
ATOM 3886 N N . GLU B 1 11 ? -16.031 -11.125 -24.25 1 90.19 11 GLU B N 1
ATOM 3887 C CA . GLU B 1 11 ? -15.984 -10.141 -25.312 1 90.19 11 GLU B CA 1
ATOM 3888 C C . GLU B 1 11 ? -15.125 -8.938 -24.938 1 90.19 11 GLU B C 1
ATOM 3890 O O . GLU B 1 11 ? -14.555 -8.281 -25.812 1 90.19 11 GLU B O 1
ATOM 3895 N N . SER B 1 12 ? -15.102 -8.602 -23.766 1 93.19 12 SER B N 1
ATOM 3896 C CA . SER B 1 12 ? -14.344 -7.473 -23.234 1 93.19 12 SER B CA 1
ATOM 3897 C C . SER B 1 12 ? -13.797 -7.773 -21.844 1 93.19 12 SER B C 1
ATOM 3899 O O . SER B 1 12 ? -14.242 -8.727 -21.188 1 93.19 12 SER B O 1
ATOM 3901 N N . PRO B 1 13 ? -12.789 -7.012 -21.438 1 95.94 13 PRO B N 1
ATOM 3902 C CA . PRO B 1 13 ? -12.281 -7.215 -20.078 1 95.94 13 PRO B CA 1
ATOM 3903 C C . PRO B 1 13 ? -13.375 -7.094 -19.016 1 95.94 13 PRO B C 1
ATOM 3905 O O . PRO B 1 13 ? -14.25 -6.23 -19.125 1 95.94 13 PRO B O 1
ATOM 3908 N N . VAL B 1 14 ? -13.312 -7.945 -18.078 1 97.75 14 VAL B N 1
ATOM 3909 C CA . VAL B 1 14 ? -14.312 -7.996 -17.016 1 97.75 14 VAL B CA 1
ATOM 3910 C C . VAL B 1 14 ? -13.984 -6.965 -15.938 1 97.75 14 VAL B C 1
ATOM 3912 O O . VAL B 1 14 ? -12.812 -6.754 -15.602 1 97.75 14 VAL B O 1
ATOM 3915 N N . ARG B 1 15 ? -14.984 -6.32 -15.43 1 97.44 15 ARG B N 1
ATOM 3916 C CA . ARG B 1 15 ? -14.844 -5.367 -14.328 1 97.44 15 ARG B CA 1
ATOM 3917 C C . ARG B 1 15 ? -15.352 -5.969 -13.016 1 97.44 15 ARG B C 1
ATOM 3919 O O . ARG B 1 15 ? -16.219 -6.848 -13.023 1 97.44 15 ARG B O 1
ATOM 3926 N N . TRP B 1 16 ? -14.727 -5.465 -11.859 1 98.25 16 TRP B N 1
ATOM 3927 C CA . TRP B 1 16 ? -15.07 -6.02 -10.555 1 98.25 16 TRP B CA 1
ATOM 3928 C C . TRP B 1 16 ? -16.578 -5.91 -10.297 1 98.25 16 TRP B C 1
ATOM 3930 O O . TRP B 1 16 ? -17.156 -6.75 -9.609 1 98.25 16 TRP B O 1
ATOM 3940 N N . GLN B 1 17 ? -17.25 -4.93 -10.852 1 97.88 17 GLN B N 1
ATOM 3941 C CA . GLN B 1 17 ? -18.688 -4.738 -10.656 1 97.88 17 GLN B CA 1
ATOM 3942 C C . GLN B 1 17 ? -19.469 -5.934 -11.188 1 97.88 17 GLN B C 1
ATOM 3944 O O . GLN B 1 17 ? -20.516 -6.289 -10.633 1 97.88 17 GLN B O 1
ATOM 3949 N N . GLU B 1 18 ? -19 -6.527 -12.266 1 98.06 18 GLU B N 1
ATOM 3950 C CA . GLU B 1 18 ? -19.656 -7.695 -12.828 1 98.06 18 GLU B CA 1
ATOM 3951 C C . GLU B 1 18 ? -19.562 -8.898 -11.898 1 98.06 18 GLU B C 1
ATOM 3953 O O . GLU B 1 18 ? -20.5 -9.688 -11.781 1 98.06 18 GLU B O 1
ATOM 3958 N N . VAL B 1 19 ? -18.406 -9.055 -11.234 1 98.62 19 VAL B N 1
ATOM 3959 C CA . VAL B 1 19 ? -18.25 -10.109 -10.234 1 98.62 19 VAL B CA 1
ATOM 3960 C C . VAL B 1 19 ? -19.219 -9.883 -9.086 1 98.62 19 VAL B C 1
ATOM 3962 O O . VAL B 1 19 ? -19.859 -10.828 -8.602 1 98.62 19 VAL B O 1
ATOM 3965 N N . VAL B 1 20 ? -19.359 -8.648 -8.656 1 98.12 20 VAL B N 1
ATOM 3966 C CA . VAL B 1 20 ? -20.281 -8.297 -7.578 1 98.12 20 VAL B CA 1
ATOM 3967 C C . VAL B 1 20 ? -21.719 -8.609 -8.008 1 98.12 20 VAL B C 1
ATOM 3969 O O . VAL B 1 20 ? -22.5 -9.164 -7.23 1 98.12 20 VAL B O 1
ATOM 3972 N N . ALA B 1 21 ? -22.078 -8.266 -9.211 1 98 21 ALA B N 1
ATOM 3973 C CA . ALA B 1 21 ? -23.422 -8.516 -9.727 1 98 21 ALA B CA 1
ATOM 3974 C C . ALA B 1 21 ? -23.766 -10 -9.68 1 98 21 ALA B C 1
ATOM 3976 O O . ALA B 1 21 ? -24.875 -10.375 -9.312 1 98 21 ALA B O 1
ATOM 3977 N N . VAL B 1 22 ? -22.812 -10.82 -10.016 1 98.38 22 VAL B N 1
ATOM 3978 C CA . VAL B 1 22 ? -23.031 -12.266 -10.047 1 98.38 22 VAL B CA 1
ATOM 3979 C C . VAL B 1 22 ? -23.031 -12.82 -8.625 1 98.38 22 VAL B C 1
ATOM 3981 O O . VAL B 1 22 ? -23.953 -13.547 -8.242 1 98.38 22 VAL B O 1
ATOM 3984 N N . ALA B 1 23 ? -22.078 -12.477 -7.867 1 98.31 23 ALA B N 1
ATOM 3985 C CA . ALA B 1 23 ? -21.797 -13.102 -6.578 1 98.31 23 ALA B CA 1
ATOM 3986 C C . ALA B 1 23 ? -22.797 -12.641 -5.516 1 98.31 23 ALA B C 1
ATOM 3988 O O . ALA B 1 23 ? -23.219 -13.43 -4.668 1 98.31 23 ALA B O 1
ATOM 3989 N N . ARG B 1 24 ? -23.094 -11.383 -5.543 1 95.94 24 ARG B N 1
ATOM 3990 C CA . ARG B 1 24 ? -23.891 -10.789 -4.473 1 95.94 24 ARG B CA 1
ATOM 3991 C C . ARG B 1 24 ? -25.344 -10.602 -4.91 1 95.94 24 ARG B C 1
ATOM 3993 O O . ARG B 1 24 ? -26.266 -10.828 -4.129 1 95.94 24 ARG B O 1
ATOM 4000 N N . GLN B 1 25 ? -25.578 -10.242 -6.203 1 94.81 25 GLN B N 1
ATOM 4001 C CA . GLN B 1 25 ? -26.922 -9.898 -6.66 1 94.81 25 GLN B CA 1
ATOM 4002 C C . GLN B 1 25 ? -27.562 -11.062 -7.414 1 94.81 25 GLN B C 1
ATOM 4004 O O . GLN B 1 25 ? -28.734 -11.008 -7.773 1 94.81 25 GLN B O 1
ATOM 4009 N N . GLY B 1 26 ? -26.828 -12.094 -7.738 1 95.75 26 GLY B N 1
ATOM 4010 C CA . GLY B 1 26 ? -27.359 -13.297 -8.344 1 95.75 26 GLY B CA 1
ATOM 4011 C C . GLY B 1 26 ? -27.562 -13.18 -9.844 1 95.75 26 GLY B C 1
ATOM 4012 O O . GLY B 1 26 ? -28.312 -13.953 -10.438 1 95.75 26 GLY B O 1
ATOM 4013 N N . ALA B 1 27 ? -26.875 -12.164 -10.438 1 97.44 27 ALA B N 1
ATOM 4014 C CA . ALA B 1 27 ? -26.969 -12.039 -11.891 1 97.44 27 ALA B CA 1
ATOM 4015 C C . ALA B 1 27 ? -26.469 -13.312 -12.578 1 97.44 27 ALA B C 1
ATOM 4017 O O . ALA B 1 27 ? -25.453 -13.875 -12.188 1 97.44 27 ALA B O 1
ATOM 4018 N N . PRO B 1 28 ? -27.281 -13.797 -13.555 1 97.94 28 PRO B N 1
ATOM 4019 C CA . PRO B 1 28 ? -26.797 -14.961 -14.305 1 97.94 28 PRO B CA 1
ATOM 4020 C C . PRO B 1 28 ? -25.5 -14.68 -15.047 1 97.94 28 PRO B C 1
ATOM 4022 O O . PRO B 1 28 ? -25.328 -13.602 -15.617 1 97.94 28 PRO B O 1
ATOM 4025 N N . LEU B 1 29 ? -24.609 -15.609 -15.016 1 98.38 29 LEU B N 1
ATOM 4026 C CA . LEU B 1 29 ? -23.344 -15.531 -15.742 1 98.38 29 LEU B CA 1
ATOM 4027 C C . LEU B 1 29 ? -23.375 -16.422 -16.984 1 98.38 29 LEU B C 1
ATOM 4029 O O . LEU B 1 29 ? -23.766 -17.594 -16.906 1 98.38 29 LEU B O 1
ATOM 4033 N N . VAL B 1 30 ? -23.047 -15.859 -18.125 1 98.12 30 VAL B N 1
ATOM 4034 C CA . VAL B 1 30 ? -22.984 -16.625 -19.359 1 98.12 30 VAL B CA 1
ATOM 4035 C C . VAL B 1 30 ? -21.641 -16.359 -20.062 1 98.12 30 VAL B C 1
ATOM 4037 O O . VAL B 1 30 ? -21.047 -15.289 -19.891 1 98.12 30 VAL B O 1
ATOM 4040 N N . LEU B 1 31 ? -21.172 -17.344 -20.781 1 98.38 31 LEU B N 1
ATOM 4041 C CA . LEU B 1 31 ? -19.969 -17.188 -21.594 1 98.38 31 LEU B CA 1
ATOM 4042 C C . LEU B 1 31 ? -20.328 -16.984 -23.062 1 98.38 31 LEU B C 1
ATOM 4044 O O . LEU B 1 31 ? -21.266 -17.594 -23.578 1 98.38 31 LEU B O 1
ATOM 4048 N N . SER B 1 32 ? -19.625 -16.078 -23.719 1 98.12 32 SER B N 1
ATOM 4049 C CA . SER B 1 32 ? -19.812 -15.859 -25.156 1 98.12 32 SER B CA 1
ATOM 4050 C C . SER B 1 32 ? -19.328 -17.062 -25.969 1 98.12 32 SER B C 1
ATOM 4052 O O . SER B 1 32 ? -18.625 -17.938 -25.438 1 98.12 32 SER B O 1
ATOM 4054 N N . ALA B 1 33 ? -19.734 -17.109 -27.219 1 98.06 33 ALA B N 1
ATOM 4055 C CA . ALA B 1 33 ? -19.266 -18.156 -28.125 1 98.06 33 ALA B CA 1
ATOM 4056 C C . ALA B 1 33 ? -17.75 -18.141 -28.266 1 98.06 33 ALA B C 1
ATOM 4058 O O . ALA B 1 33 ? -17.109 -19.188 -28.344 1 98.06 33 ALA B O 1
ATOM 4059 N N . ASN B 1 34 ? -17.266 -16.922 -28.234 1 97.75 34 ASN B N 1
ATOM 4060 C CA . ASN B 1 34 ? -15.82 -16.781 -28.344 1 97.75 34 ASN B CA 1
ATOM 4061 C C . ASN B 1 34 ? -15.102 -17.375 -27.125 1 97.75 34 ASN B C 1
ATOM 4063 O O . ASN B 1 34 ? -14.047 -18 -27.266 1 97.75 34 ASN B O 1
ATOM 4067 N N . ALA B 1 35 ? -15.633 -17.156 -25.969 1 98.06 35 ALA B N 1
ATOM 4068 C CA . ALA B 1 35 ? -15.055 -17.719 -24.75 1 98.06 35 ALA B CA 1
ATOM 4069 C C . ALA B 1 35 ? -15.07 -19.234 -24.797 1 98.06 35 ALA B C 1
ATOM 4071 O O . ALA B 1 35 ? -14.094 -19.891 -24.438 1 98.06 35 ALA B O 1
ATOM 4072 N N . TRP B 1 36 ? -16.156 -19.812 -25.25 1 98.5 36 TRP B N 1
ATOM 4073 C CA . TRP B 1 36 ? -16.266 -21.266 -25.344 1 98.5 36 TRP B CA 1
ATOM 4074 C C . TRP B 1 36 ? -15.281 -21.812 -26.375 1 98.5 36 TRP B C 1
ATOM 4076 O O . TRP B 1 36 ? -14.688 -22.875 -26.172 1 98.5 36 TRP B O 1
ATOM 4086 N N . ALA B 1 37 ? -15.125 -21.062 -27.453 1 98.38 37 ALA B N 1
ATOM 4087 C CA . ALA B 1 37 ? -14.18 -21.484 -28.484 1 98.38 37 ALA B CA 1
ATOM 4088 C C . ALA B 1 37 ? -12.758 -21.547 -27.938 1 98.38 37 ALA B C 1
ATOM 4090 O O . ALA B 1 37 ? -11.992 -22.453 -28.266 1 98.38 37 ALA B O 1
ATOM 4091 N N . ARG B 1 38 ? -12.422 -20.594 -27.141 1 98.25 38 ARG B N 1
ATOM 4092 C CA . ARG B 1 38 ? -11.102 -20.578 -26.516 1 98.25 38 ARG B CA 1
ATOM 4093 C C . ARG B 1 38 ? -10.914 -21.766 -25.578 1 98.25 38 ARG B C 1
ATOM 4095 O O . ARG B 1 38 ? -9.867 -22.391 -25.578 1 98.25 38 ARG B O 1
ATOM 4102 N N . ILE B 1 39 ? -11.945 -22.031 -24.781 1 98.38 39 ILE B N 1
ATOM 4103 C CA . ILE B 1 39 ? -11.906 -23.156 -23.844 1 98.38 39 ILE B CA 1
ATOM 4104 C C . ILE B 1 39 ? -11.758 -24.469 -24.625 1 98.38 39 ILE B C 1
ATOM 4106 O O . ILE B 1 39 ? -10.922 -25.312 -24.266 1 98.38 39 ILE B O 1
ATOM 4110 N N . ASP B 1 40 ? -12.492 -24.625 -25.688 1 98.31 40 ASP B N 1
ATOM 4111 C CA . ASP B 1 40 ? -12.461 -25.828 -26.5 1 98.31 40 ASP B CA 1
ATOM 4112 C C . ASP B 1 40 ? -11.094 -26.016 -27.172 1 98.31 40 ASP B C 1
ATOM 4114 O O . ASP B 1 40 ? -10.586 -27.125 -27.266 1 98.31 40 ASP B O 1
ATOM 4118 N N . ASN B 1 41 ? -10.594 -24.922 -27.641 1 98.31 41 ASN B N 1
ATOM 4119 C CA . ASN B 1 41 ? -9.273 -24.984 -28.25 1 98.31 41 ASN B CA 1
ATOM 4120 C C . ASN B 1 41 ? -8.227 -25.484 -27.25 1 98.31 41 ASN B C 1
ATOM 4122 O O . ASN B 1 41 ? -7.402 -26.344 -27.594 1 98.31 41 ASN B O 1
ATOM 4126 N N . ALA B 1 42 ? -8.219 -24.953 -26.125 1 98 42 ALA B N 1
ATOM 4127 C CA . ALA B 1 42 ? -7.258 -25.359 -25.109 1 98 42 ALA B CA 1
ATOM 4128 C C . ALA B 1 42 ? -7.445 -26.828 -24.719 1 98 42 ALA B C 1
ATOM 4130 O O . ALA B 1 42 ? -6.473 -27.562 -24.531 1 98 42 ALA B O 1
ATOM 4131 N N . GLN B 1 43 ? -8.711 -27.234 -24.594 1 97 43 GLN B N 1
ATOM 4132 C CA . GLN B 1 43 ? -8.984 -28.625 -24.25 1 97 43 GLN B CA 1
ATOM 4133 C C . GLN B 1 43 ? -8.523 -29.562 -25.375 1 97 43 GLN B C 1
ATOM 4135 O O . GLN B 1 43 ? -8.016 -30.656 -25.109 1 97 43 GLN B O 1
ATOM 4140 N N . ALA B 1 44 ? -8.648 -29.141 -26.562 1 97.25 44 ALA B N 1
ATOM 4141 C CA . ALA B 1 44 ? -8.195 -29.938 -27.719 1 97.25 44 ALA B CA 1
ATOM 4142 C C . ALA B 1 44 ? -6.68 -30.141 -27.672 1 97.25 44 ALA B C 1
ATOM 4144 O O . ALA B 1 44 ? -6.176 -31.188 -28.078 1 97.25 44 ALA B O 1
ATOM 4145 N N . ILE B 1 45 ? -5.988 -29.156 -27.234 1 96.44 45 ILE B N 1
ATOM 4146 C CA . ILE B 1 45 ? -4.543 -29.297 -27.062 1 96.44 45 ILE B CA 1
ATOM 4147 C C . ILE B 1 45 ? -4.242 -30.406 -26.062 1 96.44 45 ILE B C 1
ATOM 4149 O O . ILE B 1 45 ? -3.369 -31.234 -26.297 1 96.44 45 ILE B O 1
ATOM 4153 N N . VAL B 1 46 ? -4.949 -30.453 -24.938 1 95 46 VAL B N 1
ATOM 4154 C CA . VAL B 1 46 ? -4.766 -31.469 -23.906 1 95 46 VAL B CA 1
ATOM 4155 C C . VAL B 1 46 ? -5.043 -32.844 -24.5 1 95 46 VAL B C 1
ATOM 4157 O O . VAL B 1 46 ? -4.281 -33.781 -24.281 1 95 46 VAL B O 1
ATOM 4160 N N . GLU B 1 47 ? -6.102 -32.938 -25.266 1 93.12 47 GLU B N 1
ATOM 4161 C CA . GLU B 1 47 ? -6.461 -34.219 -25.891 1 93.12 47 GLU B CA 1
ATOM 4162 C C . GLU B 1 47 ? -5.367 -34.688 -26.844 1 93.12 47 GLU B C 1
ATOM 4164 O O . GLU B 1 47 ? -5.059 -35.875 -26.906 1 93.12 47 GLU B O 1
ATOM 4169 N N . ARG B 1 48 ? -4.891 -33.75 -27.547 1 93.25 48 ARG B N 1
ATOM 4170 C CA . ARG B 1 48 ? -3.811 -34.062 -28.469 1 93.25 48 ARG B CA 1
ATOM 4171 C C . ARG B 1 48 ? -2.588 -34.594 -27.734 1 93.25 48 ARG B C 1
ATOM 4173 O O . ARG B 1 48 ? -1.929 -35.531 -28.188 1 93.25 48 ARG B O 1
ATOM 4180 N N . ILE B 1 49 ? -2.238 -34 -26.656 1 91.38 49 ILE B N 1
ATOM 4181 C CA . ILE B 1 49 ? -1.087 -34.375 -25.844 1 91.38 49 ILE B CA 1
ATOM 4182 C C . ILE B 1 49 ? -1.284 -35.781 -25.312 1 91.38 49 ILE B C 1
ATOM 4184 O O . ILE B 1 49 ? -0.363 -36.594 -25.359 1 91.38 49 ILE B O 1
ATOM 4188 N N . ILE B 1 50 ? -2.48 -36.094 -24.797 1 88.19 50 ILE B N 1
ATOM 4189 C CA . ILE B 1 50 ? -2.793 -37.406 -24.266 1 88.19 50 ILE B CA 1
ATOM 4190 C C . ILE B 1 50 ? -2.695 -38.469 -25.391 1 88.19 50 ILE B C 1
ATOM 4192 O O . ILE B 1 50 ? -2.117 -39.531 -25.188 1 88.19 50 ILE B O 1
ATOM 4196 N N . ALA B 1 51 ? -3.203 -38.094 -26.516 1 88.06 51 ALA B N 1
ATOM 4197 C CA . ALA B 1 51 ? -3.229 -39 -27.641 1 88.06 51 ALA B CA 1
ATOM 4198 C C . ALA B 1 51 ? -1.818 -39.281 -28.156 1 88.06 51 ALA B C 1
ATOM 4200 O O . ALA B 1 51 ? -1.519 -40.406 -28.594 1 88.06 51 ALA B O 1
ATOM 4201 N N . SER B 1 52 ? -1.039 -38.281 -28.109 1 87.19 52 SER B N 1
ATOM 4202 C CA . SER B 1 52 ? 0.316 -38.438 -28.625 1 87.19 52 SER B CA 1
ATOM 4203 C C . SER B 1 52 ? 1.226 -39.156 -27.641 1 87.19 52 SER B C 1
ATOM 4205 O O . SER B 1 52 ? 2.279 -39.656 -28.016 1 87.19 52 SER B O 1
ATOM 4207 N N . GLY B 1 53 ? 0.833 -39.031 -26.359 1 81.81 53 GLY B N 1
ATOM 4208 C CA . GLY B 1 53 ? 1.651 -39.625 -25.312 1 81.81 53 GLY B CA 1
ATOM 4209 C C . GLY B 1 53 ? 2.818 -38.75 -24.891 1 81.81 53 GLY B C 1
ATOM 4210 O O . GLY B 1 53 ? 3.658 -39.188 -24.094 1 81.81 53 GLY B O 1
ATOM 4211 N N . GLU B 1 54 ? 2.854 -37.562 -25.375 1 82.25 54 GLU B N 1
ATOM 4212 C CA . GLU B 1 54 ? 3.887 -36.625 -24.984 1 82.25 54 GLU B CA 1
ATOM 4213 C C . GLU B 1 54 ? 3.766 -36.25 -23.5 1 82.25 54 GLU B C 1
ATOM 4215 O O . GLU B 1 54 ? 2.658 -36.062 -23 1 82.25 54 GLU B O 1
ATOM 4220 N N . ARG B 1 55 ? 4.914 -36.219 -22.891 1 80.38 55 ARG B N 1
ATOM 4221 C CA . ARG B 1 55 ? 4.934 -35.875 -21.469 1 80.38 55 ARG B CA 1
ATOM 4222 C C . ARG B 1 55 ? 4.68 -34.375 -21.266 1 80.38 55 ARG B C 1
ATOM 4224 O O . ARG B 1 55 ? 5.375 -33.531 -21.844 1 80.38 55 ARG B O 1
ATOM 4231 N N . ALA B 1 56 ? 3.701 -34.156 -20.484 1 78.75 56 ALA B N 1
ATOM 4232 C CA . ALA B 1 56 ? 3.363 -32.781 -20.172 1 78.75 56 ALA B CA 1
ATOM 4233 C C . ALA B 1 56 ? 2.898 -32.625 -18.719 1 78.75 56 ALA B C 1
ATOM 4235 O O . ALA B 1 56 ? 1.926 -33.281 -18.312 1 78.75 56 ALA B O 1
ATOM 4236 N N . TYR B 1 57 ? 3.492 -31.703 -18.031 1 75.81 57 TYR B N 1
ATOM 4237 C CA . TYR B 1 57 ? 3.24 -31.484 -16.609 1 75.81 57 TYR B CA 1
ATOM 4238 C C . TYR B 1 57 ? 1.762 -31.219 -16.359 1 75.81 57 TYR B C 1
ATOM 4240 O O . TYR B 1 57 ? 1.151 -30.375 -17.016 1 75.81 57 TYR B O 1
ATOM 4248 N N . GLY B 1 58 ? 1.259 -31.906 -15.367 1 75 58 GLY B N 1
ATOM 4249 C CA . GLY B 1 58 ? -0.098 -31.656 -14.906 1 75 58 GLY B CA 1
ATOM 4250 C C . GLY B 1 58 ? -1.157 -32.188 -15.859 1 75 58 GLY B C 1
ATOM 4251 O O . GLY B 1 58 ? -2.352 -32.125 -15.547 1 75 58 GLY B O 1
ATOM 4252 N N . ILE B 1 59 ? -0.689 -32.594 -16.984 1 79.56 59 ILE B N 1
ATOM 4253 C CA . ILE B 1 59 ? -1.613 -33.188 -17.953 1 79.56 59 ILE B CA 1
ATOM 4254 C C . ILE B 1 59 ? -1.539 -34.719 -17.875 1 79.56 59 ILE B C 1
ATOM 4256 O O . ILE B 1 59 ? -2.541 -35.375 -17.594 1 79.56 59 ILE B O 1
ATOM 4260 N N . ASN B 1 60 ? -0.363 -35.188 -18 1 77.62 60 ASN B N 1
ATOM 4261 C CA . ASN B 1 60 ? -0.218 -36.625 -17.859 1 77.62 60 ASN B CA 1
ATOM 4262 C C . ASN B 1 60 ? 0.929 -36.969 -16.922 1 77.62 60 ASN B C 1
ATOM 4264 O O . ASN B 1 60 ? 1.541 -38.031 -17.047 1 77.62 60 ASN B O 1
ATOM 4268 N N . THR B 1 61 ? 1.271 -36.062 -16.141 1 73.81 61 THR B N 1
ATOM 4269 C CA . THR B 1 61 ? 2.211 -36.312 -15.047 1 73.81 61 THR B CA 1
ATOM 4270 C C . THR B 1 61 ? 1.587 -35.938 -13.703 1 73.81 61 THR B C 1
ATOM 4272 O O . THR B 1 61 ? 0.503 -35.344 -13.656 1 73.81 61 THR B O 1
ATOM 4275 N N . GLY B 1 62 ? 2.273 -36.281 -12.578 1 68.38 62 GLY B N 1
ATOM 4276 C CA . GLY B 1 62 ? 1.873 -35.875 -11.25 1 68.38 62 GLY B CA 1
ATOM 4277 C C . GLY B 1 62 ? 2.1 -34.375 -11.008 1 68.38 62 GLY B C 1
ATOM 4278 O O . GLY B 1 62 ? 2.43 -33.656 -11.938 1 68.38 62 GLY B O 1
ATOM 4279 N N . LEU B 1 63 ? 1.661 -33.969 -9.836 1 68.12 63 LEU B N 1
ATOM 4280 C CA . LEU B 1 63 ? 1.683 -32.562 -9.484 1 68.12 63 LEU B CA 1
ATOM 4281 C C . LEU B 1 63 ? 2.729 -32.281 -8.414 1 68.12 63 LEU B C 1
ATOM 4283 O O . LEU B 1 63 ? 3.09 -33.156 -7.645 1 68.12 63 LEU B O 1
ATOM 4287 N N . GLY B 1 64 ? 3.166 -30.969 -8.406 1 62.62 64 GLY B N 1
ATOM 4288 C CA . GLY B 1 64 ? 4.117 -30.562 -7.375 1 62.62 64 GLY B CA 1
ATOM 4289 C C . GLY B 1 64 ? 5.367 -31.422 -7.359 1 62.62 64 GLY B C 1
ATOM 4290 O O . GLY B 1 64 ? 6.02 -31.594 -8.391 1 62.62 64 GLY B O 1
ATOM 4291 N N . ALA B 1 65 ? 5.688 -32 -6.172 1 62.25 65 ALA B N 1
ATOM 4292 C CA . ALA B 1 65 ? 6.859 -32.875 -5.988 1 62.25 65 ALA B CA 1
ATOM 4293 C C . ALA B 1 65 ? 6.703 -34.188 -6.75 1 62.25 65 ALA B C 1
ATOM 4295 O O . ALA B 1 65 ? 7.684 -34.906 -6.961 1 62.25 65 ALA B O 1
ATOM 4296 N N . LEU B 1 66 ? 5.539 -34.469 -7.293 1 60.91 66 LEU B N 1
ATOM 4297 C CA . LEU B 1 66 ? 5.281 -35.719 -8.023 1 60.91 66 LEU B CA 1
ATOM 4298 C C . LEU B 1 66 ? 5.27 -35.438 -9.531 1 60.91 66 LEU B C 1
ATOM 4300 O O . LEU B 1 66 ? 4.805 -36.281 -10.297 1 60.91 66 LEU B O 1
ATOM 4304 N N . CYS B 1 67 ? 5.777 -34.375 -9.977 1 65.62 67 CYS B N 1
ATOM 4305 C CA . CYS B 1 67 ? 5.684 -33.938 -11.359 1 65.62 67 CYS B CA 1
ATOM 4306 C C . CYS B 1 67 ? 6.41 -34.875 -12.297 1 65.62 67 CYS B C 1
ATOM 4308 O O . CYS B 1 67 ? 6.188 -34.844 -13.508 1 65.62 67 CYS B O 1
ATOM 4310 N N . ASN B 1 68 ? 7.125 -35.844 -11.734 1 65.31 68 ASN B N 1
ATOM 4311 C CA . ASN B 1 68 ? 7.898 -36.719 -12.586 1 65.31 68 ASN B CA 1
ATOM 4312 C C . ASN B 1 68 ? 7.195 -38.062 -12.781 1 65.31 68 ASN B C 1
ATOM 4314 O O . ASN B 1 68 ? 7.668 -38.906 -13.547 1 65.31 68 ASN B O 1
ATOM 4318 N N . VAL B 1 69 ? 5.965 -38.219 -12.234 1 69.38 69 VAL B N 1
ATOM 4319 C CA . VAL B 1 69 ? 5.223 -39.469 -12.367 1 69.38 69 VAL B CA 1
ATOM 4320 C C . VAL B 1 69 ? 4.285 -39.406 -13.57 1 69.38 69 VAL B C 1
ATOM 4322 O O . VAL B 1 69 ? 3.436 -38.5 -13.648 1 69.38 69 VAL B O 1
ATOM 4325 N N . SER B 1 70 ? 4.441 -40.312 -14.555 1 75 70 SER B N 1
ATOM 4326 C CA . SER B 1 70 ? 3.582 -40.375 -15.734 1 75 70 SER B CA 1
ATOM 4327 C C . SER B 1 70 ? 2.316 -41.156 -15.453 1 75 70 SER B C 1
ATOM 4329 O O . SER B 1 70 ? 2.363 -42.188 -14.781 1 75 70 SER B O 1
ATOM 4331 N N . LEU B 1 71 ? 1.211 -40.656 -15.984 1 77.38 71 LEU B N 1
ATOM 4332 C CA . LEU B 1 71 ? -0.09 -41.281 -15.766 1 77.38 71 LEU B CA 1
ATOM 4333 C C . LEU B 1 71 ? -0.784 -41.562 -17.094 1 77.38 71 LEU B C 1
ATOM 4335 O O . LEU B 1 71 ? -0.495 -40.938 -18.094 1 77.38 71 LEU B O 1
ATOM 4339 N N . GLU B 1 72 ? -1.571 -42.719 -17.172 1 76.5 72 GLU B N 1
ATOM 4340 C CA . GLU B 1 72 ? -2.27 -43.062 -18.406 1 76.5 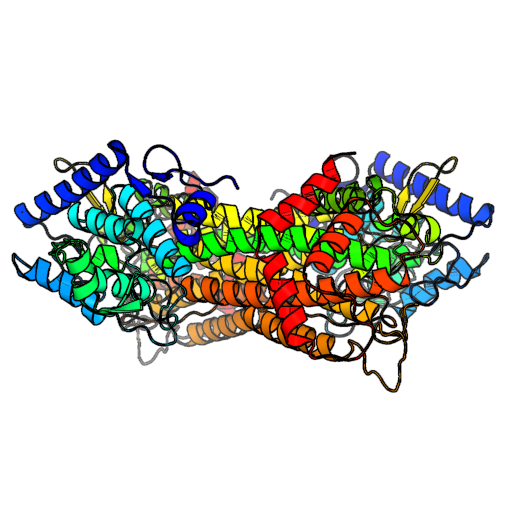72 GLU B CA 1
ATOM 4341 C C . GLU B 1 72 ? -3.734 -43.375 -18.141 1 76.5 72 GLU B C 1
ATOM 4343 O O . GLU B 1 72 ? -4.094 -43.781 -17.031 1 76.5 72 GLU B O 1
ATOM 4348 N N . GLY B 1 73 ? -4.523 -43.156 -19.219 1 73.44 73 GLY B N 1
ATOM 4349 C CA . GLY B 1 73 ? -5.914 -43.562 -19.281 1 73.44 73 GLY B CA 1
ATOM 4350 C C . GLY B 1 73 ? -6.727 -43.094 -18.094 1 73.44 73 GLY B C 1
ATOM 4351 O O . GLY B 1 73 ? -6.746 -41.906 -17.766 1 73.44 73 GLY B O 1
ATOM 4352 N N . GLU B 1 74 ? -7.266 -44.062 -17.453 1 77.31 74 GLU B N 1
ATOM 4353 C CA . GLU B 1 74 ? -8.188 -43.844 -16.344 1 77.31 74 GLU B CA 1
ATOM 4354 C C . GLU B 1 74 ? -7.477 -43.219 -15.156 1 77.31 74 GLU B C 1
ATOM 4356 O O . GLU B 1 74 ? -8.117 -42.594 -14.305 1 77.31 74 GLU B O 1
ATOM 4361 N N . GLN B 1 75 ? -6.293 -43.281 -15.172 1 82 75 GLN B N 1
ATOM 4362 C CA . GLN B 1 75 ? -5.496 -42.719 -14.086 1 82 75 GLN B CA 1
ATOM 4363 C C . GLN B 1 75 ? -5.562 -41.219 -14.078 1 82 75 GLN B C 1
ATOM 4365 O O . GLN B 1 75 ? -5.449 -40.594 -13.023 1 82 75 GLN B O 1
ATOM 4370 N N . LEU B 1 76 ? -5.781 -40.719 -15.227 1 82.88 76 LEU B N 1
ATOM 4371 C CA . LEU B 1 76 ? -5.816 -39.25 -15.336 1 82.88 76 LEU B CA 1
ATOM 4372 C C . LEU B 1 76 ? -7.07 -38.688 -14.688 1 82.88 76 LEU B C 1
ATOM 4374 O O . LEU B 1 76 ? -7.008 -37.688 -13.984 1 82.88 76 LEU B O 1
ATOM 4378 N N . SER B 1 77 ? -8.109 -39.344 -14.898 1 86.06 77 SER B N 1
ATOM 4379 C CA . SER B 1 77 ? -9.359 -38.969 -14.25 1 86.06 77 SER B CA 1
ATOM 4380 C C . SER B 1 77 ? -9.281 -39.156 -12.742 1 86.06 77 SER B C 1
ATOM 4382 O O . SER B 1 77 ? -9.781 -38.344 -11.969 1 86.06 77 SER B O 1
ATOM 4384 N N . GLN B 1 78 ? -8.711 -40.188 -12.391 1 87.56 78 GLN B N 1
ATOM 4385 C CA . GLN B 1 78 ? -8.562 -40.5 -10.969 1 87.56 78 GLN B CA 1
ATOM 4386 C C . GLN B 1 78 ? -7.668 -39.469 -10.281 1 87.56 78 GLN B C 1
ATOM 4388 O O . GLN B 1 78 ? -7.93 -39.062 -9.141 1 87.56 78 GLN B O 1
ATOM 4393 N N . LEU B 1 79 ? -6.641 -39.094 -10.93 1 86.12 79 LEU B N 1
ATOM 4394 C CA . LEU B 1 79 ? -5.754 -38.094 -10.383 1 86.12 79 LEU B CA 1
ATOM 4395 C C . LEU B 1 79 ? -6.512 -36.781 -10.125 1 86.12 79 LEU B C 1
ATOM 4397 O O . LEU B 1 79 ? -6.352 -36.156 -9.07 1 86.12 79 LEU B O 1
ATOM 4401 N N . SER B 1 80 ? -7.234 -36.438 -11.102 1 90.75 80 SER B N 1
ATOM 4402 C CA . SER B 1 80 ? -8.023 -35.219 -10.953 1 90.75 80 SER B CA 1
ATOM 4403 C C . SER B 1 80 ? -8.969 -35.312 -9.758 1 90.75 80 SER B C 1
ATOM 4405 O O . SER B 1 80 ? -9.062 -34.375 -8.961 1 90.75 80 SER B O 1
ATOM 4407 N N . ARG B 1 81 ? -9.633 -36.375 -9.656 1 91.31 81 ARG B N 1
ATOM 4408 C CA . ARG B 1 81 ? -10.547 -36.594 -8.547 1 91.31 81 ARG B CA 1
ATOM 4409 C C . ARG B 1 81 ? -9.805 -36.562 -7.215 1 91.31 81 ARG B C 1
ATOM 4411 O O . ARG B 1 81 ? -10.234 -35.906 -6.262 1 91.31 81 ARG B O 1
ATOM 4418 N N . ASN B 1 82 ? -8.711 -37.281 -7.113 1 89.25 82 ASN B N 1
ATOM 4419 C CA . ASN B 1 82 ? -7.93 -37.375 -5.883 1 89.25 82 ASN B CA 1
ATOM 4420 C C . ASN B 1 82 ? -7.352 -36 -5.488 1 89.25 82 ASN B C 1
ATOM 4422 O O . ASN B 1 82 ? -7.238 -35.688 -4.301 1 89.25 82 ASN B O 1
ATOM 4426 N N . THR B 1 83 ? -6.988 -35.219 -6.508 1 88.69 83 THR B N 1
ATOM 4427 C CA . THR B 1 83 ? -6.469 -33.906 -6.25 1 88.69 83 THR B CA 1
ATOM 4428 C C . THR B 1 83 ? -7.5 -33.031 -5.516 1 88.69 83 THR B C 1
ATOM 4430 O O . THR B 1 83 ? -7.18 -32.406 -4.523 1 88.69 83 THR B O 1
ATOM 4433 N N . LEU B 1 84 ? -8.672 -33.094 -5.949 1 93.31 84 LEU B N 1
ATOM 4434 C CA . LEU B 1 84 ? -9.719 -32.312 -5.312 1 93.31 84 LEU B CA 1
ATOM 4435 C C . LEU B 1 84 ? -9.992 -32.812 -3.902 1 93.31 84 LEU B C 1
ATOM 4437 O O . LEU B 1 84 ? -10.102 -32.031 -2.963 1 93.31 84 LEU B O 1
ATOM 4441 N N . LEU B 1 85 ? -10.039 -34.125 -3.738 1 92.12 85 LEU B N 1
ATOM 4442 C CA . LEU B 1 85 ? -10.367 -34.719 -2.445 1 92.12 85 LEU B CA 1
ATOM 4443 C C . LEU B 1 85 ? -9.258 -34.438 -1.43 1 92.12 85 LEU B C 1
ATOM 4445 O O . LEU B 1 85 ? -9.539 -34.125 -0.268 1 92.12 85 LEU B O 1
ATOM 4449 N N . SER B 1 86 ? -8.055 -34.562 -1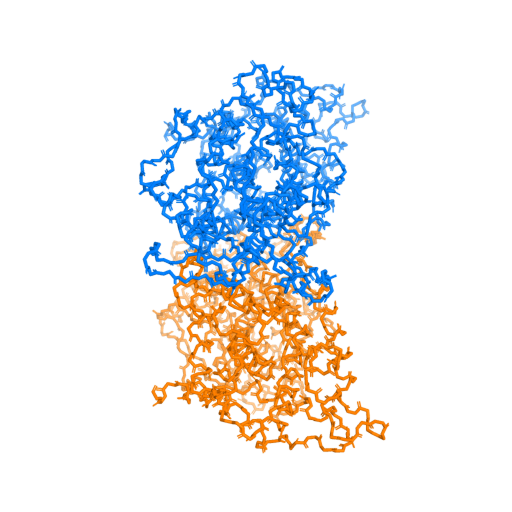.87 1 90.88 86 SER B N 1
ATOM 4450 C CA . SER B 1 86 ? -6.93 -34.375 -0.963 1 90.88 86 SER B CA 1
ATOM 4451 C C . SER B 1 86 ? -6.738 -32.906 -0.606 1 90.88 86 SER B C 1
ATOM 4453 O O . SER B 1 86 ? -6.32 -32.562 0.506 1 90.88 86 SER B O 1
ATOM 4455 N N . HIS B 1 87 ? -7.031 -32 -1.546 1 91.88 87 HIS B N 1
ATOM 4456 C CA . HIS B 1 87 ? -6.738 -30.578 -1.359 1 91.88 87 HIS B CA 1
ATOM 4457 C C . HIS B 1 87 ? -7.895 -29.859 -0.667 1 91.88 87 HIS B C 1
ATOM 4459 O O . HIS B 1 87 ? -7.727 -28.75 -0.167 1 91.88 87 HIS B O 1
ATOM 4465 N N . ALA B 1 88 ? -9.07 -30.484 -0.631 1 94.5 88 ALA B N 1
ATOM 4466 C CA . ALA B 1 88 ? -10.203 -29.922 0.094 1 94.5 88 ALA B CA 1
ATOM 4467 C C . ALA B 1 88 ? -10.055 -30.141 1.597 1 94.5 88 ALA B C 1
ATOM 4469 O O . ALA B 1 88 ? -10.812 -30.906 2.197 1 94.5 88 ALA B O 1
ATOM 4470 N N . CYS B 1 89 ? -9.203 -29.422 2.256 1 92.75 89 CYS B N 1
ATOM 4471 C CA . CYS B 1 89 ? -8.852 -29.688 3.648 1 92.75 89 CYS B CA 1
ATOM 4472 C C . CYS B 1 89 ? -8.906 -28.406 4.469 1 92.75 89 CYS B C 1
ATOM 4474 O O . CYS B 1 89 ? -8.25 -28.297 5.508 1 92.75 89 CYS B O 1
ATOM 4476 N N . GLY B 1 90 ? -9.641 -27.453 3.93 1 92.94 90 GLY B N 1
ATOM 4477 C CA . GLY B 1 90 ? -9.836 -26.219 4.688 1 92.94 90 GLY B CA 1
ATOM 4478 C C . GLY B 1 90 ? -10.555 -26.438 6.004 1 92.94 90 GLY B C 1
ATOM 4479 O O . GLY B 1 90 ? -11.195 -27.469 6.199 1 92.94 90 GLY B O 1
ATOM 4480 N N . VAL B 1 91 ? -10.461 -25.5 6.98 1 92 91 VAL B N 1
ATOM 4481 C CA . VAL B 1 91 ? -11.094 -25.609 8.289 1 92 91 VAL B CA 1
ATOM 4482 C C . VAL B 1 91 ? -11.781 -24.281 8.641 1 92 91 VAL B C 1
ATOM 4484 O O . VAL B 1 91 ? -11.68 -23.312 7.887 1 92 91 VAL B O 1
ATOM 4487 N N . GLY B 1 92 ? -12.555 -24.281 9.688 1 93.31 92 GLY B N 1
ATOM 4488 C CA . GLY B 1 92 ? -13.203 -23.078 10.18 1 93.31 92 GLY B CA 1
ATOM 4489 C C . GLY B 1 92 ? -14.602 -22.875 9.633 1 93.31 92 GLY B C 1
ATOM 4490 O O . GLY B 1 92 ? -15.141 -23.766 8.969 1 93.31 92 GLY B O 1
ATOM 4491 N N . VAL B 1 93 ? -15.133 -21.75 9.977 1 94 93 VAL B N 1
ATOM 4492 C CA . VAL B 1 93 ? -16.484 -21.422 9.562 1 94 93 VAL B CA 1
ATOM 4493 C C . VAL B 1 93 ? -16.547 -21.234 8.047 1 94 93 VAL B C 1
ATOM 4495 O O . VAL B 1 93 ? -15.578 -20.75 7.445 1 94 93 VAL B O 1
ATOM 4498 N N . ALA B 1 94 ? -17.641 -21.625 7.461 1 96.94 94 ALA B N 1
ATOM 4499 C CA . ALA B 1 94 ? -17.797 -21.5 6.012 1 96.94 94 ALA B CA 1
ATOM 4500 C C . ALA B 1 94 ? -17.812 -20.047 5.578 1 96.94 94 ALA B C 1
ATOM 4502 O O . ALA B 1 94 ? -18.375 -19.188 6.273 1 96.94 94 ALA B O 1
ATOM 4503 N N . LEU B 1 95 ? -17.203 -19.781 4.445 1 97.81 95 LEU B N 1
ATOM 4504 C CA . LEU B 1 95 ? -17.359 -18.484 3.807 1 97.81 95 LEU B CA 1
ATOM 4505 C C . LEU B 1 95 ? -18.828 -18.156 3.566 1 97.81 95 LEU B C 1
ATOM 4507 O O . LEU B 1 95 ? -19.625 -19.047 3.264 1 97.81 95 LEU B O 1
ATOM 4511 N N . PRO B 1 96 ? -19.172 -16.859 3.719 1 97.38 96 PRO B N 1
ATOM 4512 C CA . PRO B 1 96 ? -20.484 -16.469 3.223 1 97.38 96 PRO B CA 1
ATOM 4513 C C . PRO B 1 96 ? -20.703 -16.844 1.761 1 97.38 96 PRO B C 1
ATOM 4515 O O . PRO B 1 96 ? -19.766 -16.875 0.974 1 97.38 96 PRO B O 1
ATOM 4518 N N . ASP B 1 97 ? -21.969 -17.094 1.343 1 98.38 97 ASP B N 1
ATOM 4519 C CA . ASP B 1 97 ? -22.297 -17.547 -0.006 1 98.38 97 ASP B CA 1
ATOM 4520 C C . ASP B 1 97 ? -21.734 -16.594 -1.057 1 98.38 97 ASP B C 1
ATOM 4522 O O . ASP B 1 97 ? -21.172 -17.031 -2.062 1 98.38 97 ASP B O 1
ATOM 4526 N N . GLU B 1 98 ? -21.875 -15.289 -0.85 1 98.31 98 GLU B N 1
ATOM 4527 C CA . GLU B 1 98 ? -21.438 -14.336 -1.863 1 98.31 98 GLU B CA 1
ATOM 4528 C C . GLU B 1 98 ? -19.938 -14.438 -2.111 1 98.31 98 GLU B C 1
ATOM 4530 O O . GLU B 1 98 ? -19.469 -14.242 -3.236 1 98.31 98 GLU B O 1
ATOM 4535 N N . GLN B 1 99 ? -19.156 -14.758 -1.079 1 98.56 99 GLN B N 1
ATOM 4536 C CA . GLN B 1 99 ? -17.719 -14.898 -1.238 1 98.56 99 GLN B CA 1
ATOM 4537 C C . GLN B 1 99 ? -17.375 -16.141 -2.053 1 98.56 99 GLN B C 1
ATOM 4539 O O . GLN B 1 99 ? -16.547 -16.078 -2.965 1 98.56 99 GLN B O 1
ATOM 4544 N N . THR B 1 100 ? -18.016 -17.281 -1.723 1 98.69 100 THR B N 1
ATOM 4545 C CA . THR B 1 100 ? -17.812 -18.5 -2.504 1 98.69 100 THR B CA 1
ATOM 4546 C C . THR B 1 100 ? -18.219 -18.281 -3.957 1 98.69 100 THR B C 1
ATOM 4548 O O . THR B 1 100 ? -17.516 -18.703 -4.879 1 98.69 100 THR B O 1
ATOM 4551 N N . ARG B 1 101 ? -19.312 -17.641 -4.141 1 98.81 101 ARG B N 1
ATOM 4552 C CA . ARG B 1 101 ? -19.812 -17.359 -5.484 1 98.81 101 ARG B CA 1
ATOM 4553 C C . ARG B 1 101 ? -18.844 -16.453 -6.246 1 98.81 101 ARG B C 1
ATOM 4555 O O . ARG B 1 101 ? -18.641 -16.625 -7.449 1 98.81 101 ARG B O 1
ATOM 4562 N N . ALA B 1 102 ? -18.234 -15.438 -5.562 1 98.81 102 ALA B N 1
ATOM 4563 C CA . ALA B 1 102 ? -17.25 -14.57 -6.188 1 98.81 102 ALA B CA 1
ATOM 4564 C C . ALA B 1 102 ? -16.031 -15.367 -6.637 1 98.81 102 ALA B C 1
ATOM 4566 O O . ALA B 1 102 ? -15.461 -15.102 -7.699 1 98.81 102 ALA B O 1
ATOM 4567 N N . ILE B 1 103 ? -15.625 -16.328 -5.836 1 98.62 103 ILE B N 1
ATOM 4568 C CA . ILE B 1 103 ? -14.492 -17.188 -6.168 1 98.62 103 ILE B CA 1
ATOM 4569 C C . ILE B 1 103 ? -14.805 -17.984 -7.426 1 98.62 103 ILE B C 1
ATOM 4571 O O . ILE B 1 103 ? -13.984 -18.062 -8.344 1 98.62 103 ILE B O 1
ATOM 4575 N N . ILE B 1 104 ? -16.031 -18.578 -7.469 1 98.75 104 ILE B N 1
ATOM 4576 C CA . ILE B 1 104 ? -16.438 -19.375 -8.625 1 98.75 104 ILE B CA 1
ATOM 4577 C C . ILE B 1 104 ? -16.469 -18.484 -9.867 1 98.75 104 ILE B C 1
ATOM 4579 O O . ILE B 1 104 ? -15.992 -18.875 -10.93 1 98.75 104 ILE B O 1
ATOM 4583 N N . CYS B 1 105 ? -17 -17.281 -9.703 1 98.75 105 CYS B N 1
ATOM 4584 C CA . CYS B 1 105 ? -17.094 -16.344 -10.82 1 98.75 105 CYS B CA 1
ATOM 4585 C C . CYS B 1 105 ? -15.695 -16 -11.344 1 98.75 105 CYS B C 1
ATOM 4587 O O . CYS B 1 105 ? -15.461 -16.031 -12.555 1 98.75 105 CYS B O 1
ATOM 4589 N N . ALA B 1 106 ? -14.766 -15.711 -10.484 1 98.56 106 ALA B N 1
ATOM 4590 C CA . ALA B 1 106 ? -13.391 -15.383 -10.875 1 98.56 106 ALA B CA 1
ATOM 4591 C C . ALA B 1 106 ? -12.719 -16.562 -11.562 1 98.56 106 ALA B C 1
ATOM 4593 O O . ALA B 1 106 ? -11.945 -16.375 -12.508 1 98.56 106 ALA B O 1
ATOM 4594 N N . ALA B 1 107 ? -13 -17.75 -11.078 1 98.5 107 ALA B N 1
ATOM 4595 C CA . ALA B 1 107 ? -12.438 -18.953 -11.703 1 98.5 107 ALA B CA 1
ATOM 4596 C C . ALA B 1 107 ? -12.93 -19.109 -13.141 1 98.5 107 ALA B C 1
ATOM 4598 O O . ALA B 1 107 ? -12.141 -19.406 -14.039 1 98.5 107 ALA B O 1
ATOM 4599 N N . ILE B 1 108 ? -14.227 -18.891 -13.305 1 98.62 108 ILE B N 1
ATOM 4600 C CA . ILE B 1 108 ? -14.805 -19.016 -14.633 1 98.62 108 ILE B CA 1
ATOM 4601 C C . ILE B 1 108 ? -14.195 -17.984 -15.57 1 98.62 108 ILE B C 1
ATOM 4603 O O . ILE B 1 108 ? -13.898 -18.266 -16.734 1 98.62 108 ILE B O 1
ATOM 4607 N N . ILE B 1 109 ? -13.977 -16.797 -15.078 1 98.56 109 ILE B N 1
ATOM 4608 C CA . ILE B 1 109 ? -13.336 -15.742 -15.859 1 98.56 109 ILE B CA 1
ATOM 4609 C C . ILE B 1 109 ? -11.93 -16.172 -16.25 1 98.56 109 ILE B C 1
ATOM 4611 O O . ILE B 1 109 ? -11.508 -15.992 -17.391 1 98.56 109 ILE B O 1
ATOM 4615 N N . ASN B 1 110 ? -11.219 -16.75 -15.352 1 97.94 110 ASN B N 1
ATOM 4616 C CA . ASN B 1 110 ? -9.883 -17.266 -15.625 1 97.94 110 ASN B CA 1
ATOM 4617 C C . ASN B 1 110 ? -9.906 -18.328 -16.719 1 97.94 110 ASN B C 1
ATOM 4619 O O . ASN B 1 110 ? -9.102 -18.281 -17.656 1 97.94 110 ASN B O 1
ATOM 4623 N N . TYR B 1 111 ? -10.828 -19.266 -16.656 1 98.12 111 TYR B N 1
ATOM 4624 C CA . TYR B 1 111 ? -10.93 -20.359 -17.625 1 98.12 111 TYR B CA 1
ATOM 4625 C C . TYR B 1 111 ? -11.352 -19.828 -19 1 98.12 111 TYR B C 1
ATOM 4627 O O . TYR B 1 111 ? -10.961 -20.391 -20.031 1 98.12 111 TYR B O 1
ATOM 4635 N N . SER B 1 112 ? -12.086 -18.766 -18.984 1 97.88 112 SER B N 1
ATOM 4636 C CA . SER B 1 112 ? -12.609 -18.188 -20.219 1 97.88 112 SER B CA 1
ATOM 4637 C C . SER B 1 112 ? -11.477 -17.641 -21.094 1 97.88 112 SER B C 1
ATOM 4639 O O . SER B 1 112 ? -11.672 -17.391 -22.281 1 97.88 112 SER B O 1
ATOM 4641 N N . GLN B 1 113 ? -10.289 -17.453 -20.469 1 97.19 113 GLN B N 1
ATOM 4642 C CA . GLN B 1 113 ? -9.125 -17 -21.219 1 97.19 113 GLN B CA 1
ATOM 4643 C C . GLN B 1 113 ? -8.656 -18.062 -22.203 1 97.19 113 GLN B C 1
ATOM 4645 O O . GLN B 1 113 ? -7.906 -17.766 -23.141 1 97.19 113 GLN B O 1
ATOM 4650 N N . GLY B 1 114 ? -9.031 -19.312 -22 1 97.69 114 GLY B N 1
ATOM 4651 C CA . GLY B 1 114 ? -8.727 -20.406 -22.906 1 97.69 114 GLY B CA 1
ATOM 4652 C C . GLY B 1 114 ? -7.273 -20.828 -22.875 1 97.69 114 GLY B C 1
ATOM 4653 O O . GLY B 1 114 ? -6.68 -21.125 -23.906 1 97.69 114 GLY B O 1
ATOM 4654 N N . LYS B 1 115 ? -6.719 -20.766 -21.688 1 98.31 115 LYS B N 1
ATOM 4655 C CA . LYS B 1 115 ? -5.305 -21.109 -21.562 1 98.31 115 LYS B CA 1
ATOM 4656 C C . LYS B 1 115 ? -5.102 -22.25 -20.578 1 98.31 115 LYS B C 1
ATOM 4658 O O . LYS B 1 115 ? -3.975 -22.703 -20.359 1 98.31 115 LYS B O 1
ATOM 4663 N N . SER B 1 116 ? -6.16 -22.828 -19.984 1 97.31 116 SER B N 1
ATOM 4664 C CA . SER B 1 116 ? -6.066 -23.797 -18.906 1 97.31 116 SER B CA 1
ATOM 4665 C C . SER B 1 116 ? -6.18 -25.234 -19.438 1 97.31 116 SER B C 1
ATOM 4667 O O . SER B 1 116 ? -5.488 -26.125 -18.969 1 97.31 116 SER B O 1
ATOM 4669 N N . GLY B 1 117 ? -7.074 -25.469 -20.391 1 96.56 117 GLY B N 1
ATOM 4670 C CA . GLY B 1 117 ? -7.211 -26.781 -21.016 1 96.56 117 GLY B CA 1
ATOM 4671 C C . GLY B 1 117 ? -8.203 -27.688 -20.297 1 96.56 117 GLY B C 1
ATOM 4672 O O . GLY B 1 117 ? -8.188 -28.906 -20.5 1 96.56 117 GLY B O 1
ATOM 4673 N N . LEU B 1 118 ? -9.039 -27.156 -19.438 1 95.88 118 LEU B N 1
ATOM 4674 C CA . LEU B 1 118 ? -10.023 -28 -18.766 1 95.88 118 LEU B CA 1
ATOM 4675 C C . LEU B 1 118 ? -11.18 -28.344 -19.703 1 95.88 118 LEU B C 1
ATOM 4677 O O . LEU B 1 118 ? -11.383 -27.672 -20.703 1 95.88 118 LEU B O 1
ATOM 4681 N N . HIS B 1 119 ? -11.914 -29.391 -19.328 1 96.19 119 HIS B N 1
ATOM 4682 C CA . HIS B 1 119 ? -13.07 -29.797 -20.109 1 96.19 119 HIS B CA 1
ATOM 4683 C C . HIS B 1 119 ? -14.203 -28.797 -20 1 96.19 119 HIS B C 1
ATOM 4685 O O . HIS B 1 119 ? -14.453 -28.25 -18.922 1 96.19 119 HIS B O 1
ATOM 4691 N N . ARG B 1 120 ? -14.898 -28.594 -21.109 1 97.38 120 ARG B N 1
ATOM 4692 C CA . ARG B 1 120 ? -16.047 -27.688 -21.188 1 97.38 120 ARG B CA 1
ATOM 4693 C C . ARG B 1 120 ? -17.078 -28.031 -20.109 1 97.38 120 ARG B C 1
ATOM 4695 O O . ARG B 1 120 ? -17.656 -27.125 -19.5 1 97.38 120 ARG B O 1
ATOM 4702 N N . GLN B 1 121 ? -17.312 -29.281 -19.875 1 97.12 121 GLN B N 1
ATOM 4703 C CA . GLN B 1 121 ? -18.344 -29.734 -18.953 1 97.12 121 GLN B CA 1
ATOM 4704 C C . GLN B 1 121 ? -18.078 -29.234 -17.531 1 97.12 121 GLN B C 1
ATOM 4706 O O . GLN B 1 121 ? -19 -28.984 -16.766 1 97.12 121 GLN B O 1
ATOM 4711 N N . VAL B 1 122 ? -16.812 -29.109 -17.172 1 98 122 VAL B N 1
ATOM 4712 C CA . VAL B 1 122 ? -16.453 -28.625 -15.836 1 98 122 VAL B CA 1
ATOM 4713 C C . VAL B 1 122 ? -16.859 -27.156 -15.688 1 98 122 VAL B C 1
ATOM 4715 O O . VAL B 1 122 ? -17.422 -26.766 -14.656 1 98 122 VAL B O 1
ATOM 4718 N N . VAL B 1 123 ? -16.594 -26.344 -16.734 1 98.44 123 VAL B N 1
ATOM 4719 C CA . VAL B 1 123 ? -16.984 -24.938 -16.734 1 98.44 123 VAL B CA 1
ATOM 4720 C C . VAL B 1 123 ? -18.5 -24.812 -16.719 1 98.44 123 VAL B C 1
ATOM 4722 O O . VAL B 1 123 ? -19.047 -23.969 -16 1 98.44 123 VAL B O 1
ATOM 4725 N N . GLU B 1 124 ? -19.156 -25.641 -17.516 1 98.31 124 GLU B N 1
ATOM 4726 C CA . GLU B 1 124 ? -20.609 -25.672 -17.516 1 98.31 124 GLU B CA 1
ATOM 4727 C C . GLU B 1 124 ? -21.172 -26 -16.141 1 98.31 124 GLU B C 1
ATOM 4729 O O . GLU B 1 124 ? -22.172 -25.422 -15.711 1 98.31 124 GLU B O 1
ATOM 4734 N N . ALA B 1 125 ? -20.531 -26.906 -15.477 1 98.44 125 ALA B N 1
ATOM 4735 C CA . ALA B 1 125 ? -20.984 -27.281 -14.133 1 98.44 125 ALA B CA 1
ATOM 4736 C C . ALA B 1 125 ? -20.812 -26.125 -13.156 1 98.44 125 ALA B C 1
ATOM 4738 O O . ALA B 1 125 ? -21.672 -25.906 -12.305 1 98.44 125 ALA B O 1
ATOM 4739 N N . LEU B 1 126 ? -19.688 -25.438 -13.203 1 98.62 126 LEU B N 1
ATOM 4740 C CA . LEU B 1 126 ? -19.484 -24.266 -12.359 1 98.62 126 LEU B CA 1
ATOM 4741 C C . LEU B 1 126 ? -20.531 -23.188 -12.633 1 98.62 126 LEU B C 1
ATOM 4743 O O . LEU B 1 126 ? -21.047 -22.562 -11.711 1 98.62 126 LEU B O 1
ATOM 4747 N N . LEU B 1 127 ? -20.766 -22.969 -13.93 1 98.56 127 LEU B N 1
ATOM 4748 C CA . LEU B 1 127 ? -21.828 -22.031 -14.312 1 98.56 127 LEU B CA 1
ATOM 4749 C C . LEU B 1 127 ? -23.156 -22.438 -13.703 1 98.56 127 LEU B C 1
ATOM 4751 O O . LEU B 1 127 ? -23.922 -21.594 -13.234 1 98.56 127 LEU B O 1
ATOM 4755 N N . ALA B 1 128 ? -23.438 -23.703 -13.773 1 98.38 128 ALA B N 1
ATOM 4756 C CA . ALA B 1 128 ? -24.688 -24.203 -13.234 1 98.38 128 ALA B CA 1
ATOM 4757 C C . ALA B 1 128 ? -24.781 -23.953 -11.734 1 98.38 128 ALA B C 1
ATOM 4759 O O . ALA B 1 128 ? -25.844 -23.578 -11.234 1 98.38 128 ALA B O 1
ATOM 4760 N N . LEU B 1 129 ? -23.641 -24.234 -10.984 1 98.25 129 LEU B N 1
ATOM 4761 C CA . LEU B 1 129 ? -23.625 -23.938 -9.555 1 98.25 129 LEU B CA 1
ATOM 4762 C C . LEU B 1 129 ? -24.016 -22.484 -9.312 1 98.25 129 LEU B C 1
ATOM 4764 O O . LEU B 1 129 ? -24.875 -22.188 -8.469 1 98.25 129 LEU B O 1
ATOM 4768 N N . LEU B 1 130 ? -23.391 -21.562 -10.07 1 97.88 130 LEU B N 1
ATOM 4769 C CA . LEU B 1 130 ? -23.625 -20.141 -9.891 1 97.88 130 LEU B CA 1
ATOM 4770 C C . LEU B 1 130 ? -25.062 -19.766 -10.242 1 97.88 130 LEU B C 1
ATOM 4772 O O . LEU B 1 130 ? -25.766 -19.125 -9.445 1 97.88 130 LEU B O 1
ATOM 4776 N N . ASN B 1 131 ? -25.484 -20.219 -11.367 1 98.06 131 ASN B N 1
ATOM 4777 C CA . ASN B 1 131 ? -26.75 -19.75 -11.922 1 98.06 131 ASN B CA 1
ATOM 4778 C C . ASN B 1 131 ? -27.938 -20.391 -11.227 1 98.06 131 ASN B C 1
ATOM 4780 O O . ASN B 1 131 ? -29.016 -19.812 -11.164 1 98.06 131 ASN B O 1
ATOM 4784 N N . ARG B 1 132 ? -27.781 -21.578 -10.688 1 97.81 132 ARG B N 1
ATOM 4785 C CA . ARG B 1 132 ? -28.859 -22.266 -9.961 1 97.81 132 ARG B CA 1
ATOM 4786 C C . ARG B 1 132 ? -28.766 -22 -8.469 1 97.81 132 ARG B C 1
ATOM 4788 O O . ARG B 1 132 ? -29.531 -22.547 -7.684 1 97.81 132 ARG B O 1
ATOM 4795 N N . GLN B 1 133 ? -27.781 -21.266 -8.039 1 97.75 133 GLN B N 1
ATOM 4796 C CA . GLN B 1 133 ? -27.594 -20.828 -6.664 1 97.75 133 GLN B CA 1
ATOM 4797 C C . GLN B 1 133 ? -27.312 -22.016 -5.742 1 97.75 133 GLN B C 1
ATOM 4799 O O . GLN B 1 133 ? -27.922 -22.125 -4.672 1 97.75 133 GLN B O 1
ATOM 4804 N N . ILE B 1 134 ? -26.594 -22.953 -6.254 1 98.62 134 ILE B N 1
ATOM 4805 C CA . ILE B 1 134 ? -26.016 -24.016 -5.449 1 98.62 134 ILE B CA 1
ATOM 4806 C C . ILE B 1 134 ? -24.609 -23.625 -4.988 1 98.62 134 ILE B C 1
ATOM 4808 O O . ILE B 1 134 ? -23.656 -23.703 -5.762 1 98.62 134 ILE B O 1
ATOM 4812 N N . THR B 1 135 ? -24.469 -23.234 -3.756 1 98.88 135 THR B N 1
ATOM 4813 C CA . THR B 1 135 ? -23.203 -22.656 -3.328 1 98.88 135 THR B CA 1
ATOM 4814 C C . THR B 1 135 ? -22.453 -23.594 -2.383 1 98.88 135 THR B C 1
ATOM 4816 O O . THR B 1 135 ? -22.906 -23.828 -1.261 1 98.88 135 THR B O 1
ATOM 4819 N N . PRO B 1 136 ? -21.297 -24.094 -2.781 1 98.75 136 PRO B N 1
ATOM 4820 C CA . PRO B 1 136 ? -20.516 -24.984 -1.92 1 98.75 136 PRO B CA 1
ATOM 4821 C C . PRO B 1 136 ? -20.156 -24.344 -0.578 1 98.75 136 PRO B C 1
ATOM 4823 O O . PRO B 1 136 ? -19.859 -23.141 -0.52 1 98.75 136 PRO B O 1
ATOM 4826 N N . GLN B 1 137 ? -20.234 -25.125 0.53 1 98.19 137 GLN B N 1
ATOM 4827 C CA . GLN B 1 137 ? -19.719 -24.703 1.828 1 98.19 137 GLN B CA 1
ATOM 4828 C C . GLN B 1 137 ? -18.203 -24.781 1.868 1 98.19 137 GLN B C 1
ATOM 4830 O O . GLN B 1 137 ? -17.625 -25.859 2.039 1 98.19 137 GLN B O 1
ATOM 4835 N N . VAL B 1 138 ? -17.562 -23.656 1.771 1 98 138 VAL B N 1
ATOM 4836 C CA . VAL B 1 138 ? -16.109 -23.578 1.731 1 98 138 VAL B CA 1
ATOM 4837 C C . VAL B 1 138 ? -15.578 -23.062 3.072 1 98 138 VAL B C 1
ATOM 4839 O O . VAL B 1 138 ? -15.844 -21.922 3.457 1 98 138 VAL B O 1
ATOM 4842 N N . PRO B 1 139 ? -14.844 -23.906 3.818 1 95.69 139 PRO B N 1
ATOM 4843 C CA . PRO B 1 139 ? -14.25 -23.391 5.059 1 95.69 139 PRO B CA 1
ATOM 4844 C C . PRO B 1 139 ? -13.312 -22.219 4.824 1 95.69 139 PRO B C 1
ATOM 4846 O O . PRO B 1 139 ? -12.57 -22.188 3.84 1 95.69 139 PRO B O 1
ATOM 4849 N N . SER B 1 140 ? -13.258 -21.281 5.695 1 95.56 140 SER B N 1
ATOM 4850 C CA . SER B 1 140 ? -12.633 -19.984 5.453 1 95.56 140 SER B CA 1
ATOM 4851 C C . SER B 1 140 ? -11.125 -20.047 5.707 1 95.56 140 SER B C 1
ATOM 4853 O O . SER B 1 140 ? -10.375 -19.188 5.227 1 95.56 140 SER B O 1
ATOM 4855 N N . GLN B 1 141 ? -10.57 -21.062 6.414 1 92.56 141 GLN B N 1
ATOM 4856 C CA . GLN B 1 141 ? -9.18 -21.031 6.859 1 92.56 141 GLN B CA 1
ATOM 4857 C C . GLN B 1 141 ? -8.383 -22.172 6.234 1 92.56 141 GLN B C 1
ATOM 4859 O O . GLN B 1 141 ? -8.938 -23.234 5.91 1 92.56 141 GLN B O 1
ATOM 4864 N N . GLY B 1 142 ? -7.098 -21.906 6.098 1 88.12 142 GLY B N 1
ATOM 4865 C CA . GLY B 1 142 ? -6.199 -23 5.73 1 88.12 142 GLY B CA 1
ATOM 4866 C C . GLY B 1 142 ? -5.586 -22.828 4.352 1 88.12 142 GLY B C 1
ATOM 4867 O O . GLY B 1 142 ? -4.746 -23.625 3.936 1 88.12 142 GLY B O 1
ATOM 4868 N N . SER B 1 143 ? -5.941 -21.75 3.68 1 88.69 143 SER B N 1
ATOM 4869 C CA . SER B 1 143 ? -5.395 -21.516 2.346 1 88.69 143 SER B CA 1
ATOM 4870 C C . SER B 1 143 ? -4.223 -20.547 2.389 1 88.69 143 SER B C 1
ATOM 4872 O O . SER B 1 143 ? -4.305 -19.484 3.025 1 88.69 143 SER B O 1
ATOM 4874 N N . VAL B 1 144 ? -3.141 -20.859 1.699 1 84.88 144 VAL B N 1
ATOM 4875 C CA . VAL B 1 144 ? -1.976 -19.984 1.639 1 84.88 144 VAL B CA 1
ATOM 4876 C C . VAL B 1 144 ? -2.035 -19.141 0.374 1 84.88 144 VAL B C 1
ATOM 4878 O O . VAL B 1 144 ? -1.081 -18.422 0.053 1 84.88 144 VAL B O 1
ATOM 4881 N N . GLY B 1 145 ? -3.148 -19.25 -0.269 1 80.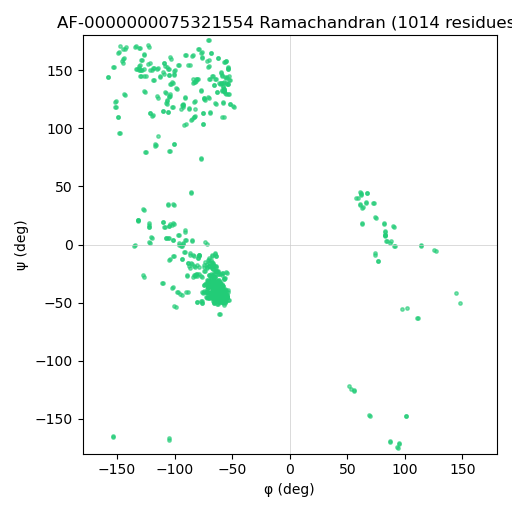06 145 GLY B N 1
ATOM 4882 C CA . GLY B 1 145 ? -3.283 -18.438 -1.469 1 80.06 145 GLY B CA 1
ATOM 4883 C C . GLY B 1 145 ? -4.07 -19.125 -2.568 1 80.06 145 GLY B C 1
ATOM 4884 O O . GLY B 1 145 ? -4.902 -18.5 -3.227 1 80.06 145 GLY B O 1
ATOM 4885 N N . TYR B 1 146 ? -3.824 -20.312 -2.73 1 80.56 146 TYR B N 1
ATOM 4886 C CA . TYR B 1 146 ? -4.504 -21.109 -3.746 1 80.56 146 TYR B CA 1
ATOM 4887 C C . TYR B 1 146 ? -4.676 -22.562 -3.281 1 80.56 146 TYR B C 1
ATOM 4889 O O . TYR B 1 146 ? -4.328 -22.891 -2.148 1 80.56 146 TYR B O 1
ATOM 4897 N N . LEU B 1 147 ? -5.445 -23.422 -3.984 1 83.31 147 LEU B N 1
ATOM 4898 C CA . LEU B 1 147 ? -5.613 -24.875 -3.885 1 83.31 147 LEU B CA 1
ATOM 4899 C C . LEU B 1 147 ? -6.848 -25.219 -3.059 1 83.31 147 LEU B C 1
ATOM 4901 O O . LEU B 1 147 ? -7.805 -25.797 -3.576 1 83.31 147 LEU B O 1
ATOM 4905 N N . THR B 1 148 ? -6.883 -24.672 -1.768 1 91 148 THR B N 1
ATOM 4906 C CA . THR B 1 148 ? -7.746 -25.281 -0.758 1 91 148 THR B CA 1
ATOM 4907 C C . THR B 1 148 ? -9.203 -24.891 -0.99 1 91 148 THR B C 1
ATOM 4909 O O . THR B 1 148 ? -10.078 -25.75 -1.055 1 91 148 THR B O 1
ATOM 4912 N N . HIS B 1 149 ? -9.477 -23.641 -1.147 1 95.31 149 HIS B N 1
ATOM 4913 C CA . HIS B 1 149 ? -10.852 -23.172 -1.275 1 95.31 149 HIS B CA 1
ATOM 4914 C C . HIS B 1 149 ? -11.484 -23.672 -2.572 1 95.31 149 HIS B C 1
ATOM 4916 O O . HIS B 1 149 ? -12.625 -24.141 -2.576 1 95.31 149 HIS B O 1
ATOM 4922 N N . MET B 1 150 ? -10.734 -23.609 -3.598 1 95.25 150 MET B N 1
ATOM 4923 C CA . MET B 1 150 ? -11.234 -24.062 -4.891 1 95.25 150 MET B CA 1
ATOM 4924 C C . MET B 1 150 ? -11.43 -25.578 -4.898 1 95.25 150 MET B C 1
ATOM 4926 O O . MET B 1 150 ? -12.328 -26.094 -5.574 1 95.25 150 MET B O 1
ATOM 4930 N N . ALA B 1 151 ? -10.578 -26.266 -4.125 1 95.56 151 ALA B N 1
ATOM 4931 C CA . ALA B 1 151 ? -10.773 -27.703 -4.004 1 95.56 151 ALA B CA 1
ATOM 4932 C C . ALA B 1 151 ? -12.133 -28.016 -3.389 1 95.56 151 ALA B C 1
ATOM 4934 O O . ALA B 1 151 ? -12.82 -28.953 -3.826 1 95.56 151 ALA B O 1
ATOM 4935 N N . HIS B 1 152 ? -12.492 -27.266 -2.406 1 96.38 152 HIS B N 1
ATOM 4936 C CA . HIS B 1 152 ? -13.789 -27.453 -1.778 1 96.38 152 HIS B CA 1
ATOM 4937 C C . HIS B 1 152 ? -14.922 -27.156 -2.758 1 96.38 152 HIS B C 1
ATOM 4939 O O . HIS B 1 152 ? -15.977 -27.797 -2.711 1 96.38 152 HIS B O 1
ATOM 4945 N N . ILE B 1 153 ? -14.758 -26.203 -3.588 1 97.81 153 ILE B N 1
ATOM 4946 C CA . ILE B 1 153 ? -15.719 -25.938 -4.652 1 97.81 153 ILE B CA 1
ATOM 4947 C C . ILE B 1 153 ? -15.734 -27.094 -5.637 1 97.81 153 ILE B C 1
ATOM 4949 O O . ILE B 1 153 ? -16.812 -27.562 -6.047 1 97.81 153 ILE B O 1
ATOM 4953 N N . GLY B 1 154 ? -14.586 -27.594 -5.965 1 97.62 154 GLY B N 1
ATOM 4954 C CA . GLY B 1 154 ? -14.438 -28.672 -6.926 1 97.62 154 GLY B CA 1
ATOM 4955 C C . GLY B 1 154 ? -15.109 -29.969 -6.484 1 97.62 154 GLY B C 1
ATOM 4956 O O . GLY B 1 154 ? -15.727 -30.656 -7.293 1 97.62 154 GLY B O 1
ATOM 4957 N N . ILE B 1 155 ? -14.992 -30.281 -5.211 1 97.12 155 ILE B N 1
ATOM 4958 C CA . ILE B 1 155 ? -15.562 -31.547 -4.773 1 97.12 155 ILE B CA 1
ATOM 4959 C C . ILE B 1 155 ? -17.078 -31.469 -4.824 1 97.12 155 ILE B C 1
ATOM 4961 O O . ILE B 1 155 ? -17.75 -32.5 -4.98 1 97.12 155 ILE B O 1
ATOM 4965 N N . ALA B 1 156 ? -17.641 -30.297 -4.699 1 97.94 156 ALA B N 1
ATOM 4966 C CA . ALA B 1 156 ? -19.094 -30.156 -4.84 1 97.94 156 ALA B CA 1
ATOM 4967 C C . ALA B 1 156 ? -19.547 -30.547 -6.238 1 97.94 156 ALA B C 1
ATOM 4969 O O . ALA B 1 156 ? -20.656 -31.078 -6.41 1 97.94 156 ALA B O 1
ATOM 4970 N N . LEU B 1 157 ? -18.719 -30.328 -7.242 1 97.81 157 LEU B N 1
ATOM 4971 C CA . LEU B 1 157 ? -19.031 -30.734 -8.609 1 97.81 157 LEU B CA 1
ATOM 4972 C C . LEU B 1 157 ? -19.141 -32.25 -8.711 1 97.81 157 LEU B C 1
ATOM 4974 O O . LEU B 1 157 ? -19.781 -32.781 -9.625 1 97.81 157 LEU B O 1
ATOM 4978 N N . LEU B 1 158 ? -18.5 -32.938 -7.762 1 97.25 158 LEU B N 1
ATOM 4979 C CA . LEU B 1 158 ? -18.484 -34.406 -7.73 1 97.25 158 LEU B CA 1
ATOM 4980 C C . LEU B 1 158 ? -19.625 -34.938 -6.863 1 97.25 158 LEU B C 1
ATOM 4982 O O . LEU B 1 158 ? -19.75 -36.156 -6.688 1 97.25 158 LEU B O 1
ATOM 4986 N N . GLY B 1 159 ? -20.391 -34.031 -6.336 1 97.56 159 GLY B N 1
ATOM 4987 C CA . GLY B 1 159 ? -21.469 -34.406 -5.426 1 97.56 159 GLY B CA 1
ATOM 4988 C C . GLY B 1 159 ? -20.984 -34.625 -4.004 1 97.56 159 GLY B C 1
ATOM 4989 O O . GLY B 1 159 ? -21.703 -35.219 -3.186 1 97.56 159 GLY B O 1
ATOM 4990 N N . VAL B 1 160 ? -19.812 -34.25 -3.701 1 97.31 160 VAL B N 1
ATOM 4991 C CA . VAL B 1 160 ? -19.203 -34.438 -2.387 1 97.31 160 VAL B CA 1
ATOM 4992 C C . VAL B 1 160 ? -19.266 -33.125 -1.591 1 97.31 160 VAL B C 1
ATOM 4994 O O . VAL B 1 160 ? -19.156 -32.031 -2.16 1 97.31 160 VAL B O 1
ATOM 4997 N N . GLY B 1 161 ? -19.422 -33.25 -0.289 1 97.12 161 GLY B N 1
ATOM 4998 C CA . GLY B 1 161 ? -19.484 -32.094 0.582 1 97.12 161 GLY B CA 1
ATOM 4999 C C . GLY B 1 161 ? -20.891 -31.531 0.723 1 97.12 161 GLY B C 1
ATOM 5000 O O . GLY B 1 161 ? -21.875 -32.219 0.406 1 97.12 161 GLY B O 1
ATOM 5001 N N . ASN B 1 162 ? -20.938 -30.328 1.333 1 98.25 162 ASN B N 1
ATOM 5002 C CA . ASN B 1 162 ? -22.219 -29.656 1.563 1 98.25 162 ASN B CA 1
ATOM 5003 C C . ASN B 1 162 ? -22.328 -28.344 0.781 1 98.25 162 ASN B C 1
ATOM 5005 O O . ASN B 1 162 ? -21.297 -27.766 0.41 1 98.25 162 ASN B O 1
ATOM 5009 N N . VAL B 1 163 ? -23.547 -28 0.45 1 98.75 163 VAL B N 1
ATOM 5010 C CA . VAL B 1 163 ? -23.812 -26.766 -0.27 1 98.75 163 VAL B CA 1
ATOM 5011 C C . VAL B 1 163 ? -24.969 -26.016 0.401 1 98.75 163 VAL B C 1
ATOM 5013 O O . VAL B 1 163 ? -25.75 -26.609 1.146 1 98.75 163 VAL B O 1
ATOM 5016 N N . SER B 1 164 ? -24.938 -24.719 0.279 1 98.69 164 SER B N 1
ATOM 5017 C CA . SER B 1 164 ? -26.125 -23.906 0.543 1 98.69 164 SER B CA 1
ATOM 5018 C C . SER B 1 164 ? -27.047 -23.875 -0.667 1 98.69 164 SER B C 1
ATOM 5020 O O . SER B 1 164 ? -26.625 -23.516 -1.77 1 98.69 164 SER B O 1
ATOM 5022 N N . TYR B 1 165 ? -28.344 -24.281 -0.551 1 98.06 165 TYR B N 1
ATOM 5023 C CA . TYR B 1 165 ? -29.328 -24.375 -1.626 1 98.06 165 TYR B CA 1
ATOM 5024 C C . TYR B 1 165 ? -30.734 -24.172 -1.093 1 98.06 165 TYR B C 1
ATOM 5026 O O . TYR B 1 165 ? -31.156 -24.859 -0.154 1 98.06 165 TYR B O 1
ATOM 5034 N N . ARG B 1 166 ? -31.344 -23.125 -1.606 1 96.5 166 ARG B N 1
ATOM 5035 C CA . ARG B 1 166 ? -32.719 -22.797 -1.243 1 96.5 166 ARG B CA 1
ATOM 5036 C C . ARG B 1 166 ? -32.875 -22.594 0.261 1 96.5 166 ARG B C 1
ATOM 5038 O O . ARG B 1 166 ? -33.781 -23.141 0.89 1 96.5 166 ARG B O 1
ATOM 5045 N N . GLY B 1 167 ? -31.891 -21.953 0.782 1 95.75 167 GLY B N 1
ATOM 5046 C CA . GLY B 1 167 ? -31.938 -21.531 2.17 1 95.75 167 GLY B CA 1
ATOM 5047 C C . GLY B 1 167 ? -31.531 -22.625 3.145 1 95.75 167 GLY B C 1
ATOM 5048 O O . GLY B 1 167 ? -31.609 -22.438 4.359 1 95.75 167 GLY B O 1
ATOM 5049 N N . GLN B 1 168 ? -31.047 -23.734 2.637 1 97.5 168 GLN B N 1
ATOM 5050 C CA . GLN B 1 168 ? -30.672 -24.844 3.498 1 97.5 168 GLN B CA 1
ATOM 5051 C C . GLN B 1 168 ? -29.281 -25.359 3.146 1 97.5 168 GLN B C 1
ATOM 5053 O O . GLN B 1 168 ? -28.828 -25.25 2.002 1 97.5 168 GLN B O 1
ATOM 5058 N N . ILE B 1 169 ? -28.625 -25.922 4.184 1 98.38 169 ILE B N 1
ATOM 5059 C CA . ILE B 1 169 ? -27.391 -26.656 3.953 1 98.38 169 ILE B CA 1
ATOM 5060 C C . ILE B 1 169 ? -27.703 -28.141 3.721 1 98.38 169 ILE B C 1
ATOM 5062 O O . ILE B 1 169 ? -28.391 -28.766 4.523 1 98.38 169 ILE B O 1
ATOM 5066 N N . MET B 1 170 ? -27.234 -28.703 2.646 1 98.31 170 MET B N 1
ATOM 5067 C CA . MET B 1 170 ? -27.5 -30.094 2.312 1 98.31 170 MET B CA 1
ATOM 5068 C C . MET B 1 170 ? -26.344 -30.703 1.54 1 98.31 170 MET B C 1
ATOM 5070 O O . MET B 1 170 ? -25.453 -29.984 1.073 1 98.31 170 MET B O 1
ATOM 5074 N N . PRO B 1 171 ? -26.312 -31.984 1.435 1 98.25 171 PRO B N 1
ATOM 5075 C CA . PRO B 1 171 ? -25.266 -32.625 0.625 1 98.25 171 PRO B CA 1
ATOM 5076 C C . PRO B 1 171 ? -25.297 -32.188 -0.836 1 98.25 171 PRO B C 1
ATOM 5078 O O . PRO B 1 171 ? -26.375 -32.031 -1.413 1 98.25 171 PRO B O 1
ATOM 5081 N N . ALA B 1 172 ? -24.172 -31.969 -1.41 1 98.5 172 ALA B N 1
ATOM 5082 C CA . ALA B 1 172 ? -24.062 -31.5 -2.791 1 98.5 172 ALA B CA 1
ATOM 5083 C C . ALA B 1 172 ? -24.812 -32.438 -3.742 1 98.5 172 ALA B C 1
ATOM 5085 O O . ALA B 1 172 ? -25.484 -31.953 -4.664 1 98.5 172 ALA B O 1
ATOM 5086 N N . GLN B 1 173 ? -24.672 -33.688 -3.49 1 98.12 173 GLN B N 1
ATOM 5087 C CA . GLN B 1 173 ? -25.328 -34.688 -4.336 1 98.12 173 GLN B CA 1
ATOM 5088 C C . GLN B 1 173 ? -26.828 -34.438 -4.406 1 98.12 173 GLN B C 1
ATOM 5090 O O . GLN B 1 173 ? -27.422 -34.5 -5.484 1 98.12 173 GLN B O 1
ATOM 5095 N N . GLN B 1 174 ? -27.406 -34.156 -3.301 1 98.31 174 GLN B N 1
ATOM 5096 C CA . GLN B 1 174 ? -28.844 -33.906 -3.223 1 98.31 174 GLN B CA 1
ATOM 5097 C C . GLN B 1 174 ? -29.234 -32.656 -3.963 1 98.31 174 GLN B C 1
ATOM 5099 O O . GLN B 1 174 ? -30.25 -32.625 -4.656 1 98.31 174 GLN B O 1
ATOM 5104 N N . ALA B 1 175 ? -28.5 -31.625 -3.781 1 98.5 175 ALA B N 1
ATOM 5105 C CA . ALA B 1 175 ? -28.781 -30.359 -4.453 1 98.5 175 ALA B CA 1
ATOM 5106 C C . ALA B 1 175 ? -28.656 -30.5 -5.969 1 98.5 175 ALA B C 1
ATOM 5108 O O . ALA B 1 175 ? -29.469 -29.969 -6.715 1 98.5 175 ALA B O 1
ATOM 5109 N N . LEU B 1 176 ? -27.594 -31.203 -6.414 1 98.31 176 LEU B N 1
ATOM 5110 C CA . LEU B 1 176 ? -27.422 -31.438 -7.844 1 98.31 176 LEU B CA 1
ATOM 5111 C C . LEU B 1 176 ? -28.609 -32.219 -8.414 1 98.31 176 LEU B C 1
ATOM 5113 O O . LEU B 1 176 ? -29.156 -31.828 -9.445 1 98.31 176 LEU B O 1
ATOM 5117 N N . GLU B 1 177 ? -29 -33.188 -7.734 1 97.81 177 GLU B N 1
ATOM 5118 C CA . GLU B 1 177 ? -30.125 -34 -8.172 1 97.81 177 GLU B CA 1
ATOM 5119 C C . GLU B 1 177 ? -31.406 -33.188 -8.258 1 97.81 177 GLU B C 1
ATOM 5121 O O . GLU B 1 177 ? -32.188 -33.375 -9.18 1 97.81 177 GLU B O 1
ATOM 5126 N N . ALA B 1 178 ? -31.594 -32.375 -7.262 1 98 178 ALA B N 1
ATOM 5127 C CA . ALA B 1 178 ? -32.781 -31.547 -7.207 1 98 178 ALA B CA 1
ATOM 5128 C C . ALA B 1 178 ? -32.875 -30.656 -8.438 1 98 178 ALA B C 1
ATOM 5130 O O . ALA B 1 178 ? -33.969 -30.266 -8.844 1 98 178 ALA B O 1
ATOM 5131 N N . GLU B 1 179 ? -31.812 -30.344 -9.094 1 97.75 179 GLU B N 1
ATOM 5132 C CA . GLU B 1 179 ? -31.781 -29.469 -10.266 1 97.75 179 GLU B CA 1
ATOM 5133 C C . GLU B 1 179 ? -31.562 -30.266 -11.547 1 97.75 179 GLU B C 1
ATOM 5135 O O . GLU B 1 179 ? -31.328 -29.688 -12.617 1 97.75 179 GLU B O 1
ATOM 5140 N N . GLY B 1 180 ? -31.547 -31.562 -11.438 1 97.5 180 GLY B N 1
ATOM 5141 C CA . GLY B 1 180 ? -31.359 -32.406 -12.602 1 97.5 180 GLY B CA 1
ATOM 5142 C C . GLY B 1 180 ? -29.938 -32.438 -13.109 1 97.5 180 GLY B C 1
ATOM 5143 O O . GLY B 1 180 ? -29.703 -32.656 -14.305 1 97.5 180 GLY B O 1
ATOM 5144 N N . LEU B 1 181 ? -29.047 -32.125 -12.25 1 97.31 181 LEU B N 1
ATOM 5145 C CA . LEU B 1 181 ? -27.641 -32.125 -12.602 1 97.31 181 LEU B CA 1
ATOM 5146 C C . LEU B 1 181 ? -26.953 -33.406 -12.117 1 97.31 181 LEU B C 1
ATOM 5148 O O . LEU B 1 181 ? -27.406 -34.031 -11.141 1 97.31 181 LEU B O 1
ATOM 5152 N N . SER B 1 182 ? -25.953 -33.844 -12.805 1 96.25 182 SER B N 1
ATOM 5153 C CA . SER B 1 182 ? -25.125 -34.969 -12.406 1 96.25 182 SER B CA 1
ATOM 5154 C C . SER B 1 182 ? -23.719 -34.531 -12.008 1 96.25 182 SER B C 1
ATOM 5156 O O . SER B 1 182 ? -23.219 -33.531 -12.531 1 96.25 182 SER B O 1
ATOM 5158 N N . PRO B 1 183 ? -23.172 -35.312 -11.047 1 96.56 183 PRO B N 1
ATOM 5159 C CA . PRO B 1 183 ? -21.766 -35.031 -10.773 1 96.56 183 PRO B CA 1
ATOM 5160 C C . PRO B 1 183 ? -20.891 -35.094 -12.023 1 96.56 183 PRO B C 1
ATOM 5162 O O . PRO B 1 183 ? -21.125 -35.906 -12.906 1 96.56 183 PRO B O 1
ATOM 5165 N N . VAL B 1 184 ? -19.938 -34.25 -12.055 1 96.06 184 VAL B N 1
ATOM 5166 C CA . VAL B 1 184 ? -19.078 -34.156 -13.227 1 96.06 184 VAL B CA 1
ATOM 5167 C C . VAL B 1 184 ? -18.047 -35.25 -13.211 1 96.06 184 VAL B C 1
ATOM 5169 O O . VAL B 1 184 ? -17.562 -35.656 -12.141 1 96.06 184 VAL B O 1
ATOM 5172 N N . VAL B 1 185 ? -17.75 -35.781 -14.336 1 93.25 185 VAL B N 1
ATOM 5173 C CA . VAL B 1 185 ? -16.609 -36.656 -14.5 1 93.25 185 VAL B CA 1
ATOM 5174 C C . VAL B 1 185 ? -15.391 -35.844 -14.953 1 93.25 185 VAL B C 1
ATOM 5176 O O . VAL B 1 185 ? -15.406 -35.25 -16.031 1 93.25 185 VAL B O 1
ATOM 5179 N N . LEU B 1 186 ? -14.445 -35.875 -14.156 1 94.56 186 LEU B N 1
ATOM 5180 C CA . LEU B 1 186 ? -13.258 -35.062 -14.445 1 94.56 186 LEU B CA 1
ATOM 5181 C C . LEU B 1 186 ? -12.328 -35.812 -15.406 1 94.56 186 LEU B C 1
ATOM 5183 O O . LEU B 1 186 ? -12.234 -37.031 -15.375 1 94.56 186 LEU B O 1
ATOM 5187 N N . GLY B 1 187 ? -11.734 -35.094 -16.281 1 90.69 187 GLY B N 1
ATOM 5188 C CA . GLY B 1 187 ? -10.68 -35.594 -17.141 1 90.69 187 GLY B CA 1
ATOM 5189 C C . GLY B 1 187 ? -9.297 -35.125 -16.734 1 90.69 187 GLY B C 1
ATOM 5190 O O . GLY B 1 187 ? -9.094 -34.656 -15.609 1 90.69 187 GLY B O 1
ATOM 5191 N N . ALA B 1 188 ? -8.391 -35.406 -17.734 1 88.31 188 ALA B N 1
ATOM 5192 C CA . ALA B 1 188 ? -7.016 -34.969 -17.516 1 88.31 188 ALA B CA 1
ATOM 5193 C C . ALA B 1 188 ? -6.953 -33.469 -17.281 1 88.31 188 ALA B C 1
ATOM 5195 O O . ALA B 1 188 ? -7.656 -32.688 -17.938 1 88.31 188 ALA B O 1
ATOM 5196 N N . LYS B 1 189 ? -6.184 -33 -16.297 1 92.5 189 LYS B N 1
ATOM 5197 C CA . LYS B 1 189 ? -5.809 -31.625 -15.969 1 92.5 189 LYS B CA 1
ATOM 5198 C C . LYS B 1 189 ? -6.957 -30.891 -15.273 1 92.5 189 LYS B C 1
ATOM 5200 O O . LYS B 1 189 ? -6.75 -29.859 -14.656 1 92.5 189 LYS B O 1
ATOM 5205 N N . ASP B 1 190 ? -8.266 -31.484 -15.328 1 94.69 190 ASP B N 1
ATOM 5206 C CA . ASP B 1 190 ? -9.406 -30.797 -14.727 1 94.69 190 ASP B CA 1
ATOM 5207 C C . ASP B 1 190 ? -9.156 -30.5 -13.25 1 94.69 190 ASP B C 1
ATOM 5209 O O . ASP B 1 190 ? -9.367 -29.375 -12.797 1 94.69 190 ASP B O 1
ATOM 5213 N N . GLY B 1 191 ? -8.742 -31.547 -12.539 1 93.06 191 GLY B N 1
ATOM 5214 C CA . GLY B 1 191 ? -8.492 -31.375 -11.117 1 93.06 191 GLY B CA 1
ATOM 5215 C C . GLY B 1 191 ? -7.457 -30.312 -10.812 1 93.06 191 GLY B C 1
ATOM 5216 O O . GLY B 1 191 ? -7.621 -29.531 -9.883 1 93.06 191 GLY B O 1
ATOM 5217 N N . LEU B 1 192 ? -6.371 -30.312 -11.602 1 92.69 192 LEU B N 1
ATOM 5218 C CA . LEU B 1 192 ? -5.312 -29.328 -11.406 1 92.69 192 LEU B CA 1
ATOM 5219 C C . LEU B 1 192 ? -5.82 -27.922 -11.68 1 92.69 192 LEU B C 1
ATOM 5221 O O . LEU B 1 192 ? -5.508 -26.984 -10.938 1 92.69 192 LEU B O 1
ATOM 5225 N N . CYS B 1 193 ? -6.586 -27.75 -12.719 1 95.25 193 CYS B N 1
ATOM 5226 C CA . CYS B 1 193 ? -7.148 -26.453 -13.055 1 95.25 193 CYS B CA 1
ATOM 5227 C C . CYS B 1 193 ? -8.008 -25.922 -11.914 1 95.25 193 CYS B C 1
ATOM 5229 O O . CYS B 1 193 ? -7.984 -24.719 -11.625 1 95.25 193 CYS B O 1
ATOM 5231 N N . LEU B 1 194 ? -8.68 -26.766 -11.258 1 96 194 LEU B N 1
ATOM 5232 C CA . LEU B 1 194 ? -9.648 -26.391 -10.227 1 96 194 LEU B CA 1
ATOM 5233 C C . LEU B 1 194 ? -8.938 -26.031 -8.922 1 96 194 LEU B C 1
ATOM 5235 O O . LEU B 1 194 ? -9.562 -25.5 -8 1 96 194 LEU B O 1
ATOM 5239 N N . VAL B 1 195 ? -7.672 -26.266 -8.781 1 93.62 195 VAL B N 1
ATOM 5240 C CA . VAL B 1 195 ? -6.988 -25.938 -7.535 1 93.62 195 VAL B CA 1
ATOM 5241 C C . VAL B 1 195 ? -5.832 -24.984 -7.812 1 93.62 195 VAL B C 1
ATOM 5243 O O . VAL B 1 195 ? -4.879 -24.906 -7.031 1 93.62 195 VAL B O 1
ATOM 5246 N N . ASN B 1 196 ? -5.852 -24.359 -8.906 1 93 196 ASN B N 1
ATOM 5247 C CA . ASN B 1 196 ? -4.73 -23.516 -9.32 1 93 196 ASN B CA 1
ATOM 5248 C C . ASN B 1 196 ? -5.164 -22.078 -9.586 1 93 196 ASN B C 1
ATOM 5250 O O . ASN B 1 196 ? -6.352 -21.812 -9.797 1 93 196 ASN B O 1
ATOM 5254 N N . GLY B 1 197 ? -4.18 -21.188 -9.453 1 95.38 197 GLY B N 1
ATOM 5255 C CA . GLY B 1 197 ? -4.402 -19.812 -9.875 1 95.38 197 GLY B CA 1
ATOM 5256 C C . GLY B 1 197 ? -4.848 -18.922 -8.734 1 95.38 197 GLY B C 1
ATOM 5257 O O . GLY B 1 197 ? -4.793 -19.312 -7.57 1 95.38 197 GLY B O 1
ATOM 5258 N N . THR B 1 198 ? -5.258 -17.672 -9.094 1 97.56 198 THR B N 1
ATOM 5259 C CA . THR B 1 198 ? -5.52 -16.656 -8.078 1 97.56 198 THR B CA 1
ATOM 5260 C C . THR B 1 198 ? -7.012 -16.359 -7.988 1 97.56 198 THR B C 1
ATOM 5262 O O . THR B 1 198 ? -7.41 -15.281 -7.523 1 97.56 198 THR B O 1
ATOM 5265 N N . PRO B 1 199 ? -7.93 -17.203 -8.461 1 97.38 199 PRO B N 1
ATOM 5266 C CA . PRO B 1 199 ? -9.359 -16.891 -8.438 1 97.38 199 PRO B CA 1
ATOM 5267 C C . PRO B 1 199 ? -9.875 -16.609 -7.031 1 97.38 199 PRO B C 1
ATOM 5269 O O . PRO B 1 199 ? -10.711 -15.711 -6.844 1 97.38 199 PRO B O 1
ATOM 5272 N N . CYS B 1 200 ? -9.406 -17.375 -6.051 1 97.5 200 CYS B N 1
ATOM 5273 C CA . CYS B 1 200 ? -9.906 -17.203 -4.691 1 97.5 200 CYS B CA 1
ATOM 5274 C C . CYS B 1 200 ? -9.625 -15.797 -4.176 1 97.5 200 CYS B C 1
ATOM 5276 O O . CYS B 1 200 ? -10.547 -15.039 -3.881 1 97.5 200 CYS B O 1
ATOM 5278 N N . MET B 1 201 ? -8.344 -15.414 -4.113 1 98.12 201 MET B N 1
ATOM 5279 C CA . MET B 1 201 ? -7.969 -14.102 -3.598 1 98.12 201 MET B CA 1
ATOM 5280 C C . MET B 1 201 ? -8.531 -12.984 -4.477 1 98.12 201 MET B C 1
ATOM 5282 O O . MET B 1 201 ? -8.922 -11.93 -3.975 1 98.12 201 MET B O 1
ATOM 5286 N N . THR B 1 202 ? -8.617 -13.211 -5.789 1 98.62 202 THR B N 1
ATOM 5287 C CA . THR B 1 202 ? -9.102 -12.188 -6.711 1 98.62 202 THR B CA 1
ATOM 5288 C C . THR B 1 202 ? -10.609 -11.992 -6.562 1 98.62 202 THR B C 1
ATOM 5290 O O . THR B 1 202 ? -11.086 -10.859 -6.512 1 98.62 202 THR B O 1
ATOM 5293 N N . GLY B 1 203 ? -11.359 -13.078 -6.496 1 98.69 203 GLY B N 1
ATOM 5294 C CA . GLY B 1 203 ? -12.797 -12.984 -6.281 1 98.69 203 GLY B CA 1
ATOM 5295 C C . GLY B 1 203 ? -13.156 -12.281 -4.988 1 98.69 203 GLY B C 1
ATOM 5296 O O . GLY B 1 203 ? -14 -11.383 -4.977 1 98.69 203 GLY B O 1
ATOM 5297 N N . LEU B 1 204 ? -12.508 -12.734 -3.902 1 98.62 204 LEU B N 1
ATOM 5298 C CA . LEU B 1 204 ? -12.727 -12.109 -2.602 1 98.62 204 LEU B CA 1
ATOM 5299 C C . LEU B 1 204 ? -12.414 -10.617 -2.656 1 98.62 204 LEU B C 1
ATOM 5301 O O . LEU B 1 204 ? -13.148 -9.805 -2.094 1 98.62 204 LEU B O 1
ATOM 5305 N N . SER B 1 205 ? -11.336 -10.273 -3.355 1 98.81 205 SER B N 1
ATOM 5306 C CA . SER B 1 205 ? -10.891 -8.883 -3.416 1 98.81 205 SER B CA 1
ATOM 5307 C C . SER B 1 205 ? -11.859 -8.031 -4.23 1 98.81 205 SER B C 1
ATOM 5309 O O . SER B 1 205 ? -12.047 -6.848 -3.938 1 98.81 205 SER B O 1
ATOM 5311 N N . CYS B 1 206 ? -12.5 -8.609 -5.234 1 98.81 206 CYS B N 1
ATOM 5312 C CA . CYS B 1 206 ? -13.508 -7.875 -5.996 1 98.81 206 CYS B CA 1
ATOM 5313 C C . CYS B 1 206 ? -14.656 -7.434 -5.098 1 98.81 206 CYS B C 1
ATOM 5315 O O . CYS B 1 206 ? -15.109 -6.289 -5.18 1 98.81 206 CYS B O 1
ATOM 5317 N N . LEU B 1 207 ? -15.117 -8.297 -4.242 1 98.75 207 LEU B N 1
ATOM 5318 C CA . LEU B 1 207 ? -16.156 -7.93 -3.295 1 98.75 207 LEU B CA 1
ATOM 5319 C C . LEU B 1 207 ? -15.68 -6.84 -2.342 1 98.75 207 LEU B C 1
ATOM 5321 O O . LEU B 1 207 ? -16.422 -5.914 -2.018 1 98.75 207 LEU B O 1
ATOM 5325 N N . ALA B 1 208 ? -14.438 -7.031 -1.918 1 98.81 208 ALA B N 1
ATOM 5326 C CA . ALA B 1 208 ? -13.867 -6.07 -0.979 1 98.81 208 ALA B CA 1
ATOM 5327 C C . ALA B 1 208 ? -13.789 -4.68 -1.599 1 98.81 208 ALA B C 1
ATOM 5329 O O . ALA B 1 208 ? -14.008 -3.676 -0.916 1 98.81 208 ALA B O 1
ATOM 5330 N N . VAL B 1 209 ? -13.414 -4.602 -2.873 1 98.75 209 VAL B N 1
ATOM 5331 C CA . VAL B 1 209 ? -13.359 -3.334 -3.59 1 98.75 209 VAL B CA 1
ATOM 5332 C C . VAL B 1 209 ? -14.719 -2.643 -3.531 1 98.75 209 VAL B C 1
ATOM 5334 O O . VAL B 1 209 ? -14.797 -1.438 -3.281 1 98.75 209 VAL B O 1
ATOM 5337 N N . ALA B 1 210 ? -15.75 -3.361 -3.742 1 98.5 210 ALA B N 1
ATOM 5338 C CA . ALA B 1 210 ? -17.109 -2.82 -3.719 1 98.5 210 ALA B CA 1
ATOM 5339 C C . ALA B 1 210 ? -17.453 -2.26 -2.342 1 98.5 210 ALA B C 1
ATOM 5341 O O . ALA B 1 210 ? -17.984 -1.155 -2.23 1 98.5 210 ALA B O 1
ATOM 5342 N N . ASP B 1 211 ? -17.188 -3.051 -1.333 1 98.56 211 ASP B N 1
ATOM 5343 C CA . ASP B 1 211 ? -17.5 -2.637 0.031 1 98.56 211 ASP B CA 1
ATOM 5344 C C . ASP B 1 211 ? -16.688 -1.415 0.437 1 98.56 211 ASP B C 1
ATOM 5346 O O . ASP B 1 211 ? -17.188 -0.511 1.104 1 98.56 211 ASP B O 1
ATOM 5350 N N . ALA B 1 212 ? -15.398 -1.417 0.053 1 98.69 212 ALA B N 1
ATOM 5351 C CA . ALA B 1 212 ? -14.539 -0.277 0.361 1 98.69 212 ALA B CA 1
ATOM 5352 C C . ALA B 1 212 ? -15.047 0.991 -0.321 1 98.69 212 ALA B C 1
ATOM 5354 O O . ALA B 1 212 ? -15.008 2.074 0.266 1 98.69 212 ALA B O 1
ATOM 5355 N N . GLN B 1 213 ? -15.469 0.882 -1.546 1 97.88 213 GLN B N 1
ATOM 5356 C CA . GLN B 1 213 ? -16.016 2.027 -2.268 1 97.88 213 GLN B CA 1
ATOM 5357 C C . GLN B 1 213 ? -17.219 2.609 -1.542 1 97.88 213 GLN B C 1
ATOM 5359 O O . GLN B 1 213 ? -17.328 3.826 -1.371 1 97.88 213 GLN B O 1
ATOM 5364 N N . ARG B 1 214 ? -18.109 1.785 -1.157 1 97.69 214 ARG B N 1
ATOM 5365 C CA . ARG B 1 214 ? -19.312 2.205 -0.438 1 97.69 214 ARG B CA 1
ATOM 5366 C C . ARG B 1 214 ? -18.953 2.885 0.878 1 97.69 214 ARG B C 1
ATOM 5368 O O . ARG B 1 214 ? -19.484 3.945 1.204 1 97.69 214 ARG B O 1
ATOM 5375 N N . LEU B 1 215 ? -18.016 2.283 1.595 1 98.38 215 LEU B N 1
ATOM 5376 C CA . LEU B 1 215 ? -17.641 2.816 2.898 1 98.38 215 LEU B CA 1
ATOM 5377 C C . LEU B 1 215 ? -16.953 4.172 2.756 1 98.38 215 LEU B C 1
ATOM 5379 O O . LEU B 1 215 ? -17.125 5.051 3.604 1 98.38 215 LEU B O 1
ATOM 5383 N N . THR B 1 216 ? -16.141 4.359 1.678 1 97.94 216 THR B N 1
ATOM 5384 C CA . THR B 1 216 ? -15.5 5.648 1.471 1 97.94 216 THR B CA 1
ATOM 5385 C C . THR B 1 216 ? -16.531 6.746 1.24 1 97.94 216 THR B C 1
ATOM 5387 O O . THR B 1 216 ? -16.344 7.883 1.688 1 97.94 216 THR B O 1
ATOM 5390 N N . GLN B 1 217 ? -17.625 6.441 0.588 1 97.5 217 GLN B N 1
ATOM 5391 C CA . GLN B 1 217 ? -18.688 7.402 0.346 1 97.5 217 GLN B CA 1
ATOM 5392 C C . GLN B 1 217 ? -19.453 7.711 1.631 1 97.5 217 GLN B C 1
ATOM 5394 O O . GLN B 1 217 ? -19.703 8.875 1.94 1 97.5 217 GLN B O 1
ATOM 5399 N N . TRP B 1 218 ? -19.766 6.656 2.357 1 98.44 218 TRP B N 1
ATOM 5400 C CA . TRP B 1 218 ? -20.453 6.844 3.635 1 98.44 218 TRP B CA 1
ATOM 5401 C C . TRP B 1 218 ? -19.562 7.617 4.613 1 98.44 218 TRP B C 1
ATOM 5403 O O . TRP B 1 218 ? -20.062 8.414 5.41 1 98.44 218 TRP B O 1
ATOM 5413 N N . ALA B 1 219 ? -18.297 7.352 4.562 1 98.75 219 ALA B N 1
ATOM 5414 C CA . ALA B 1 219 ? -17.375 8.055 5.449 1 98.75 219 ALA B CA 1
ATOM 5415 C C . ALA B 1 219 ? -17.453 9.562 5.242 1 98.75 219 ALA B C 1
ATOM 5417 O O . ALA B 1 219 ? -17.406 10.336 6.203 1 98.75 219 ALA B O 1
ATOM 5418 N N . ASP B 1 220 ? -17.547 10.008 3.973 1 98.44 220 ASP B N 1
ATOM 5419 C CA . ASP B 1 220 ? -17.688 11.43 3.689 1 98.44 220 ASP B CA 1
ATOM 5420 C C . ASP B 1 220 ? -18.984 11.977 4.277 1 98.44 220 ASP B C 1
ATOM 5422 O O . ASP B 1 220 ? -19 13.055 4.875 1 98.44 220 ASP B O 1
ATOM 5426 N N . VAL B 1 221 ? -20.094 11.219 4.094 1 98.5 221 VAL B N 1
ATOM 5427 C CA . VAL B 1 221 ? -21.406 11.641 4.566 1 98.5 221 VAL B CA 1
ATOM 5428 C C . VAL B 1 221 ? -21.406 11.758 6.086 1 98.5 221 VAL B C 1
ATOM 5430 O O . VAL B 1 221 ? -21.766 12.797 6.641 1 98.5 221 VAL B O 1
ATOM 5433 N N . ILE B 1 222 ? -20.953 10.719 6.711 1 98.81 222 ILE B N 1
ATOM 5434 C CA . ILE B 1 222 ? -20.969 10.633 8.172 1 98.81 222 ILE B CA 1
ATOM 5435 C C . ILE B 1 222 ? -19.969 11.625 8.758 1 98.81 222 ILE B C 1
ATOM 5437 O O . ILE B 1 222 ? -20.25 12.289 9.758 1 98.81 222 ILE B O 1
ATOM 5441 N N . GLY B 1 223 ? -18.797 11.711 8.117 1 98.75 223 GLY B N 1
ATOM 5442 C CA . GLY B 1 223 ? -17.828 12.719 8.523 1 98.75 223 GLY B CA 1
ATOM 5443 C C . GLY B 1 223 ? -18.375 14.133 8.445 1 98.75 223 GLY B C 1
ATOM 5444 O O . GLY B 1 223 ? -18.125 14.953 9.328 1 98.75 223 GLY B O 1
ATOM 5445 N N . ALA B 1 224 ? -19.109 14.406 7.375 1 98.69 224 ALA B N 1
ATOM 5446 C CA . ALA B 1 224 ? -19.734 15.719 7.223 1 98.69 224 ALA B CA 1
ATOM 5447 C C . ALA B 1 224 ? -20.734 15.977 8.344 1 98.69 224 ALA B C 1
ATOM 5449 O O . ALA B 1 224 ? -20.844 17.109 8.844 1 98.69 224 ALA B O 1
ATOM 5450 N N . MET B 1 225 ? -21.516 14.984 8.703 1 98.69 225 MET B N 1
ATOM 5451 C CA . MET B 1 225 ? -22.484 15.133 9.789 1 98.69 225 MET B CA 1
ATOM 5452 C C . MET B 1 225 ? -21.766 15.469 11.102 1 98.69 225 MET B C 1
ATOM 5454 O O . MET B 1 225 ? -22.203 16.359 11.828 1 98.69 225 MET B O 1
ATOM 5458 N N . SER B 1 226 ? -20.734 14.703 11.43 1 98.62 226 SER B N 1
ATOM 5459 C CA . SER B 1 226 ? -19.969 14.977 12.641 1 98.62 226 SER B CA 1
ATOM 5460 C C . SER B 1 226 ? -19.359 16.359 12.602 1 98.62 226 SER B C 1
ATOM 5462 O O . SER B 1 226 ? -19.359 17.078 13.602 1 98.62 226 SER B O 1
ATOM 5464 N N . PHE B 1 227 ? -18.812 16.734 11.445 1 98.31 227 PHE B N 1
ATOM 5465 C CA . PHE B 1 227 ? -18.234 18.062 11.234 1 98.31 227 PHE B CA 1
ATOM 5466 C C . PHE B 1 227 ? -19.266 19.156 11.555 1 98.31 227 PHE B C 1
ATOM 5468 O O . PHE B 1 227 ? -18.969 20.094 12.289 1 98.31 227 PHE B O 1
ATOM 5475 N N . GLU B 1 228 ? -20.438 19 11.016 1 98 228 GLU B N 1
ATOM 5476 C CA . GLU B 1 228 ? -21.531 19.953 11.188 1 98 228 GLU B CA 1
ATOM 5477 C C . GLU B 1 228 ? -22 20.016 12.641 1 98 228 GLU B C 1
ATOM 5479 O O . GLU B 1 228 ? -22.141 21.094 13.203 1 98 228 GLU B O 1
ATOM 5484 N N . ALA B 1 229 ? -22.141 18.875 13.211 1 97.44 229 ALA B N 1
ATOM 5485 C CA . ALA B 1 229 ? -22.609 18.781 14.586 1 97.44 229 ALA B CA 1
ATOM 5486 C C . ALA B 1 229 ? -21.625 19.438 15.547 1 97.44 229 ALA B C 1
ATOM 5488 O O . ALA B 1 229 ? -22.016 20.016 16.562 1 97.44 229 ALA B O 1
ATOM 5489 N N . LEU B 1 230 ? -20.359 19.359 15.211 1 96.62 230 LEU B N 1
ATOM 5490 C CA . LEU B 1 230 ? -19.312 19.875 16.078 1 96.62 230 LEU B CA 1
ATOM 5491 C C . LEU B 1 230 ? -19 21.344 15.773 1 96.62 230 LEU B C 1
ATOM 5493 O O . LEU B 1 230 ? -18.094 21.922 16.359 1 96.62 230 LEU B O 1
ATOM 5497 N N . GLY B 1 231 ? -19.766 21.906 14.859 1 96 231 GLY B N 1
ATOM 5498 C CA . GLY B 1 231 ? -19.531 23.281 14.484 1 96 231 GLY B CA 1
ATOM 5499 C C . GLY B 1 231 ? -18.219 23.484 13.766 1 96 231 GLY B C 1
ATOM 5500 O O . GLY B 1 231 ? -17.453 24.391 14.109 1 96 231 GLY B O 1
ATOM 5501 N N . GLY B 1 232 ? -17.938 22.609 12.852 1 96.12 232 GLY B N 1
ATOM 5502 C CA . GLY B 1 232 ? -16.672 22.641 12.141 1 96.12 232 GLY B CA 1
ATOM 5503 C C . GLY B 1 232 ? -16.438 23.938 11.375 1 96.12 232 GLY B C 1
ATOM 5504 O O . GLY B 1 232 ? -17.406 24.562 10.914 1 96.12 232 GLY B O 1
ATOM 5505 N N . GLN B 1 233 ? -15.188 24.344 11.273 1 95.75 233 GLN B N 1
ATOM 5506 C CA . GLN B 1 233 ? -14.797 25.531 10.516 1 95.75 233 GLN B CA 1
ATOM 5507 C C . GLN B 1 233 ? -14.609 25.203 9.039 1 95.75 233 GLN B C 1
ATOM 5509 O O . GLN B 1 233 ? -13.602 24.625 8.648 1 95.75 233 GLN B O 1
ATOM 5514 N N . ILE B 1 234 ? -15.523 25.656 8.195 1 96.44 234 ILE B N 1
ATOM 5515 C CA . ILE B 1 234 ? -15.703 25.203 6.82 1 96.44 234 ILE B CA 1
ATOM 5516 C C . ILE B 1 234 ? -14.5 25.625 5.977 1 96.44 234 ILE B C 1
ATOM 5518 O O . ILE B 1 234 ? -14.25 25.062 4.91 1 96.44 234 ILE B O 1
ATOM 5522 N N . ASN B 1 235 ? -13.711 26.594 6.449 1 94.62 235 ASN B N 1
ATOM 5523 C CA . ASN B 1 235 ? -12.539 27.062 5.711 1 94.62 235 ASN B CA 1
ATOM 5524 C C . ASN B 1 235 ? -11.547 25.938 5.457 1 94.62 235 ASN B C 1
ATOM 5526 O O . ASN B 1 235 ? -10.812 25.953 4.469 1 94.62 235 ASN B O 1
ATOM 5530 N N . ALA B 1 236 ? -11.562 24.938 6.312 1 95.88 236 ALA B N 1
ATOM 5531 C CA . ALA B 1 236 ? -10.664 23.797 6.156 1 95.88 236 ALA B CA 1
ATOM 5532 C C . ALA B 1 236 ? -10.969 23.031 4.875 1 95.88 236 ALA B C 1
ATOM 5534 O O . ALA B 1 236 ? -10.109 22.297 4.359 1 95.88 236 ALA B O 1
ATOM 5535 N N . PHE B 1 237 ? -12.195 23.219 4.324 1 97.75 237 PHE B N 1
ATOM 5536 C CA . PHE B 1 237 ? -12.617 22.5 3.133 1 97.75 237 PHE B CA 1
ATOM 5537 C C . PHE B 1 237 ? -12.672 23.438 1.926 1 97.75 237 PHE B C 1
ATOM 5539 O O . PHE B 1 237 ? -13.203 23.062 0.876 1 97.75 237 PHE B O 1
ATOM 5546 N N . ASP B 1 238 ? -12.047 24.656 2.045 1 97.12 238 ASP B N 1
ATOM 5547 C CA . ASP B 1 238 ? -12.016 25.625 0.96 1 97.12 238 ASP B CA 1
ATOM 5548 C C . ASP B 1 238 ? -11.398 25.031 -0.302 1 97.12 238 ASP B C 1
ATOM 5550 O O . ASP B 1 238 ? -10.359 24.375 -0.242 1 97.12 238 ASP B O 1
ATOM 5554 N N . ALA B 1 239 ? -12.07 25.281 -1.422 1 97.69 239 ALA B N 1
ATOM 5555 C CA . ALA B 1 239 ? -11.664 24.656 -2.676 1 97.69 239 ALA B CA 1
ATOM 5556 C C . ALA B 1 239 ? -10.266 25.109 -3.09 1 97.69 239 ALA B C 1
ATOM 5558 O O . ALA B 1 239 ? -9.484 24.328 -3.637 1 97.69 239 ALA B O 1
ATOM 5559 N N . GLU B 1 240 ? -9.953 26.359 -2.902 1 97.62 240 GLU B N 1
ATOM 5560 C CA . GLU B 1 240 ? -8.633 26.875 -3.264 1 97.62 240 GLU B CA 1
ATOM 5561 C C . GLU B 1 240 ? -7.547 26.266 -2.383 1 97.62 240 GLU B C 1
ATOM 5563 O O . GLU B 1 240 ? -6.438 26 -2.854 1 97.62 240 GLU B O 1
ATOM 5568 N N . ILE B 1 241 ? -7.879 26.094 -1.073 1 97.12 241 ILE B N 1
ATOM 5569 C CA . ILE B 1 241 ? -6.941 25.5 -0.123 1 97.12 241 ILE B CA 1
ATOM 5570 C C . ILE B 1 241 ? -6.695 24.031 -0.486 1 97.12 241 ILE B C 1
ATOM 5572 O O . ILE B 1 241 ? -5.547 23.594 -0.519 1 97.12 241 ILE B O 1
ATOM 5576 N N . ILE B 1 242 ? -7.766 23.281 -0.723 1 97.88 242 ILE B N 1
ATOM 5577 C CA . ILE B 1 242 ? -7.672 21.875 -1.066 1 97.88 242 ILE B CA 1
ATOM 5578 C C . ILE B 1 242 ? -6.84 21.703 -2.334 1 97.88 242 ILE B C 1
ATOM 5580 O O . ILE B 1 242 ? -6.074 20.75 -2.457 1 97.88 242 ILE B O 1
ATOM 5584 N N . ALA B 1 243 ? -6.91 22.641 -3.258 1 98.25 243 ALA B N 1
ATOM 5585 C CA . ALA B 1 243 ? -6.215 22.578 -4.539 1 98.25 243 ALA B CA 1
ATOM 5586 C C . ALA B 1 243 ? -4.707 22.734 -4.352 1 98.25 243 ALA B C 1
ATOM 5588 O O . ALA B 1 243 ? -3.924 22.359 -5.227 1 98.25 243 ALA B O 1
ATOM 5589 N N . LEU B 1 244 ? -4.215 23.25 -3.248 1 98.25 244 LEU B N 1
ATOM 5590 C CA . LEU B 1 244 ? -2.797 23.484 -2.988 1 98.25 244 LEU B CA 1
ATOM 5591 C C . LEU B 1 244 ? -2.1 22.188 -2.576 1 98.25 244 LEU B C 1
ATOM 5593 O O . LEU B 1 244 ? -0.87 22.141 -2.482 1 98.25 244 LEU B O 1
ATOM 5597 N N . LYS B 1 245 ? -2.783 21.172 -2.283 1 98.19 245 LYS B N 1
ATOM 5598 C CA . LYS B 1 245 ? -2.316 19.797 -2.061 1 98.19 245 LYS B CA 1
ATOM 5599 C C . LYS B 1 245 ? -3.059 18.812 -2.957 1 98.19 245 LYS B C 1
ATOM 5601 O O . LYS B 1 245 ? -3.941 18.094 -2.492 1 98.19 245 LYS B O 1
ATOM 5606 N N . PRO B 1 246 ? -2.646 18.734 -4.219 1 97.88 246 PRO B N 1
ATOM 5607 C CA . PRO B 1 246 ? -3.545 18.234 -5.27 1 97.88 246 PRO B CA 1
ATOM 5608 C C . PRO B 1 246 ? -3.537 16.719 -5.395 1 97.88 246 PRO B C 1
ATOM 5610 O O . PRO B 1 246 ? -3.477 16.188 -6.504 1 97.88 246 PRO B O 1
ATOM 5613 N N . HIS B 1 247 ? -3.6 16.016 -4.281 1 98.5 247 HIS B N 1
ATOM 5614 C CA . HIS B 1 247 ? -3.912 14.594 -4.348 1 98.5 247 HIS B CA 1
ATOM 5615 C C . HIS B 1 247 ? -5.312 14.359 -4.906 1 98.5 247 HIS B C 1
ATOM 5617 O O . HIS B 1 247 ? -6.277 14.977 -4.457 1 98.5 247 HIS B O 1
ATOM 5623 N N . PRO B 1 248 ? -5.504 13.461 -5.887 1 98.44 248 PRO B N 1
ATOM 5624 C CA . PRO B 1 248 ? -6.805 13.289 -6.535 1 98.44 248 PRO B CA 1
ATOM 5625 C C . PRO B 1 248 ? -7.918 12.961 -5.543 1 98.44 248 PRO B C 1
ATOM 5627 O O . PRO B 1 248 ? -9.008 13.531 -5.617 1 98.44 248 PRO B O 1
ATOM 5630 N N . GLY B 1 249 ? -7.66 12.023 -4.613 1 98.62 249 GLY B N 1
ATOM 5631 C CA . GLY B 1 249 ? -8.672 11.664 -3.629 1 98.62 249 GLY B CA 1
ATOM 5632 C C . GLY B 1 249 ? -9.094 12.828 -2.754 1 98.62 249 GLY B C 1
ATOM 5633 O O . GLY B 1 249 ? -10.273 12.969 -2.432 1 98.62 249 GLY B O 1
ATOM 5634 N N . MET B 1 250 ? -8.156 13.648 -2.379 1 98.5 250 MET B N 1
ATOM 5635 C CA . MET B 1 250 ? -8.438 14.812 -1.544 1 98.5 250 MET B CA 1
ATOM 5636 C C . MET B 1 250 ? -9.383 15.773 -2.254 1 98.5 250 MET B C 1
ATOM 5638 O O . MET B 1 250 ? -10.273 16.359 -1.626 1 98.5 250 MET B O 1
ATOM 5642 N N . GLN B 1 251 ? -9.148 15.969 -3.592 1 98.56 251 GLN B N 1
ATOM 5643 C CA . GLN B 1 251 ? -10.016 16.859 -4.363 1 98.56 251 GLN B CA 1
ATOM 5644 C C . GLN B 1 251 ? -11.453 16.359 -4.359 1 98.56 251 GLN B C 1
ATOM 5646 O O . GLN B 1 251 ? -12.391 17.141 -4.195 1 98.56 251 GLN B O 1
ATOM 5651 N N . ILE B 1 252 ? -11.633 15.055 -4.496 1 98.56 252 ILE B N 1
ATOM 5652 C CA . ILE B 1 252 ? -12.953 14.445 -4.531 1 98.56 252 ILE B CA 1
ATOM 5653 C C . ILE B 1 252 ? -13.633 14.609 -3.174 1 98.56 252 ILE B C 1
ATOM 5655 O O . ILE B 1 252 ? -14.797 15.016 -3.102 1 98.56 252 ILE B O 1
ATOM 5659 N N . VAL B 1 253 ? -12.938 14.352 -2.102 1 98.62 253 VAL B N 1
ATOM 5660 C CA . VAL B 1 253 ? -13.492 14.422 -0.756 1 98.62 253 VAL B CA 1
ATOM 5661 C C . VAL B 1 253 ? -13.859 15.867 -0.421 1 98.62 253 VAL B C 1
ATOM 5663 O O . VAL B 1 253 ? -14.93 16.125 0.133 1 98.62 253 VAL B O 1
ATOM 5666 N N . GLY B 1 254 ? -12.898 16.828 -0.739 1 98.44 254 GLY B N 1
ATOM 5667 C CA . GLY B 1 254 ? -13.211 18.234 -0.514 1 98.44 254 GLY B CA 1
ATOM 5668 C C . GLY B 1 254 ? -14.492 18.672 -1.196 1 98.44 254 GLY B C 1
ATOM 5669 O O . GLY B 1 254 ? -15.32 19.344 -0.585 1 98.44 254 GLY B O 1
ATOM 5670 N N . LYS B 1 255 ? -14.68 18.297 -2.439 1 97.94 255 LYS B N 1
ATOM 5671 C CA . LYS B 1 255 ? -15.891 18.609 -3.199 1 97.94 255 LYS B CA 1
ATOM 5672 C C . LYS B 1 255 ? -17.125 17.984 -2.557 1 97.94 255 LYS B C 1
ATOM 5674 O O . LYS B 1 255 ? -18.156 18.641 -2.43 1 97.94 255 LYS B O 1
ATOM 5679 N N . ASN B 1 256 ? -17.031 16.734 -2.174 1 97.62 256 ASN B N 1
ATOM 5680 C CA . ASN B 1 256 ? -18.141 16.031 -1.537 1 97.62 256 ASN B CA 1
ATOM 5681 C C . ASN B 1 256 ? -18.578 16.734 -0.249 1 97.62 256 ASN B C 1
ATOM 5683 O O . ASN B 1 256 ? -19.766 16.922 -0.013 1 97.62 256 ASN B O 1
ATOM 5687 N N . LEU B 1 257 ? -17.609 17.047 0.576 1 98.31 257 LEU B N 1
ATOM 5688 C CA . LEU B 1 257 ? -17.906 17.656 1.872 1 98.31 257 LEU B CA 1
ATOM 5689 C C . LEU B 1 257 ? -18.594 19 1.702 1 98.31 257 LEU B C 1
ATOM 5691 O O . LEU B 1 257 ? -19.578 19.297 2.387 1 98.31 257 LEU B O 1
ATOM 5695 N N . ARG B 1 258 ? -18.078 19.828 0.781 1 97.81 258 ARG B N 1
ATOM 5696 C CA . ARG B 1 258 ? -18.719 21.109 0.526 1 97.81 258 ARG B CA 1
ATOM 5697 C C . ARG B 1 258 ? -20.156 20.922 0.037 1 97.81 258 ARG B C 1
ATOM 5699 O O . ARG B 1 258 ? -21.062 21.656 0.449 1 97.81 258 ARG B O 1
ATOM 5706 N N . ALA B 1 259 ? -20.391 19.938 -0.824 1 97.31 259 ALA B N 1
ATOM 5707 C CA . ALA B 1 259 ? -21.719 19.688 -1.358 1 97.31 259 ALA B CA 1
ATOM 5708 C C . ALA B 1 259 ? -22.656 19.172 -0.265 1 97.31 259 ALA B C 1
ATOM 5710 O O . ALA B 1 259 ? -23.812 19.594 -0.191 1 97.31 259 ALA B O 1
ATOM 5711 N N . LEU B 1 260 ? -22.203 18.312 0.555 1 97.88 260 LEU B N 1
ATOM 5712 C CA . LEU B 1 260 ? -23 17.719 1.621 1 97.88 260 LEU B CA 1
ATOM 5713 C C . LEU B 1 260 ? -23.422 18.781 2.637 1 97.88 260 LEU B C 1
ATOM 5715 O O . LEU B 1 260 ? -24.516 18.719 3.186 1 97.88 260 LEU B O 1
ATOM 5719 N N . LEU B 1 261 ? -22.562 19.797 2.883 1 97.81 261 LEU B N 1
ATOM 5720 C CA . LEU B 1 261 ? -22.734 20.781 3.949 1 97.81 261 LEU B CA 1
ATOM 5721 C C . LEU B 1 261 ? -23.406 22.047 3.414 1 97.81 261 LEU B C 1
ATOM 5723 O O . LEU B 1 261 ? -23.625 23 4.168 1 97.81 261 LEU B O 1
ATOM 5727 N N . GLU B 1 262 ? -23.703 22.047 2.119 1 96.75 262 GLU B N 1
ATOM 5728 C CA . GLU B 1 262 ? -24.297 23.219 1.49 1 96.75 262 GLU B CA 1
ATOM 5729 C C . GLU B 1 262 ? -25.578 23.656 2.207 1 96.75 262 GLU B C 1
ATOM 5731 O O . GLU B 1 262 ? -26.438 22.828 2.488 1 96.75 262 GLU B O 1
ATOM 5736 N N . GLY B 1 263 ? -25.703 24.938 2.561 1 96 263 GLY B N 1
ATOM 5737 C CA . GLY B 1 263 ? -26.906 25.516 3.146 1 96 263 GLY B CA 1
ATOM 5738 C C . GLY B 1 263 ? -26.984 25.328 4.648 1 96 263 GLY B C 1
ATOM 5739 O O . GLY B 1 263 ? -27.969 25.734 5.281 1 96 263 GLY B O 1
ATOM 5740 N N . SER B 1 264 ? -26 24.75 5.266 1 97.12 264 SER B N 1
ATOM 5741 C CA . SER B 1 264 ? -26.016 24.469 6.699 1 97.12 264 SER B CA 1
ATOM 5742 C C . SER B 1 264 ? -25.938 25.766 7.512 1 97.12 264 SER B C 1
ATOM 5744 O O . SER B 1 264 ? -24.891 26.422 7.535 1 97.12 264 SER B O 1
ATOM 5746 N N . GLU B 1 265 ? -26.984 26.062 8.211 1 97.25 265 GLU B N 1
ATOM 5747 C CA . GLU B 1 265 ? -26.969 27.188 9.133 1 97.25 265 GLU B CA 1
ATOM 5748 C C . GLU B 1 265 ? -26.016 26.938 10.305 1 97.25 265 GLU B C 1
ATOM 5750 O O . GLU B 1 265 ? -25.391 27.859 10.812 1 97.25 265 GLU B O 1
ATOM 5755 N N . MET B 1 266 ? -25.922 25.672 10.664 1 94.75 266 MET B N 1
ATOM 5756 C CA . MET B 1 266 ? -25.016 25.312 11.75 1 94.75 266 MET B CA 1
ATOM 5757 C C . MET B 1 266 ? -23.578 25.688 11.406 1 94.75 266 MET B C 1
ATOM 5759 O O . MET B 1 266 ? -22.875 26.266 12.227 1 94.75 266 MET B O 1
ATOM 5763 N N . VAL B 1 267 ? -23.156 25.359 10.234 1 96 267 VAL B N 1
ATOM 5764 C CA . VAL B 1 267 ? -21.797 25.609 9.797 1 96 267 VAL B CA 1
ATOM 5765 C C . VAL B 1 267 ? -21.594 27.125 9.609 1 96 267 VAL B C 1
ATOM 5767 O O . VAL B 1 267 ? -20.562 27.672 10.023 1 96 267 VAL B O 1
ATOM 5770 N N . ILE B 1 268 ? -22.562 27.75 9.047 1 95.62 268 ILE B N 1
ATOM 5771 C CA . ILE B 1 268 ? -22.5 29.188 8.805 1 95.62 268 ILE B CA 1
ATOM 5772 C C . ILE B 1 268 ? -22.406 29.922 10.133 1 95.62 268 ILE B C 1
ATOM 5774 O O . ILE B 1 268 ? -21.562 30.812 10.305 1 95.62 268 ILE B O 1
ATOM 5778 N N . ASN B 1 269 ? -23.219 29.516 11.078 1 94.5 269 ASN B N 1
ATOM 5779 C CA . ASN B 1 269 ? -23.297 30.203 12.367 1 94.5 269 ASN B CA 1
ATOM 5780 C C . ASN B 1 269 ? -22.078 29.891 13.234 1 94.5 269 ASN B C 1
ATOM 5782 O O . ASN B 1 269 ? -21.797 30.625 14.188 1 94.5 269 ASN B O 1
ATOM 5786 N N . SER B 1 270 ? -21.422 28.859 12.875 1 92.69 270 SER B N 1
ATOM 5787 C CA . SER B 1 270 ? -20.266 28.453 13.664 1 92.69 270 SER B CA 1
ATOM 5788 C C . SER B 1 270 ? -18.984 29.078 13.125 1 92.69 270 SER B C 1
ATOM 5790 O O . SER B 1 270 ? -17.906 28.906 13.711 1 92.69 270 SER B O 1
ATOM 5792 N N . HIS B 1 271 ? -19.109 29.734 12.031 1 91.38 271 HIS B N 1
ATOM 5793 C CA . HIS B 1 271 ? -17.922 30.297 11.398 1 91.38 271 HIS B CA 1
ATOM 5794 C C . HIS B 1 271 ? -17.203 31.25 12.328 1 91.38 271 HIS B C 1
ATOM 5796 O O . HIS B 1 271 ? -17.812 32.188 12.867 1 91.38 271 HIS B O 1
ATOM 5802 N N . GLY B 1 272 ? -15.914 30.953 12.586 1 86.31 272 GLY B N 1
ATOM 5803 C CA . GLY B 1 272 ? -15.094 31.875 13.352 1 86.31 272 GLY B CA 1
ATOM 5804 C C . GLY B 1 272 ? -15.117 31.609 14.844 1 86.31 272 GLY B C 1
ATOM 5805 O O . GLY B 1 272 ? -14.43 32.281 15.617 1 86.31 272 GLY B O 1
ATOM 5806 N N . ILE B 1 273 ? -15.891 30.594 15.297 1 85.88 273 ILE B N 1
ATOM 5807 C CA . ILE B 1 273 ? -16 30.312 16.719 1 85.88 273 ILE B CA 1
ATOM 5808 C C . ILE B 1 273 ? -14.672 29.797 17.266 1 85.88 273 ILE B C 1
ATOM 5810 O O . ILE B 1 273 ? -14.398 29.891 18.469 1 85.88 273 ILE B O 1
ATOM 5814 N N . ARG B 1 274 ? -13.93 29.234 16.453 1 86.38 274 ARG B N 1
ATOM 5815 C CA . ARG B 1 274 ? -12.57 28.797 16.781 1 86.38 274 ARG B CA 1
ATOM 5816 C C . ARG B 1 274 ? -11.641 28.953 15.578 1 86.38 274 ARG B C 1
ATOM 5818 O O . ARG B 1 274 ? -12.102 29 14.438 1 86.38 274 ARG B O 1
ATOM 5825 N N . THR B 1 275 ? -10.383 29.062 15.867 1 82.38 275 THR B N 1
ATOM 5826 C CA . THR B 1 275 ? -9.383 29.266 14.828 1 82.38 275 THR B CA 1
ATOM 5827 C C . THR B 1 275 ? -9.273 28.047 13.93 1 82.38 275 THR B C 1
ATOM 5829 O O . THR B 1 275 ? -9.203 28.172 12.703 1 82.38 275 THR B O 1
ATOM 5832 N N . GLN B 1 276 ? -9.227 26.922 14.539 1 88.94 276 GLN B N 1
ATOM 5833 C CA . GLN B 1 276 ? -9.156 25.672 13.797 1 88.94 276 GLN B CA 1
ATOM 5834 C C . GLN B 1 276 ? -9.758 24.516 14.602 1 88.94 276 GLN B C 1
ATOM 5836 O O . GLN B 1 276 ? -9.727 24.531 15.836 1 88.94 276 GLN B O 1
ATOM 5841 N N . ASP B 1 277 ? -10.242 23.547 13.82 1 93 277 ASP B N 1
ATOM 5842 C CA . ASP B 1 277 ? -10.773 22.344 14.438 1 93 277 ASP B CA 1
ATOM 5843 C C . ASP B 1 277 ? -9.656 21.344 14.742 1 93 277 ASP B C 1
ATOM 5845 O O . ASP B 1 277 ? -8.547 21.453 14.219 1 93 277 ASP B O 1
ATOM 5849 N N . ALA B 1 278 ? -9.984 20.344 15.648 1 93.69 278 ALA B N 1
ATOM 5850 C CA . ALA B 1 278 ? -9.086 19.219 15.852 1 93.69 278 ALA B CA 1
ATOM 5851 C C . ALA B 1 278 ? -8.805 18.484 14.531 1 93.69 278 ALA B C 1
ATOM 5853 O O . ALA B 1 278 ? -9.602 18.578 13.594 1 93.69 278 ALA B O 1
ATOM 5854 N N . LEU B 1 279 ? -7.703 17.797 14.484 1 94.56 279 LEU B N 1
ATOM 5855 C CA . LEU B 1 279 ? -7.25 17.172 13.25 1 94.56 279 LEU B CA 1
ATOM 5856 C C . LEU B 1 279 ? -8.289 16.172 12.727 1 94.56 279 LEU B C 1
ATOM 5858 O O . LEU B 1 279 ? -8.555 16.125 11.523 1 94.56 279 LEU B O 1
ATOM 5862 N N . SER B 1 280 ? -8.938 15.438 13.57 1 96.75 280 SER B N 1
ATOM 5863 C CA . SER B 1 280 ? -9.898 14.43 13.125 1 96.75 280 SER B CA 1
ATOM 5864 C C . SER B 1 280 ? -11.07 15.078 12.391 1 96.75 280 SER B C 1
ATOM 5866 O O . SER B 1 280 ? -11.727 14.438 11.562 1 96.75 280 SER B O 1
ATOM 5868 N N . VAL B 1 281 ? -11.297 16.375 12.68 1 97.56 281 VAL B N 1
ATOM 5869 C CA . VAL B 1 281 ? -12.438 17.094 12.109 1 97.56 281 VAL B CA 1
ATOM 5870 C C . VAL B 1 281 ? -12.008 17.812 10.844 1 97.56 281 VAL B C 1
ATOM 5872 O O . VAL B 1 281 ? -12.688 17.75 9.812 1 97.56 281 VAL B O 1
ATOM 5875 N N . ARG B 1 282 ? -10.875 18.438 10.883 1 97.5 282 ARG B N 1
ATOM 5876 C CA . ARG B 1 282 ? -10.523 19.312 9.766 1 97.5 282 ARG B CA 1
ATOM 5877 C C . ARG B 1 282 ? -9.695 18.578 8.727 1 97.5 282 ARG B C 1
ATOM 5879 O O . ARG B 1 282 ? -9.508 19.062 7.609 1 97.5 282 ARG B O 1
ATOM 5886 N N . SER B 1 283 ? -9.164 17.359 9.039 1 97.94 283 SER B N 1
ATOM 5887 C CA . SER B 1 283 ? -8.289 16.656 8.102 1 97.94 283 SER B CA 1
ATOM 5888 C C . SER B 1 283 ? -9.039 15.562 7.355 1 97.94 283 SER B C 1
ATOM 5890 O O . SER B 1 283 ? -8.414 14.656 6.793 1 97.94 283 SER B O 1
ATOM 5892 N N . ILE B 1 284 ? -10.375 15.617 7.348 1 98.69 284 ILE B N 1
ATOM 5893 C CA . ILE B 1 284 ? -11.188 14.609 6.668 1 98.69 284 ILE B CA 1
ATOM 5894 C C . ILE B 1 284 ? -10.742 14.484 5.211 1 98.69 284 ILE B C 1
ATOM 5896 O O . ILE B 1 284 ? -10.484 13.383 4.727 1 98.69 284 ILE B O 1
ATOM 5900 N N . PRO B 1 285 ? -10.508 15.633 4.434 1 98.69 285 PRO B N 1
ATOM 5901 C CA . PRO B 1 285 ? -10.086 15.477 3.041 1 98.69 285 PRO B CA 1
ATOM 5902 C C . PRO B 1 285 ? -8.758 14.734 2.9 1 98.69 285 PRO B C 1
ATOM 5904 O O . PRO B 1 285 ? -8.609 13.898 2.006 1 98.69 285 PRO B O 1
ATOM 5907 N N . GLN B 1 286 ? -7.793 15.008 3.758 1 98.56 286 GLN B N 1
ATOM 5908 C CA . GLN B 1 286 ? -6.469 14.398 3.689 1 98.56 286 GLN B CA 1
ATOM 5909 C C . GLN B 1 286 ? -6.539 12.898 3.951 1 98.56 286 GLN B C 1
ATOM 5911 O O . GLN B 1 286 ? -5.961 12.102 3.209 1 98.56 286 GLN B O 1
ATOM 5916 N N . VAL B 1 287 ? -7.301 12.469 4.988 1 98.56 287 VAL B N 1
ATOM 5917 C CA . VAL B 1 287 ? -7.312 11.07 5.418 1 98.56 287 VAL B CA 1
ATOM 5918 C C . VAL B 1 287 ? -8.219 10.258 4.5 1 98.56 287 VAL B C 1
ATOM 5920 O O . VAL B 1 287 ? -7.812 9.211 3.979 1 98.56 287 VAL B O 1
ATOM 5923 N N . HIS B 1 288 ? -9.508 10.766 4.262 1 98.81 288 HIS B N 1
ATOM 5924 C CA . HIS B 1 288 ? -10.406 10.094 3.336 1 98.81 288 HIS B CA 1
ATOM 5925 C C . HIS B 1 288 ? -9.82 10.055 1.928 1 98.81 288 HIS B C 1
ATOM 5927 O O . HIS B 1 288 ? -9.961 9.055 1.221 1 98.81 288 HIS B O 1
ATOM 5933 N N . GLY B 1 289 ? -9.211 11.195 1.545 1 98.81 289 GLY B N 1
ATOM 5934 C CA . GLY B 1 289 ? -8.625 11.281 0.217 1 98.81 289 GLY B CA 1
ATOM 5935 C C . GLY B 1 289 ? -7.504 10.273 -0.006 1 98.81 289 GLY B C 1
ATOM 5936 O O . GLY B 1 289 ? -7.434 9.648 -1.064 1 98.81 289 GLY B O 1
ATOM 5937 N N . ALA B 1 290 ? -6.617 10.148 0.969 1 98.69 290 ALA B N 1
ATOM 5938 C CA . ALA B 1 290 ? -5.543 9.172 0.876 1 98.69 290 ALA B CA 1
ATOM 5939 C C . ALA B 1 290 ? -6.102 7.758 0.724 1 98.69 290 ALA B C 1
ATOM 5941 O O . ALA B 1 290 ? -5.555 6.945 -0.028 1 98.69 290 ALA B O 1
ATOM 5942 N N . THR B 1 291 ? -7.176 7.43 1.459 1 98.56 291 THR B N 1
ATOM 5943 C CA . THR B 1 291 ? -7.832 6.133 1.359 1 98.56 291 THR B CA 1
ATOM 5944 C C . THR B 1 291 ? -8.359 5.898 -0.055 1 98.56 291 THR B C 1
ATOM 5946 O O . THR B 1 291 ? -8.188 4.812 -0.614 1 98.56 291 THR B O 1
ATOM 5949 N N . ARG B 1 292 ? -8.93 6.945 -0.647 1 98.62 292 ARG B N 1
ATOM 5950 C CA . ARG B 1 292 ? -9.469 6.832 -2 1 98.62 292 ARG B CA 1
ATOM 5951 C C . ARG B 1 292 ? -8.359 6.582 -3.012 1 98.62 292 ARG B C 1
ATOM 5953 O O . ARG B 1 292 ? -8.539 5.816 -3.963 1 98.62 292 ARG B O 1
ATOM 5960 N N . ASP B 1 293 ? -7.246 7.262 -2.828 1 98.69 293 ASP B N 1
ATOM 5961 C CA . ASP B 1 293 ? -6.125 7.059 -3.742 1 98.69 293 ASP B CA 1
ATOM 5962 C C . ASP B 1 293 ? -5.613 5.621 -3.668 1 98.69 293 ASP B C 1
ATOM 5964 O O . ASP B 1 293 ? -5.234 5.039 -4.688 1 98.69 293 ASP B O 1
ATOM 5968 N N . GLN B 1 294 ? -5.535 5.035 -2.438 1 98.75 294 GLN B N 1
ATOM 5969 C CA . GLN B 1 294 ? -5.156 3.631 -2.297 1 98.75 294 GLN B CA 1
ATOM 5970 C C . GLN B 1 294 ? -6.188 2.717 -2.959 1 98.75 294 GLN B C 1
ATOM 5972 O O . GLN B 1 294 ? -5.824 1.708 -3.568 1 98.75 294 GLN B O 1
ATOM 5977 N N . TRP B 1 295 ? -7.492 3.055 -2.795 1 98.75 295 TRP B N 1
ATOM 5978 C CA . TRP B 1 295 ? -8.57 2.273 -3.393 1 98.75 295 TRP B CA 1
ATOM 5979 C C . TRP B 1 295 ? -8.422 2.215 -4.91 1 98.75 295 TRP B C 1
ATOM 5981 O O . TRP B 1 295 ? -8.57 1.151 -5.512 1 98.75 295 TRP B O 1
ATOM 5991 N N . VAL B 1 296 ? -8.078 3.34 -5.551 1 98.75 296 VAL B N 1
ATOM 5992 C CA . VAL B 1 296 ? -7.922 3.404 -7 1 98.75 296 VAL B CA 1
ATOM 5993 C C . VAL B 1 296 ? -6.773 2.496 -7.438 1 98.75 296 VAL B C 1
ATOM 5995 O O . VAL B 1 296 ? -6.91 1.725 -8.391 1 98.75 296 VAL B O 1
ATOM 5998 N N . HIS B 1 297 ? -5.715 2.561 -6.766 1 98.5 297 HIS B N 1
ATOM 5999 C CA . HIS B 1 297 ? -4.535 1.773 -7.094 1 98.5 297 HIS B CA 1
ATOM 6000 C C . HIS B 1 297 ? -4.797 0.282 -6.914 1 98.5 297 HIS B C 1
ATOM 6002 O O . HIS B 1 297 ? -4.512 -0.515 -7.812 1 98.5 297 HIS B O 1
ATOM 6008 N N . ALA B 1 298 ? -5.34 -0.092 -5.746 1 98.69 298 ALA B N 1
ATOM 6009 C CA . ALA B 1 298 ? -5.633 -1.492 -5.449 1 98.69 298 ALA B CA 1
ATOM 6010 C C . ALA B 1 298 ? -6.617 -2.072 -6.457 1 98.69 298 ALA B C 1
ATOM 6012 O O . ALA B 1 298 ? -6.465 -3.213 -6.902 1 98.69 298 ALA B O 1
ATOM 6013 N N . THR B 1 299 ? -7.625 -1.292 -6.824 1 98.69 299 THR B N 1
ATOM 6014 C CA . THR B 1 299 ? -8.648 -1.737 -7.766 1 98.69 299 THR B CA 1
ATOM 6015 C C . THR B 1 299 ? -8.023 -2.053 -9.125 1 98.69 299 THR B C 1
ATOM 6017 O O . THR B 1 299 ? -8.375 -3.053 -9.758 1 98.69 299 THR B O 1
ATOM 6020 N N . ARG B 1 300 ? -7.121 -1.252 -9.516 1 98.25 300 ARG B N 1
ATOM 6021 C CA . ARG B 1 300 ? -6.441 -1.491 -10.781 1 98.25 300 ARG B CA 1
ATOM 6022 C C . ARG B 1 300 ? -5.691 -2.818 -10.758 1 98.25 300 ARG B C 1
ATOM 6024 O O . ARG B 1 300 ? -5.762 -3.594 -11.719 1 98.25 300 ARG B O 1
ATOM 6031 N N . GLN B 1 301 ? -4.957 -3.1 -9.758 1 98.5 301 GLN B N 1
ATOM 6032 C CA . GLN B 1 301 ? -4.211 -4.348 -9.641 1 98.5 301 GLN B CA 1
ATOM 6033 C C . GLN B 1 301 ? -5.152 -5.551 -9.641 1 98.5 301 GLN B C 1
ATOM 6035 O O . GLN B 1 301 ? -4.871 -6.566 -10.281 1 98.5 301 GLN B O 1
ATOM 6040 N N . ILE B 1 302 ? -6.262 -5.418 -8.906 1 98.75 302 ILE B N 1
ATOM 6041 C CA . ILE B 1 302 ? -7.223 -6.508 -8.781 1 98.75 302 ILE B CA 1
ATOM 6042 C C . ILE B 1 302 ? -7.883 -6.773 -10.133 1 98.75 302 ILE B C 1
ATOM 6044 O O . ILE B 1 302 ? -8.055 -7.93 -10.531 1 98.75 302 ILE B O 1
ATOM 6048 N N . GLU B 1 303 ? -8.164 -5.727 -10.891 1 98.62 303 GLU B N 1
ATOM 6049 C CA . GLU B 1 303 ? -8.805 -5.879 -12.195 1 98.62 303 GLU B CA 1
ATOM 6050 C C . GLU B 1 303 ? -7.84 -6.484 -13.211 1 98.62 303 GLU B C 1
ATOM 6052 O O . GLU B 1 303 ? -8.242 -7.297 -14.047 1 98.62 303 GLU B O 1
ATOM 6057 N N . ILE B 1 304 ? -6.59 -6.074 -13.133 1 98.75 304 ILE B N 1
ATOM 6058 C CA . ILE B 1 304 ? -5.598 -6.688 -14.016 1 98.75 304 ILE B CA 1
ATOM 6059 C C . ILE B 1 304 ? -5.527 -8.188 -13.75 1 98.75 304 ILE B C 1
ATOM 6061 O O . ILE B 1 304 ? -5.543 -8.992 -14.68 1 98.75 304 ILE B O 1
ATOM 6065 N N . GLU B 1 305 ? -5.508 -8.531 -12.5 1 98.25 305 GLU B N 1
ATOM 6066 C CA . GLU B 1 305 ? -5.438 -9.938 -12.125 1 98.25 305 GLU B CA 1
ATOM 6067 C C . GLU B 1 305 ? -6.691 -10.695 -12.562 1 98.25 305 GLU B C 1
ATOM 6069 O O . GLU B 1 305 ? -6.605 -11.828 -13.039 1 98.25 305 GLU B O 1
ATOM 6074 N N . LEU B 1 306 ? -7.832 -10.039 -12.383 1 98.5 306 LEU B N 1
ATOM 6075 C CA . LEU B 1 306 ? -9.117 -10.625 -12.75 1 98.5 306 LEU B CA 1
ATOM 6076 C C . LEU B 1 306 ? -9.141 -11.016 -14.227 1 98.5 306 LEU B C 1
ATOM 6078 O O . LEU B 1 306 ? -9.758 -12.016 -14.602 1 98.5 306 LEU B O 1
ATOM 6082 N N . ASN B 1 307 ? -8.414 -10.328 -15.008 1 98.38 307 ASN B N 1
ATOM 6083 C CA . ASN B 1 307 ? -8.414 -10.555 -16.453 1 98.38 307 ASN B CA 1
ATOM 6084 C C . ASN B 1 307 ? -7.152 -11.281 -16.906 1 98.38 307 ASN B C 1
ATOM 6086 O O . ASN B 1 307 ? -6.809 -11.266 -18.078 1 98.38 307 ASN B O 1
ATOM 6090 N N . SER B 1 308 ? -6.426 -11.867 -15.992 1 98.31 308 SER B N 1
ATOM 6091 C CA . SER B 1 308 ? -5.195 -12.609 -16.266 1 98.31 308 SER B CA 1
ATOM 6092 C C . SER B 1 308 ? -5.465 -14.109 -16.375 1 98.31 308 SER B C 1
ATOM 6094 O O . SER B 1 308 ? -6.48 -14.602 -15.875 1 98.31 308 SER B O 1
ATOM 6096 N N . ALA B 1 309 ? -4.594 -14.828 -17.125 1 98.31 309 ALA B N 1
ATOM 6097 C CA . ALA B 1 309 ? -4.527 -16.281 -17.047 1 98.31 309 ALA B CA 1
ATOM 6098 C C . ALA B 1 309 ? -3.578 -16.734 -15.938 1 98.31 309 ALA B C 1
ATOM 6100 O O . ALA B 1 309 ? -2.375 -16.469 -16 1 98.31 309 ALA B O 1
ATOM 6101 N N . THR B 1 310 ? -4.145 -17.422 -14.953 1 97.81 310 THR B N 1
ATOM 6102 C CA . THR B 1 310 ? -3.34 -17.609 -13.75 1 97.81 310 THR B CA 1
ATOM 6103 C C . THR B 1 310 ? -3.166 -19.094 -13.445 1 97.81 310 THR B C 1
ATOM 6105 O O . THR B 1 310 ? -2.797 -19.469 -12.328 1 97.81 310 THR B O 1
ATOM 6108 N N . ASP B 1 311 ? -3.457 -19.953 -14.367 1 96.19 311 ASP B N 1
ATOM 6109 C CA . ASP B 1 311 ? -3.244 -21.391 -14.211 1 96.19 311 ASP B CA 1
ATOM 6110 C C . ASP B 1 311 ? -1.78 -21.766 -14.445 1 96.19 311 ASP B C 1
ATOM 6112 O O . ASP B 1 311 ? -0.99 -20.938 -14.891 1 96.19 311 ASP B O 1
ATOM 6116 N N . ASN B 1 312 ? -1.446 -22.984 -14.086 1 94.81 312 ASN B N 1
ATOM 6117 C CA . ASN B 1 312 ? -0.14 -23.578 -14.344 1 94.81 312 ASN B CA 1
ATOM 6118 C C . ASN B 1 312 ? -0.233 -25.094 -14.5 1 94.81 312 ASN B C 1
ATOM 6120 O O . ASN B 1 312 ? -0.741 -25.781 -13.609 1 94.81 312 ASN B O 1
ATOM 6124 N N . PRO B 1 313 ? 0.221 -25.625 -15.617 1 95.12 313 PRO B N 1
ATOM 6125 C CA . PRO B 1 313 ? 0.801 -24.906 -16.75 1 95.12 313 PRO B CA 1
ATOM 6126 C C . PRO B 1 313 ? -0.253 -24.219 -17.609 1 95.12 313 PRO B C 1
ATOM 6128 O O . PRO B 1 313 ? -1.446 -24.5 -17.484 1 95.12 313 PRO B O 1
ATOM 6131 N N . LEU B 1 314 ? 0.25 -23.297 -18.453 1 97.19 314 LEU B N 1
ATOM 6132 C CA . LEU B 1 314 ? -0.608 -22.625 -19.422 1 97.19 314 LEU B CA 1
ATOM 6133 C C . LEU B 1 314 ? -0.372 -23.188 -20.828 1 97.19 314 LEU B C 1
ATOM 6135 O O . LEU B 1 314 ? 0.745 -23.594 -21.156 1 97.19 314 LEU B O 1
ATOM 6139 N N . LEU B 1 315 ? -1.406 -23.234 -21.594 1 97.06 315 LEU B N 1
ATOM 6140 C CA . LEU B 1 315 ? -1.375 -23.766 -22.953 1 97.06 315 LEU B CA 1
ATOM 6141 C C . LEU B 1 315 ? -1.416 -22.641 -23.984 1 97.06 315 LEU B C 1
ATOM 6143 O O . LEU B 1 315 ? -2.275 -21.75 -23.906 1 97.06 315 LEU B O 1
ATOM 6147 N N . LEU B 1 316 ? -0.476 -22.641 -24.938 1 96.75 316 LEU B N 1
ATOM 6148 C CA . LEU B 1 316 ? -0.406 -21.656 -26.016 1 96.75 316 LEU B CA 1
ATOM 6149 C C . LEU B 1 316 ? -0.565 -22.344 -27.375 1 96.75 316 LEU B C 1
ATOM 6151 O O . LEU B 1 316 ? -0.089 -23.453 -27.562 1 96.75 316 LEU B O 1
ATOM 6155 N N . GLY B 1 317 ? -1.281 -21.672 -28.281 1 96.81 317 GLY B N 1
ATOM 6156 C CA . GLY B 1 317 ? -1.344 -22.125 -29.656 1 96.81 317 GLY B CA 1
ATOM 6157 C C . GLY B 1 317 ? -2.615 -22.875 -29.984 1 96.81 317 GLY B C 1
ATOM 6158 O O . GLY B 1 317 ? -3.695 -22.531 -29.516 1 96.81 317 GLY B O 1
ATOM 6159 N N . THR B 1 318 ? -2.426 -23.859 -30.938 1 97.06 318 THR B N 1
ATOM 6160 C CA . THR B 1 318 ? -3.508 -24.703 -31.438 1 97.06 318 THR B CA 1
ATOM 6161 C C . THR B 1 318 ? -3.143 -26.172 -31.312 1 97.06 318 THR B C 1
ATOM 6163 O O . THR B 1 318 ? -1.984 -26.516 -31.047 1 97.06 318 THR B O 1
ATOM 6166 N N . PRO B 1 319 ? -4.109 -27.031 -31.406 1 95 319 PRO B N 1
ATOM 6167 C CA . PRO B 1 319 ? -3.803 -28.453 -31.297 1 95 319 PRO B CA 1
ATOM 6168 C C . PRO B 1 319 ? -2.734 -28.906 -32.281 1 95 319 PRO B C 1
ATOM 6170 O O . PRO B 1 319 ? -2.012 -29.875 -32.031 1 95 319 PRO B O 1
ATOM 6173 N N . GLU B 1 320 ? -2.572 -28.172 -33.406 1 95.12 320 GLU B N 1
ATOM 6174 C CA . GLU B 1 320 ? -1.591 -28.531 -34.406 1 95.12 320 GLU B CA 1
ATOM 6175 C C . GLU B 1 320 ? -0.205 -28.016 -34.062 1 95.12 320 GLU B C 1
ATOM 6177 O O . GLU B 1 320 ? 0.808 -28.562 -34.5 1 95.12 320 GLU B O 1
ATOM 6182 N N . ALA B 1 321 ? -0.14 -27 -33.344 1 96.06 321 ALA B N 1
ATOM 6183 C CA . ALA B 1 321 ? 1.09 -26.328 -32.938 1 96.06 321 ALA B CA 1
ATOM 6184 C C . ALA B 1 321 ? 0.917 -25.688 -31.547 1 96.06 321 ALA B C 1
ATOM 6186 O O . ALA B 1 321 ? 0.364 -24.578 -31.438 1 96.06 321 ALA B O 1
ATOM 6187 N N . TYR B 1 322 ? 1.343 -26.422 -30.547 1 95.12 322 TYR B N 1
ATOM 6188 C CA . TYR B 1 322 ? 1.078 -25.938 -29.188 1 95.12 322 TYR B CA 1
ATOM 6189 C C . TYR B 1 322 ? 2.354 -25.938 -28.359 1 95.12 322 TYR B C 1
ATOM 6191 O O . TYR B 1 322 ? 3.357 -26.531 -28.734 1 95.12 322 TYR B O 1
ATOM 6199 N N . ARG B 1 323 ? 2.361 -25.156 -27.312 1 94.5 323 ARG B N 1
ATOM 6200 C CA . ARG B 1 323 ? 3.332 -25.172 -26.219 1 94.5 323 ARG B CA 1
ATOM 6201 C C . ARG B 1 323 ? 2.635 -25.281 -24.859 1 94.5 323 ARG B C 1
ATOM 6203 O O . ARG B 1 323 ? 1.6 -24.656 -24.641 1 94.5 323 ARG B O 1
ATOM 6210 N N . VAL B 1 324 ? 3.086 -26.172 -24 1 93.19 324 VAL B N 1
ATOM 6211 C CA . VAL B 1 324 ? 2.695 -26.25 -22.594 1 93.19 324 VAL B CA 1
ATOM 6212 C C . VAL B 1 324 ? 3.785 -25.656 -21.719 1 93.19 324 VAL B C 1
ATOM 6214 O O . VAL B 1 324 ? 4.926 -26.125 -21.719 1 93.19 324 VAL B O 1
ATOM 6217 N N . VAL B 1 325 ? 3.482 -24.625 -21 1 93.75 325 VAL B N 1
ATOM 6218 C CA . VAL B 1 325 ? 4.535 -23.875 -20.328 1 93.75 325 VAL B CA 1
ATOM 6219 C C . VAL B 1 325 ? 4.277 -23.859 -18.812 1 93.75 325 VAL B C 1
ATOM 6221 O O . VAL B 1 325 ? 3.271 -23.312 -18.359 1 93.75 325 VAL B O 1
ATOM 6224 N N . SER B 1 326 ? 5.133 -24.5 -18.078 1 93.44 326 SER B N 1
ATOM 6225 C CA . SER B 1 326 ? 5.148 -24.359 -16.625 1 93.44 326 SER B CA 1
ATOM 6226 C C . SER B 1 326 ? 5.742 -23.031 -16.203 1 93.44 326 SER B C 1
ATOM 6228 O O . SER B 1 326 ? 6.82 -22.641 -16.672 1 93.44 326 SER B O 1
ATOM 6230 N N . GLN B 1 327 ? 5.012 -22.266 -15.398 1 95 327 GLN B N 1
ATOM 6231 C CA . GLN B 1 327 ? 5.367 -20.906 -15.039 1 95 327 GLN B CA 1
ATOM 6232 C C . GLN B 1 327 ? 4.785 -20.516 -13.688 1 95 327 GLN B C 1
ATOM 6234 O O . GLN B 1 327 ? 4.5 -21.391 -12.859 1 95 327 GLN B O 1
ATOM 6239 N N . ALA B 1 328 ? 4.746 -19.172 -13.312 1 96.81 328 ALA B N 1
ATOM 6240 C CA . ALA B 1 328 ? 4.41 -18.812 -11.938 1 96.81 328 ALA B CA 1
ATOM 6241 C C . ALA B 1 328 ? 3.268 -17.797 -11.914 1 96.81 328 ALA B C 1
ATOM 6243 O O . ALA B 1 328 ? 3.141 -17.016 -10.961 1 96.81 328 ALA B O 1
ATOM 6244 N N . ASN B 1 329 ? 2.389 -17.812 -12.852 1 97.19 329 ASN B N 1
ATOM 6245 C CA . ASN B 1 329 ? 1.263 -16.875 -12.883 1 97.19 329 ASN B CA 1
ATOM 6246 C C . ASN B 1 329 ? 0.3 -17.125 -11.727 1 97.19 329 ASN B C 1
ATOM 6248 O O . ASN B 1 329 ? -0.473 -16.234 -11.359 1 97.19 329 ASN B O 1
ATOM 6252 N N . PRO B 1 330 ? 0.271 -18.281 -11.109 1 96.5 330 PRO B N 1
ATOM 6253 C CA . PRO B 1 330 ? -0.576 -18.469 -9.93 1 96.5 330 PRO B CA 1
ATOM 6254 C C . PRO B 1 330 ? -0.084 -17.672 -8.719 1 96.5 330 PRO B C 1
ATOM 6256 O O . PRO B 1 330 ? -0.791 -17.578 -7.715 1 96.5 330 PRO B O 1
ATOM 6259 N N . HIS B 1 331 ? 1.182 -17.203 -8.766 1 96.88 331 HIS B N 1
ATOM 6260 C CA . HIS B 1 331 ? 1.671 -16.391 -7.66 1 96.88 331 HIS B CA 1
ATOM 6261 C C . HIS B 1 331 ? 0.899 -15.086 -7.551 1 96.88 331 HIS B C 1
ATOM 6263 O O . HIS B 1 331 ? 0.877 -14.289 -8.5 1 96.88 331 HIS B O 1
ATOM 6269 N N . GLY B 1 332 ? 0.253 -14.82 -6.398 1 96.69 332 GLY B N 1
ATOM 6270 C CA . GLY B 1 332 ? -0.718 -13.75 -6.242 1 96.69 332 GLY B CA 1
ATOM 6271 C C . GLY B 1 332 ? -0.15 -12.523 -5.547 1 96.69 332 GLY B C 1
ATOM 6272 O O . GLY B 1 332 ? -0.856 -11.852 -4.793 1 96.69 332 GLY B O 1
ATOM 6273 N N . GLN B 1 333 ? 1.167 -12.18 -5.789 1 97.5 333 GLN B N 1
ATOM 6274 C CA . GLN B 1 333 ? 1.839 -11.109 -5.062 1 97.5 333 GLN B CA 1
ATOM 6275 C C . GLN B 1 333 ? 1.104 -9.781 -5.234 1 97.5 333 GLN B C 1
ATOM 6277 O O . GLN B 1 333 ? 0.937 -9.023 -4.273 1 97.5 333 GLN B O 1
ATOM 6282 N N . SER B 1 334 ? 0.627 -9.492 -6.477 1 98 334 SER B N 1
ATOM 6283 C CA . SER B 1 334 ? -0.004 -8.211 -6.781 1 98 334 SER B CA 1
ATOM 6284 C C . SER B 1 334 ? -1.332 -8.062 -6.043 1 98 334 SER B C 1
ATOM 6286 O O . SER B 1 334 ? -1.594 -7.027 -5.43 1 98 334 SER B O 1
ATOM 6288 N N . VAL B 1 335 ? -2.146 -9.094 -6.074 1 97.88 335 VAL B N 1
ATOM 6289 C CA . VAL B 1 335 ? -3.451 -9.039 -5.426 1 97.88 335 VAL B CA 1
ATOM 6290 C C . VAL B 1 335 ? -3.273 -9.047 -3.908 1 97.88 335 VAL B C 1
ATOM 6292 O O . VAL B 1 335 ? -4.016 -8.375 -3.188 1 97.88 335 VAL B O 1
ATOM 6295 N N . ALA B 1 336 ? -2.303 -9.789 -3.449 1 97.81 336 ALA B N 1
ATOM 6296 C CA . ALA B 1 336 ? -2.029 -9.828 -2.014 1 97.81 336 ALA B CA 1
ATOM 6297 C C . ALA B 1 336 ? -1.65 -8.445 -1.49 1 97.81 336 ALA B C 1
ATOM 6299 O O . ALA B 1 336 ? -2.191 -7.992 -0.48 1 97.81 336 ALA B O 1
ATOM 6300 N N . MET B 1 337 ? -0.769 -7.758 -2.174 1 98.12 337 MET B N 1
ATOM 6301 C CA . MET B 1 337 ? -0.35 -6.422 -1.765 1 98.12 337 MET B CA 1
ATOM 6302 C C . MET B 1 337 ? -1.509 -5.434 -1.861 1 98.12 337 MET B C 1
ATOM 6304 O O . MET B 1 337 ? -1.635 -4.535 -1.028 1 98.12 337 MET B O 1
ATOM 6308 N N . ALA B 1 338 ? -2.328 -5.598 -2.912 1 98.56 338 ALA B N 1
ATOM 6309 C CA . ALA B 1 338 ? -3.498 -4.738 -3.068 1 98.56 338 ALA B CA 1
ATOM 6310 C C . ALA B 1 338 ? -4.449 -4.887 -1.885 1 98.56 338 ALA B C 1
ATOM 6312 O O . ALA B 1 338 ? -4.957 -3.895 -1.356 1 98.56 338 ALA B O 1
ATOM 6313 N N . ALA B 1 339 ? -4.676 -6.133 -1.486 1 98.56 339 ALA B N 1
ATOM 6314 C CA . ALA B 1 339 ? -5.574 -6.398 -0.366 1 98.56 339 ALA B CA 1
ATOM 6315 C C . ALA B 1 339 ? -5 -5.852 0.938 1 98.56 339 ALA B C 1
ATOM 6317 O O . ALA B 1 339 ? -5.723 -5.258 1.742 1 98.56 339 ALA B O 1
ATOM 6318 N N . ASP B 1 340 ? -3.695 -6.043 1.17 1 98.44 340 ASP B N 1
ATOM 6319 C CA . ASP B 1 340 ? -3.035 -5.512 2.357 1 98.44 340 ASP B CA 1
ATOM 6320 C C . ASP B 1 340 ? -3.109 -3.986 2.391 1 98.44 340 ASP B C 1
ATOM 6322 O O . ASP B 1 340 ? -3.369 -3.396 3.441 1 98.44 340 ASP B O 1
ATOM 6326 N N . LEU B 1 341 ? -2.91 -3.398 1.278 1 97.94 341 LEU B N 1
ATOM 6327 C CA . LEU B 1 341 ? -2.963 -1.943 1.175 1 97.94 341 LEU B CA 1
ATOM 6328 C C . LEU B 1 341 ? -4.359 -1.425 1.503 1 97.94 341 LEU B C 1
ATOM 6330 O O . LEU B 1 341 ? -4.504 -0.432 2.219 1 97.94 341 LEU B O 1
ATOM 6334 N N . LEU B 1 342 ? -5.352 -2.076 0.966 1 98.44 342 LEU B N 1
ATOM 6335 C CA . LEU B 1 342 ? -6.723 -1.65 1.214 1 98.44 342 LEU B CA 1
ATOM 6336 C C . LEU B 1 342 ? -7.09 -1.83 2.684 1 98.44 342 LEU B C 1
ATOM 6338 O O . LEU B 1 342 ? -7.855 -1.038 3.236 1 98.44 342 LEU B O 1
ATOM 6342 N N . ALA B 1 343 ? -6.562 -2.898 3.271 1 98.62 343 ALA B N 1
ATOM 6343 C CA . ALA B 1 343 ? -6.816 -3.105 4.695 1 98.62 343 ALA B CA 1
ATOM 6344 C C . ALA B 1 343 ? -6.27 -1.948 5.523 1 98.62 343 ALA B C 1
ATOM 6346 O O . ALA B 1 343 ? -6.938 -1.453 6.43 1 98.62 343 ALA B O 1
ATOM 6347 N N . ILE B 1 344 ? -5.09 -1.501 5.207 1 98.44 344 ILE B N 1
ATOM 6348 C CA . ILE B 1 344 ? -4.461 -0.38 5.898 1 98.44 344 ILE B CA 1
ATOM 6349 C C . ILE B 1 344 ? -5.293 0.884 5.695 1 98.44 344 ILE B C 1
ATOM 6351 O O . ILE B 1 344 ? -5.59 1.602 6.652 1 98.44 344 ILE B O 1
ATOM 6355 N N . ALA B 1 345 ? -5.703 1.146 4.469 1 98.56 345 ALA B N 1
ATOM 6356 C CA . ALA B 1 345 ? -6.449 2.35 4.113 1 98.56 345 ALA B CA 1
ATOM 6357 C C . ALA B 1 345 ? -7.801 2.383 4.82 1 98.56 345 ALA B C 1
ATOM 6359 O O . ALA B 1 345 ? -8.195 3.414 5.367 1 98.56 345 ALA B O 1
ATOM 6360 N N . VAL B 1 346 ? -8.5 1.239 4.824 1 98.62 346 VAL B N 1
ATOM 6361 C CA . VAL B 1 346 ? -9.836 1.163 5.418 1 98.62 346 VAL B CA 1
ATOM 6362 C C . VAL B 1 346 ? -9.727 1.266 6.938 1 98.62 346 VAL B C 1
ATOM 6364 O O . VAL B 1 346 ? -10.586 1.856 7.59 1 98.62 346 VAL B O 1
ATOM 6367 N N . ALA B 1 347 ? -8.68 0.689 7.496 1 98.38 347 ALA B N 1
ATOM 6368 C CA . ALA B 1 347 ? -8.453 0.83 8.93 1 98.38 347 ALA B CA 1
ATOM 6369 C C . ALA B 1 347 ? -8.336 2.299 9.328 1 98.38 347 ALA B C 1
ATOM 6371 O O . ALA B 1 347 ? -8.828 2.707 10.383 1 98.38 347 ALA B O 1
ATOM 6372 N N . GLU B 1 348 ? -7.766 3.094 8.492 1 97.88 348 GLU B N 1
ATOM 6373 C CA . GLU B 1 348 ? -7.582 4.516 8.773 1 97.88 348 GLU B CA 1
ATOM 6374 C C . GLU B 1 348 ? -8.914 5.262 8.719 1 97.88 348 GLU B C 1
ATOM 6376 O O . GLU B 1 348 ? -9.125 6.227 9.453 1 97.88 348 GLU B O 1
ATOM 6381 N N . LEU B 1 349 ? -9.805 4.828 7.848 1 97.56 349 LEU B N 1
ATOM 6382 C CA . LEU B 1 349 ? -11.148 5.398 7.812 1 97.56 349 LEU B CA 1
ATOM 6383 C C . LEU B 1 349 ? -11.859 5.207 9.148 1 97.56 349 LEU B C 1
ATOM 6385 O O . LEU B 1 349 ? -12.508 6.125 9.648 1 97.56 349 LEU B O 1
ATOM 6389 N N . GLY B 1 350 ? -11.703 3.975 9.68 1 97.94 350 GLY B N 1
ATOM 6390 C CA . GLY B 1 350 ? -12.297 3.684 10.969 1 97.94 350 GLY B CA 1
ATOM 6391 C C . GLY B 1 350 ? -11.648 4.449 12.109 1 97.94 350 GLY B C 1
ATOM 6392 O O . GLY B 1 350 ? -12.336 4.941 13.008 1 97.94 350 GLY B O 1
ATOM 6393 N N . SER B 1 351 ? -10.352 4.57 12.023 1 97.25 351 SER B N 1
ATOM 6394 C CA . SER B 1 351 ? -9.594 5.191 13.102 1 97.25 351 SER B CA 1
ATOM 6395 C C . SER B 1 351 ? -9.953 6.664 13.258 1 97.25 351 SER B C 1
ATOM 6397 O O . SER B 1 351 ? -10.18 7.141 14.367 1 97.25 351 SER B O 1
ATOM 6399 N N . ILE B 1 352 ? -10.023 7.41 12.18 1 97.94 352 ILE B N 1
ATOM 6400 C CA . ILE B 1 352 ? -10.328 8.836 12.281 1 97.94 352 ILE B CA 1
ATOM 6401 C C . ILE B 1 352 ? -11.789 9.023 12.664 1 97.94 352 ILE B C 1
ATOM 6403 O O . ILE B 1 352 ? -12.133 9.969 13.383 1 97.94 352 ILE B O 1
ATOM 6407 N N . ALA B 1 353 ? -12.664 8.109 12.188 1 98.31 353 ALA B N 1
ATOM 6408 C CA . ALA B 1 353 ? -14.07 8.141 12.586 1 98.31 353 ALA B CA 1
ATOM 6409 C C . ALA B 1 353 ? -14.219 7.977 14.094 1 98.31 353 ALA B C 1
ATOM 6411 O O . ALA B 1 353 ? -15.039 8.648 14.727 1 98.31 353 ALA B O 1
ATOM 6412 N N . GLU B 1 354 ? -13.461 7.066 14.656 1 97.25 354 GLU B N 1
ATOM 6413 C CA . GLU B 1 354 ? -13.508 6.84 16.094 1 97.25 354 GLU B CA 1
ATOM 6414 C C . GLU B 1 354 ? -13.109 8.094 16.875 1 97.25 354 GLU B C 1
ATOM 6416 O O . GLU B 1 354 ? -13.688 8.398 17.922 1 97.25 354 GLU B O 1
ATOM 6421 N N . ARG B 1 355 ? -12.188 8.906 16.375 1 96.56 355 ARG B N 1
ATOM 6422 C CA . ARG B 1 355 ? -11.805 10.156 17 1 96.56 355 ARG B CA 1
ATOM 6423 C C . ARG B 1 355 ? -12.953 11.164 16.984 1 96.56 355 ARG B C 1
ATOM 6425 O O . ARG B 1 355 ? -13.195 11.859 17.969 1 96.56 355 ARG B O 1
ATOM 6432 N N . ARG B 1 356 ? -13.633 11.211 15.852 1 97.38 356 ARG B N 1
ATOM 6433 C CA . ARG B 1 356 ? -14.75 12.148 15.734 1 97.38 356 ARG B CA 1
ATOM 6434 C C . ARG B 1 356 ? -15.914 11.719 16.625 1 97.38 356 ARG B C 1
ATOM 6436 O O . ARG B 1 356 ? -16.562 12.562 17.25 1 97.38 356 ARG B O 1
ATOM 6443 N N . LEU B 1 357 ? -16.188 10.383 16.641 1 96.62 357 LEU B N 1
ATOM 6444 C CA . LEU B 1 357 ? -17.297 9.961 17.484 1 96.62 357 LEU B CA 1
ATOM 6445 C C . LEU B 1 357 ? -16.984 10.188 18.953 1 96.62 357 LEU B C 1
ATOM 6447 O O . LEU B 1 357 ? -17.891 10.484 19.75 1 96.62 357 LEU B O 1
ATOM 6451 N N . ASP B 1 358 ? -15.742 10.109 19.375 1 95.25 358 ASP B N 1
ATOM 6452 C CA . ASP B 1 358 ? -15.367 10.492 20.734 1 95.25 358 ASP B CA 1
ATOM 6453 C C . ASP B 1 358 ? -15.664 11.969 20.984 1 95.25 358 ASP B C 1
ATOM 6455 O O . ASP B 1 358 ? -16.172 12.328 22.047 1 95.25 358 ASP B O 1
ATOM 6459 N N . ARG B 1 359 ? -15.375 12.852 20.031 1 95.19 359 ARG B N 1
ATOM 6460 C CA . ARG B 1 359 ? -15.594 14.289 20.188 1 95.19 359 ARG B CA 1
ATOM 6461 C C . ARG B 1 359 ? -17.078 14.609 20.297 1 95.19 359 ARG B C 1
ATOM 6463 O O . ARG B 1 359 ? -17.469 15.57 20.969 1 95.19 359 ARG B O 1
ATOM 6470 N N . LEU B 1 360 ? -17.906 13.836 19.672 1 95.81 360 LEU B N 1
ATOM 6471 C CA . LEU B 1 360 ? -19.344 14.07 19.703 1 95.81 360 LEU B CA 1
ATOM 6472 C C . LEU B 1 360 ? -19.906 13.836 21.109 1 95.81 360 LEU B C 1
ATOM 6474 O O . LEU B 1 360 ? -20.781 14.57 21.562 1 95.81 360 LEU B O 1
ATOM 6478 N N . ILE B 1 361 ? -19.375 12.875 21.844 1 93.56 361 ILE B N 1
ATOM 6479 C CA . ILE B 1 361 ? -20.031 12.453 23.062 1 93.56 361 ILE B CA 1
ATOM 6480 C C . ILE B 1 361 ? -19.281 13 24.281 1 93.56 361 ILE B C 1
ATOM 6482 O O . ILE B 1 361 ? -19.766 12.945 25.406 1 93.56 361 ILE B O 1
ATOM 6486 N N . ASN B 1 362 ? -18.062 13.492 24.016 1 90.5 362 ASN B N 1
ATOM 6487 C CA . ASN B 1 362 ? -17.156 13.898 25.094 1 90.5 362 ASN B CA 1
ATOM 6488 C C . ASN B 1 362 ? -17.453 15.32 25.578 1 90.5 362 ASN B C 1
ATOM 6490 O O . ASN B 1 362 ? -17.125 16.297 24.891 1 90.5 362 ASN B O 1
ATOM 6494 N N . PRO B 1 363 ? -17.984 15.492 26.766 1 87.56 363 PRO B N 1
ATOM 6495 C CA . PRO B 1 363 ? -18.406 16.812 27.234 1 87.56 363 PRO B CA 1
ATOM 6496 C C . PRO B 1 363 ? -17.219 17.75 27.484 1 87.56 363 PRO B C 1
ATOM 6498 O O . PRO B 1 363 ? -17.406 18.969 27.594 1 87.56 363 PRO B O 1
ATOM 6501 N N . THR B 1 364 ? -16.078 17.266 27.516 1 85.44 364 THR B N 1
ATOM 6502 C CA . THR B 1 364 ? -14.898 18.078 27.781 1 85.44 364 THR B CA 1
ATOM 6503 C C . THR B 1 364 ? -14.469 18.844 26.531 1 85.44 364 THR B C 1
ATOM 6505 O O . THR B 1 364 ? -13.75 19.844 26.625 1 85.44 364 THR B O 1
ATOM 6508 N N . ILE B 1 365 ? -14.93 18.375 25.375 1 86.56 365 ILE B N 1
ATOM 6509 C CA . ILE B 1 365 ? -14.375 19 24.172 1 86.56 365 ILE B CA 1
ATOM 6510 C C . ILE B 1 365 ? -15.5 19.312 23.188 1 86.56 365 ILE B C 1
ATOM 6512 O O . ILE B 1 365 ? -15.25 19.812 22.094 1 86.56 365 ILE B O 1
ATOM 6516 N N . SER B 1 366 ? -16.688 18.969 23.594 1 87.94 366 SER B N 1
ATOM 6517 C CA . SER B 1 366 ? -17.844 19.281 22.766 1 87.94 366 SER B CA 1
ATOM 6518 C C . SER B 1 366 ? -18.844 20.156 23.516 1 87.94 366 SER B C 1
ATOM 6520 O O . SER B 1 366 ? -18.875 20.156 24.75 1 87.94 366 SER B O 1
ATOM 6522 N N . ASN B 1 367 ? -19.516 20.922 22.766 1 87.31 367 ASN B N 1
ATOM 6523 C CA . ASN B 1 367 ? -20.562 21.734 23.375 1 87.31 367 ASN B CA 1
ATOM 6524 C C . ASN B 1 367 ? -21.906 21.031 23.375 1 87.31 367 ASN B C 1
ATOM 6526 O O . ASN B 1 367 ? -22.938 21.641 23.672 1 87.31 367 ASN B O 1
ATOM 6530 N N . LEU B 1 368 ? -21.906 19.781 23.094 1 92.12 368 LEU B N 1
ATOM 6531 C CA . LEU B 1 368 ? -23.109 18.953 23.078 1 92.12 368 LEU B CA 1
ATOM 6532 C C . LEU B 1 368 ? -23.359 18.375 24.469 1 92.12 368 LEU B C 1
ATOM 6534 O O . LEU B 1 368 ? -22.453 18.312 25.297 1 92.12 368 LEU B O 1
ATOM 6538 N N . PRO B 1 369 ? -24.656 18.047 24.766 1 91.31 369 PRO B N 1
ATOM 6539 C CA . PRO B 1 369 ? -24.922 17.391 26.047 1 91.31 369 PRO B CA 1
ATOM 6540 C C . PRO B 1 369 ? -24.047 16.156 26.266 1 91.31 369 PRO B C 1
ATOM 6542 O O . PRO B 1 369 ? -23.797 15.398 25.328 1 91.31 369 PRO B O 1
ATOM 6545 N N . ALA B 1 370 ? -23.641 16.031 27.484 1 89.69 370 ALA B N 1
ATOM 6546 C CA . ALA B 1 370 ? -22.766 14.906 27.812 1 89.69 370 ALA B CA 1
ATOM 6547 C C . ALA B 1 370 ? -23.344 13.586 27.344 1 89.69 370 ALA B C 1
ATOM 6549 O O . ALA B 1 370 ? -24.5 13.25 27.656 1 89.69 370 ALA B O 1
ATOM 6550 N N . PHE B 1 371 ? -22.578 12.883 26.469 1 90.75 371 PHE B N 1
ATOM 6551 C CA . PHE B 1 371 ? -22.875 11.539 25.984 1 90.75 371 PHE B CA 1
ATOM 6552 C C . PHE B 1 371 ? -24.188 11.531 25.203 1 90.75 371 PHE B C 1
ATOM 6554 O O . PHE B 1 371 ? -24.844 10.492 25.094 1 90.75 371 PHE B O 1
ATOM 6561 N N . LEU B 1 372 ? -24.625 12.734 24.766 1 93.69 372 LEU B N 1
ATOM 6562 C CA . LEU B 1 372 ? -25.719 12.969 23.828 1 93.69 372 LEU B CA 1
ATOM 6563 C C . LEU B 1 372 ? -27.031 12.422 24.375 1 93.69 372 LEU B C 1
ATOM 6565 O O . LEU B 1 372 ? -27.75 11.711 23.672 1 93.69 372 LEU B O 1
ATOM 6569 N N . VAL B 1 373 ? -27.266 12.688 25.594 1 89.44 373 VAL B N 1
ATOM 6570 C CA . VAL B 1 373 ? -28.547 12.359 26.203 1 89.44 373 VAL B CA 1
ATOM 6571 C C . VAL B 1 373 ? -29.094 13.586 26.922 1 89.44 373 VAL B C 1
ATOM 6573 O O . VAL B 1 373 ? -28.328 14.422 27.422 1 89.44 373 VAL B O 1
ATOM 6576 N N . ALA B 1 374 ? -30.375 13.758 26.922 1 82.44 374 ALA B N 1
ATOM 6577 C CA . ALA B 1 374 ? -31.031 14.961 27.438 1 82.44 374 ALA B CA 1
ATOM 6578 C C . ALA B 1 374 ? -30.875 15.062 28.953 1 82.44 374 ALA B C 1
ATOM 6580 O O . ALA B 1 374 ? -30.656 16.141 29.484 1 82.44 374 ALA B O 1
ATOM 6581 N N . GLN B 1 375 ? -31.047 13.945 29.719 1 82.81 375 GLN B N 1
ATOM 6582 C CA . GLN B 1 375 ? -30.953 13.945 31.172 1 82.81 375 GLN B CA 1
ATOM 6583 C C . GLN B 1 375 ? -29.797 13.07 31.656 1 82.81 375 GLN B C 1
ATOM 6585 O O . GLN B 1 375 ? -30.016 11.953 32.125 1 82.81 375 GLN B O 1
ATOM 6590 N N . PRO B 1 376 ? -28.609 13.711 31.672 1 78.19 376 PRO B N 1
ATOM 6591 C CA . PRO B 1 376 ? -27.469 12.914 32.125 1 78.19 376 PRO B CA 1
ATOM 6592 C C . PRO B 1 376 ? -27.516 12.609 33.625 1 78.19 376 PRO B C 1
ATOM 6594 O O . PRO B 1 376 ? -28.062 13.398 34.406 1 78.19 376 PRO B O 1
ATOM 6597 N N . GLY B 1 377 ? -26.906 11.516 34.094 1 77.94 377 GLY B N 1
ATOM 6598 C CA . GLY B 1 377 ? -26.969 11.062 35.469 1 77.94 377 GLY B CA 1
ATOM 6599 C C . GLY B 1 377 ? -27.766 9.781 35.656 1 77.94 377 GLY B C 1
ATOM 6600 O O . GLY B 1 377 ? -27.203 8.703 35.781 1 77.94 377 GLY B O 1
ATOM 6601 N N . VAL B 1 378 ? -29.094 9.969 35.312 1 80.31 378 VAL B N 1
ATOM 6602 C CA . VAL B 1 378 ? -29.938 8.766 35.344 1 80.31 378 VAL B CA 1
ATOM 6603 C C . VAL B 1 378 ? -29.734 7.973 34.062 1 80.31 378 VAL B C 1
ATOM 6605 O O . VAL B 1 378 ? -29.891 6.75 34.031 1 80.31 378 VAL B O 1
ATOM 6608 N N . ASN B 1 379 ? -29.359 8.758 33.062 1 85.12 379 ASN B N 1
ATOM 6609 C CA . ASN B 1 379 ? -29.031 8.141 31.766 1 85.12 379 ASN B CA 1
ATOM 6610 C C . ASN B 1 379 ? -27.531 8.18 31.5 1 85.12 379 ASN B C 1
ATOM 6612 O O . ASN B 1 379 ? -26.875 9.188 31.766 1 85.12 379 ASN B O 1
ATOM 6616 N N . SER B 1 380 ? -27 7.055 31.141 1 82.44 380 SER B N 1
ATOM 6617 C CA . SER B 1 380 ? -25.594 6.988 30.766 1 82.44 380 SER B CA 1
ATOM 6618 C C . SER B 1 380 ? -25.359 7.605 29.391 1 82.44 380 SER B C 1
ATOM 6620 O O . SER B 1 380 ? -24.234 8.023 29.078 1 82.44 380 SER B O 1
ATOM 6622 N N . GLY B 1 381 ? -26.469 7.621 28.656 1 89.88 381 GLY B N 1
ATOM 6623 C CA . GLY B 1 381 ? -26.344 8.102 27.297 1 89.88 381 GLY B CA 1
ATOM 6624 C C . GLY B 1 381 ? -25.562 7.16 26.391 1 89.88 381 GLY B C 1
ATOM 6625 O O . GLY B 1 381 ? -25.609 5.941 26.562 1 89.88 381 GLY B O 1
ATOM 6626 N N . MET B 1 382 ? -24.844 7.715 25.422 1 91.38 382 MET B N 1
ATOM 6627 C CA . MET B 1 382 ? -24.234 6.887 24.391 1 91.38 382 MET B CA 1
ATOM 6628 C C . MET B 1 382 ? -22.734 6.766 24.594 1 91.38 382 MET B C 1
ATOM 6630 O O . MET B 1 382 ? -21.969 6.645 23.625 1 91.38 382 MET B O 1
ATOM 6634 N N . MET B 1 383 ? -22.375 6.742 25.875 1 87.69 383 MET B N 1
ATOM 6635 C CA . MET B 1 383 ? -20.969 6.727 26.266 1 87.69 383 MET B CA 1
ATOM 6636 C C . MET B 1 383 ? -20.297 5.426 25.844 1 87.69 383 MET B C 1
ATOM 6638 O O . MET B 1 383 ? -19.188 5.438 25.312 1 87.69 383 MET B O 1
ATOM 6642 N N . ILE B 1 384 ? -20.938 4.301 25.969 1 88 384 ILE B N 1
ATOM 6643 C CA . ILE B 1 384 ? -20.312 2.99 25.906 1 88 384 ILE B CA 1
ATOM 6644 C C . ILE B 1 384 ? -20.125 2.562 24.453 1 88 384 ILE B C 1
ATOM 6646 O O . ILE B 1 384 ? -19.297 1.696 24.156 1 88 384 ILE B O 1
ATOM 6650 N N . VAL B 1 385 ? -20.812 3.131 23.531 1 91.38 385 VAL B N 1
ATOM 6651 C CA . VAL B 1 385 ? -20.672 2.752 22.141 1 91.38 385 VAL B CA 1
ATOM 6652 C C . VAL B 1 385 ? -19.281 3.127 21.641 1 91.38 385 VAL B C 1
ATOM 6654 O O . VAL B 1 385 ? -18.75 2.5 20.719 1 91.38 385 VAL B O 1
ATOM 6657 N N . GLN B 1 386 ? -18.641 4.121 22.25 1 92.5 386 GLN B N 1
ATOM 6658 C CA . GLN B 1 386 ? -17.266 4.461 21.891 1 92.5 386 GLN B CA 1
ATOM 6659 C C . GLN B 1 386 ? -16.312 3.314 22.219 1 92.5 386 GLN B C 1
ATOM 6661 O O . GLN B 1 386 ? -15.344 3.072 21.5 1 92.5 386 GLN B O 1
ATOM 6666 N N . TYR B 1 387 ? -16.625 2.604 23.359 1 89.94 387 TYR B N 1
ATOM 6667 C CA . TYR B 1 387 ? -15.805 1.455 23.734 1 89.94 387 TYR B CA 1
ATOM 6668 C C . TYR B 1 387 ? -15.828 0.396 22.625 1 89.94 387 TYR B C 1
ATOM 6670 O O . TYR B 1 387 ? -14.797 -0.208 22.328 1 89.94 387 TYR B O 1
ATOM 6678 N N . VAL B 1 388 ? -17 0.227 22.078 1 92.69 388 VAL B N 1
ATOM 6679 C CA . VAL B 1 388 ? -17.156 -0.748 21 1 92.69 388 VAL B CA 1
ATOM 6680 C C . VAL B 1 388 ? -16.328 -0.326 19.797 1 92.69 388 VAL B C 1
ATOM 6682 O O . VAL B 1 388 ? -15.562 -1.126 19.25 1 92.69 388 VAL B O 1
ATOM 6685 N N . ALA B 1 389 ? -16.406 0.926 19.422 1 96.25 389 ALA B N 1
ATOM 6686 C CA . ALA B 1 389 ? -15.672 1.446 18.281 1 96.25 389 ALA B CA 1
ATOM 6687 C C . ALA B 1 389 ? -14.164 1.351 18.516 1 96.25 389 ALA B C 1
ATOM 6689 O O . ALA B 1 389 ? -13.414 0.958 17.609 1 96.25 389 ALA B O 1
ATOM 6690 N N . ALA B 1 390 ? -13.727 1.721 19.734 1 94.25 390 ALA B N 1
ATOM 6691 C CA . ALA B 1 390 ? -12.305 1.677 20.062 1 94.25 390 ALA B CA 1
ATOM 6692 C C . ALA B 1 390 ? -11.766 0.252 19.984 1 94.25 390 ALA B C 1
ATOM 6694 O O . ALA B 1 390 ? -10.664 0.03 19.484 1 94.25 390 ALA B O 1
ATOM 6695 N N . SER B 1 391 ? -12.539 -0.671 20.5 1 93.88 391 SER B N 1
ATOM 6696 C CA . SER B 1 391 ? -12.148 -2.074 20.438 1 93.88 391 SER B CA 1
ATOM 6697 C C . SER B 1 391 ? -12.008 -2.559 19 1 93.88 391 SER B C 1
ATOM 6699 O O . SER B 1 391 ? -11.055 -3.27 18.672 1 93.88 391 SER B O 1
ATOM 6701 N N . LEU B 1 392 ? -12.93 -2.203 18.172 1 96.19 392 LEU B N 1
ATOM 6702 C CA . LEU B 1 392 ? -12.906 -2.592 16.766 1 96.19 392 LEU B CA 1
ATOM 6703 C C . LEU B 1 392 ? -11.719 -1.949 16.047 1 96.19 392 LEU B C 1
ATOM 6705 O O . LEU B 1 392 ? -11.102 -2.572 15.188 1 96.19 392 LEU B O 1
ATOM 6709 N N . CYS B 1 393 ? -11.359 -0.686 16.375 1 96.44 393 CYS B N 1
ATOM 6710 C CA . CYS B 1 393 ? -10.18 -0.033 15.812 1 96.44 393 CYS B CA 1
ATOM 6711 C C . CYS B 1 393 ? -8.906 -0.781 16.203 1 96.44 393 CYS B C 1
ATOM 6713 O O . CYS B 1 393 ? -8 -0.933 15.375 1 96.44 393 CYS B O 1
ATOM 6715 N N . ALA B 1 394 ? -8.859 -1.211 17.469 1 93.88 394 ALA B N 1
ATOM 6716 C CA . ALA B 1 394 ? -7.699 -1.979 17.922 1 93.88 394 ALA B CA 1
ATOM 6717 C C . ALA B 1 394 ? -7.555 -3.271 17.125 1 93.88 394 ALA B C 1
ATOM 6719 O O . ALA B 1 394 ? -6.441 -3.648 16.75 1 93.88 394 ALA B O 1
ATOM 6720 N N . GLU B 1 395 ? -8.648 -3.924 16.922 1 95.12 395 GLU B N 1
ATOM 6721 C CA . GLU B 1 395 ? -8.609 -5.133 16.109 1 95.12 395 GLU B CA 1
ATOM 6722 C C . GLU B 1 395 ? -8.156 -4.828 14.68 1 95.12 395 GLU B C 1
ATOM 6724 O O . GLU B 1 395 ? -7.375 -5.578 14.094 1 95.12 395 GLU B O 1
ATOM 6729 N N . ASN B 1 396 ? -8.711 -3.74 14.07 1 97.31 396 ASN B N 1
ATOM 6730 C CA . ASN B 1 396 ? -8.312 -3.336 12.727 1 97.31 396 ASN B CA 1
ATOM 6731 C C . ASN B 1 396 ? -6.809 -3.08 12.648 1 97.31 396 ASN B C 1
ATOM 6733 O O . ASN B 1 396 ? -6.18 -3.387 11.633 1 97.31 396 ASN B O 1
ATOM 6737 N N . ARG B 1 397 ? -6.199 -2.473 13.664 1 95.5 397 ARG B N 1
ATOM 6738 C CA . ARG B 1 397 ? -4.758 -2.238 13.688 1 95.5 397 ARG B CA 1
ATOM 6739 C C . ARG B 1 397 ? -3.988 -3.553 13.594 1 95.5 397 ARG B C 1
ATOM 6741 O O . ARG B 1 397 ? -2.988 -3.641 12.883 1 95.5 397 ARG B O 1
ATOM 6748 N N . GLN B 1 398 ? -4.473 -4.547 14.297 1 93.25 398 GLN B N 1
ATOM 6749 C CA . GLN B 1 398 ? -3.859 -5.871 14.234 1 93.25 398 GLN B CA 1
ATOM 6750 C C . GLN B 1 398 ? -4.016 -6.484 12.844 1 93.25 398 GLN B C 1
ATOM 6752 O O . GLN B 1 398 ? -3.057 -7.016 12.281 1 93.25 398 GLN B O 1
ATOM 6757 N N . LEU B 1 399 ? -5.184 -6.348 12.305 1 95.69 399 LEU B N 1
ATOM 6758 C CA . LEU B 1 399 ? -5.512 -6.961 11.016 1 95.69 399 LEU B CA 1
ATOM 6759 C C . LEU B 1 399 ? -4.805 -6.238 9.875 1 95.69 399 LEU B C 1
ATOM 6761 O O . LEU B 1 399 ? -4.625 -6.805 8.797 1 95.69 399 LEU B O 1
ATOM 6765 N N . ALA B 1 400 ? -4.371 -4.996 10.117 1 95.75 400 ALA B N 1
ATOM 6766 C CA . ALA B 1 400 ? -3.729 -4.199 9.078 1 95.75 400 ALA B CA 1
ATOM 6767 C C . ALA B 1 400 ? -2.273 -4.613 8.891 1 95.75 400 ALA B C 1
ATOM 6769 O O . ALA B 1 400 ? -1.623 -4.199 7.93 1 95.75 400 ALA B O 1
ATOM 6770 N N . GLN B 1 401 ? -1.738 -5.453 9.758 1 94.81 401 GLN B N 1
ATOM 6771 C CA . GLN B 1 401 ? -0.426 -6.039 9.516 1 94.81 401 GLN B CA 1
ATOM 6772 C C . GLN B 1 401 ? -0.399 -6.785 8.18 1 94.81 401 GLN B C 1
ATOM 6774 O O . GLN B 1 401 ? -1.298 -7.574 7.887 1 94.81 401 GLN B O 1
ATOM 6779 N N . PRO B 1 402 ? 0.63 -6.531 7.387 1 96.38 402 PRO B N 1
ATOM 6780 C CA . PRO B 1 402 ? 0.594 -7.117 6.043 1 96.38 402 PRO B CA 1
ATOM 6781 C C . PRO B 1 402 ? 0.789 -8.633 6.055 1 96.38 402 PRO B C 1
ATOM 6783 O O . PRO B 1 402 ? 1.808 -9.125 6.547 1 96.38 402 PRO B O 1
ATOM 6786 N N . ALA B 1 403 ? -0.127 -9.367 5.434 1 95.81 403 ALA B N 1
ATOM 6787 C CA . ALA B 1 403 ? -0.04 -10.82 5.297 1 95.81 403 ALA B CA 1
ATOM 6788 C C . ALA B 1 403 ? 1.049 -11.211 4.305 1 95.81 403 ALA B C 1
ATOM 6790 O O . ALA B 1 403 ? 1.692 -12.25 4.457 1 95.81 403 ALA B O 1
ATOM 6791 N N . VAL B 1 404 ? 1.312 -10.422 3.336 1 94.62 404 VAL B N 1
ATOM 6792 C CA . VAL B 1 404 ? 2.207 -10.727 2.225 1 94.62 404 VAL B CA 1
ATOM 6793 C C . VAL B 1 404 ? 3.621 -10.961 2.748 1 94.62 404 VAL B C 1
ATOM 6795 O O . VAL B 1 404 ? 4.406 -11.68 2.129 1 94.62 404 VAL B O 1
ATOM 6798 N N . THR B 1 405 ? 3.957 -10.406 3.871 1 93.5 405 THR B N 1
ATOM 6799 C CA . THR B 1 405 ? 5.32 -10.5 4.379 1 93.5 405 THR B CA 1
ATOM 6800 C C . THR B 1 405 ? 5.516 -11.805 5.156 1 93.5 405 THR B C 1
ATOM 6802 O O . THR B 1 405 ? 6.617 -12.094 5.625 1 93.5 405 THR B O 1
ATOM 6805 N N . ASP B 1 406 ? 4.457 -12.594 5.125 1 86.56 406 ASP B N 1
ATOM 6806 C CA . ASP B 1 406 ? 4.574 -13.906 5.746 1 86.56 406 ASP B CA 1
ATOM 6807 C C . ASP B 1 406 ? 5.246 -14.898 4.801 1 86.56 406 ASP B C 1
ATOM 6809 O O . ASP B 1 406 ? 5.012 -14.867 3.59 1 86.56 406 ASP B O 1
ATOM 6813 N N . ASN B 1 407 ? 6.359 -15.414 5.102 1 78.81 407 ASN B N 1
ATOM 6814 C CA . ASN B 1 407 ? 7.145 -16.234 4.188 1 78.81 407 ASN B CA 1
ATOM 6815 C C . ASN B 1 407 ? 7.285 -17.672 4.703 1 78.81 407 ASN B C 1
ATOM 6817 O O . ASN B 1 407 ? 8.352 -18.062 5.188 1 78.81 407 ASN B O 1
ATOM 6821 N N . PHE B 1 408 ? 6.285 -18.484 4.371 1 79.94 408 PHE B N 1
ATOM 6822 C CA . PHE B 1 408 ? 6.336 -19.891 4.762 1 79.94 408 PHE B CA 1
ATOM 6823 C C . PHE B 1 408 ? 6.715 -20.766 3.572 1 79.94 408 PHE B C 1
ATOM 6825 O O . PHE B 1 408 ? 6.68 -20.312 2.426 1 79.94 408 PHE B O 1
ATOM 6832 N N . VAL B 1 409 ? 7.18 -21.922 3.898 1 84.06 409 VAL B N 1
ATOM 6833 C CA . VAL B 1 409 ? 7.629 -22.875 2.889 1 84.06 409 VAL B CA 1
ATOM 6834 C C . VAL B 1 409 ? 6.73 -24.109 2.91 1 84.06 409 VAL B C 1
ATOM 6836 O O . VAL B 1 409 ? 6.43 -24.656 3.977 1 84.06 409 VAL B O 1
ATOM 6839 N N . THR B 1 410 ? 6.238 -24.406 1.685 1 80.56 410 THR B N 1
ATOM 6840 C CA . THR B 1 410 ? 5.402 -25.594 1.565 1 80.56 410 THR B CA 1
ATOM 6841 C C . THR B 1 410 ? 5.867 -26.469 0.4 1 80.56 410 THR B C 1
ATOM 6843 O O . THR B 1 410 ? 6.785 -26.094 -0.334 1 80.56 410 THR B O 1
ATOM 6846 N N . SER B 1 411 ? 5.277 -27.766 0.337 1 82.56 411 SER B N 1
ATOM 6847 C CA . SER B 1 411 ? 5.441 -28.688 -0.786 1 82.56 411 SER B CA 1
ATOM 6848 C C . SER B 1 411 ? 6.906 -29.078 -0.964 1 82.56 411 SER B C 1
ATOM 6850 O O . SER B 1 411 ? 7.457 -28.969 -2.061 1 82.56 411 SER B O 1
ATOM 6852 N N . GLY B 1 412 ? 7.648 -29.375 0.092 1 76.94 412 GLY B N 1
ATOM 6853 C CA . GLY B 1 412 ? 9.023 -29.828 0.019 1 76.94 412 GLY B CA 1
ATOM 6854 C C . GLY B 1 412 ? 9.961 -28.812 -0.586 1 76.94 412 GLY B C 1
ATOM 6855 O O . GLY B 1 412 ? 10.797 -29.141 -1.429 1 76.94 412 GLY B O 1
ATOM 6856 N N . LEU B 1 413 ? 9.742 -27.5 -0.434 1 83.69 413 LEU B N 1
ATOM 6857 C CA . LEU B 1 413 ? 10.609 -26.391 -0.807 1 83.69 413 LEU B CA 1
ATOM 6858 C C . LEU B 1 413 ? 10.359 -25.969 -2.248 1 83.69 413 LEU B C 1
ATOM 6860 O O . LEU B 1 413 ? 11 -25.047 -2.748 1 83.69 413 LEU B O 1
ATOM 6864 N N . GLN B 1 414 ? 9.367 -26.641 -2.885 1 84 414 GLN B N 1
ATOM 6865 C CA . GLN B 1 414 ? 9 -26.203 -4.227 1 84 414 GLN B CA 1
ATOM 6866 C C . GLN B 1 414 ? 8.195 -24.906 -4.176 1 84 414 GLN B C 1
ATOM 6868 O O . GLN B 1 414 ? 8.273 -24.078 -5.09 1 84 414 GLN B O 1
ATOM 6873 N N . GLU B 1 415 ? 7.395 -24.797 -3.152 1 88.12 415 GLU B N 1
ATOM 6874 C CA . GLU B 1 415 ? 6.668 -23.562 -2.855 1 88.12 415 GLU B CA 1
ATOM 6875 C C . GLU B 1 415 ? 7.305 -22.812 -1.685 1 88.12 415 GLU B C 1
ATOM 6877 O O . GLU B 1 415 ? 6.777 -22.844 -0.57 1 88.12 415 GLU B O 1
ATOM 6882 N N . ASP B 1 416 ? 8.391 -22.094 -2.035 1 92.31 416 ASP B N 1
ATOM 6883 C CA . ASP B 1 416 ? 9.25 -21.547 -0.991 1 92.31 416 ASP B CA 1
ATOM 6884 C C . ASP B 1 416 ? 9.086 -20.031 -0.879 1 92.31 416 ASP B C 1
ATOM 6886 O O . ASP B 1 416 ? 9.836 -19.375 -0.164 1 92.31 416 ASP B O 1
ATOM 6890 N N . HIS B 1 417 ? 8.195 -19.5 -1.581 1 94.25 417 HIS B N 1
ATOM 6891 C CA . HIS B 1 417 ? 7.746 -18.125 -1.452 1 94.25 417 HIS B CA 1
ATOM 6892 C C . HIS B 1 417 ? 6.273 -17.984 -1.82 1 94.25 417 HIS B C 1
ATOM 6894 O O . HIS B 1 417 ? 5.91 -18.062 -2.996 1 94.25 417 HIS B O 1
ATOM 6900 N N . LEU B 1 418 ? 5.48 -17.734 -0.839 1 93.25 418 LEU B N 1
ATOM 6901 C CA . LEU B 1 418 ? 4.031 -17.703 -1.006 1 93.25 418 LEU B CA 1
ATOM 6902 C C . LEU B 1 418 ? 3.496 -16.297 -0.809 1 93.25 418 LEU B C 1
ATOM 6904 O O . LEU B 1 418 ? 3.984 -15.555 0.049 1 93.25 418 LEU B O 1
ATOM 6908 N N . SER B 1 419 ? 2.465 -15.938 -1.559 1 93.19 419 SER B N 1
ATOM 6909 C CA . SER B 1 419 ? 1.964 -14.57 -1.526 1 93.19 419 SER B CA 1
ATOM 6910 C C . SER B 1 419 ? 1.027 -14.352 -0.343 1 93.19 419 SER B C 1
ATOM 6912 O O . SER B 1 419 ? 0.763 -13.211 0.045 1 93.19 419 SER B O 1
ATOM 6914 N N . MET B 1 420 ? 0.378 -15.375 0.141 1 95.12 420 MET B N 1
ATOM 6915 C CA . MET B 1 420 ? -0.612 -15.312 1.211 1 95.12 420 MET B CA 1
ATOM 6916 C C . MET B 1 420 ? -1.788 -14.43 0.813 1 95.12 420 MET B C 1
ATOM 6918 O O . MET B 1 420 ? -2.367 -13.742 1.656 1 95.12 420 MET B O 1
ATOM 6922 N N . GLY B 1 421 ? -2.115 -14.469 -0.474 1 96 421 GLY B N 1
ATOM 6923 C CA . GLY B 1 421 ? -3.127 -13.578 -1.015 1 96 421 GLY B CA 1
ATOM 6924 C C . GLY B 1 421 ? -4.512 -13.844 -0.454 1 96 421 GLY B C 1
ATOM 6925 O O . GLY B 1 421 ? -5.281 -12.906 -0.222 1 96 421 GLY B O 1
ATOM 6926 N N . THR B 1 422 ? -4.91 -15.102 -0.217 1 96.12 422 THR B N 1
ATOM 6927 C CA . THR B 1 422 ? -6.219 -15.414 0.342 1 96.12 422 THR B CA 1
ATOM 6928 C C . THR B 1 422 ? -6.344 -14.883 1.768 1 96.12 422 THR B C 1
ATOM 6930 O O . THR B 1 422 ? -7.363 -14.297 2.129 1 96.12 422 THR B O 1
ATOM 6933 N N . ASN B 1 423 ? -5.289 -15.039 2.549 1 95.31 423 ASN B N 1
ATOM 6934 C CA . ASN B 1 423 ? -5.277 -14.492 3.902 1 95.31 423 ASN B CA 1
ATOM 6935 C C . ASN B 1 423 ? -5.418 -12.977 3.898 1 95.31 423 ASN B C 1
ATOM 6937 O O . ASN B 1 423 ? -6.129 -12.414 4.73 1 95.31 423 ASN B O 1
ATOM 6941 N N . ALA B 1 424 ? -4.672 -12.352 3.002 1 97.38 424 ALA B N 1
ATOM 6942 C CA . ALA B 1 424 ? -4.734 -10.898 2.875 1 97.38 424 ALA B CA 1
ATOM 6943 C C . ALA B 1 424 ? -6.156 -10.438 2.557 1 97.38 424 ALA B C 1
ATOM 6945 O O . ALA B 1 424 ? -6.656 -9.492 3.16 1 97.38 424 ALA B O 1
ATOM 6946 N N . ALA B 1 425 ? -6.828 -11.133 1.63 1 97.94 425 ALA B N 1
ATOM 6947 C CA . ALA B 1 425 ? -8.188 -10.773 1.226 1 97.94 425 ALA B CA 1
ATOM 6948 C C . ALA B 1 425 ? -9.18 -11.016 2.357 1 97.94 425 ALA B C 1
ATOM 6950 O O . ALA B 1 425 ? -10.062 -10.195 2.6 1 97.94 425 ALA B O 1
ATOM 6951 N N . LEU B 1 426 ? -9.055 -12.141 3.053 1 97.5 426 LEU B N 1
ATOM 6952 C CA . LEU B 1 426 ? -9.984 -12.492 4.125 1 97.5 426 LEU B CA 1
ATOM 6953 C C . LEU B 1 426 ? -9.867 -11.508 5.285 1 97.5 426 LEU B C 1
ATOM 6955 O O . LEU B 1 426 ? -10.875 -11.078 5.844 1 97.5 426 LEU B O 1
ATOM 6959 N N . LYS B 1 427 ? -8.648 -11.156 5.676 1 96.94 427 LYS B N 1
ATOM 6960 C CA . LYS B 1 427 ? -8.508 -10.18 6.754 1 96.94 427 LYS B CA 1
ATOM 6961 C C . LYS B 1 427 ? -9.055 -8.82 6.34 1 96.94 427 LYS B C 1
ATOM 6963 O O . LYS B 1 427 ? -9.602 -8.086 7.168 1 96.94 427 LYS B O 1
ATOM 6968 N N . LEU B 1 428 ? -8.875 -8.453 5.062 1 98.56 428 LEU B N 1
ATOM 6969 C CA . LEU B 1 428 ? -9.461 -7.215 4.555 1 98.56 428 LEU B CA 1
ATOM 6970 C C . LEU B 1 428 ? -10.969 -7.203 4.758 1 98.56 428 LEU B C 1
ATOM 6972 O O . LEU B 1 428 ? -11.539 -6.188 5.168 1 98.56 428 LEU B O 1
ATOM 6976 N N . HIS B 1 429 ? -11.648 -8.32 4.449 1 98.56 429 HIS B N 1
ATOM 6977 C CA . HIS B 1 429 ? -13.094 -8.406 4.645 1 98.56 429 HIS B CA 1
ATOM 6978 C C . HIS B 1 429 ? -13.461 -8.164 6.105 1 98.56 429 HIS B C 1
ATOM 6980 O O . HIS B 1 429 ? -14.469 -7.52 6.398 1 98.56 429 HIS B O 1
ATOM 6986 N N . LYS B 1 430 ? -12.656 -8.695 7.016 1 98.06 430 LYS B N 1
ATOM 6987 C CA . LYS B 1 430 ? -12.906 -8.469 8.438 1 98.06 430 LYS B CA 1
ATOM 6988 C C . LYS B 1 430 ? -12.758 -6.992 8.789 1 98.06 430 LYS B C 1
ATOM 6990 O O . LYS B 1 430 ? -13.555 -6.449 9.555 1 98.06 430 LYS B O 1
ATOM 6995 N N . VAL B 1 431 ? -11.719 -6.328 8.258 1 98.75 431 VAL B N 1
ATOM 6996 C CA . VAL B 1 431 ? -11.5 -4.902 8.484 1 98.75 431 VAL B CA 1
ATOM 6997 C C . VAL B 1 431 ? -12.695 -4.109 7.953 1 98.75 431 VAL B C 1
ATOM 6999 O O . VAL B 1 431 ? -13.148 -3.154 8.586 1 98.75 431 VAL B O 1
ATOM 7002 N N . LEU B 1 432 ? -13.18 -4.488 6.785 1 98.75 432 LEU B N 1
ATOM 7003 C CA . LEU B 1 432 ? -14.336 -3.828 6.184 1 98.75 432 LEU B CA 1
ATOM 7004 C C . LEU B 1 432 ? -15.562 -3.965 7.078 1 98.75 432 LEU B C 1
ATOM 7006 O O . LEU B 1 432 ? -16.312 -3.004 7.262 1 98.75 432 LEU B O 1
ATOM 7010 N N . ASP B 1 433 ? -15.766 -5.148 7.648 1 98.31 433 ASP B N 1
ATOM 7011 C CA . ASP B 1 433 ? -16.891 -5.375 8.555 1 98.31 433 ASP B CA 1
ATOM 7012 C C . ASP B 1 433 ? -16.766 -4.516 9.812 1 98.31 433 ASP B C 1
ATOM 7014 O O . ASP B 1 433 ? -17.734 -3.881 10.234 1 98.31 433 ASP B O 1
ATOM 7018 N N . ASN B 1 434 ? -15.555 -4.559 10.383 1 98.62 434 ASN B N 1
ATOM 7019 C CA . ASN B 1 434 ? -15.305 -3.74 11.562 1 98.62 434 ASN B CA 1
ATOM 7020 C C . ASN B 1 434 ? -15.539 -2.26 11.281 1 98.62 434 ASN B C 1
ATOM 7022 O O . ASN B 1 434 ? -16.172 -1.562 12.078 1 98.62 434 ASN B O 1
ATOM 7026 N N . THR B 1 435 ? -15.047 -1.761 10.172 1 98.81 435 THR B N 1
ATOM 7027 C CA . THR B 1 435 ? -15.148 -0.346 9.836 1 98.81 435 THR B CA 1
ATOM 7028 C C . THR B 1 435 ? -16.609 0.038 9.555 1 98.81 435 THR B C 1
ATOM 7030 O O . THR B 1 435 ? -17.031 1.149 9.875 1 98.81 435 THR B O 1
ATOM 7033 N N . THR B 1 436 ? -17.359 -0.899 8.992 1 98.75 436 THR B N 1
ATOM 7034 C CA . THR B 1 436 ? -18.797 -0.669 8.836 1 98.75 436 THR B CA 1
ATOM 7035 C C . THR B 1 436 ? -19.453 -0.395 10.18 1 98.75 436 THR B C 1
ATOM 7037 O O . THR B 1 436 ? -20.234 0.542 10.32 1 98.75 436 THR B O 1
ATOM 7040 N N . GLN B 1 437 ? -19.078 -1.187 11.18 1 98.38 437 GLN B N 1
ATOM 7041 C CA . GLN B 1 437 ? -19.625 -1.007 12.523 1 98.38 437 GLN B CA 1
ATOM 7042 C C . GLN B 1 437 ? -19.172 0.322 13.125 1 98.38 437 GLN B C 1
ATOM 7044 O O . GLN B 1 437 ? -19.969 1.021 13.758 1 98.38 437 GLN B O 1
ATOM 7049 N N . ILE B 1 438 ? -17.953 0.688 12.945 1 98.62 438 ILE B N 1
ATOM 7050 C CA . ILE B 1 438 ? -17.406 1.927 13.484 1 98.62 438 ILE B CA 1
ATOM 7051 C C . ILE B 1 438 ? -18.141 3.123 12.883 1 98.62 438 ILE B C 1
ATOM 7053 O O . ILE B 1 438 ? -18.578 4.016 13.617 1 98.62 438 ILE B O 1
ATOM 7057 N N . LEU B 1 439 ? -18.281 3.145 11.547 1 98.81 439 LEU B N 1
ATOM 7058 C CA . LEU B 1 439 ? -18.984 4.227 10.875 1 98.81 439 LEU B CA 1
ATOM 7059 C C . LEU B 1 439 ? -20.469 4.25 11.266 1 98.81 439 LEU B C 1
ATOM 7061 O O . LEU B 1 439 ? -21.062 5.32 11.367 1 98.81 439 LEU B O 1
ATOM 7065 N N . ALA B 1 440 ? -21.031 3.041 11.477 1 98.69 440 ALA B N 1
ATOM 7066 C CA . ALA B 1 440 ? -22.406 2.959 11.922 1 98.69 440 ALA B CA 1
ATOM 7067 C C . ALA B 1 440 ? -22.594 3.635 13.281 1 98.69 440 ALA B C 1
ATOM 7069 O O . ALA B 1 440 ? -23.594 4.316 13.516 1 98.69 440 ALA B O 1
ATOM 7070 N N . ILE B 1 441 ? -21.672 3.408 14.141 1 98.38 441 ILE B N 1
ATOM 7071 C CA . ILE B 1 441 ? -21.703 4.016 15.469 1 98.38 441 ILE B CA 1
ATOM 7072 C C . ILE B 1 441 ? -21.562 5.531 15.352 1 98.38 441 ILE B C 1
ATOM 7074 O O . ILE B 1 441 ? -22.297 6.285 15.984 1 98.38 441 ILE B O 1
ATOM 7078 N N . GLU B 1 442 ? -20.609 6.016 14.531 1 98.69 442 GLU B N 1
ATOM 7079 C CA . GLU B 1 442 ? -20.469 7.453 14.32 1 98.69 442 GLU B CA 1
ATOM 7080 C C . GLU B 1 442 ? -21.75 8.055 13.742 1 98.69 442 GLU B C 1
ATOM 7082 O O . GLU B 1 442 ? -22.156 9.156 14.125 1 98.69 442 GLU B O 1
ATOM 7087 N N . TYR B 1 443 ? -22.391 7.328 12.789 1 98.62 443 TYR B N 1
ATOM 7088 C CA . TYR B 1 443 ? -23.641 7.773 12.18 1 98.62 443 TYR B CA 1
ATOM 7089 C C . TYR B 1 443 ? -24.719 7.969 13.234 1 98.62 443 TYR B C 1
ATOM 7091 O O . TYR B 1 443 ? -25.406 9 13.25 1 98.62 443 TYR B O 1
ATOM 7099 N N . LEU B 1 444 ? -24.797 7.051 14.125 1 97.94 444 LEU B N 1
ATOM 7100 C CA . LEU B 1 444 ? -25.75 7.105 15.219 1 97.94 444 LEU B CA 1
ATOM 7101 C C . LEU B 1 444 ? -25.516 8.328 16.094 1 97.94 444 LEU B C 1
ATOM 7103 O O . LEU B 1 444 ? -26.453 9.055 16.438 1 97.94 444 LEU B O 1
ATOM 7107 N N . LEU B 1 445 ? -24.312 8.516 16.422 1 98 445 LEU B N 1
ATOM 7108 C CA . LEU B 1 445 ? -23.969 9.594 17.328 1 98 445 LEU B CA 1
ATOM 7109 C C . LEU B 1 445 ? -24.141 10.953 16.656 1 98 445 LEU B C 1
ATOM 7111 O O . LEU B 1 445 ? -24.641 11.898 17.281 1 98 445 LEU B O 1
ATOM 7115 N N . ALA B 1 446 ? -23.719 11.023 15.398 1 98.31 446 ALA B N 1
ATOM 7116 C CA . ALA B 1 446 ? -23.906 12.273 14.664 1 98.31 446 ALA B CA 1
ATOM 7117 C C . ALA B 1 446 ? -25.391 12.609 14.531 1 98.31 446 ALA B C 1
ATOM 7119 O O . ALA B 1 446 ? -25.797 13.766 14.703 1 98.31 446 ALA B O 1
ATOM 7120 N N . ALA B 1 447 ? -26.188 11.625 14.227 1 98.06 447 ALA B N 1
ATOM 7121 C CA . ALA B 1 447 ? -27.625 11.828 14.117 1 98.06 447 ALA B CA 1
ATOM 7122 C C . ALA B 1 447 ? -28.219 12.273 15.445 1 98.06 447 ALA B C 1
ATOM 7124 O O . ALA B 1 447 ? -29.094 13.148 15.484 1 98.06 447 ALA B O 1
ATOM 7125 N N . GLN B 1 448 ? -27.781 11.656 16.516 1 97.19 448 GLN B N 1
ATOM 7126 C CA . GLN B 1 448 ? -28.266 12.055 17.844 1 97.19 448 GLN B CA 1
ATOM 7127 C C . GLN B 1 448 ? -27.859 13.484 18.156 1 97.19 448 GLN B C 1
ATOM 7129 O O . GLN B 1 448 ? -28.625 14.242 18.766 1 97.19 448 GLN B O 1
ATOM 7134 N N . ALA B 1 449 ? -26.641 13.852 17.844 1 97.44 449 ALA B N 1
ATOM 7135 C CA . ALA B 1 449 ? -26.172 15.227 18.031 1 97.44 449 ALA B CA 1
ATOM 7136 C C . ALA B 1 449 ? -27.094 16.219 17.312 1 97.44 449 ALA B C 1
ATOM 7138 O O . ALA B 1 449 ? -27.375 17.297 17.828 1 97.44 449 ALA B O 1
ATOM 7139 N N . PHE B 1 450 ? -27.562 15.859 16.141 1 97.69 450 PHE B N 1
ATOM 7140 C CA . PHE B 1 450 ? -28.438 16.703 15.336 1 97.69 450 PHE B CA 1
ATOM 7141 C C . PHE B 1 450 ? -29.734 16.984 16.078 1 97.69 450 PHE B C 1
ATOM 7143 O O . PHE B 1 450 ? -30.328 18.078 15.922 1 97.69 450 PHE B O 1
ATOM 7150 N N . GLU B 1 451 ? -30.203 16.062 16.922 1 96.25 451 GLU B N 1
ATOM 7151 C CA . GLU B 1 451 ? -31.438 16.266 17.688 1 96.25 451 GLU B CA 1
ATOM 7152 C C . GLU B 1 451 ? -31.328 17.484 18.609 1 96.25 451 GLU B C 1
ATOM 7154 O O . GLU B 1 451 ? -32.312 18.156 18.875 1 96.25 451 GLU B O 1
ATOM 7159 N N . PHE B 1 452 ? -30.203 17.703 19.047 1 94.88 452 PHE B N 1
ATOM 7160 C CA . PHE B 1 452 ? -2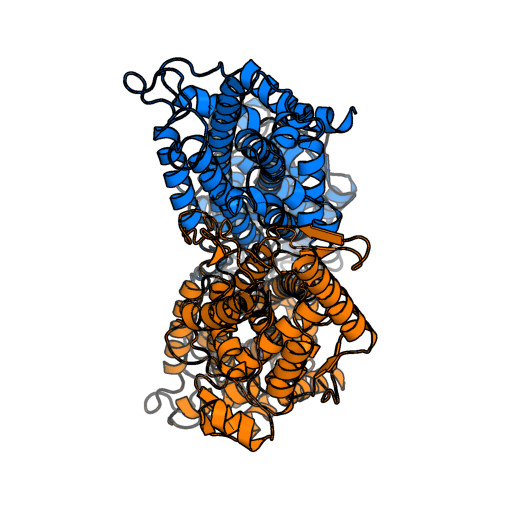9.984 18.812 19.984 1 94.88 452 PHE B CA 1
ATOM 7161 C C . PHE B 1 452 ? -29.719 20.109 19.234 1 94.88 452 PHE B C 1
ATOM 7163 O O . PHE B 1 452 ? -29.672 21.188 19.828 1 94.88 452 PHE B O 1
ATOM 7170 N N . LEU B 1 453 ? -29.578 20.016 17.891 1 95.31 453 LEU B N 1
ATOM 7171 C CA . LEU B 1 453 ? -29.203 21.172 17.094 1 95.31 453 LEU B CA 1
ATOM 7172 C C . LEU B 1 453 ? -30.266 21.484 16.047 1 95.31 453 LEU B C 1
ATOM 7174 O O . LEU B 1 453 ? -30.062 22.344 15.195 1 95.31 453 LEU B O 1
ATOM 7178 N N . LYS B 1 454 ? -31.344 20.812 16.094 1 92.12 454 LYS B N 1
ATOM 7179 C CA . LYS B 1 454 ? -32.312 20.797 15.008 1 92.12 454 LYS B CA 1
ATOM 7180 C C . LYS B 1 454 ? -33.094 22.109 14.938 1 92.12 454 LYS B C 1
ATOM 7182 O O . LYS B 1 454 ? -33.938 22.297 14.055 1 92.12 454 LYS B O 1
ATOM 7187 N N . SER B 1 455 ? -32.781 23.016 15.773 1 92.81 455 SER B N 1
ATOM 7188 C CA . SER B 1 455 ? -33.344 24.359 15.641 1 92.81 455 SER B CA 1
ATOM 7189 C C . SER B 1 455 ? -32.688 25.094 14.461 1 92.81 455 SER B C 1
ATOM 7191 O O . SER B 1 455 ? -33.219 26.109 13.992 1 92.81 455 SER B O 1
ATOM 7193 N N . GLN B 1 456 ? -31.594 24.609 13.961 1 93.94 456 GLN B N 1
ATOM 7194 C CA . GLN B 1 456 ? -30.891 25.156 12.805 1 93.94 456 GLN B CA 1
ATOM 7195 C C . GLN B 1 456 ? -31.047 24.25 11.586 1 93.94 456 GLN B C 1
ATOM 7197 O O . GLN B 1 456 ? -31.203 23.047 11.727 1 93.94 456 GLN B O 1
ATOM 7202 N N . ARG B 1 457 ? -30.953 24.859 10.422 1 96.06 457 ARG B N 1
ATOM 7203 C CA . ARG B 1 457 ? -31 24.078 9.195 1 96.06 457 ARG B CA 1
ATOM 7204 C C . ARG B 1 457 ? -29.656 23.375 8.953 1 96.06 457 ARG B C 1
ATOM 7206 O O . ARG B 1 457 ? -28.594 23.984 9.078 1 96.06 457 ARG B O 1
ATOM 7213 N N . PHE B 1 458 ? -29.781 22.156 8.648 1 97.19 458 PHE B N 1
ATOM 7214 C CA . PHE B 1 458 ? -28.594 21.375 8.336 1 97.19 458 PHE B CA 1
ATOM 7215 C C . PHE B 1 458 ? -28.281 21.422 6.848 1 97.19 458 PHE B C 1
ATOM 7217 O O . PHE B 1 458 ? -29.078 21.922 6.059 1 97.19 458 PHE B O 1
ATOM 7224 N N . GLY B 1 459 ? -27.062 21.047 6.488 1 97.06 459 GLY B N 1
ATOM 7225 C CA . GLY B 1 459 ? -26.719 20.938 5.078 1 97.06 459 GLY B CA 1
ATOM 7226 C C . GLY B 1 459 ? -27.641 20.031 4.305 1 97.06 459 GLY B C 1
ATOM 7227 O O . GLY B 1 459 ? -28.234 19.094 4.875 1 97.06 459 GLY B O 1
ATOM 7228 N N . VAL B 1 460 ? -27.703 20.203 3.037 1 96.31 460 VAL B N 1
ATOM 7229 C CA . VAL B 1 460 ? -28.672 19.484 2.219 1 96.31 460 VAL B CA 1
ATOM 7230 C C . VAL B 1 460 ? -28.391 17.984 2.285 1 96.31 460 VAL B C 1
ATOM 7232 O O . VAL B 1 460 ? -29.297 17.172 2.443 1 96.31 460 VAL B O 1
ATOM 7235 N N . GLY B 1 461 ? -27.141 17.672 2.129 1 97.06 461 GLY B N 1
ATOM 7236 C CA . GLY B 1 461 ? -26.781 16.266 2.16 1 97.06 461 GLY B CA 1
ATOM 7237 C C . GLY B 1 461 ? -26.844 15.664 3.551 1 97.06 461 GLY B C 1
ATOM 7238 O O . GLY B 1 461 ? -27.297 14.531 3.721 1 97.06 461 GLY B O 1
ATOM 7239 N N . THR B 1 462 ? -26.375 16.422 4.594 1 97.94 462 THR B N 1
ATOM 7240 C CA . THR B 1 462 ? -26.359 15.906 5.957 1 97.94 462 THR B CA 1
ATOM 7241 C C . THR B 1 462 ? -27.781 15.797 6.516 1 97.94 462 THR B C 1
ATOM 7243 O O . THR B 1 462 ? -28.078 14.883 7.281 1 97.94 462 THR B O 1
ATOM 7246 N N . ASP B 1 463 ? -28.625 16.734 6.102 1 97.62 463 ASP B N 1
ATOM 7247 C CA . ASP B 1 463 ? -30.031 16.656 6.484 1 97.62 463 ASP B CA 1
ATOM 7248 C C . ASP B 1 463 ? -30.672 15.391 5.926 1 97.62 463 ASP B C 1
ATOM 7250 O O . ASP B 1 463 ? -31.406 14.703 6.637 1 97.62 463 ASP B O 1
ATOM 7254 N N . ALA B 1 464 ? -30.391 15.141 4.648 1 97.44 464 ALA B N 1
ATOM 7255 C CA . ALA B 1 464 ? -30.938 13.938 4.012 1 97.44 464 ALA B CA 1
ATOM 7256 C C . ALA B 1 464 ? -30.469 12.68 4.742 1 97.44 464 ALA B C 1
ATOM 7258 O O . ALA B 1 464 ? -31.25 11.742 4.934 1 97.44 464 ALA B O 1
ATOM 7259 N N . ALA B 1 465 ? -29.234 12.625 5.09 1 98.12 465 ALA B N 1
ATOM 7260 C CA . ALA B 1 465 ? -28.672 11.477 5.797 1 98.12 465 ALA B CA 1
ATOM 7261 C C . ALA B 1 465 ? -29.312 11.312 7.172 1 98.12 465 ALA B C 1
ATOM 7263 O O . ALA B 1 465 ? -29.609 10.195 7.605 1 98.12 465 ALA B O 1
ATOM 7264 N N . TRP B 1 466 ? -29.484 12.43 7.887 1 98.12 466 TRP B N 1
ATOM 7265 C CA . TRP B 1 466 ? -30.125 12.422 9.203 1 98.12 466 TRP B CA 1
ATOM 7266 C C . TRP B 1 466 ? -31.531 11.859 9.125 1 98.12 466 TRP B C 1
ATOM 7268 O O . TRP B 1 466 ? -31.891 10.938 9.867 1 98.12 466 TRP B O 1
ATOM 7278 N N . ARG B 1 467 ? -32.281 12.359 8.195 1 97.31 467 ARG B N 1
ATOM 7279 C CA . ARG B 1 467 ? -33.656 11.922 8.016 1 97.31 467 ARG B CA 1
ATOM 7280 C C . ARG B 1 467 ? -33.719 10.445 7.637 1 97.31 467 ARG B C 1
ATOM 7282 O O . ARG B 1 467 ? -34.594 9.719 8.094 1 97.31 467 ARG B O 1
ATOM 7289 N N . LEU B 1 468 ? -32.812 10.117 6.805 1 97.56 468 LEU B N 1
ATOM 7290 C CA . LEU B 1 468 ? -32.75 8.727 6.363 1 97.56 468 LEU B CA 1
ATOM 7291 C C . LEU B 1 468 ? -32.594 7.785 7.547 1 97.56 468 LEU B C 1
ATOM 7293 O O . LEU B 1 468 ? -33.312 6.789 7.664 1 97.56 468 LEU B O 1
ATOM 7297 N N . LEU B 1 469 ? -31.594 8.062 8.414 1 98.12 469 LEU B N 1
ATOM 7298 C CA . LEU B 1 469 ? -31.359 7.188 9.562 1 98.12 469 LEU B CA 1
ATOM 7299 C C . LEU B 1 469 ? -32.562 7.156 10.477 1 98.12 469 LEU B C 1
ATOM 7301 O O . LEU B 1 469 ? -32.906 6.113 11.055 1 98.12 469 LEU B O 1
ATOM 7305 N N . ARG B 1 470 ? -33.25 8.266 10.672 1 97.62 470 ARG B N 1
ATOM 7306 C CA . ARG B 1 470 ? -34.375 8.398 11.594 1 97.62 470 ARG B CA 1
ATOM 7307 C C . ARG B 1 470 ? -35.594 7.633 11.086 1 97.62 470 ARG B C 1
ATOM 7309 O O . ARG B 1 470 ? -36.562 7.406 11.836 1 97.62 470 ARG B O 1
ATOM 7316 N N . GLU B 1 471 ? -35.562 7.223 9.828 1 96.75 471 GLU B N 1
ATOM 7317 C CA . GLU B 1 471 ? -36.594 6.328 9.336 1 96.75 471 GLU B CA 1
ATOM 7318 C C . GLU B 1 471 ? -36.562 4.98 10.047 1 96.75 471 GLU B C 1
ATOM 7320 O O . GLU B 1 471 ? -37.562 4.289 10.141 1 96.75 471 GLU B O 1
ATOM 7325 N N . THR B 1 472 ? -35.406 4.641 10.602 1 95.56 472 THR B N 1
ATOM 7326 C CA . THR B 1 472 ? -35.281 3.295 11.148 1 95.56 472 THR B CA 1
ATOM 7327 C C . THR B 1 472 ? -34.812 3.344 12.594 1 95.56 472 THR B C 1
ATOM 7329 O O . THR B 1 472 ? -35.031 2.408 13.359 1 95.56 472 THR B O 1
ATOM 7332 N N . VAL B 1 473 ? -34.062 4.379 13 1 97.12 473 VAL B N 1
ATOM 7333 C CA . VAL B 1 473 ? -33.531 4.516 14.352 1 97.12 473 VAL B CA 1
ATOM 7334 C C . VAL B 1 473 ? -34.094 5.781 15 1 97.12 473 VAL B C 1
ATOM 7336 O O . VAL B 1 473 ? -33.719 6.895 14.625 1 97.12 473 VAL B O 1
ATOM 7339 N N . PRO B 1 474 ? -34.906 5.656 15.969 1 96.12 474 PRO B N 1
ATOM 7340 C CA . PRO B 1 474 ? -35.5 6.844 16.609 1 96.12 474 PRO B CA 1
ATOM 7341 C C . PRO B 1 474 ? -34.469 7.602 17.453 1 96.12 474 PRO B C 1
ATOM 7343 O O . PRO B 1 474 ? -33.406 7.047 17.812 1 96.12 474 PRO B O 1
ATOM 7346 N N . PRO B 1 475 ? -34.719 8.898 17.703 1 95.44 475 PRO B N 1
ATOM 7347 C CA . PRO B 1 475 ? -33.844 9.641 18.625 1 95.44 475 PRO B CA 1
ATOM 7348 C C . PRO B 1 475 ? -33.688 8.953 19.984 1 95.44 475 PRO B C 1
ATOM 7350 O O . PRO B 1 475 ? -34.531 8.156 20.375 1 95.44 475 PRO B O 1
ATOM 7353 N N . TYR B 1 476 ? -32.594 9.18 20.641 1 92.06 476 TYR B N 1
ATOM 7354 C CA . TYR B 1 476 ? -32.219 8.531 21.906 1 92.06 476 TYR B CA 1
ATOM 7355 C C . TYR B 1 476 ? -32.5 9.453 23.078 1 92.06 476 TYR B C 1
ATOM 7357 O O . TYR B 1 476 ? -31.578 10.086 23.609 1 92.06 476 TYR B O 1
ATOM 7365 N N . ASP B 1 477 ? -33.688 9.516 23.672 1 88.06 477 ASP B N 1
ATOM 7366 C CA . ASP B 1 477 ? -34.094 10.414 24.734 1 88.06 477 ASP B CA 1
ATOM 7367 C C . ASP B 1 477 ? -33.781 9.812 26.109 1 88.06 477 ASP B C 1
ATOM 7369 O O . ASP B 1 477 ? -33.375 10.516 27.031 1 88.06 477 ASP B O 1
ATOM 7373 N N . VAL B 1 478 ? -34.031 8.477 26.234 1 88.06 478 VAL B N 1
ATOM 7374 C CA . VAL B 1 478 ? -33.781 7.723 27.453 1 88.06 478 VAL B CA 1
ATOM 7375 C C . VAL B 1 478 ? -32.938 6.488 27.125 1 88.06 478 VAL B C 1
ATOM 7377 O O . VAL B 1 478 ? -33 5.969 26.016 1 88.06 478 VAL B O 1
ATOM 7380 N N . ASP B 1 479 ? -32.156 6.117 28.172 1 89.94 479 ASP B N 1
ATOM 7381 C CA . ASP B 1 479 ? -31.297 4.949 27.953 1 89.94 479 ASP B CA 1
ATOM 7382 C C . ASP B 1 479 ? -32.094 3.754 27.469 1 89.94 479 ASP B C 1
ATOM 7384 O O . ASP B 1 479 ? -33.188 3.486 27.984 1 89.94 479 ASP B O 1
ATOM 7388 N N . ARG B 1 480 ? -31.656 3.088 26.359 1 91.56 480 ARG B N 1
ATOM 7389 C CA . ARG B 1 480 ? -32.188 1.818 25.875 1 91.56 480 ARG B CA 1
ATOM 7390 C C . ARG B 1 480 ? -31.062 0.952 25.297 1 91.56 480 ARG B C 1
ATOM 7392 O O . ARG B 1 480 ? -29.922 1.394 25.188 1 91.56 480 ARG B O 1
ATOM 7399 N N . TRP B 1 481 ? -31.469 -0.303 25.078 1 90.62 481 TRP B N 1
ATOM 7400 C CA . TRP B 1 481 ? -30.547 -1.264 24.5 1 90.62 481 TRP B CA 1
ATOM 7401 C C . TRP B 1 481 ? -30.047 -0.777 23.141 1 90.62 481 TRP B C 1
ATOM 7403 O O . TRP B 1 481 ? -30.797 -0.735 22.172 1 90.62 481 TRP B O 1
ATOM 7413 N N . LEU B 1 482 ? -28.719 -0.378 23.031 1 92.56 482 LEU B N 1
ATOM 7414 C CA . LEU B 1 482 ? -28.172 0.354 21.891 1 92.56 482 LEU B CA 1
ATOM 7415 C C . LEU B 1 482 ? -27.719 -0.603 20.797 1 92.56 482 LEU B C 1
ATOM 7417 O O . LEU B 1 482 ? -27.547 -0.2 19.641 1 92.56 482 LEU B O 1
ATOM 7421 N N . ALA B 1 483 ? -27.484 -1.896 21.141 1 92.62 483 ALA B N 1
ATOM 7422 C CA . ALA B 1 483 ? -26.938 -2.854 20.188 1 92.62 483 ALA B CA 1
ATOM 7423 C C . ALA B 1 483 ? -27.859 -2.969 18.969 1 92.62 483 ALA B C 1
ATOM 7425 O O . ALA B 1 483 ? -27.375 -2.984 17.828 1 92.62 483 ALA B O 1
ATOM 7426 N N . PRO B 1 484 ? -29.188 -3.002 19.125 1 94.94 484 PRO B N 1
ATOM 7427 C CA . PRO B 1 484 ? -30.062 -3.055 17.938 1 94.94 484 PRO B CA 1
ATOM 7428 C C . PRO B 1 484 ? -29.953 -1.799 17.078 1 94.94 484 PRO B C 1
ATOM 7430 O O . PRO B 1 484 ? -30.094 -1.875 15.859 1 94.94 484 PRO B O 1
ATOM 7433 N N . ASP B 1 485 ? -29.75 -0.614 17.672 1 96.25 485 ASP B N 1
ATOM 7434 C CA . ASP B 1 485 ? -29.594 0.632 16.938 1 96.25 485 ASP B CA 1
ATOM 7435 C C . ASP B 1 485 ? -28.328 0.603 16.078 1 96.25 485 ASP B C 1
ATOM 7437 O O . ASP B 1 485 ? -28.344 1.046 14.922 1 96.25 485 ASP B O 1
ATOM 7441 N N . ILE B 1 486 ? -27.281 0.093 16.703 1 96.25 486 ILE B N 1
ATOM 7442 C CA . ILE B 1 486 ? -26.031 -0.046 15.961 1 96.25 486 ILE B CA 1
ATOM 7443 C C . ILE B 1 486 ? -26.25 -0.971 14.758 1 96.25 486 ILE B C 1
ATOM 7445 O O . ILE B 1 486 ? -25.828 -0.661 13.648 1 96.25 486 ILE B O 1
ATOM 7449 N N . ALA B 1 487 ? -26.922 -2.086 14.977 1 96.62 487 ALA B N 1
ATOM 7450 C CA . ALA B 1 487 ? -27.188 -3.055 13.914 1 96.62 487 ALA B CA 1
ATOM 7451 C C . ALA B 1 487 ? -28.016 -2.43 12.797 1 96.62 487 ALA B C 1
ATOM 7453 O O . ALA B 1 487 ? -27.766 -2.686 11.617 1 96.62 487 ALA B O 1
ATOM 7454 N N . SER B 1 488 ? -29.016 -1.643 13.18 1 97.25 488 SER B N 1
ATOM 7455 C CA . SER B 1 488 ? -29.859 -0.97 12.203 1 97.25 488 SER B CA 1
ATOM 7456 C C . SER B 1 488 ? -29.078 0.048 11.391 1 97.25 488 SER B C 1
ATOM 7458 O O . SER B 1 488 ? -29.25 0.15 10.172 1 97.25 488 SER B O 1
ATOM 7460 N N . SER B 1 489 ? -28.266 0.812 12.07 1 98.06 489 SER B N 1
ATOM 7461 C CA . SER B 1 489 ? -27.406 1.777 11.391 1 98.06 489 SER B CA 1
ATOM 7462 C C . SER B 1 489 ? -26.469 1.087 10.414 1 98.06 489 SER B C 1
ATOM 7464 O O . SER B 1 489 ? -26.281 1.554 9.289 1 98.06 489 SER B O 1
ATOM 7466 N N . ALA B 1 490 ? -25.844 0.002 10.828 1 98.19 490 ALA B N 1
ATOM 7467 C CA . ALA B 1 490 ? -24.953 -0.769 9.961 1 98.19 490 ALA B CA 1
ATOM 7468 C C . ALA B 1 490 ? -25.703 -1.286 8.734 1 98.19 490 ALA B C 1
ATOM 7470 O O . ALA B 1 490 ? -25.141 -1.329 7.633 1 98.19 490 ALA B O 1
ATOM 7471 N N . LYS B 1 491 ? -26.922 -1.697 8.922 1 97.62 491 LYS B N 1
ATOM 7472 C CA . LYS B 1 491 ? -27.75 -2.16 7.809 1 97.62 491 LYS B CA 1
ATOM 7473 C C . LYS B 1 491 ? -27.953 -1.05 6.781 1 97.62 491 LYS B C 1
ATOM 7475 O O . LYS B 1 491 ? -27.938 -1.304 5.574 1 97.62 491 LYS B O 1
ATOM 7480 N N . VAL B 1 492 ? -28.172 0.16 7.238 1 97.75 492 VAL B N 1
ATOM 7481 C CA . VAL B 1 492 ? -28.312 1.313 6.355 1 97.75 492 VAL B CA 1
ATOM 7482 C C . VAL B 1 492 ? -27.047 1.481 5.516 1 97.75 492 VAL B C 1
ATOM 7484 O O . VAL B 1 492 ? -27.125 1.699 4.305 1 97.75 492 VAL B O 1
ATOM 7487 N N . LEU B 1 493 ? -25.906 1.352 6.168 1 98.06 493 LEU B N 1
ATOM 7488 C CA . LEU B 1 493 ? -24.625 1.554 5.488 1 98.06 493 LEU B CA 1
ATOM 7489 C C . LEU B 1 493 ? -24.406 0.481 4.43 1 98.06 493 LEU B C 1
ATOM 7491 O O . LEU B 1 493 ? -23.703 0.715 3.441 1 98.06 493 LEU B O 1
ATOM 7495 N N . ARG B 1 494 ? -24.969 -0.71 4.59 1 96.69 494 ARG B N 1
ATOM 7496 C CA . ARG B 1 494 ? -24.75 -1.828 3.68 1 96.69 494 ARG B CA 1
ATOM 7497 C C . ARG B 1 494 ? -25.656 -1.741 2.461 1 96.69 494 ARG B C 1
ATOM 7499 O O . ARG B 1 494 ? -25.422 -2.404 1.45 1 96.69 494 ARG B O 1
ATOM 7506 N N . SER B 1 495 ? -26.609 -0.79 2.543 1 93.88 495 SER B N 1
ATOM 7507 C CA . SER B 1 495 ? -27.594 -0.675 1.473 1 93.88 495 SER B CA 1
ATOM 7508 C C . SER B 1 495 ? -27.141 0.329 0.416 1 93.88 495 SER B C 1
ATOM 7510 O O . SER B 1 495 ? -27.016 1.521 0.7 1 93.88 495 SER B O 1
ATOM 7512 N N . GLU B 1 496 ? -26.984 -0.031 -0.772 1 90.5 496 GLU B N 1
ATOM 7513 C CA . GLU B 1 496 ? -26.625 0.858 -1.873 1 90.5 496 GLU B CA 1
ATOM 7514 C C . GLU B 1 496 ? -27.734 1.858 -2.158 1 90.5 496 GLU B C 1
ATOM 7516 O O . GLU B 1 496 ? -27.469 3.002 -2.535 1 90.5 496 GLU B O 1
ATOM 7521 N N . GLU B 1 497 ? -28.922 1.438 -1.992 1 90.94 497 GLU B N 1
ATOM 7522 C CA . GLU B 1 497 ? -30.078 2.285 -2.223 1 90.94 497 GLU B CA 1
ATOM 7523 C C . GLU B 1 497 ? -30.109 3.465 -1.256 1 90.94 497 GLU B C 1
ATOM 7525 O O . GLU B 1 497 ? -30.406 4.594 -1.652 1 90.94 497 GLU B O 1
ATOM 7530 N N . MET B 1 498 ? -29.781 3.17 -0.035 1 93.38 498 MET B N 1
ATOM 7531 C CA . MET B 1 498 ? -29.797 4.219 0.981 1 93.38 498 MET B CA 1
ATOM 7532 C C . MET B 1 498 ? -28.719 5.25 0.71 1 93.38 498 MET B C 1
ATOM 7534 O O . MET B 1 498 ? -28.938 6.453 0.875 1 93.38 498 MET B O 1
ATOM 7538 N N . LEU B 1 499 ? -27.609 4.762 0.312 1 93.44 499 LEU B N 1
ATOM 7539 C CA . LEU B 1 499 ? -26.516 5.676 -0.025 1 93.44 499 LEU B CA 1
ATOM 7540 C C . LEU B 1 499 ? -26.891 6.562 -1.203 1 93.44 499 LEU B C 1
ATOM 7542 O O . LEU B 1 499 ? -26.609 7.766 -1.197 1 93.44 499 LEU B O 1
ATOM 7546 N N . ALA B 1 500 ? -27.516 5.957 -2.211 1 92.56 500 ALA B N 1
ATOM 7547 C CA . ALA B 1 500 ? -27.922 6.695 -3.4 1 92.56 500 ALA B CA 1
ATOM 7548 C C . ALA B 1 500 ? -28.922 7.793 -3.045 1 92.56 500 ALA B C 1
ATOM 7550 O O . ALA B 1 500 ? -28.938 8.859 -3.66 1 92.56 500 ALA B O 1
ATOM 7551 N N . LYS B 1 501 ? -29.734 7.531 -2.066 1 91.75 501 LYS B N 1
ATOM 7552 C CA . LYS B 1 501 ? -30.719 8.516 -1.611 1 91.75 501 LYS B CA 1
ATOM 7553 C C . LYS B 1 501 ? -30.031 9.758 -1.057 1 91.75 501 LYS B C 1
ATOM 7555 O O . LYS B 1 501 ? -30.438 10.883 -1.347 1 91.75 501 LYS B O 1
ATOM 7560 N N . VAL B 1 502 ? -28.984 9.516 -0.345 1 92.44 502 VAL B N 1
ATOM 7561 C CA . VAL B 1 502 ? -28.266 10.625 0.272 1 92.44 502 VAL B CA 1
ATOM 7562 C C . VAL B 1 502 ? -27.469 11.383 -0.791 1 92.44 502 VAL B C 1
ATOM 7564 O O . VAL B 1 502 ? -27.469 12.617 -0.812 1 92.44 502 VAL B O 1
ATOM 7567 N N . MET B 1 503 ? -26.875 10.641 -1.706 1 90 503 MET B N 1
ATOM 7568 C CA . MET B 1 503 ? -26.016 11.234 -2.727 1 90 503 MET B CA 1
ATOM 7569 C C . MET B 1 503 ? -26.844 12.023 -3.74 1 90 503 MET B C 1
ATOM 7571 O O . MET B 1 503 ? -26.375 13.016 -4.297 1 90 503 MET B O 1
ATOM 7575 N N . SER B 1 504 ? -28.047 11.602 -3.984 1 86.69 504 SER B N 1
ATOM 7576 C CA . SER B 1 504 ? -28.938 12.305 -4.898 1 86.69 504 SER B CA 1
ATOM 7577 C C . SER B 1 504 ? -29.406 13.633 -4.309 1 86.69 504 SER B C 1
ATOM 7579 O O . SER B 1 504 ? -29.656 14.594 -5.039 1 86.69 504 SER B O 1
ATOM 7581 N N . ALA B 1 505 ? -29.578 13.602 -3.094 1 82.38 505 ALA B N 1
ATOM 7582 C CA . ALA B 1 505 ? -30.016 14.828 -2.424 1 82.38 505 ALA B CA 1
ATOM 7583 C C . ALA B 1 505 ? -28.938 15.906 -2.52 1 82.38 505 ALA B C 1
ATOM 7585 O O . ALA B 1 505 ? -29.25 17.094 -2.637 1 82.38 505 ALA B O 1
ATOM 7586 N N . ARG B 1 506 ? -27.844 15.508 -2.6 1 75.12 506 ARG B N 1
ATOM 7587 C CA . ARG B 1 506 ? -26.688 16.391 -2.695 1 75.12 506 ARG B CA 1
ATOM 7588 C C . ARG B 1 506 ? -26.641 17.094 -4.051 1 75.12 506 ARG B C 1
ATOM 7590 O O . ARG B 1 506 ? -26.203 18.234 -4.156 1 75.12 506 ARG B O 1
ATOM 7597 N N . ASN B 1 507 ? -27.109 16.375 -5.172 1 70.81 507 ASN B N 1
ATOM 7598 C CA . ASN B 1 507 ? -27.047 16.859 -6.547 1 70.81 507 ASN B CA 1
ATOM 7599 C C . ASN B 1 507 ? -28.297 17.656 -6.918 1 70.81 507 ASN B C 1
ATOM 7601 O O . ASN B 1 507 ? -28.328 18.297 -7.973 1 70.81 507 ASN B O 1
ATOM 7605 N N . GLU B 1 508 ? -29.422 17.438 -6.344 1 50.72 508 GLU B N 1
ATOM 7606 C CA . GLU B 1 508 ? -30.672 18.109 -6.711 1 50.72 508 GLU B CA 1
ATOM 7607 C C . GLU B 1 508 ? -30.609 19.609 -6.449 1 50.72 508 GLU B C 1
ATOM 7609 O O . GLU B 1 508 ? -31.359 20.375 -7.035 1 50.72 508 GLU B O 1
ATOM 7614 N N . ARG B 1 509 ? -29.719 20.234 -5.832 1 42.5 509 ARG B N 1
ATOM 7615 C CA . ARG B 1 509 ? -29.828 21.703 -5.832 1 42.5 509 ARG B CA 1
ATOM 7616 C C . ARG B 1 509 ? -28.625 22.328 -6.527 1 42.5 509 ARG B C 1
ATOM 7618 O O . ARG B 1 509 ? -27.5 21.859 -6.379 1 42.5 509 ARG B O 1
#

Organism: Pseudomonas syringae (NCBI:txid317)

Solvent-accessible surface area (backbone atoms only — not comparable to full-atom values): 49527 Å² total; per-residue (Å²): 125,79,84,56,80,60,43,77,41,56,84,61,85,67,52,50,65,56,44,38,34,35,22,69,69,61,23,38,65,44,70,36,73,62,12,51,50,30,25,49,45,23,24,44,33,48,51,45,36,63,72,69,62,56,88,38,68,43,46,35,25,30,60,81,91,39,41,82,42,77,51,60,75,71,47,26,26,47,48,15,51,48,46,19,62,69,38,40,66,45,40,72,63,57,48,57,64,41,48,49,38,14,20,54,49,32,41,51,50,28,45,39,65,19,30,59,28,37,55,68,66,59,56,52,49,53,43,45,30,62,62,69,50,46,35,46,58,28,34,64,36,81,45,57,26,50,28,20,55,41,7,33,47,47,31,31,48,56,32,39,63,43,18,40,44,92,92,38,78,42,47,19,43,59,57,34,48,75,71,73,44,73,59,59,82,56,39,48,31,29,25,54,57,45,31,42,18,38,24,53,24,42,16,41,38,33,47,44,51,55,53,49,53,52,48,56,54,48,47,49,50,43,47,43,31,42,28,42,64,68,36,34,49,64,65,34,50,30,68,73,63,47,58,38,43,64,45,69,27,24,53,54,39,29,53,48,40,52,42,26,45,39,77,18,42,43,33,62,74,24,55,75,76,54,81,64,59,34,32,41,59,39,26,43,31,45,50,57,6,35,31,46,47,47,48,55,54,28,48,51,45,38,38,43,55,52,64,16,52,20,42,68,37,33,48,46,81,41,61,90,54,64,48,79,42,44,54,38,52,35,57,31,36,46,47,8,49,28,26,27,49,43,24,42,34,48,37,46,55,28,46,40,45,46,44,43,42,46,43,57,34,33,51,89,78,27,95,48,49,51,16,53,21,81,56,64,81,89,26,71,43,58,52,65,60,51,55,54,33,52,51,41,41,54,51,26,49,62,54,26,42,52,40,48,67,47,73,54,72,40,72,92,57,41,41,41,48,42,27,22,13,30,50,14,24,53,40,27,48,51,37,50,51,42,29,43,48,33,49,16,46,33,41,53,51,30,44,43,45,38,69,80,47,61,91,43,49,55,12,48,14,37,42,44,45,42,54,55,49,49,74,77,42,71,82,61,68,62,72,67,84,55,66,64,50,40,52,52,38,30,50,48,72,73,32,65,67,55,50,49,56,27,57,46,48,35,65,74,108,124,78,84,56,80,60,44,75,42,55,82,61,86,67,52,50,65,56,45,39,35,33,23,70,70,62,23,39,66,45,71,36,70,63,13,50,50,31,25,50,45,22,25,44,33,48,51,46,35,62,72,69,61,55,87,38,68,45,47,35,24,30,59,82,92,38,41,84,42,77,51,59,75,69,46,26,26,47,49,15,50,50,46,19,62,68,37,40,65,44,41,72,64,56,47,56,62,40,48,49,38,14,20,53,48,31,40,51,50,28,45,39,66,19,29,58,28,38,55,68,66,59,56,51,49,52,42,45,27,62,61,67,48,45,36,46,58,26,33,64,37,83,45,56,28,50,31,19,54,42,7,33,46,48,31,31,46,55,31,38,61,44,17,40,44,92,92,36,80,42,48,19,42,58,57,33,49,75,70,74,44,73,58,59,82,55,40,50,30,28,27,54,59,44,31,42,19,37,24,54,24,41,17,41,38,32,48,43,51,54,53,50,53,51,47,56,54,49,46,49,52,43,48,42,32,40,28,43,63,69,36,34,50,65,63,34,50,30,68,74,62,47,58,38,44,65,45,70,28,24,52,52,39,28,52,48,41,52,43,27,47,40,78,18,42,44,34,61,71,25,54,76,77,53,82,65,59,35,31,42,59,39,25,44,31,45,50,56,5,35,30,44,47,47,47,54,54,28,49,50,45,39,37,42,55,51,63,16,50,21,43,69,38,31,48,45,82,43,62,90,56,62,49,79,41,46,54,38,54,37,58,31,36,45,48,8,48,28,26,26,50,42,21,41,34,49,36,46,57,29,46,40,44,48,44,43,41,47,42,57,32,33,54,90,78,27,94,46,50,50,15,50,20,80,56,64,80,89,25,72,44,59,52,64,59,50,57,55,34,52,52,41,42,53,50,25,50,62,55,28,43,52,40,47,67,48,76,55,70,39,73,92,59,40,39,40,50,43,25,23,13,31,48,14,24,53,42,26,47,50,36,51,53,42,30,43,48,31,50,15,47,31,40,51,50,30,44,42,45,39,68,80,47,61,91,44,49,55,11,48,14,37,41,44,45,42,54,56,50,50,72,78,42,70,82,62,68,64,73,65,84,54,67,63,51,39,53,52,37,30,52,48,71,72,32,65,66,56,49,48,55,26,57,47,49,35,65,72,108

Foldseek 3Di:
DPQDQAAEAQDDFDALVSLCNLLPVVHQYYYDPNLVVLLVQLLLLLVLCLVVVPQDFQQQFDDFVRRPHGHHDPRQLVRLLVLLVVQQPADAFFDDRSLQLLLLVLLLLLSSNSWQNWDPVQSVLSSCCRNQVWGFGFHQDDDLAWQHRLSSVLVLLQQAHWTQHPNDIDGSVVRCVVVPHHRDRTGGSNSQSSTFARSNLLSLVSVLLVLLVLLLLLLLLLLLLLCLLQLFALVLLDQVVQVVVPQPLLNVSSVSSCLLFPPFPSNVVSHPVDPHDDCLNSVSSVLSSVLVVLSVQLSVLSSVRSNDNQGAFTWDDGSVDIDTDGDGSRACQSNLVSLLSNLLSLLSSLVSLLVSLCCLQPVVNGPAPHLLEPDPPQAPHPVCLSVLSVVLSVVSVVLSPRPQPDFDADSVNSRRHHRSSSSSSVSSVSSSLSSLLSSLSSLLSSLSSCVVVVVTDGGQLNVQSSVLLCVPAPHCHHDDDCVVSSVSSSVLSVDPVNSVSSVVSSVPD/DPQDQAAEAQDDFDALVSLCNLLPVVHQYYYDPNLVVLLVQLLLLLVLCLVVVPQDFQQQFDDFVRRPHGHHDPRQLVRLLVLLVVQQPADAFFDDRSLQLLLLVLLLLLSSNSWQNWDPVQSVLSSCCRNQVWGFGFHQDDDLQWQHRLSSVLVLLQQAHWTQHPNDIDGSVVRCVVVPHHRDRTGGSNSQSSTFARSNLLSLVSVLLVLLVLLLLLLLLLLLLLCLLQLFALVLLDQVVLVVVPQPLLNVSSVSSCLLFPPFPSNVVSHPVDPHDDCLNSVSSVLSSVLVVLSVQLSVLSSVRSNDNQGAFTWDDGSVDIDTDGDGSRACQSNLVSLLSNLLSLLSSLVSLLVSLCCLQPVVNGPAPHLLEDDPPQAPHPVCLSVLSVVLSVVSVVLSPRPQPDFDADSVNSRRHHRSSSSSSVSSVSSSLSSLLSSLSSLLSSLSSCVVVVVTDGGQLNVQSSVLLCVPAPHCHHDDDCVVSSVSSSVLSVDPVNSVSSVVSSVPD